Protein AF-0000000087749652 (afdb_homodimer)

Structure (mmCIF, N/CA/C/O backbone):
data_AF-0000000087749652-model_v1
#
loop_
_entity.id
_entity.type
_entity.pdbx_description
1 polymer 'chitin synthase'
#
loop_
_atom_site.group_PDB
_atom_site.id
_atom_site.type_symbol
_atom_site.label_atom_id
_atom_site.label_alt_id
_atom_site.label_comp_id
_atom_site.label_asym_id
_atom_site.label_entity_id
_atom_site.label_seq_id
_atom_site.pdbx_PDB_ins_code
_atom_site.Cartn_x
_atom_site.Cartn_y
_atom_site.Cartn_z
_atom_site.occupancy
_atom_site.B_iso_or_equiv
_atom_site.auth_seq_id
_atom_site.auth_comp_id
_atom_site.auth_asym_id
_atom_site.auth_atom_id
_atom_site.pdbx_PDB_model_num
ATOM 1 N N . VAL A 1 1 ? -11.711 -36.469 -18.766 1 93.38 1 VAL A N 1
ATOM 2 C CA . VAL A 1 1 ? -10.891 -36.094 -19.906 1 93.38 1 VAL A CA 1
ATOM 3 C C . VAL A 1 1 ? -11.133 -34.594 -20.234 1 93.38 1 VAL A C 1
ATOM 5 O O . VAL A 1 1 ? -12.242 -34.094 -20.062 1 93.38 1 VAL A O 1
ATOM 8 N N . ALA A 1 2 ? -10.055 -33.844 -20.609 1 92.88 2 ALA A N 1
ATOM 9 C CA . ALA A 1 2 ? -10.164 -32.469 -21.047 1 92.88 2 ALA A CA 1
ATOM 10 C C . ALA A 1 2 ? -9.57 -32.281 -22.438 1 92.88 2 ALA A C 1
ATOM 12 O O . ALA A 1 2 ? -8.594 -32.938 -22.797 1 92.88 2 ALA A O 1
ATOM 13 N N . GLY A 1 3 ? -10.203 -31.484 -23.172 1 92.81 3 GLY A N 1
ATOM 14 C CA . GLY A 1 3 ? -9.672 -31.125 -24.484 1 92.81 3 GLY A CA 1
ATOM 15 C C . GLY A 1 3 ? -8.836 -29.859 -24.469 1 92.81 3 GLY A C 1
ATOM 16 O O . GLY A 1 3 ? -8.586 -29.297 -23.406 1 92.81 3 GLY A O 1
ATOM 17 N N . GLU A 1 4 ? -8.414 -29.484 -25.672 1 91.25 4 GLU A N 1
ATOM 18 C CA . GLU A 1 4 ? -7.605 -28.281 -25.797 1 91.25 4 GLU A CA 1
ATOM 19 C C . GLU A 1 4 ? -8.484 -27.047 -25.922 1 91.25 4 GLU A C 1
ATOM 21 O O . GLU A 1 4 ? -9.422 -27.016 -26.719 1 91.25 4 GLU A O 1
ATOM 26 N N . ILE A 1 5 ? -8.188 -26.062 -25.109 1 90.56 5 ILE A N 1
ATOM 27 C CA . ILE A 1 5 ? -8.844 -24.766 -25.219 1 90.56 5 ILE A CA 1
ATOM 28 C C . ILE A 1 5 ? -7.934 -23.797 -25.984 1 90.56 5 ILE A C 1
ATOM 30 O O . ILE A 1 5 ? -6.801 -23.547 -25.562 1 90.56 5 ILE A O 1
ATOM 34 N N . ALA A 1 6 ? -8.406 -23.359 -27.109 1 91.5 6 ALA A N 1
ATOM 35 C CA . ALA A 1 6 ? -7.633 -22.438 -27.938 1 91.5 6 ALA A CA 1
ATOM 36 C C . ALA A 1 6 ? -8.336 -21.094 -28.062 1 91.5 6 ALA A C 1
ATOM 38 O O . ALA A 1 6 ? -9.562 -21.016 -28 1 91.5 6 ALA A O 1
ATOM 39 N N . VAL A 1 7 ? -7.523 -20.031 -28.234 1 92.94 7 VAL A N 1
ATOM 40 C CA . VAL A 1 7 ? -8.07 -18.688 -28.422 1 92.94 7 VAL A CA 1
ATOM 41 C C . VAL A 1 7 ? -8.695 -18.578 -29.812 1 92.94 7 VAL A C 1
ATOM 43 O O . VAL A 1 7 ? -8.078 -18.953 -30.812 1 92.94 7 VAL A O 1
ATOM 46 N N . ASP A 1 8 ? -9.898 -18.047 -29.828 1 89.75 8 ASP A N 1
ATOM 47 C CA . ASP A 1 8 ? -10.609 -17.906 -31.094 1 89.75 8 ASP A CA 1
ATOM 48 C C . ASP A 1 8 ? -10.039 -16.734 -31.906 1 89.75 8 ASP A C 1
ATOM 50 O O . ASP A 1 8 ? -10.031 -15.602 -31.453 1 89.75 8 ASP A O 1
ATOM 54 N N . GLU A 1 9 ? -9.578 -16.953 -33.062 1 86.19 9 GLU A N 1
ATOM 55 C CA . GLU A 1 9 ? -9.039 -15.969 -34 1 86.19 9 GLU A CA 1
ATOM 56 C C . GLU A 1 9 ? -8.227 -14.898 -33.281 1 86.19 9 GLU A C 1
ATOM 58 O O . GLU A 1 9 ? -8.617 -13.734 -33.25 1 86.19 9 GLU A O 1
ATOM 63 N N . PRO A 1 10 ? -7.129 -15.289 -32.875 1 89.31 10 PRO A N 1
ATOM 64 C CA . PRO A 1 10 ? -6.324 -14.367 -32.062 1 89.31 10 PRO A CA 1
ATOM 65 C C . PRO A 1 10 ? -5.801 -13.18 -32.875 1 89.31 10 PRO A C 1
ATOM 67 O O . PRO A 1 10 ? -5.23 -13.367 -33.938 1 89.31 10 PRO A O 1
ATOM 70 N N . ASN A 1 11 ? -6.164 -11.961 -32.406 1 92.25 11 ASN A N 1
ATOM 71 C CA . ASN A 1 11 ? -5.539 -10.75 -32.938 1 92.25 11 ASN A CA 1
ATOM 72 C C . ASN A 1 11 ? -4.125 -10.57 -32.406 1 92.25 11 ASN A C 1
ATOM 74 O O . ASN A 1 11 ? -3.941 -10.125 -31.266 1 92.25 11 ASN A O 1
ATOM 78 N N . PHE A 1 12 ? -3.117 -10.828 -33.219 1 93.44 12 PHE A N 1
ATOM 79 C CA . PHE A 1 12 ? -1.729 -10.859 -32.75 1 93.44 12 PHE A CA 1
ATOM 80 C C . PHE A 1 12 ? -1.176 -9.453 -32.625 1 93.44 12 PHE A C 1
ATOM 82 O O . PHE A 1 12 ? -0.081 -9.266 -32.062 1 93.44 12 PHE A O 1
ATOM 89 N N . LEU A 1 13 ? -1.964 -8.43 -32.969 1 92.88 13 LEU A N 1
ATOM 90 C CA . LEU A 1 13 ? -1.528 -7.043 -32.812 1 92.88 13 LEU A CA 1
ATOM 91 C C . LEU A 1 13 ? -1.852 -6.52 -31.406 1 92.88 13 LEU A C 1
ATOM 93 O O . LEU A 1 13 ? -1.277 -5.52 -30.969 1 92.88 13 LEU A O 1
ATOM 97 N N . ASN A 1 14 ? -2.805 -7.156 -30.828 1 95.06 14 ASN A N 1
ATOM 98 C CA . ASN A 1 14 ? -3.111 -6.855 -29.438 1 95.06 14 ASN A CA 1
ATOM 99 C C . ASN A 1 14 ? -2.301 -7.727 -28.484 1 95.06 14 ASN A C 1
ATOM 101 O O . ASN A 1 14 ? -2.555 -8.93 -28.359 1 95.06 14 ASN A O 1
ATOM 105 N N . PRO A 1 15 ? -1.444 -7.129 -27.781 1 95.94 15 PRO A N 1
ATOM 106 C CA . PRO A 1 15 ? -0.553 -7.926 -26.938 1 95.94 15 PRO A CA 1
ATOM 107 C C . PRO A 1 15 ? -1.303 -8.711 -25.875 1 95.94 15 PRO A C 1
ATOM 109 O O . PRO A 1 15 ? -0.868 -9.797 -25.469 1 95.94 15 PRO A O 1
ATOM 112 N N . VAL A 1 16 ? -2.424 -8.234 -25.438 1 96.75 16 VAL A N 1
ATOM 113 C CA . VAL A 1 16 ? -3.199 -8.914 -24.391 1 96.75 16 VAL A CA 1
ATOM 114 C C . VAL A 1 16 ? -3.754 -10.227 -24.938 1 96.75 16 VAL A C 1
ATOM 116 O O . VAL A 1 16 ? -3.639 -11.273 -24.297 1 96.75 16 VAL A O 1
ATOM 119 N N . ILE A 1 17 ? -4.238 -10.211 -26.141 1 96.81 17 ILE A N 1
ATOM 120 C CA . ILE A 1 17 ? -4.82 -11.391 -26.766 1 96.81 17 ILE A CA 1
ATOM 121 C C . ILE A 1 17 ? -3.709 -12.352 -27.188 1 96.81 17 ILE A C 1
ATOM 123 O O . ILE A 1 17 ? -3.793 -13.555 -26.938 1 96.81 17 ILE A O 1
ATOM 127 N N . ALA A 1 18 ? -2.693 -11.781 -27.766 1 97.06 18 ALA A N 1
ATOM 128 C CA . ALA A 1 18 ? -1.591 -12.594 -28.266 1 97.06 18 ALA A CA 1
ATOM 129 C C . ALA A 1 18 ? -0.895 -13.336 -27.125 1 97.06 18 ALA A C 1
ATOM 131 O O . ALA A 1 18 ? -0.553 -14.516 -27.266 1 97.06 18 ALA A O 1
ATOM 132 N N . ALA A 1 19 ? -0.703 -12.664 -26.062 1 96.75 19 ALA A N 1
ATOM 133 C CA . ALA A 1 19 ? -0.031 -13.273 -24.922 1 96.75 19 ALA A CA 1
ATOM 134 C C . ALA A 1 19 ? -0.863 -14.422 -24.344 1 96.75 19 ALA A C 1
ATOM 136 O O . ALA A 1 19 ? -0.315 -15.438 -23.922 1 96.75 19 ALA A O 1
ATOM 137 N N . GLN A 1 20 ? -2.113 -14.266 -24.344 1 96.56 20 GLN A N 1
ATOM 138 C CA . GLN A 1 20 ? -2.984 -15.328 -23.859 1 96.56 20 GLN A CA 1
ATOM 139 C C . GLN A 1 20 ? -2.945 -16.547 -24.781 1 96.56 20 GLN A C 1
ATOM 141 O O . GLN A 1 20 ? -3 -17.688 -24.312 1 96.56 20 GLN A O 1
ATOM 146 N N . HIS A 1 21 ? -2.898 -16.219 -26.078 1 96.5 21 HIS A N 1
ATOM 147 C CA . HIS A 1 21 ? -2.76 -17.312 -27.047 1 96.5 21 HIS A CA 1
ATOM 148 C C . HIS A 1 21 ? -1.525 -18.156 -26.734 1 96.5 21 HIS A C 1
ATOM 150 O O . HIS A 1 21 ? -1.603 -19.375 -26.703 1 96.5 21 HIS A O 1
ATOM 156 N N . PHE A 1 22 ? -0.434 -17.516 -26.516 1 96.06 22 PHE A N 1
ATOM 157 C CA . PHE A 1 22 ? 0.815 -18.188 -26.203 1 96.06 22 PHE A CA 1
ATOM 158 C C . PHE A 1 22 ? 0.683 -18.984 -24.906 1 96.06 22 PHE A C 1
ATOM 160 O O . PHE A 1 22 ? 1.088 -20.156 -24.844 1 96.06 22 PHE A O 1
ATOM 167 N N . GLU A 1 23 ? 0.133 -18.422 -23.953 1 94.12 23 GLU A N 1
ATOM 168 C CA . GLU A 1 23 ? -0.03 -19.047 -22.641 1 94.12 23 GLU A CA 1
ATOM 169 C C . GLU A 1 23 ? -0.896 -20.297 -22.734 1 94.12 23 GLU A C 1
ATOM 171 O O . GLU A 1 23 ? -0.554 -21.344 -22.172 1 94.12 23 GLU A O 1
ATOM 176 N N . TYR A 1 24 ? -1.996 -20.219 -23.406 1 94 24 TYR A N 1
ATOM 177 C CA . TYR A 1 24 ? -2.902 -21.344 -23.547 1 94 24 TYR A CA 1
ATOM 178 C C . TYR A 1 24 ? -2.225 -22.5 -24.297 1 94 24 TYR A C 1
ATOM 180 O O . TYR A 1 24 ? -2.363 -23.656 -23.906 1 94 24 TYR A O 1
ATOM 188 N N . LYS A 1 25 ? -1.509 -22.141 -25.234 1 93.94 25 LYS A N 1
ATOM 189 C CA . LYS A 1 25 ? -0.857 -23.172 -26.031 1 93.94 25 LYS A CA 1
ATOM 190 C C . LYS A 1 25 ? 0.207 -23.906 -25.219 1 93.94 25 LYS A C 1
ATOM 192 O O . LYS A 1 25 ? 0.256 -25.141 -25.219 1 93.94 25 LYS A O 1
ATOM 197 N N . ILE A 1 26 ? 0.98 -23.156 -24.516 1 93.56 26 ILE A N 1
ATOM 198 C CA . ILE A 1 26 ? 2.041 -23.75 -23.719 1 93.56 26 ILE A CA 1
ATOM 199 C C . ILE A 1 26 ? 1.429 -24.578 -22.594 1 93.56 26 ILE A C 1
ATOM 201 O O . ILE A 1 26 ? 1.929 -25.656 -22.25 1 93.56 26 ILE A O 1
ATOM 205 N N . ALA A 1 27 ? 0.376 -24.125 -22.031 1 92.69 27 ALA A N 1
ATOM 206 C CA . ALA A 1 27 ? -0.299 -24.844 -20.953 1 92.69 27 ALA A CA 1
ATOM 207 C C . ALA A 1 27 ? -0.828 -26.188 -21.438 1 92.69 27 ALA A C 1
ATOM 209 O O . ALA A 1 27 ? -0.776 -27.188 -20.719 1 92.69 27 ALA A O 1
ATOM 210 N N . ASN A 1 28 ? -1.2 -26.266 -22.625 1 92.06 28 ASN A N 1
ATOM 211 C CA . ASN A 1 28 ? -1.747 -27.5 -23.188 1 92.06 28 ASN A CA 1
ATOM 212 C C . ASN A 1 28 ? -0.641 -28.453 -23.625 1 92.06 28 ASN A C 1
ATOM 214 O O . ASN A 1 28 ? -0.648 -29.625 -23.25 1 92.06 28 ASN A O 1
ATOM 218 N N . ILE A 1 29 ? 0.341 -27.906 -24.297 1 92.19 29 ILE A N 1
ATOM 219 C CA . ILE A 1 29 ? 1.344 -28.75 -24.953 1 92.19 29 ILE A CA 1
ATOM 220 C C . ILE A 1 29 ? 2.348 -29.25 -23.922 1 92.19 29 ILE A C 1
ATOM 222 O O . ILE A 1 29 ? 2.84 -30.375 -24.031 1 92.19 29 ILE A O 1
ATOM 226 N N . MET A 1 30 ? 2.57 -28.422 -22.922 1 94.19 30 MET A N 1
ATOM 227 C CA . MET A 1 30 ? 3.631 -28.812 -22 1 94.19 30 MET A CA 1
ATOM 228 C C . MET A 1 30 ? 3.055 -29.203 -20.641 1 94.19 30 MET A C 1
ATOM 230 O O . MET A 1 30 ? 3.342 -30.281 -20.125 1 94.19 30 MET A O 1
ATOM 234 N N . ASP A 1 31 ? 2.16 -28.453 -20.094 1 94.25 31 ASP A N 1
ATOM 235 C CA . ASP A 1 31 ? 1.682 -28.703 -18.75 1 94.25 31 ASP A CA 1
ATOM 236 C C . ASP A 1 31 ? 0.623 -29.797 -18.719 1 94.25 31 ASP A C 1
ATOM 238 O O . ASP A 1 31 ? 0.759 -30.797 -18 1 94.25 31 ASP A O 1
ATOM 242 N N . ALA A 1 32 ? -0.416 -29.641 -19.531 1 94.19 32 ALA A N 1
ATOM 243 C CA . ALA A 1 32 ? -1.498 -30.625 -19.562 1 94.19 32 ALA A CA 1
ATOM 244 C C . ALA A 1 32 ? -0.992 -31.984 -20.016 1 94.19 32 ALA A C 1
ATOM 246 O O . ALA A 1 32 ? -1.423 -33.031 -19.5 1 94.19 32 ALA A O 1
ATOM 247 N N . SER A 1 33 ? -0.089 -31.953 -20.953 1 94.88 33 SER A N 1
ATOM 248 C CA . SER A 1 33 ? 0.471 -33.219 -21.453 1 94.88 33 SER A CA 1
ATOM 249 C C . SER A 1 33 ? 1.276 -33.938 -20.375 1 94.88 33 SER A C 1
ATOM 251 O O . SER A 1 33 ? 1.154 -35.156 -20.219 1 94.88 33 SER A O 1
ATOM 253 N N . LEU A 1 34 ? 2.084 -33.156 -19.656 1 95.69 34 LEU A N 1
ATOM 254 C CA . LEU A 1 34 ? 2.867 -33.75 -18.578 1 95.69 34 LEU A CA 1
ATOM 255 C C . LEU A 1 34 ? 1.955 -34.344 -17.5 1 95.69 34 LEU A C 1
ATOM 257 O O . LEU A 1 34 ? 2.156 -35.469 -17.078 1 95.69 34 LEU A O 1
ATOM 261 N N . GLN A 1 35 ? 0.968 -33.625 -17.156 1 96 35 GLN A N 1
ATOM 262 C CA . GLN A 1 35 ? 0.062 -34.062 -16.094 1 96 35 GLN A CA 1
ATOM 263 C C . GLN A 1 35 ? -0.776 -35.25 -16.547 1 96 35 GLN A C 1
ATOM 265 O O . GLN A 1 35 ? -1.087 -36.125 -15.75 1 96 35 GLN A O 1
ATOM 270 N N . SER A 1 36 ? -1.084 -35.25 -17.781 1 95.06 36 SER A N 1
ATOM 271 C CA . SER A 1 36 ? -1.853 -36.344 -18.344 1 95.06 36 SER A CA 1
ATOM 272 C C . SER A 1 36 ? -1.079 -37.656 -18.266 1 95.06 36 SER A C 1
ATOM 274 O O . SER A 1 36 ? -1.662 -38.719 -18 1 95.06 36 SER A O 1
ATOM 276 N N . VAL A 1 37 ? 0.186 -37.562 -18.484 1 94.88 37 VAL A N 1
ATOM 277 C CA . VAL A 1 37 ? 1.04 -38.75 -18.453 1 94.88 37 VAL A CA 1
ATOM 278 C C . VAL A 1 37 ? 1.059 -39.344 -17.047 1 94.88 37 VAL A C 1
ATOM 280 O O . VAL A 1 37 ? 1.043 -40.562 -16.875 1 94.88 37 VAL A O 1
ATOM 283 N N . PHE A 1 38 ? 1.052 -38.531 -16.047 1 95.31 38 PHE A N 1
ATOM 284 C CA . PHE A 1 38 ? 1.039 -39 -14.672 1 95.31 38 PHE A CA 1
ATOM 285 C C . PHE A 1 38 ? -0.344 -39.5 -14.289 1 95.31 38 PHE A C 1
ATOM 287 O O . PHE A 1 38 ? -0.469 -40.406 -13.461 1 95.31 38 PHE A O 1
ATOM 294 N N . GLY A 1 39 ? -1.371 -38.844 -14.844 1 94.56 39 GLY A N 1
ATOM 295 C CA . GLY A 1 39 ? -2.734 -39.25 -14.57 1 94.56 39 GLY A CA 1
ATOM 296 C C . GLY A 1 39 ? -3.492 -38.312 -13.68 1 94.56 39 GLY A C 1
ATOM 297 O O . GLY A 1 39 ? -4.609 -38.594 -13.25 1 94.56 39 GLY A O 1
ATOM 298 N N . PHE A 1 40 ? -2.873 -37.25 -13.273 1 95.56 40 PHE A N 1
ATOM 299 C CA . PHE A 1 40 ? -3.531 -36.219 -12.492 1 95.56 40 PHE A CA 1
ATOM 300 C C . PHE A 1 40 ? -3.373 -34.844 -13.156 1 95.56 40 PHE A C 1
ATOM 302 O O . PHE A 1 40 ? -2.26 -34.344 -13.266 1 95.56 40 PHE A O 1
ATOM 309 N N . ILE A 1 41 ? -4.457 -34.312 -13.547 1 94.06 41 ILE A N 1
ATOM 310 C CA . ILE A 1 41 ? -4.488 -32.969 -14.094 1 94.06 41 ILE A CA 1
ATOM 311 C C . ILE A 1 41 ? -5.031 -32 -13.039 1 94.06 41 ILE A C 1
ATOM 313 O O . ILE A 1 41 ? -6.156 -32.156 -12.562 1 94.06 41 ILE A O 1
ATOM 317 N N . GLY A 1 42 ? -4.281 -31.031 -12.742 1 90.88 42 GLY A N 1
ATOM 318 C CA . GLY A 1 42 ? -4.586 -30.109 -11.656 1 90.88 42 GLY A CA 1
ATOM 319 C C . GLY A 1 42 ? -5.898 -29.375 -11.852 1 90.88 42 GLY A C 1
ATOM 320 O O . GLY A 1 42 ? -6.551 -28.984 -10.875 1 90.88 42 GLY A O 1
ATOM 321 N N . VAL A 1 43 ? -6.176 -29.109 -13.125 1 90.75 43 VAL A N 1
ATOM 322 C CA . VAL A 1 43 ? -7.43 -28.406 -13.391 1 90.75 43 VAL A CA 1
ATOM 323 C C . VAL A 1 43 ? -8.016 -28.875 -14.719 1 90.75 43 VAL A C 1
ATOM 325 O O . VAL A 1 43 ? -7.375 -28.75 -15.766 1 90.75 43 VAL A O 1
ATOM 328 N N . LEU A 1 44 ? -9.164 -29.469 -14.617 1 91.56 44 LEU A N 1
ATOM 329 C CA . LEU A 1 44 ? -9.977 -29.703 -15.805 1 91.56 44 LEU A CA 1
ATOM 330 C C . LEU A 1 44 ? -10.938 -28.547 -16.047 1 91.56 44 LEU A C 1
ATOM 332 O O . LEU A 1 44 ? -11.875 -28.328 -15.273 1 91.56 44 LEU A O 1
ATOM 336 N N . PRO A 1 45 ? -10.625 -27.828 -17.094 1 87.38 45 PRO A N 1
ATOM 337 C CA . PRO A 1 45 ? -11.438 -26.625 -17.312 1 87.38 45 PRO A CA 1
ATOM 338 C C . PRO A 1 45 ? -12.93 -26.938 -17.422 1 87.38 45 PRO A C 1
ATOM 340 O O . PRO A 1 45 ? -13.312 -27.906 -18.078 1 87.38 45 PRO A O 1
ATOM 343 N N . GLY A 1 46 ? -13.727 -26.125 -16.812 1 82.81 46 GLY A N 1
ATOM 344 C CA . GLY A 1 46 ? -15.164 -26.281 -16.875 1 82.81 46 GLY A CA 1
ATOM 345 C C . GLY A 1 46 ? -15.742 -26.047 -18.25 1 82.81 46 GLY A C 1
ATOM 346 O O . GLY A 1 46 ? -16.828 -26.547 -18.562 1 82.81 46 GLY A O 1
ATOM 347 N N . ALA A 1 47 ? -14.961 -25.359 -19.031 1 82.94 47 ALA A N 1
ATOM 348 C CA . ALA A 1 47 ? -15.453 -25 -20.359 1 82.94 47 ALA A CA 1
ATOM 349 C C . ALA A 1 47 ? -15.438 -26.188 -21.297 1 82.94 47 ALA A C 1
ATOM 351 O O . ALA A 1 47 ? -16.281 -26.297 -22.188 1 82.94 47 ALA A O 1
ATOM 352 N N . PHE A 1 48 ? -14.414 -27.062 -21.141 1 91.88 48 PHE A N 1
ATOM 353 C CA . PHE A 1 48 ? -14.312 -28.172 -22.094 1 91.88 48 PHE A CA 1
ATOM 354 C C . PHE A 1 48 ? -13.734 -29.406 -21.406 1 91.88 48 PHE A C 1
ATOM 356 O O . PHE A 1 48 ? -12.555 -29.734 -21.594 1 91.88 48 PHE A O 1
ATOM 363 N N . SER A 1 49 ? -14.539 -30.094 -20.641 1 93.06 49 SER A N 1
ATOM 364 C CA . SER A 1 49 ? -14.156 -31.328 -19.953 1 93.06 49 SER A CA 1
ATOM 365 C C . SER A 1 49 ? -15.32 -32.312 -19.891 1 93.06 49 SER A C 1
ATOM 367 O O . SER A 1 49 ? -16.484 -31.906 -20.031 1 93.06 49 SER A O 1
ATOM 369 N N . ALA A 1 50 ? -14.984 -33.531 -19.875 1 93.31 50 ALA A N 1
ATOM 370 C CA . ALA A 1 50 ? -15.977 -34.594 -19.734 1 93.31 50 ALA A CA 1
ATOM 371 C C . ALA A 1 50 ? -15.617 -35.531 -18.594 1 93.31 50 ALA A C 1
ATOM 373 O O . ALA A 1 50 ? -14.445 -35.875 -18.406 1 93.31 50 ALA A O 1
ATOM 374 N N . TYR A 1 51 ? -16.641 -35.906 -17.781 1 93.5 51 TYR A N 1
ATOM 375 C CA . TYR A 1 51 ? -16.438 -36.781 -16.625 1 93.5 51 TYR A CA 1
ATOM 376 C C . TYR A 1 51 ? -17.328 -38 -16.719 1 93.5 51 TYR A C 1
ATOM 378 O O . TYR A 1 51 ? -18.469 -37.906 -17.156 1 93.5 51 TYR A O 1
ATOM 386 N N . ARG A 1 52 ? -16.703 -39.125 -16.391 1 93.81 52 ARG A N 1
ATOM 387 C CA . ARG A 1 52 ? -17.562 -40.25 -16.125 1 93.81 52 ARG A CA 1
ATOM 388 C C . ARG A 1 52 ? -18.391 -40.031 -14.859 1 93.81 52 ARG A C 1
ATOM 390 O O . ARG A 1 52 ? -17.844 -39.688 -13.812 1 93.81 52 ARG A O 1
ATOM 397 N N . TYR A 1 53 ? -19.609 -40.312 -14.984 1 92.94 53 TYR A N 1
ATOM 398 C CA . TYR A 1 53 ? -20.5 -40.031 -13.867 1 92.94 53 TYR A CA 1
ATOM 399 C C . TYR A 1 53 ? -20.109 -40.812 -12.625 1 92.94 53 TYR A C 1
ATOM 401 O O . TYR A 1 53 ? -20.219 -40.312 -11.508 1 92.94 53 TYR A O 1
ATOM 409 N N . GLU A 1 54 ? -19.672 -42 -12.773 1 91.69 54 GLU A N 1
ATOM 410 C CA . GLU A 1 54 ? -19.266 -42.844 -11.656 1 91.69 54 GLU A CA 1
ATOM 411 C C . GLU A 1 54 ? -18.094 -42.25 -10.898 1 91.69 54 GLU A C 1
ATOM 413 O O . GLU A 1 54 ? -17.953 -42.469 -9.688 1 91.69 54 GLU A O 1
ATOM 418 N N . ALA A 1 55 ? -17.375 -41.5 -11.555 1 92.06 55 ALA A N 1
ATOM 419 C CA . ALA A 1 55 ? -16.188 -40.906 -10.938 1 92.06 55 ALA A CA 1
ATOM 420 C C . ALA A 1 55 ? -16.547 -39.719 -10.062 1 92.06 55 ALA A C 1
ATOM 422 O O . ALA A 1 55 ? -15.883 -39.469 -9.055 1 92.06 55 ALA A O 1
ATOM 423 N N . ILE A 1 56 ? -17.625 -39 -10.391 1 92.56 56 ILE A N 1
ATOM 424 C CA . ILE A 1 56 ? -17.891 -37.719 -9.711 1 92.56 56 ILE A CA 1
ATOM 425 C C . ILE A 1 56 ? -19.094 -37.875 -8.773 1 92.56 56 ILE A C 1
ATOM 427 O O . ILE A 1 56 ? -19.312 -37.031 -7.902 1 92.56 56 ILE A O 1
ATOM 431 N N . ARG A 1 57 ? -19.781 -38.906 -8.898 1 90.38 57 ARG A N 1
ATOM 432 C CA . ARG A 1 57 ? -21.031 -39.062 -8.148 1 90.38 57 ARG A CA 1
ATOM 433 C C . ARG A 1 57 ? -20.75 -39.156 -6.648 1 90.38 57 ARG A C 1
ATOM 435 O O . ARG A 1 57 ? -19.703 -39.656 -6.23 1 90.38 57 ARG A O 1
ATOM 442 N N . SER A 1 58 ? -21.719 -38.656 -5.922 1 88 58 SER A N 1
ATOM 443 C CA . SER A 1 58 ? -21.641 -38.719 -4.469 1 88 58 SER A CA 1
ATOM 444 C C . SER A 1 58 ? -22.375 -39.938 -3.939 1 88 58 SER A C 1
ATOM 446 O O . SER A 1 58 ? -23.406 -40.344 -4.477 1 88 58 SER A O 1
ATOM 448 N N . VAL A 1 59 ? -21.734 -40.625 -3.023 1 82.56 59 VAL A N 1
ATOM 449 C CA . VAL A 1 59 ? -22.375 -41.719 -2.328 1 82.56 59 VAL A CA 1
ATOM 450 C C . VAL A 1 59 ? -22.656 -41.344 -0.879 1 82.56 59 VAL A C 1
ATOM 452 O O . VAL A 1 59 ? -21.734 -41.062 -0.109 1 82.56 59 VAL A O 1
ATOM 455 N N . ASN A 1 60 ? -23.859 -41.25 -0.457 1 82.06 60 ASN A N 1
ATOM 456 C CA . ASN A 1 60 ? -24.297 -40.875 0.885 1 82.06 60 ASN A CA 1
ATOM 457 C C . ASN A 1 60 ? -23.766 -39.5 1.276 1 82.06 60 ASN A C 1
ATOM 459 O O . ASN A 1 60 ? -23.266 -39.312 2.383 1 82.06 60 ASN A O 1
ATOM 463 N N . GLY A 1 61 ? -23.641 -38.656 0.336 1 78.12 61 GLY A N 1
ATOM 464 C CA . GLY A 1 61 ? -23.297 -37.281 0.621 1 78.12 61 GLY A CA 1
ATOM 465 C C . GLY A 1 61 ? -21.797 -37.031 0.623 1 78.12 61 GLY A C 1
ATOM 466 O O . GLY A 1 61 ? -21.359 -35.906 0.843 1 78.12 61 GLY A O 1
ATOM 467 N N . VAL A 1 62 ? -21.156 -38.062 0.43 1 81.5 62 VAL A N 1
ATOM 468 C CA . VAL A 1 62 ? -19.703 -37.938 0.441 1 81.5 62 VAL A CA 1
ATOM 469 C C . VAL A 1 62 ? -19.156 -38.219 -0.951 1 81.5 62 VAL A C 1
ATOM 471 O O . VAL A 1 62 ? -19.609 -39.156 -1.628 1 81.5 62 VAL A O 1
ATOM 474 N N . GLY A 1 63 ? -18.438 -37.281 -1.484 1 86.38 63 GLY A N 1
ATOM 475 C CA . GLY A 1 63 ? -17.859 -37.5 -2.801 1 86.38 63 GLY A CA 1
ATOM 476 C C . GLY A 1 63 ? -17.391 -36.219 -3.453 1 86.38 63 GLY A C 1
ATOM 477 O O . GLY A 1 63 ? -17.516 -35.125 -2.867 1 86.38 63 GLY A O 1
ATOM 478 N N . PRO A 1 64 ? -16.844 -36.375 -4.641 1 89.44 64 PRO A N 1
ATOM 479 C CA . PRO A 1 64 ? -16.266 -35.219 -5.32 1 89.44 64 PRO A CA 1
ATOM 480 C C . PRO A 1 64 ? -17.312 -34.156 -5.664 1 89.44 64 PRO A C 1
ATOM 482 O O . PRO A 1 64 ? -17.047 -32.969 -5.523 1 89.44 64 PRO A O 1
ATOM 485 N N . LEU A 1 65 ? -18.484 -34.531 -5.988 1 87.94 65 LEU A N 1
ATOM 486 C CA . LEU A 1 65 ? -19.516 -33.562 -6.371 1 87.94 65 LEU A CA 1
ATOM 487 C C . LEU A 1 65 ? -20.016 -32.812 -5.156 1 87.94 65 LEU A C 1
ATOM 489 O O . LEU A 1 65 ? -20.359 -31.625 -5.258 1 87.94 65 LEU A O 1
ATOM 493 N N . ALA A 1 66 ? -20.125 -33.5 -4.055 1 83.94 66 ALA A N 1
ATOM 494 C CA . ALA A 1 66 ? -20.547 -32.844 -2.82 1 83.94 66 ALA A CA 1
ATOM 495 C C . ALA A 1 66 ? -19.547 -31.734 -2.438 1 83.94 66 ALA A C 1
ATOM 497 O O . ALA A 1 66 ? -19.953 -30.656 -1.994 1 83.94 66 ALA A O 1
ATOM 498 N N . GLU A 1 67 ? -18.328 -32.062 -2.609 1 83.88 67 GLU A N 1
ATOM 499 C CA . GLU A 1 67 ? -17.297 -31.078 -2.311 1 83.88 67 GLU A CA 1
ATOM 500 C C . GLU A 1 67 ? -17.328 -29.922 -3.318 1 83.88 67 GLU A C 1
ATOM 502 O O . GLU A 1 67 ? -17.094 -28.766 -2.961 1 83.88 67 GLU A O 1
ATOM 507 N N . TYR A 1 68 ? -17.625 -30.234 -4.52 1 83.75 68 TYR A N 1
ATOM 508 C CA . TYR A 1 68 ? -17.719 -29.266 -5.598 1 83.75 68 TYR A CA 1
ATOM 509 C C . TYR A 1 68 ? -18.781 -28.219 -5.309 1 83.75 68 TYR A C 1
ATOM 511 O O . TYR A 1 68 ? -18.609 -27.031 -5.594 1 83.75 68 TYR A O 1
ATOM 519 N N . PHE A 1 69 ? -19.844 -28.594 -4.598 1 79.81 69 PHE A N 1
ATOM 520 C CA . PHE A 1 69 ? -20.984 -27.719 -4.398 1 79.81 69 PHE A CA 1
ATOM 521 C C . PHE A 1 69 ? -20.953 -27.094 -3.008 1 79.81 69 PHE A C 1
ATOM 523 O O . PHE A 1 69 ? -21.875 -26.375 -2.623 1 79.81 69 PHE A O 1
ATOM 530 N N . LYS A 1 70 ? -20 -27.359 -2.293 1 78.56 70 LYS A N 1
ATOM 531 C CA . LYS A 1 70 ? -19.922 -26.859 -0.919 1 78.56 70 LYS A CA 1
ATOM 532 C C . LYS A 1 70 ? -19.922 -25.344 -0.881 1 78.56 70 LYS A C 1
ATOM 534 O O . LYS A 1 70 ? -20.469 -24.734 0.043 1 78.56 70 LYS A O 1
ATOM 539 N N . SER A 1 71 ? -19.328 -24.656 -1.842 1 74.5 71 SER A N 1
ATOM 540 C CA . SER A 1 71 ? -19.281 -23.203 -1.865 1 74.5 71 SER A CA 1
ATOM 541 C C . SER A 1 71 ? -20.672 -22.594 -2.053 1 74.5 71 SER A C 1
ATOM 543 O O . SER A 1 71 ? -20.906 -21.453 -1.659 1 74.5 71 SER A O 1
ATOM 545 N N . LEU A 1 72 ? -21.5 -23.344 -2.66 1 72 72 LEU A N 1
ATOM 546 C CA . LEU A 1 72 ? -22.844 -22.844 -2.922 1 72 72 LEU A CA 1
ATOM 547 C C . LEU A 1 72 ? -23.734 -23.016 -1.693 1 72 72 LEU A C 1
ATOM 549 O O . LEU A 1 72 ? -24.719 -22.281 -1.523 1 72 72 LEU A O 1
ATOM 553 N N . THR A 1 73 ? -23.359 -23.891 -0.829 1 69.5 73 THR A N 1
ATOM 554 C CA . THR A 1 73 ? -24.234 -24.234 0.281 1 69.5 73 THR A CA 1
ATOM 555 C C . THR A 1 73 ? -23.734 -23.609 1.582 1 69.5 73 THR A C 1
ATOM 557 O O . THR A 1 73 ? -24.516 -23.406 2.521 1 69.5 73 THR A O 1
ATOM 560 N N . ALA A 1 74 ? -22.516 -23.297 1.637 1 71.19 74 ALA A N 1
ATOM 561 C CA . ALA A 1 74 ? -21.953 -22.828 2.896 1 71.19 74 ALA A CA 1
ATOM 562 C C . ALA A 1 74 ? -21.766 -21.312 2.883 1 71.19 74 ALA A C 1
ATOM 564 O O . ALA A 1 74 ? -21.484 -20.734 1.837 1 71.19 74 ALA A O 1
ATOM 565 N N . SER A 1 75 ? -22.047 -20.688 4.008 1 73.12 75 SER A N 1
ATOM 566 C CA . SER A 1 75 ? -21.891 -19.25 4.156 1 73.12 75 SER A CA 1
ATOM 567 C C . SER A 1 75 ? -20.422 -18.859 4.242 1 73.12 75 SER A C 1
ATOM 569 O O . SER A 1 75 ? -19.578 -19.688 4.574 1 73.12 75 SER A O 1
ATOM 571 N N . LYS A 1 76 ? -20.172 -17.609 3.898 1 72.44 76 LYS A N 1
ATOM 572 C CA . LYS A 1 76 ? -18.812 -17.062 3.977 1 72.44 76 LYS A CA 1
ATOM 573 C C . LYS A 1 76 ? -18.219 -17.281 5.355 1 72.44 76 LYS A C 1
ATOM 575 O O . LYS A 1 76 ? -17.016 -17.562 5.477 1 72.44 76 LYS A O 1
ATOM 580 N N . LYS A 1 77 ? -19.094 -17.188 6.305 1 73.56 77 LYS A N 1
ATOM 581 C CA . LYS A 1 77 ? -18.641 -17.328 7.688 1 73.56 77 LYS A CA 1
ATOM 582 C C . LYS A 1 77 ? -18.172 -18.75 7.969 1 73.56 77 LYS A C 1
ATOM 584 O O . LYS A 1 77 ? -17.156 -18.953 8.648 1 73.56 77 LYS A O 1
ATOM 589 N N . GLU A 1 78 ? -18.781 -19.672 7.332 1 70.31 78 GLU A N 1
ATOM 590 C CA . GLU A 1 78 ? -18.484 -21.078 7.582 1 70.31 78 GLU A CA 1
ATOM 591 C C . GLU A 1 78 ? -17.266 -21.531 6.781 1 70.31 78 GLU A C 1
ATOM 593 O O . GLU A 1 78 ? -16.453 -22.312 7.27 1 70.31 78 GLU A O 1
ATOM 598 N N . LEU A 1 79 ? -17.156 -21.047 5.594 1 74.19 79 LEU A N 1
ATOM 599 C CA . LEU A 1 79 ? -16.094 -21.484 4.703 1 74.19 79 LEU A CA 1
ATOM 600 C C . LEU A 1 79 ? -14.758 -20.875 5.109 1 74.19 79 LEU A C 1
ATOM 602 O O . LEU A 1 79 ? -13.727 -21.562 5.07 1 74.19 79 LEU A O 1
ATOM 606 N N . GLY A 1 80 ? -14.797 -19.703 5.676 1 77.12 80 GLY A N 1
ATOM 607 C CA . GLY A 1 80 ? -13.555 -19 5.91 1 77.12 80 GLY A CA 1
ATOM 608 C C . GLY A 1 80 ? -12.922 -18.453 4.637 1 77.12 80 GLY A C 1
ATOM 609 O O . GLY A 1 80 ? -13.359 -18.781 3.535 1 77.12 80 GLY A O 1
ATOM 610 N N . LEU A 1 81 ? -11.922 -17.797 4.777 1 78.56 81 LEU A N 1
ATOM 611 C CA . LEU A 1 81 ? -11.328 -17.109 3.641 1 78.56 81 LEU A CA 1
ATOM 612 C C . LEU A 1 81 ? -10.492 -18.062 2.795 1 78.56 81 LEU A C 1
ATOM 614 O O . LEU A 1 81 ? -10.539 -18 1.563 1 78.56 81 LEU A O 1
ATOM 618 N N . CYS A 1 82 ? -9.82 -18.953 3.422 1 81.88 82 CYS A N 1
ATOM 619 C CA . CYS A 1 82 ? -8.977 -19.891 2.686 1 81.88 82 CYS A CA 1
ATOM 620 C C . CYS A 1 82 ? -9.812 -20.812 1.823 1 81.88 82 CYS A C 1
ATOM 622 O O . CYS A 1 82 ? -9.555 -20.969 0.63 1 81.88 82 CYS A O 1
ATOM 624 N N . VAL A 1 83 ? -10.812 -21.328 2.424 1 81.31 83 VAL A N 1
ATOM 625 C CA . VAL A 1 83 ? -11.695 -22.25 1.707 1 81.31 83 VAL A CA 1
ATOM 626 C C . VAL A 1 83 ? -12.508 -21.469 0.668 1 81.31 83 VAL A C 1
ATOM 628 O O . VAL A 1 83 ? -12.773 -21.984 -0.423 1 81.31 83 VAL A O 1
ATOM 631 N N . GLY A 1 84 ? -12.82 -20.25 1.046 1 80.62 84 GLY A N 1
ATOM 632 C CA . GLY A 1 84 ? -13.531 -19.406 0.095 1 80.62 84 GLY A CA 1
ATOM 633 C C . GLY A 1 84 ? -12.75 -19.156 -1.178 1 80.62 84 GLY A C 1
ATOM 634 O O . GLY A 1 84 ? -13.305 -19.203 -2.277 1 80.62 84 GLY A O 1
ATOM 635 N N . ASN A 1 85 ? -11.547 -18.922 -1.009 1 85.19 85 ASN A N 1
ATOM 636 C CA . ASN A 1 85 ? -10.703 -18.672 -2.174 1 85.19 85 ASN A CA 1
ATOM 637 C C . ASN A 1 85 ? -10.438 -19.969 -2.947 1 85.19 85 ASN A C 1
ATOM 639 O O . ASN A 1 85 ? -10.32 -19.938 -4.176 1 85.19 85 ASN A O 1
ATOM 643 N N . MET A 1 86 ? -10.367 -20.984 -2.18 1 84.56 86 MET A N 1
ATOM 644 C CA . MET A 1 86 ? -10.195 -22.297 -2.807 1 84.56 86 MET A CA 1
ATOM 645 C C . MET A 1 86 ? -11.32 -22.578 -3.789 1 84.56 86 MET A C 1
ATOM 647 O O . MET A 1 86 ? -11.086 -23.094 -4.883 1 84.56 86 MET A O 1
ATOM 651 N N . TYR A 1 87 ? -12.445 -22.172 -3.436 1 81.62 87 TYR A N 1
ATOM 652 C CA . TYR A 1 87 ? -13.633 -22.516 -4.219 1 81.62 87 TYR A CA 1
ATOM 653 C C . TYR A 1 87 ? -13.828 -21.531 -5.367 1 81.62 87 TYR A C 1
ATOM 655 O O . TYR A 1 87 ? -14.742 -21.703 -6.176 1 81.62 87 TYR A O 1
ATOM 663 N N . LEU A 1 88 ? -12.953 -20.547 -5.387 1 81.38 88 LEU A N 1
ATOM 664 C CA . LEU A 1 88 ? -12.898 -19.75 -6.602 1 81.38 88 LEU A CA 1
ATOM 665 C C . LEU A 1 88 ? -12.398 -20.578 -7.781 1 81.38 88 LEU A C 1
ATOM 667 O O . LEU A 1 88 ? -12.57 -20.188 -8.938 1 81.38 88 LEU A O 1
ATOM 671 N N . ALA A 1 89 ? -11.742 -21.641 -7.457 1 84.31 89 ALA A N 1
ATOM 672 C CA . ALA A 1 89 ? -11.336 -22.656 -8.438 1 84.31 89 ALA A CA 1
ATOM 673 C C . ALA A 1 89 ? -11.93 -24.016 -8.102 1 84.31 89 ALA A C 1
ATOM 675 O O . ALA A 1 89 ? -11.203 -24.969 -7.82 1 84.31 89 ALA A O 1
ATOM 676 N N . GLU A 1 90 ? -13.18 -24.109 -8.273 1 84.12 90 GLU A N 1
ATOM 677 C CA . GLU A 1 90 ? -13.938 -25.297 -7.883 1 84.12 90 GLU A CA 1
ATOM 678 C C . GLU A 1 90 ? -13.516 -26.516 -8.703 1 84.12 90 GLU A C 1
ATOM 680 O O . GLU A 1 90 ? -13.562 -27.641 -8.219 1 84.12 90 GLU A O 1
ATOM 685 N N . ASP A 1 91 ? -13.078 -26.219 -9.875 1 89.12 91 ASP A N 1
ATOM 686 C CA . ASP A 1 91 ? -12.656 -27.297 -10.773 1 89.12 91 ASP A CA 1
ATOM 687 C C . ASP A 1 91 ? -11.414 -28 -10.25 1 89.12 91 ASP A C 1
ATOM 689 O O . ASP A 1 91 ? -11.266 -29.219 -10.406 1 89.12 91 ASP A O 1
ATOM 693 N N . ARG A 1 92 ? -10.594 -27.234 -9.609 1 90.94 92 ARG A N 1
ATOM 694 C CA . ARG A 1 92 ? -9.359 -27.812 -9.086 1 90.94 92 ARG A CA 1
ATOM 695 C C . ARG A 1 92 ? -9.641 -28.719 -7.898 1 90.94 92 ARG A C 1
ATOM 697 O O . ARG A 1 92 ? -8.984 -29.75 -7.73 1 90.94 92 ARG A O 1
ATOM 704 N N . ILE A 1 93 ? -10.578 -28.406 -7.145 1 89.38 93 ILE A N 1
ATOM 705 C CA . ILE A 1 93 ? -10.945 -29.203 -5.984 1 89.38 93 ILE A CA 1
ATOM 706 C C . ILE A 1 93 ? -11.586 -30.516 -6.445 1 89.38 93 ILE A C 1
ATOM 708 O O . ILE A 1 93 ? -11.32 -31.578 -5.887 1 89.38 93 ILE A O 1
ATOM 712 N N . LEU A 1 94 ? -12.391 -30.312 -7.418 1 91.5 94 LEU A N 1
ATOM 713 C CA . LEU A 1 94 ? -13.039 -31.5 -7.969 1 91.5 94 LEU A CA 1
ATOM 714 C C . LEU A 1 94 ? -12.008 -32.5 -8.461 1 91.5 94 LEU A C 1
ATOM 716 O O . LEU A 1 94 ? -12.148 -33.719 -8.227 1 91.5 94 LEU A O 1
ATOM 720 N N . CYS A 1 95 ? -11.023 -32.031 -9.125 1 93.81 95 CYS A N 1
ATOM 721 C CA . CYS A 1 95 ? -10 -32.906 -9.68 1 93.81 95 CYS A CA 1
ATOM 722 C C . CYS A 1 95 ? -9.25 -33.625 -8.57 1 93.81 95 CYS A C 1
ATOM 724 O O . CYS A 1 95 ? -9.008 -34.844 -8.664 1 93.81 95 CYS A O 1
ATOM 726 N N . PHE A 1 96 ? -8.914 -32.938 -7.508 1 94.19 96 PHE A N 1
ATOM 727 C CA . PHE A 1 96 ? -8.203 -33.594 -6.41 1 94.19 96 PHE A CA 1
ATOM 728 C C . PHE A 1 96 ? -9.086 -34.625 -5.715 1 94.19 96 PHE A C 1
ATOM 730 O O . PHE A 1 96 ? -8.617 -35.688 -5.344 1 94.19 96 PHE A O 1
ATOM 737 N N . GLU A 1 97 ? -10.328 -34.312 -5.574 1 92.69 97 GLU A N 1
ATOM 738 C CA . GLU A 1 97 ? -11.258 -35.219 -4.898 1 92.69 97 GLU A CA 1
ATOM 739 C C . GLU A 1 97 ? -11.484 -36.5 -5.711 1 92.69 97 GLU A C 1
ATOM 741 O O . GLU A 1 97 ? -11.688 -37.562 -5.145 1 92.69 97 GLU A O 1
ATOM 746 N N . ILE A 1 98 ? -11.453 -36.344 -7 1 94.25 98 ILE A N 1
ATOM 747 C CA . ILE A 1 98 ? -11.586 -37.5 -7.863 1 94.25 98 ILE A CA 1
ATOM 748 C C . ILE A 1 98 ? -10.352 -38.406 -7.707 1 94.25 98 ILE A C 1
ATOM 750 O O . ILE A 1 98 ? -10.484 -39.625 -7.586 1 94.25 98 ILE A O 1
ATOM 754 N N . LEU A 1 99 ? -9.211 -37.75 -7.664 1 94.88 99 LEU A N 1
ATOM 755 C CA . LEU A 1 99 ? -7.961 -38.5 -7.543 1 94.88 99 LEU A CA 1
ATOM 756 C C . LEU A 1 99 ? -7.891 -39.25 -6.207 1 94.88 99 LEU A C 1
ATOM 758 O O . LEU A 1 99 ? -7.441 -40.375 -6.148 1 94.88 99 LEU A O 1
ATOM 762 N N . ALA A 1 100 ? -8.375 -38.625 -5.172 1 94.5 100 ALA A N 1
ATOM 763 C CA . ALA A 1 100 ? -8.242 -39.125 -3.818 1 94.5 100 ALA A CA 1
ATOM 764 C C . ALA A 1 100 ? -9.492 -39.906 -3.395 1 94.5 100 ALA A C 1
ATOM 766 O O . ALA A 1 100 ? -9.664 -40.219 -2.213 1 94.5 100 ALA A O 1
ATOM 767 N N . ARG A 1 101 ? -10.312 -40.094 -4.32 1 93.5 101 ARG A N 1
ATOM 768 C CA . ARG A 1 101 ? -11.562 -40.781 -3.984 1 93.5 101 ARG A CA 1
ATOM 769 C C . ARG A 1 101 ? -11.305 -42.125 -3.336 1 93.5 101 ARG A C 1
ATOM 771 O O . ARG A 1 101 ? -10.461 -42.906 -3.807 1 93.5 101 ARG A O 1
ATOM 778 N N . LYS A 1 102 ? -12.086 -42.438 -2.309 1 91.75 102 LYS A N 1
ATOM 779 C CA . LYS A 1 102 ? -11.875 -43.656 -1.509 1 91.75 102 LYS A CA 1
ATOM 780 C C . LYS A 1 102 ? -12.141 -44.906 -2.332 1 91.75 102 LYS A C 1
ATOM 782 O O . LYS A 1 102 ? -13.156 -45 -3.016 1 91.75 102 LYS A O 1
ATOM 787 N N . ASP A 1 103 ? -11.203 -45.781 -2.354 1 92.5 103 ASP A N 1
ATOM 788 C CA . ASP A 1 103 ? -11.281 -47.125 -2.908 1 92.5 103 ASP A CA 1
ATOM 789 C C . ASP A 1 103 ? -11.5 -47.094 -4.418 1 92.5 103 ASP A C 1
ATOM 791 O O . ASP A 1 103 ? -12.211 -47.906 -4.969 1 92.5 103 ASP A O 1
ATOM 795 N N . CYS A 1 104 ? -11.094 -46.031 -5.023 1 93.75 104 CYS A N 1
ATOM 796 C CA . CYS A 1 104 ? -11.164 -45.906 -6.473 1 93.75 104 CYS A CA 1
ATOM 797 C C . CYS A 1 104 ? -9.805 -45.562 -7.059 1 93.75 104 CYS A C 1
ATOM 799 O O . CYS A 1 104 ? -8.898 -45.156 -6.324 1 93.75 104 CYS A O 1
ATOM 801 N N . ASP A 1 105 ? -9.625 -45.75 -8.344 1 95.31 105 ASP A N 1
ATOM 802 C CA . ASP A 1 105 ? -8.359 -45.438 -9.008 1 95.31 105 ASP A CA 1
ATOM 803 C C . ASP A 1 105 ? -8.594 -44.656 -10.297 1 95.31 105 ASP A C 1
ATOM 805 O O . ASP A 1 105 ? -8.055 -45 -11.344 1 95.31 105 ASP A O 1
ATOM 809 N N . TRP A 1 106 ? -9.383 -43.625 -10.148 1 94.88 106 TRP A N 1
ATOM 810 C CA . TRP A 1 106 ? -9.688 -42.781 -11.312 1 94.88 106 TRP A CA 1
ATOM 811 C C . TRP A 1 106 ? -8.484 -41.938 -11.703 1 94.88 106 TRP A C 1
ATOM 813 O O . TRP A 1 106 ? -7.738 -41.469 -10.836 1 94.88 106 TRP A O 1
ATOM 823 N N . THR A 1 107 ? -8.258 -41.844 -12.969 1 95.25 107 THR A N 1
ATOM 824 C CA . THR A 1 107 ? -7.215 -40.969 -13.508 1 95.25 107 THR A CA 1
ATOM 825 C C . THR A 1 107 ? -7.797 -39.938 -14.477 1 95.25 107 THR A C 1
ATOM 827 O O . THR A 1 107 ? -8.945 -40.062 -14.898 1 95.25 107 THR A O 1
ATOM 830 N N . MET A 1 108 ? -7.082 -38.906 -14.734 1 95.31 108 MET A N 1
ATOM 831 C CA . MET A 1 108 ? -7.48 -37.812 -15.633 1 95.31 108 MET A CA 1
ATOM 832 C C . MET A 1 108 ? -6.512 -37.688 -16.812 1 95.31 108 MET A C 1
ATOM 834 O O . MET A 1 108 ? -5.305 -37.875 -16.641 1 95.31 108 MET A O 1
ATOM 838 N N . HIS A 1 109 ? -7.082 -37.375 -17.969 1 94.75 109 HIS A N 1
ATOM 839 C CA . HIS A 1 109 ? -6.234 -37.375 -19.156 1 94.75 109 HIS A CA 1
ATOM 840 C C . HIS A 1 109 ? -6.602 -36.219 -20.094 1 94.75 109 HIS A C 1
ATOM 842 O O . HIS A 1 109 ? -7.742 -35.75 -20.078 1 94.75 109 HIS A O 1
ATOM 848 N N . TYR A 1 110 ? -5.621 -35.75 -20.828 1 94.75 110 TYR A N 1
ATOM 849 C CA . TYR A 1 110 ? -5.734 -34.688 -21.828 1 94.75 110 TYR A CA 1
ATOM 850 C C . TYR A 1 110 ? -5.863 -35.281 -23.234 1 94.75 110 TYR A C 1
ATOM 852 O O . TYR A 1 110 ? -5.133 -36.219 -23.594 1 94.75 110 TYR A O 1
ATOM 860 N N . VAL A 1 111 ? -6.902 -34.812 -23.984 1 92.56 111 VAL A N 1
ATOM 861 C CA . VAL A 1 111 ? -7.113 -35.25 -25.359 1 92.56 111 VAL A CA 1
ATOM 862 C C . VAL A 1 111 ? -6.789 -34.125 -26.312 1 92.56 111 VAL A C 1
ATOM 864 O O . VAL A 1 111 ? -7.621 -33.219 -26.547 1 92.56 111 VAL A O 1
ATOM 867 N N . LYS A 1 112 ? -5.73 -34.125 -27.031 1 91.12 112 LYS A N 1
ATOM 868 C CA . LYS A 1 112 ? -5.215 -33.062 -27.875 1 91.12 112 LYS A CA 1
ATOM 869 C C . LYS A 1 112 ? -6.094 -32.844 -29.094 1 91.12 112 LYS A C 1
ATOM 871 O O . LYS A 1 112 ? -6.23 -31.719 -29.578 1 91.12 112 LYS A O 1
ATOM 876 N N . ASP A 1 113 ? -6.719 -33.875 -29.594 1 89.44 113 ASP A N 1
ATOM 877 C CA . ASP A 1 113 ? -7.469 -33.781 -30.844 1 89.44 113 ASP A CA 1
ATOM 878 C C . ASP A 1 113 ? -8.812 -33.094 -30.641 1 89.44 113 ASP A C 1
ATOM 880 O O . ASP A 1 113 ? -9.461 -32.688 -31.609 1 89.44 113 ASP A O 1
ATOM 884 N N . ALA A 1 114 ? -9.273 -33.062 -29.469 1 92.81 114 ALA A N 1
ATOM 885 C CA . ALA A 1 114 ? -10.5 -32.312 -29.141 1 92.81 114 ALA A CA 1
ATOM 886 C C . ALA A 1 114 ? -10.211 -30.859 -28.859 1 92.81 114 ALA A C 1
ATOM 888 O O . ALA A 1 114 ? -9.555 -30.531 -27.859 1 92.81 114 ALA A O 1
ATOM 889 N N . ILE A 1 115 ? -10.711 -29.969 -29.781 1 93 115 ILE A N 1
ATOM 890 C CA . ILE A 1 115 ? -10.352 -28.562 -29.656 1 93 115 ILE A CA 1
ATOM 891 C C . ILE A 1 115 ? -11.617 -27.719 -29.5 1 93 115 ILE A C 1
ATOM 893 O O . ILE A 1 115 ? -12.586 -27.891 -30.25 1 93 115 ILE A O 1
ATOM 897 N N . ALA A 1 116 ? -11.633 -26.906 -28.453 1 93.38 116 ALA A N 1
ATOM 898 C CA . ALA A 1 116 ? -12.68 -25.906 -28.266 1 93.38 116 ALA A CA 1
ATOM 899 C C . ALA A 1 116 ? -12.109 -24.5 -28.344 1 93.38 116 ALA A C 1
ATOM 901 O O . ALA A 1 116 ? -11.016 -24.234 -27.844 1 93.38 116 ALA A O 1
ATOM 902 N N . HIS A 1 117 ? -12.789 -23.594 -29.047 1 93.38 117 HIS A N 1
ATOM 903 C CA . HIS A 1 117 ? -12.367 -22.203 -29.172 1 93.38 117 HIS A CA 1
ATOM 904 C C . HIS A 1 117 ? -13.109 -21.312 -28.188 1 93.38 117 HIS A C 1
ATOM 906 O O . HIS A 1 117 ? -14.312 -21.484 -27.969 1 93.38 117 HIS A O 1
ATOM 912 N N . THR A 1 118 ? -12.352 -20.438 -27.5 1 91.12 118 THR A N 1
ATOM 913 C CA . THR A 1 118 ? -12.953 -19.578 -26.5 1 91.12 118 THR A CA 1
ATOM 914 C C . THR A 1 118 ? -12.586 -18.109 -26.75 1 91.12 118 THR A C 1
ATOM 916 O O . THR A 1 118 ? -11.594 -17.828 -27.422 1 91.12 118 THR A O 1
ATOM 919 N N . ASP A 1 119 ? -13.461 -17.203 -26.266 1 91.25 119 ASP A N 1
ATOM 920 C CA . ASP A 1 119 ? -13.156 -15.781 -26.234 1 91.25 119 ASP A CA 1
ATOM 921 C C . ASP A 1 119 ? -12.312 -15.422 -25.016 1 91.25 119 ASP A C 1
ATOM 923 O O . ASP A 1 119 ? -12.516 -15.969 -23.922 1 91.25 119 ASP A O 1
ATOM 927 N N . VAL A 1 120 ? -11.344 -14.648 -25.281 1 93.12 120 VAL A N 1
ATOM 928 C CA . VAL A 1 120 ? -10.484 -14.234 -24.188 1 93.12 120 VAL A CA 1
ATOM 929 C C . VAL A 1 120 ? -10.633 -12.727 -23.953 1 93.12 120 VAL A C 1
ATOM 931 O O . VAL A 1 120 ? -11.078 -12 -24.844 1 93.12 120 VAL A O 1
ATOM 934 N N . PRO A 1 121 ? -10.305 -12.273 -22.703 1 94.19 121 PRO A N 1
ATOM 935 C CA . PRO A 1 121 ? -10.344 -10.836 -22.453 1 94.19 121 PRO A CA 1
ATOM 936 C C . PRO A 1 121 ? -9.492 -10.031 -23.422 1 94.19 121 PRO A C 1
ATOM 938 O O . PRO A 1 121 ? -8.359 -10.43 -23.734 1 94.19 121 PRO A O 1
ATOM 941 N N . GLU A 1 122 ? -10.016 -8.945 -23.891 1 94.06 122 GLU A N 1
ATOM 942 C CA . GLU A 1 122 ? -9.32 -8.125 -24.875 1 94.06 122 GLU A CA 1
ATOM 943 C C . GLU A 1 122 ? -8.625 -6.938 -24.219 1 94.06 122 GLU A C 1
ATOM 945 O O . GLU A 1 122 ? -7.691 -6.363 -24.797 1 94.06 122 GLU A O 1
ATOM 950 N N . THR A 1 123 ? -9.164 -6.594 -23.047 1 94.75 123 THR A N 1
ATOM 951 C CA . THR A 1 123 ? -8.586 -5.449 -22.344 1 94.75 123 THR A CA 1
ATOM 952 C C . THR A 1 123 ? -7.82 -5.906 -21.109 1 94.75 123 THR A C 1
ATOM 954 O O . THR A 1 123 ? -8.109 -6.965 -20.547 1 94.75 123 THR A O 1
ATOM 957 N N . LEU A 1 124 ? -6.93 -5.109 -20.781 1 96 124 LEU A N 1
ATOM 958 C CA . LEU A 1 124 ? -6.113 -5.426 -19.609 1 96 124 LEU A CA 1
ATOM 959 C C . LEU A 1 124 ? -6.965 -5.461 -18.344 1 96 124 LEU A C 1
ATOM 961 O O . LEU A 1 124 ? -6.75 -6.301 -17.469 1 96 124 LEU A O 1
ATOM 965 N N . VAL A 1 125 ? -7.934 -4.613 -18.234 1 95.25 125 VAL A N 1
ATOM 966 C CA . VAL A 1 125 ? -8.797 -4.527 -17.062 1 95.25 125 VAL A CA 1
ATOM 967 C C . VAL A 1 125 ? -9.578 -5.828 -16.906 1 95.25 125 VAL A C 1
ATOM 969 O O . VAL A 1 125 ? -9.648 -6.383 -15.805 1 95.25 125 VAL A O 1
ATOM 972 N N . ASP A 1 126 ? -10.055 -6.316 -17.984 1 94.69 126 ASP A N 1
ATOM 973 C CA . ASP A 1 126 ? -10.805 -7.566 -17.953 1 94.69 126 ASP A CA 1
ATOM 974 C C . ASP A 1 126 ? -9.898 -8.75 -17.625 1 94.69 126 ASP A C 1
ATOM 976 O O . ASP A 1 126 ? -10.305 -9.68 -16.922 1 94.69 126 ASP A O 1
ATOM 980 N N . LEU A 1 127 ? -8.766 -8.648 -18.109 1 96.25 127 LEU A N 1
ATOM 981 C CA . LEU A 1 127 ? -7.801 -9.703 -17.828 1 96.25 127 LEU A CA 1
ATOM 982 C C . LEU A 1 127 ? -7.434 -9.727 -16.359 1 96.25 127 LEU A C 1
ATOM 984 O O . LEU A 1 127 ? -7.328 -10.797 -15.758 1 96.25 127 LEU A O 1
ATOM 988 N N . ILE A 1 128 ? -7.293 -8.586 -15.766 1 96.62 128 ILE A N 1
ATOM 989 C CA . ILE A 1 128 ? -6.941 -8.484 -14.359 1 96.62 128 ILE A CA 1
ATOM 990 C C . ILE A 1 128 ? -8.039 -9.109 -13.5 1 96.62 128 ILE A C 1
ATOM 992 O O . ILE A 1 128 ? -7.75 -9.875 -12.578 1 96.62 128 ILE A O 1
ATOM 996 N N . LYS A 1 129 ? -9.234 -8.867 -13.836 1 93.31 129 LYS A N 1
ATOM 997 C CA . LYS A 1 129 ? -10.367 -9.383 -13.07 1 93.31 129 LYS A CA 1
ATOM 998 C C . LYS A 1 129 ? -10.453 -10.898 -13.164 1 93.31 129 LYS A C 1
ATOM 1000 O O . LYS A 1 129 ? -10.641 -11.586 -12.156 1 93.31 129 LYS A O 1
ATOM 1005 N N . GLN A 1 130 ? -10.242 -11.359 -14.305 1 92.5 130 GLN A N 1
ATOM 1006 C CA . GLN A 1 130 ? -10.32 -12.797 -14.531 1 92.5 130 GLN A CA 1
ATOM 1007 C C . GLN A 1 130 ? -9.18 -13.531 -13.828 1 92.5 130 GLN A C 1
ATOM 1009 O O . GLN A 1 130 ? -9.406 -14.531 -13.148 1 92.5 130 GLN A O 1
ATOM 1014 N N . ARG A 1 131 ? -8.047 -13 -14 1 94.81 131 ARG A N 1
ATOM 1015 C CA . ARG A 1 131 ? -6.875 -13.711 -13.5 1 94.81 131 ARG A CA 1
ATOM 1016 C C . ARG A 1 131 ? -6.789 -13.633 -11.984 1 94.81 131 ARG A C 1
ATOM 1018 O O . ARG A 1 131 ? -6.145 -14.477 -11.352 1 94.81 131 ARG A O 1
ATOM 1025 N N . ARG A 1 132 ? -7.352 -12.586 -11.406 1 93.62 132 ARG A N 1
ATOM 1026 C CA . ARG A 1 132 ? -7.414 -12.539 -9.945 1 93.62 132 ARG A CA 1
ATOM 1027 C C . ARG A 1 132 ? -8.086 -13.789 -9.383 1 93.62 132 ARG A C 1
ATOM 1029 O O . ARG A 1 132 ? -7.562 -14.414 -8.461 1 93.62 132 ARG A O 1
ATOM 1036 N N . ARG A 1 133 ? -9.18 -14.18 -10 1 90.69 133 ARG A N 1
ATOM 1037 C CA . ARG A 1 133 ? -9.906 -15.367 -9.57 1 90.69 133 ARG A CA 1
ATOM 1038 C C . ARG A 1 133 ? -9.062 -16.625 -9.75 1 90.69 133 ARG A C 1
ATOM 1040 O O . ARG A 1 133 ? -9 -17.469 -8.859 1 90.69 133 ARG A O 1
ATOM 1047 N N . TRP A 1 134 ? -8.414 -16.688 -10.875 1 91.56 134 TRP A N 1
ATOM 1048 C CA . TRP A 1 134 ? -7.629 -17.859 -11.211 1 91.56 134 TRP A CA 1
ATOM 1049 C C . TRP A 1 134 ? -6.422 -18 -10.289 1 91.56 134 TRP A C 1
ATOM 1051 O O . TRP A 1 134 ? -6.129 -19.094 -9.805 1 91.56 134 TRP A O 1
ATOM 1061 N N . LEU A 1 135 ? -5.797 -16.922 -10.086 1 93.81 135 LEU A N 1
ATOM 1062 C CA . LEU A 1 135 ? -4.566 -16.953 -9.312 1 93.81 135 LEU A CA 1
ATOM 1063 C C . LEU A 1 135 ? -4.855 -17.25 -7.844 1 93.81 135 LEU A C 1
ATOM 1065 O O . LEU A 1 135 ? -4.195 -18.094 -7.234 1 93.81 135 LEU A O 1
ATOM 1069 N N . ASN A 1 136 ? -5.828 -16.594 -7.27 1 92.81 136 ASN A N 1
ATOM 1070 C CA . ASN A 1 136 ? -6.191 -16.828 -5.875 1 92.81 136 ASN A CA 1
ATOM 1071 C C . ASN A 1 136 ? -6.738 -18.25 -5.668 1 92.81 136 ASN A C 1
ATOM 1073 O O . ASN A 1 136 ? -6.367 -18.922 -4.707 1 92.81 136 ASN A O 1
ATOM 1077 N N . GLY A 1 137 ? -7.531 -18.688 -6.566 1 91.81 137 GLY A N 1
ATOM 1078 C CA . GLY A 1 137 ? -8.062 -20.031 -6.484 1 91.81 137 GLY A CA 1
ATOM 1079 C C . GLY A 1 137 ? -7 -21.109 -6.621 1 91.81 137 GLY A C 1
ATOM 1080 O O . GLY A 1 137 ? -6.988 -22.078 -5.859 1 91.81 137 GLY A O 1
ATOM 1081 N N . ALA A 1 138 ? -6.184 -20.859 -7.555 1 92.38 138 ALA A N 1
ATOM 1082 C CA . ALA A 1 138 ? -5.125 -21.844 -7.805 1 92.38 138 ALA A CA 1
ATOM 1083 C C . ALA A 1 138 ? -4.176 -21.938 -6.617 1 92.38 138 ALA A C 1
ATOM 1085 O O . ALA A 1 138 ? -3.707 -23.031 -6.27 1 92.38 138 ALA A O 1
ATOM 1086 N N . PHE A 1 139 ? -3.9 -20.859 -6.016 1 92.5 139 PHE A N 1
ATOM 1087 C CA . PHE A 1 139 ? -2.977 -20.828 -4.887 1 92.5 139 PHE A CA 1
ATOM 1088 C C . PHE A 1 139 ? -3.529 -21.641 -3.717 1 92.5 139 PHE A C 1
ATOM 1090 O O . PHE A 1 139 ? -2.852 -22.531 -3.193 1 92.5 139 PHE A O 1
ATOM 1097 N N . PHE A 1 140 ? -4.711 -21.406 -3.334 1 91.44 140 PHE A N 1
ATOM 1098 C CA . PHE A 1 140 ? -5.285 -22.062 -2.166 1 91.44 140 PHE A CA 1
ATOM 1099 C C . PHE A 1 140 ? -5.668 -23.5 -2.488 1 91.44 140 PHE A C 1
ATOM 1101 O O . PHE A 1 140 ? -5.559 -24.391 -1.634 1 91.44 140 PHE A O 1
ATOM 1108 N N . ALA A 1 141 ? -6.141 -23.719 -3.732 1 91.12 141 ALA A N 1
ATOM 1109 C CA . ALA A 1 141 ? -6.414 -25.094 -4.145 1 91.12 141 ALA A CA 1
ATOM 1110 C C . ALA A 1 141 ? -5.133 -25.922 -4.18 1 91.12 141 ALA A C 1
ATOM 1112 O O . ALA A 1 141 ? -5.137 -27.094 -3.824 1 91.12 141 ALA A O 1
ATOM 1113 N N . GLY A 1 142 ? -4.102 -25.266 -4.633 1 91.06 142 GLY A N 1
ATOM 1114 C CA . GLY A 1 142 ? -2.811 -25.938 -4.637 1 91.06 142 GLY A CA 1
ATOM 1115 C C . GLY A 1 142 ? -2.326 -26.297 -3.246 1 91.06 142 GLY A C 1
ATOM 1116 O O . GLY A 1 142 ? -1.858 -27.422 -3.021 1 91.06 142 GLY A O 1
ATOM 1117 N N . LEU A 1 143 ? -2.453 -25.438 -2.348 1 90.88 143 LEU A N 1
ATOM 1118 C CA . LEU A 1 143 ? -2.068 -25.703 -0.966 1 90.88 143 LEU A CA 1
ATOM 1119 C C . LEU A 1 143 ? -2.928 -26.812 -0.369 1 90.88 143 LEU A C 1
ATOM 1121 O O . LEU A 1 143 ? -2.426 -27.672 0.369 1 90.88 143 LEU A O 1
ATOM 1125 N N . PHE A 1 144 ? -4.141 -26.812 -0.725 1 90.75 144 PHE A N 1
ATOM 1126 C CA . PHE A 1 144 ? -5.059 -27.844 -0.26 1 90.75 144 PHE A CA 1
ATOM 1127 C C . PHE A 1 144 ? -4.641 -29.219 -0.772 1 90.75 144 PHE A C 1
ATOM 1129 O O . PHE A 1 144 ? -4.598 -30.188 -0.008 1 90.75 144 PHE A O 1
ATOM 1136 N N . ALA A 1 145 ? -4.383 -29.234 -1.997 1 91.81 145 ALA A N 1
ATOM 1137 C CA . ALA A 1 145 ? -3.988 -30.5 -2.611 1 91.81 145 ALA A CA 1
ATOM 1138 C C . ALA A 1 145 ? -2.695 -31.031 -1.999 1 91.81 145 ALA A C 1
ATOM 1140 O O . ALA A 1 145 ? -2.586 -32.219 -1.694 1 91.81 145 ALA A O 1
ATOM 1141 N N . ILE A 1 146 ? -1.804 -30.156 -1.771 1 92.44 146 ILE A N 1
ATOM 1142 C CA . ILE A 1 146 ? -0.512 -30.547 -1.218 1 92.44 146 ILE A CA 1
ATOM 1143 C C . ILE A 1 146 ? -0.686 -31 0.23 1 92.44 146 ILE A C 1
ATOM 1145 O O . ILE A 1 146 ? -0.116 -32 0.644 1 92.44 146 ILE A O 1
ATOM 1149 N N . TRP A 1 147 ? -1.451 -30.328 0.926 1 91.19 147 TRP A N 1
ATOM 1150 C CA . TRP A 1 147 ? -1.657 -30.625 2.338 1 91.19 147 TRP A CA 1
ATOM 1151 C C . TRP A 1 147 ? -2.414 -31.938 2.508 1 91.19 147 TRP A C 1
ATOM 1153 O O . TRP A 1 147 ? -2.242 -32.625 3.51 1 91.19 147 TRP A O 1
ATOM 1163 N N . ASN A 1 148 ? -3.234 -32.312 1.574 1 92.12 148 ASN A N 1
ATOM 1164 C CA . ASN A 1 148 ? -4.059 -33.531 1.679 1 92.12 148 ASN A CA 1
ATOM 1165 C C . ASN A 1 148 ? -3.521 -34.656 0.799 1 92.12 148 ASN A C 1
ATOM 1167 O O . ASN A 1 148 ? -4.227 -35.625 0.531 1 92.12 148 ASN A O 1
ATOM 1171 N N . PHE A 1 149 ? -2.375 -34.469 0.3 1 94.38 149 PHE A N 1
ATOM 1172 C CA . PHE A 1 149 ? -1.808 -35.469 -0.59 1 94.38 149 PHE A CA 1
ATOM 1173 C C . PHE A 1 149 ? -1.759 -36.844 0.093 1 94.38 149 PHE A C 1
ATOM 1175 O O . PHE A 1 149 ? -1.863 -37.875 -0.567 1 94.38 149 PHE A O 1
ATOM 1182 N N . GLY A 1 150 ? -1.68 -36.938 1.41 1 94.5 150 GLY A N 1
ATOM 1183 C CA . GLY A 1 150 ? -1.679 -38.188 2.15 1 94.5 150 GLY A CA 1
ATOM 1184 C C . GLY A 1 150 ? -2.912 -39.031 1.898 1 94.5 150 GLY A C 1
ATOM 1185 O O . GLY A 1 150 ? -2.857 -40.281 1.979 1 94.5 150 GLY A O 1
ATOM 1186 N N . ARG A 1 151 ? -3.979 -38.438 1.505 1 94.25 151 ARG A N 1
ATOM 1187 C CA . ARG A 1 151 ? -5.227 -39.156 1.238 1 94.25 151 ARG A CA 1
ATOM 1188 C C . ARG A 1 151 ? -5.102 -40.031 0.003 1 94.25 151 ARG A C 1
ATOM 1190 O O . ARG A 1 151 ? -5.785 -41.062 -0.108 1 94.25 151 ARG A O 1
ATOM 1197 N N . VAL A 1 152 ? -4.281 -39.656 -0.942 1 94.94 152 VAL A N 1
ATOM 1198 C CA . VAL A 1 152 ? -4.078 -40.438 -2.15 1 94.94 152 VAL A CA 1
ATOM 1199 C C . VAL A 1 152 ? -3.408 -41.781 -1.792 1 94.94 152 VAL A C 1
ATOM 1201 O O . VAL A 1 152 ? -3.742 -42.812 -2.357 1 94.94 152 VAL A O 1
ATOM 1204 N N . TRP A 1 153 ? -2.527 -41.719 -0.792 1 95.25 153 TRP A N 1
ATOM 1205 C CA . TRP A 1 153 ? -1.82 -42.906 -0.365 1 95.25 153 TRP A CA 1
ATOM 1206 C C . TRP A 1 153 ? -2.699 -43.781 0.541 1 95.25 153 TRP A C 1
ATOM 1208 O O . TRP A 1 153 ? -2.691 -45 0.444 1 95.25 153 TRP A O 1
ATOM 1218 N N . SER A 1 154 ? -3.535 -43.188 1.376 1 94.31 154 SER A N 1
ATOM 1219 C CA . SER A 1 154 ? -4.25 -43.906 2.422 1 94.31 154 SER A CA 1
ATOM 1220 C C . SER A 1 154 ? -5.629 -44.344 1.944 1 94.31 154 SER A C 1
ATOM 1222 O O . SER A 1 154 ? -6.117 -45.406 2.338 1 94.31 154 SER A O 1
ATOM 1224 N N . GLN A 1 155 ? -6.207 -43.562 1.108 1 92.81 155 GLN A N 1
ATOM 1225 C CA . GLN A 1 155 ? -7.617 -43.812 0.827 1 92.81 155 GLN A CA 1
ATOM 1226 C C . GLN A 1 155 ? -7.812 -44.344 -0.587 1 92.81 155 GLN A C 1
ATOM 1228 O O . GLN A 1 155 ? -8.672 -45.219 -0.821 1 92.81 155 GLN A O 1
ATOM 1233 N N . SER A 1 156 ? -7.062 -43.938 -1.517 1 92.88 156 SER A N 1
ATOM 1234 C CA . SER A 1 156 ? -7.285 -44.344 -2.904 1 92.88 156 SER A CA 1
ATOM 1235 C C . SER A 1 156 ? -6.801 -45.75 -3.16 1 92.88 156 SER A C 1
ATOM 1237 O O . SER A 1 156 ? -6.055 -46.312 -2.355 1 92.88 156 SER A O 1
ATOM 1239 N N . ALA A 1 157 ? -7.336 -46.344 -4.27 1 95.5 157 ALA A N 1
ATOM 1240 C CA . ALA A 1 157 ? -6.977 -47.719 -4.625 1 95.5 157 ALA A CA 1
ATOM 1241 C C . ALA A 1 157 ? -6.031 -47.75 -5.824 1 95.5 157 ALA A C 1
ATOM 1243 O O . ALA A 1 157 ? -6.039 -48.688 -6.609 1 95.5 157 ALA A O 1
ATOM 1244 N N . HIS A 1 158 ? -5.273 -46.719 -5.953 1 95.44 158 HIS A N 1
ATOM 1245 C CA . HIS A 1 158 ? -4.297 -46.688 -7.035 1 95.44 158 HIS A CA 1
ATOM 1246 C C . HIS A 1 158 ? -3.188 -47.719 -6.805 1 95.44 158 HIS A C 1
ATOM 1248 O O . HIS A 1 158 ? -2.91 -48.094 -5.66 1 95.44 158 HIS A O 1
ATOM 1254 N N . SER A 1 159 ? -2.566 -48.219 -7.855 1 95.81 159 SER A N 1
ATOM 1255 C CA . SER A 1 159 ? -1.453 -49.156 -7.75 1 95.81 159 SER A CA 1
ATOM 1256 C C . SER A 1 159 ? -0.225 -48.469 -7.141 1 95.81 159 SER A C 1
ATOM 1258 O O . SER A 1 159 ? -0.124 -47.25 -7.121 1 95.81 159 SER A O 1
ATOM 1260 N N . PHE A 1 160 ? 0.666 -49.219 -6.602 1 95.69 160 PHE A N 1
ATOM 1261 C CA . PHE A 1 160 ? 1.846 -48.719 -5.914 1 95.69 160 PHE A CA 1
ATOM 1262 C C . PHE A 1 160 ? 2.711 -47.906 -6.863 1 95.69 160 PHE A C 1
ATOM 1264 O O . PHE A 1 160 ? 3.115 -46.781 -6.539 1 95.69 160 PHE A O 1
ATOM 1271 N N . PRO A 1 161 ? 2.994 -48.375 -8.086 1 94.88 161 PRO A N 1
ATOM 1272 C CA . PRO A 1 161 ? 3.805 -47.562 -8.992 1 94.88 161 PRO A CA 1
ATOM 1273 C C . PRO A 1 161 ? 3.139 -46.25 -9.352 1 94.88 161 PRO A C 1
ATOM 1275 O O . PRO A 1 161 ? 3.824 -45.219 -9.516 1 94.88 161 PRO A O 1
ATOM 1278 N N . ARG A 1 162 ? 1.88 -46.219 -9.438 1 95.31 162 ARG A N 1
ATOM 1279 C CA . ARG A 1 162 ? 1.154 -45 -9.75 1 95.31 162 ARG A CA 1
ATOM 1280 C C . ARG A 1 162 ? 1.215 -44.031 -8.578 1 95.31 162 ARG A C 1
ATOM 1282 O O . ARG A 1 162 ? 1.354 -42.812 -8.789 1 95.31 162 ARG A O 1
ATOM 1289 N N . LYS A 1 163 ? 1.137 -44.562 -7.387 1 96.5 163 LYS A N 1
ATOM 1290 C CA . LYS A 1 163 ? 1.237 -43.719 -6.207 1 96.5 163 LYS A CA 1
ATOM 1291 C C . LYS A 1 163 ? 2.619 -43.062 -6.109 1 96.5 163 LYS A C 1
ATOM 1293 O O . LYS A 1 163 ? 2.746 -41.938 -5.676 1 96.5 163 LYS A O 1
ATOM 1298 N N . CYS A 1 164 ? 3.57 -43.781 -6.539 1 96.31 164 CYS A N 1
ATOM 1299 C CA . CYS A 1 164 ? 4.918 -43.25 -6.57 1 96.31 164 CYS A CA 1
ATOM 1300 C C . CYS A 1 164 ? 5.035 -42.125 -7.613 1 96.31 164 CYS A C 1
ATOM 1302 O O . CYS A 1 164 ? 5.684 -41.125 -7.379 1 96.31 164 CYS A O 1
ATOM 1304 N N . ALA A 1 165 ? 4.414 -42.375 -8.742 1 95.5 165 ALA A N 1
ATOM 1305 C CA . ALA A 1 165 ? 4.406 -41.344 -9.789 1 95.5 165 ALA A CA 1
ATOM 1306 C C . ALA A 1 165 ? 3.693 -40.094 -9.312 1 95.5 165 ALA A C 1
ATOM 1308 O O . ALA A 1 165 ? 4.145 -38.969 -9.586 1 95.5 165 ALA A O 1
ATOM 1309 N N . PHE A 1 166 ? 2.619 -40.312 -8.586 1 96.75 166 PHE A N 1
ATOM 1310 C CA . PHE A 1 166 ? 1.89 -39.156 -8.047 1 96.75 166 PHE A CA 1
ATOM 1311 C C . PHE A 1 166 ? 2.736 -38.406 -7.031 1 96.75 166 PHE A C 1
ATOM 1313 O O . PHE A 1 166 ? 2.672 -37.188 -6.949 1 96.75 166 PHE A O 1
ATOM 1320 N N . THR A 1 167 ? 3.484 -39.094 -6.25 1 97.25 167 THR A N 1
ATOM 1321 C CA . THR A 1 167 ? 4.348 -38.469 -5.266 1 97.25 167 THR A CA 1
ATOM 1322 C C . THR A 1 167 ? 5.363 -37.562 -5.949 1 97.25 167 THR A C 1
ATOM 1324 O O . THR A 1 167 ? 5.621 -36.438 -5.48 1 97.25 167 THR A O 1
ATOM 1327 N N . LEU A 1 168 ? 5.883 -38.031 -7.07 1 96 168 LEU A N 1
ATOM 1328 C CA . LEU A 1 168 ? 6.812 -37.219 -7.84 1 96 168 LEU A CA 1
ATOM 1329 C C . LEU A 1 168 ? 6.109 -36 -8.422 1 96 168 LEU A C 1
ATOM 1331 O O . LEU A 1 168 ? 6.672 -34.875 -8.422 1 96 168 LEU A O 1
ATOM 1335 N N . GLN A 1 169 ? 4.992 -36.188 -8.898 1 95.62 169 GLN A N 1
ATOM 1336 C CA . GLN A 1 169 ? 4.227 -35.094 -9.453 1 95.62 169 GLN A CA 1
ATOM 1337 C C . GLN A 1 169 ? 3.9 -34.031 -8.391 1 95.62 169 GLN A C 1
ATOM 1339 O O . GLN A 1 169 ? 4.008 -32.844 -8.633 1 95.62 169 GLN A O 1
ATOM 1344 N N . PHE A 1 170 ? 3.508 -34.469 -7.238 1 96.25 170 PHE A N 1
ATOM 1345 C CA . PHE A 1 170 ? 3.139 -33.531 -6.168 1 96.25 170 PHE A CA 1
ATOM 1346 C C . PHE A 1 170 ? 4.367 -32.844 -5.625 1 96.25 170 PHE A C 1
ATOM 1348 O O . PHE A 1 170 ? 4.285 -31.672 -5.199 1 96.25 170 PHE A O 1
ATOM 1355 N N . ALA A 1 171 ? 5.457 -33.5 -5.625 1 96.06 171 ALA A N 1
ATOM 1356 C CA . ALA A 1 171 ? 6.699 -32.844 -5.273 1 96.06 171 ALA A CA 1
ATOM 1357 C C . ALA A 1 171 ? 7.016 -31.719 -6.273 1 96.06 171 ALA A C 1
ATOM 1359 O O . ALA A 1 171 ? 7.418 -30.625 -5.883 1 96.06 171 ALA A O 1
ATOM 1360 N N . TYR A 1 172 ? 6.836 -32.031 -7.539 1 94.62 172 TYR A N 1
ATOM 1361 C CA . TYR A 1 172 ? 7.012 -31.047 -8.594 1 94.62 172 TYR A CA 1
ATOM 1362 C C . TYR A 1 172 ? 6.07 -29.875 -8.398 1 94.62 172 TYR A C 1
ATOM 1364 O O . TYR A 1 172 ? 6.484 -28.719 -8.523 1 94.62 172 TYR A O 1
ATOM 1372 N N . LEU A 1 173 ? 4.84 -30.172 -8.086 1 93 173 LEU A N 1
ATOM 1373 C CA . LEU A 1 173 ? 3.84 -29.125 -7.871 1 93 173 LEU A CA 1
ATOM 1374 C C . LEU A 1 173 ? 4.191 -28.281 -6.66 1 93 173 LEU A C 1
ATOM 1376 O O . LEU A 1 173 ? 4 -27.062 -6.68 1 93 173 LEU A O 1
ATOM 1380 N N . ALA A 1 174 ? 4.648 -28.875 -5.617 1 95.25 174 ALA A N 1
ATOM 1381 C CA . ALA A 1 174 ? 5.051 -28.156 -4.414 1 95.25 174 ALA A CA 1
ATOM 1382 C C . ALA A 1 174 ? 6.203 -27.203 -4.711 1 95.25 174 ALA A C 1
ATOM 1384 O O . ALA A 1 174 ? 6.184 -26.047 -4.285 1 95.25 174 ALA A O 1
ATOM 1385 N N . PHE A 1 175 ? 7.152 -27.703 -5.445 1 94.88 175 PHE A N 1
ATOM 1386 C CA . PHE A 1 175 ? 8.289 -26.859 -5.812 1 94.88 175 PHE A CA 1
ATOM 1387 C C . PHE A 1 175 ? 7.848 -25.703 -6.695 1 94.88 175 PHE A C 1
ATOM 1389 O O . PHE A 1 175 ? 8.344 -24.578 -6.555 1 94.88 175 PHE A O 1
ATOM 1396 N N . GLN A 1 176 ? 6.992 -25.984 -7.586 1 92.69 176 GLN A N 1
ATOM 1397 C CA . GLN A 1 176 ? 6.465 -24.953 -8.469 1 92.69 176 GLN A CA 1
ATOM 1398 C C . GLN A 1 176 ? 5.73 -23.875 -7.68 1 92.69 176 GLN A C 1
ATOM 1400 O O . GLN A 1 176 ? 5.82 -22.688 -8.008 1 92.69 176 GLN A O 1
ATOM 1405 N N . ASN A 1 177 ? 5.031 -24.297 -6.684 1 93.88 177 ASN A N 1
ATOM 1406 C CA . ASN A 1 177 ? 4.312 -23.344 -5.848 1 93.88 177 ASN A CA 1
ATOM 1407 C C . ASN A 1 177 ? 5.273 -22.438 -5.086 1 93.88 177 ASN A C 1
ATOM 1409 O O . ASN A 1 177 ? 5.012 -21.234 -4.938 1 93.88 177 ASN A O 1
ATOM 1413 N N . VAL A 1 178 ? 6.332 -22.938 -4.613 1 94.31 178 VAL A N 1
ATOM 1414 C CA . VAL A 1 178 ? 7.332 -22.156 -3.9 1 94.31 178 VAL A CA 1
ATOM 1415 C C . VAL A 1 178 ? 7.973 -21.141 -4.848 1 94.31 178 VAL A C 1
ATOM 1417 O O . VAL A 1 178 ? 8.148 -19.969 -4.496 1 94.31 178 VAL A O 1
ATOM 1420 N N . MET A 1 179 ? 8.266 -21.594 -6.035 1 93.56 179 MET A N 1
ATOM 1421 C CA . MET A 1 179 ? 8.867 -20.688 -7.016 1 93.56 179 MET A CA 1
ATOM 1422 C C . MET A 1 179 ? 7.898 -19.578 -7.41 1 93.56 179 MET A C 1
ATOM 1424 O O . MET A 1 179 ? 8.312 -18.438 -7.633 1 93.56 179 MET A O 1
ATOM 1428 N N . ASN A 1 180 ? 6.684 -19.984 -7.516 1 94 180 ASN A N 1
ATOM 1429 C CA . ASN A 1 180 ? 5.672 -18.984 -7.859 1 94 180 ASN A CA 1
ATOM 1430 C C . ASN A 1 180 ? 5.527 -17.938 -6.762 1 94 180 ASN A C 1
ATOM 1432 O O . ASN A 1 180 ? 5.262 -16.766 -7.047 1 94 180 ASN A O 1
ATOM 1436 N N . TRP A 1 181 ? 5.676 -18.297 -5.504 1 96.19 181 TRP A N 1
ATOM 1437 C CA . TRP A 1 181 ? 5.605 -17.391 -4.359 1 96.19 181 TRP A CA 1
ATOM 1438 C C . TRP A 1 181 ? 6.676 -16.312 -4.457 1 96.19 181 TRP A C 1
ATOM 1440 O O . TRP A 1 181 ? 6.441 -15.164 -4.07 1 96.19 181 TRP A O 1
ATOM 1450 N N . PHE A 1 182 ? 7.809 -16.641 -5.059 1 97.25 182 PHE A N 1
ATOM 1451 C CA . PHE A 1 182 ? 8.93 -15.711 -5.117 1 97.25 182 PHE A CA 1
ATOM 1452 C C . PHE A 1 182 ? 9.109 -15.164 -6.527 1 97.25 182 PHE A C 1
ATOM 1454 O O . PHE A 1 182 ? 10.164 -14.625 -6.863 1 97.25 182 PHE A O 1
ATOM 1461 N N . LEU A 1 183 ? 8.094 -15.383 -7.34 1 96.31 183 LEU A N 1
ATOM 1462 C CA . LEU A 1 183 ? 8.18 -14.953 -8.734 1 96.31 183 LEU A CA 1
ATOM 1463 C C . LEU A 1 183 ? 8.359 -13.445 -8.82 1 96.31 183 LEU A C 1
ATOM 1465 O O . LEU A 1 183 ? 9.062 -12.953 -9.711 1 96.31 183 LEU A O 1
ATOM 1469 N N . LEU A 1 184 ? 7.762 -12.664 -7.906 1 96.81 184 LEU A N 1
ATOM 1470 C CA . LEU A 1 184 ? 7.871 -11.211 -7.887 1 96.81 184 LEU A CA 1
ATOM 1471 C C . LEU A 1 184 ? 9.32 -10.781 -7.715 1 96.81 184 LEU A C 1
ATOM 1473 O O . LEU A 1 184 ? 9.828 -9.969 -8.5 1 96.81 184 LEU A O 1
ATOM 1477 N N . SER A 1 185 ? 9.984 -11.336 -6.75 1 97.38 185 SER A N 1
ATOM 1478 C CA . SER A 1 185 ? 11.367 -10.969 -6.469 1 97.38 185 SER A CA 1
ATOM 1479 C C . SER A 1 185 ? 12.32 -11.523 -7.523 1 97.38 185 SER A C 1
ATOM 1481 O O . SER A 1 185 ? 13.273 -10.859 -7.926 1 97.38 185 SER A O 1
ATOM 1483 N N . ASN A 1 186 ? 12.031 -12.703 -8.016 1 96.5 186 ASN A N 1
ATOM 1484 C CA . ASN A 1 186 ? 12.914 -13.336 -8.992 1 96.5 186 ASN A CA 1
ATOM 1485 C C . ASN A 1 186 ? 12.922 -12.578 -10.32 1 96.5 186 ASN A C 1
ATOM 1487 O O . ASN A 1 186 ? 13.953 -12.508 -10.992 1 96.5 186 ASN A O 1
ATOM 1491 N N . LEU A 1 187 ? 11.781 -12.094 -10.703 1 95.94 187 LEU A N 1
ATOM 1492 C CA . LEU A 1 187 ? 11.75 -11.305 -11.93 1 95.94 187 LEU A CA 1
ATOM 1493 C C . LEU A 1 187 ? 12.555 -10.016 -11.766 1 95.94 187 LEU A C 1
ATOM 1495 O O . LEU A 1 187 ? 13.344 -9.656 -12.648 1 95.94 187 LEU A O 1
ATOM 1499 N N . PHE A 1 188 ? 12.438 -9.312 -10.711 1 96.69 188 PHE A N 1
ATOM 1500 C CA . PHE A 1 188 ? 13.211 -8.102 -10.453 1 96.69 188 PHE A CA 1
ATOM 1501 C C . PHE A 1 188 ? 14.703 -8.414 -10.383 1 96.69 188 PHE A C 1
ATOM 1503 O O . PHE A 1 188 ? 15.523 -7.664 -10.914 1 96.69 188 PHE A O 1
ATOM 1510 N N . LEU A 1 189 ? 15.008 -9.516 -9.695 1 96.12 189 LEU A N 1
ATOM 1511 C CA . LEU A 1 189 ? 16.406 -9.906 -9.562 1 96.12 189 LEU A CA 1
ATOM 1512 C C . LEU A 1 189 ? 17.031 -10.203 -10.922 1 96.12 189 LEU A C 1
ATOM 1514 O O . LEU A 1 189 ? 18.203 -9.906 -11.156 1 96.12 189 LEU A O 1
ATOM 1518 N N . THR A 1 190 ? 16.25 -10.812 -11.75 1 93.44 190 THR A N 1
ATOM 1519 C CA . THR A 1 190 ? 16.734 -11.055 -13.102 1 93.44 190 THR A CA 1
ATOM 1520 C C . THR A 1 190 ? 17.062 -9.742 -13.805 1 93.44 190 THR A C 1
ATOM 1522 O O . THR A 1 190 ? 18.109 -9.602 -14.43 1 93.44 190 THR A O 1
ATOM 1525 N N . PHE A 1 191 ? 16.188 -8.727 -13.656 1 93.75 191 PHE A N 1
ATOM 1526 C CA . PHE A 1 191 ? 16.438 -7.402 -14.211 1 93.75 191 PHE A CA 1
ATOM 1527 C C . PHE A 1 191 ? 17.672 -6.773 -13.57 1 93.75 191 PHE A C 1
ATOM 1529 O O . PHE A 1 191 ? 18.531 -6.219 -14.266 1 93.75 191 PHE A O 1
ATOM 1536 N N . PHE A 1 192 ? 17.766 -6.926 -12.258 1 94.06 192 PHE A N 1
ATOM 1537 C CA . PHE A 1 192 ? 18.859 -6.328 -11.492 1 94.06 192 PHE A CA 1
ATOM 1538 C C . PHE A 1 192 ? 20.203 -6.887 -11.93 1 94.06 192 PHE A C 1
ATOM 1540 O O . PHE A 1 192 ? 21.125 -6.125 -12.211 1 94.06 192 PHE A O 1
ATOM 1547 N N . TYR A 1 193 ? 20.344 -8.164 -12.086 1 91.88 193 TYR A N 1
ATOM 1548 C CA . TYR A 1 193 ? 21.625 -8.797 -12.359 1 91.88 193 TYR A CA 1
ATOM 1549 C C . TYR A 1 193 ? 22.031 -8.602 -13.82 1 91.88 193 TYR A C 1
ATOM 1551 O O . TYR A 1 193 ? 23.188 -8.32 -14.117 1 91.88 193 TYR A O 1
ATOM 1559 N N . ILE A 1 194 ? 21.125 -8.688 -14.75 1 90.5 194 ILE A N 1
ATOM 1560 C CA . ILE A 1 194 ? 21.438 -8.523 -16.156 1 90.5 194 ILE A CA 1
ATOM 1561 C C . ILE A 1 194 ? 21.812 -7.07 -16.438 1 90.5 194 ILE A C 1
ATOM 1563 O O . ILE A 1 194 ? 22.781 -6.793 -17.141 1 90.5 194 ILE A O 1
ATOM 1567 N N . LEU A 1 195 ? 21.031 -6.16 -15.883 1 91.25 195 LEU A N 1
ATOM 1568 C CA . LEU A 1 195 ? 21.297 -4.746 -16.094 1 91.25 195 LEU A CA 1
ATOM 1569 C C . LEU A 1 195 ? 22.594 -4.34 -15.406 1 91.25 195 LEU A C 1
ATOM 1571 O O . LEU A 1 195 ? 23.328 -3.469 -15.891 1 91.25 195 LEU A O 1
ATOM 1575 N N . SER A 1 196 ? 22.859 -4.961 -14.266 1 89.69 196 SER A N 1
ATOM 1576 C CA . SER A 1 196 ? 24.109 -4.676 -13.57 1 89.69 196 SER A CA 1
ATOM 1577 C C . SER A 1 196 ? 25.312 -5.137 -14.391 1 89.69 196 SER A C 1
ATOM 1579 O O . SER A 1 196 ? 26.344 -4.457 -14.438 1 89.69 196 SER A O 1
ATOM 1581 N N . LEU A 1 197 ? 25.234 -6.234 -14.992 1 85.19 197 LEU A N 1
ATOM 1582 C CA . LEU A 1 197 ? 26.312 -6.734 -15.836 1 85.19 197 LEU A CA 1
ATOM 1583 C C . LEU A 1 197 ? 26.547 -5.812 -17.031 1 85.19 197 LEU A C 1
ATOM 1585 O O . LEU A 1 197 ? 27.688 -5.57 -17.422 1 85.19 197 LEU A O 1
ATOM 1589 N N . ALA A 1 198 ? 25.5 -5.246 -17.5 1 83.81 198 ALA A N 1
ATOM 1590 C CA . ALA A 1 198 ? 25.578 -4.449 -18.719 1 83.81 198 ALA A CA 1
ATOM 1591 C C . ALA A 1 198 ? 25.953 -3.002 -18.406 1 83.81 198 ALA A C 1
ATOM 1593 O O . ALA A 1 198 ? 26.703 -2.369 -19.156 1 83.81 198 ALA A O 1
ATOM 1594 N N . LEU A 1 199 ? 25.453 -2.463 -17.281 1 85.12 199 LEU A N 1
ATOM 1595 C CA . LEU A 1 199 ? 25.484 -1.015 -17.109 1 85.12 199 LEU A CA 1
ATOM 1596 C C . LEU A 1 199 ? 26.375 -0.633 -15.922 1 85.12 199 LEU A C 1
ATOM 1598 O O . LEU A 1 199 ? 26.781 0.522 -15.797 1 85.12 199 LEU A O 1
ATOM 1602 N N . TYR A 1 200 ? 26.656 -1.535 -15.047 1 80.62 200 TYR A N 1
ATOM 1603 C CA . TYR A 1 200 ? 27.344 -1.193 -13.805 1 80.62 200 TYR A CA 1
ATOM 1604 C C . TYR A 1 200 ? 28.656 -0.452 -14.086 1 80.62 200 TYR A C 1
ATOM 1606 O O . TYR A 1 200 ? 28.938 0.57 -13.461 1 80.62 200 TYR A O 1
ATOM 1614 N N . ASN A 1 201 ? 29.484 -0.895 -15.047 1 80.69 201 ASN A N 1
ATOM 1615 C CA . ASN A 1 201 ? 30.766 -0.284 -15.344 1 80.69 201 ASN A CA 1
ATOM 1616 C C . ASN A 1 201 ? 30.641 0.862 -16.344 1 80.69 201 ASN A C 1
ATOM 1618 O O . ASN A 1 201 ? 31.5 1.745 -16.406 1 80.69 201 ASN A O 1
ATOM 1622 N N . LYS A 1 202 ? 29.594 0.927 -17.109 1 84.31 202 LYS A N 1
ATOM 1623 C CA . LYS A 1 202 ? 29.422 1.944 -18.141 1 84.31 202 LYS A CA 1
ATOM 1624 C C . LYS A 1 202 ? 28.703 3.168 -17.594 1 84.31 202 LYS A C 1
ATOM 1626 O O . LYS A 1 202 ? 29.156 4.301 -17.766 1 84.31 202 LYS A O 1
ATOM 1631 N N . SER A 1 203 ? 27.578 2.922 -16.953 1 90.38 203 SER A N 1
ATOM 1632 C CA . SER A 1 203 ? 26.781 4.02 -16.406 1 90.38 203 SER A CA 1
ATOM 1633 C C . SER A 1 203 ? 26 3.576 -15.172 1 90.38 203 SER A C 1
ATOM 1635 O O . SER A 1 203 ? 24.844 3.176 -15.273 1 90.38 203 SER A O 1
ATOM 1637 N N . ILE A 1 204 ? 26.547 3.781 -14.062 1 88 204 ILE A N 1
ATOM 1638 C CA . ILE A 1 204 ? 25.953 3.35 -12.805 1 88 204 ILE A CA 1
ATOM 1639 C C . ILE A 1 204 ? 24.703 4.176 -12.508 1 88 204 ILE A C 1
ATOM 1641 O O . ILE A 1 204 ? 23.75 3.68 -11.906 1 88 204 ILE A O 1
ATOM 1645 N N . GLU A 1 205 ? 24.625 5.41 -12.93 1 88.75 205 GLU A N 1
ATOM 1646 C CA . GLU A 1 205 ? 23.484 6.277 -12.68 1 88.75 205 GLU A CA 1
ATOM 1647 C C . GLU A 1 205 ? 22.25 5.812 -13.461 1 88.75 205 GLU A C 1
ATOM 1649 O O . GLU A 1 205 ? 21.141 5.824 -12.938 1 88.75 205 GLU A O 1
ATOM 1654 N N . LEU A 1 206 ? 22.516 5.434 -14.68 1 90.94 206 LEU A N 1
ATOM 1655 C CA . LEU A 1 206 ? 21.406 4.93 -15.484 1 90.94 206 LEU A CA 1
ATOM 1656 C C . LEU A 1 206 ? 20.844 3.65 -14.883 1 90.94 206 LEU A C 1
ATOM 1658 O O . LEU A 1 206 ? 19.625 3.453 -14.875 1 90.94 206 LEU A O 1
ATOM 1662 N N . LEU A 1 207 ? 21.719 2.773 -14.398 1 91.12 207 LEU A N 1
ATOM 1663 C CA . LEU A 1 207 ? 21.297 1.551 -13.727 1 91.12 207 LEU A CA 1
ATOM 1664 C C . LEU A 1 207 ? 20.406 1.871 -12.531 1 91.12 207 LEU A C 1
ATOM 1666 O O . LEU A 1 207 ? 19.328 1.293 -12.375 1 91.12 207 LEU A O 1
ATOM 1670 N N . ARG A 1 208 ? 20.797 2.855 -11.742 1 90.19 208 ARG A N 1
ATOM 1671 C CA . ARG A 1 208 ? 20.062 3.23 -10.547 1 90.19 208 ARG A CA 1
ATOM 1672 C C . ARG A 1 208 ? 18.688 3.814 -10.906 1 90.19 208 ARG A C 1
ATOM 1674 O O . ARG A 1 208 ? 17.703 3.545 -10.227 1 90.19 208 ARG A O 1
ATOM 1681 N N . VAL A 1 209 ? 18.609 4.555 -11.93 1 90.31 209 VAL A N 1
ATOM 1682 C CA . VAL A 1 209 ? 17.359 5.195 -12.344 1 90.31 209 VAL A CA 1
ATOM 1683 C C . VAL A 1 209 ? 16.375 4.141 -12.828 1 90.31 209 VAL A C 1
ATOM 1685 O O . VAL A 1 209 ? 15.188 4.184 -12.477 1 90.31 209 VAL A O 1
ATOM 1688 N N . ILE A 1 210 ? 16.875 3.174 -13.617 1 92.5 210 ILE A N 1
ATOM 1689 C CA . ILE A 1 210 ? 16 2.148 -14.164 1 92.5 210 ILE A CA 1
ATOM 1690 C C . ILE A 1 210 ? 15.453 1.278 -13.039 1 92.5 210 ILE A C 1
ATOM 1692 O O . ILE A 1 210 ? 14.258 1 -12.984 1 92.5 210 ILE A O 1
ATOM 1696 N N . LEU A 1 211 ? 16.344 0.922 -12.133 1 92.88 211 LEU A N 1
ATOM 1697 C CA . LEU A 1 211 ? 15.93 0.07 -11.023 1 92.88 211 LEU A CA 1
ATOM 1698 C C . LEU A 1 211 ? 15 0.822 -10.078 1 92.88 211 LEU A C 1
ATOM 1700 O O . LEU A 1 211 ? 14.031 0.25 -9.57 1 92.88 211 LEU A O 1
ATOM 1704 N N . ALA A 1 212 ? 15.242 2.105 -9.859 1 91.75 212 ALA A N 1
ATOM 1705 C CA . ALA A 1 212 ? 14.383 2.924 -9.008 1 91.75 212 ALA A CA 1
ATOM 1706 C C . ALA A 1 212 ? 13 3.088 -9.633 1 91.75 212 ALA A C 1
ATOM 1708 O O . ALA A 1 212 ? 11.984 3.033 -8.93 1 91.75 212 ALA A O 1
ATOM 1709 N N . THR A 1 213 ? 13.016 3.27 -10.906 1 92.38 213 THR A N 1
ATOM 1710 C CA . THR A 1 213 ? 11.742 3.41 -11.609 1 92.38 213 THR A CA 1
ATOM 1711 C C . THR A 1 213 ? 10.914 2.133 -11.492 1 92.38 213 THR A C 1
ATOM 1713 O O . THR A 1 213 ? 9.703 2.189 -11.273 1 92.38 213 THR A O 1
ATOM 1716 N N . TYR A 1 214 ? 11.547 0.995 -11.641 1 95.12 214 TYR A N 1
ATOM 1717 C CA . TYR A 1 214 ? 10.844 -0.277 -11.516 1 95.12 214 TYR A CA 1
ATOM 1718 C C . TYR A 1 214 ? 10.289 -0.458 -10.109 1 95.12 214 TYR A C 1
ATOM 1720 O O . TYR A 1 214 ? 9.148 -0.899 -9.938 1 95.12 214 TYR A O 1
ATOM 1728 N N . PHE A 1 215 ? 11.047 -0.047 -9.133 1 92.75 215 PHE A N 1
ATOM 1729 C CA . PHE A 1 215 ? 10.633 -0.177 -7.742 1 92.75 215 PHE A CA 1
ATOM 1730 C C . PHE A 1 215 ? 9.445 0.737 -7.441 1 92.75 215 PHE A C 1
ATOM 1732 O O . PHE A 1 215 ? 8.523 0.348 -6.727 1 92.75 215 PHE A O 1
ATOM 1739 N N . VAL A 1 216 ? 9.484 1.909 -7.961 1 93.81 216 VAL A N 1
ATOM 1740 C CA . VAL A 1 216 ? 8.398 2.863 -7.773 1 93.81 216 VAL A CA 1
ATOM 1741 C C . VAL A 1 216 ? 7.133 2.348 -8.453 1 93.81 216 VAL A C 1
ATOM 1743 O O . VAL A 1 216 ? 6.027 2.488 -7.922 1 93.81 216 VAL A O 1
ATOM 1746 N N . LEU A 1 217 ? 7.34 1.728 -9.594 1 96 217 LEU A N 1
ATOM 1747 C CA . LEU A 1 217 ? 6.191 1.188 -10.312 1 96 217 LEU A CA 1
ATOM 1748 C C . LEU A 1 217 ? 5.543 0.049 -9.531 1 96 217 LEU A C 1
ATOM 1750 O O . LEU A 1 217 ? 4.316 -0.032 -9.445 1 96 217 LEU A O 1
ATOM 1754 N N . VAL A 1 218 ? 6.348 -0.825 -8.945 1 96.38 218 VAL A N 1
ATOM 1755 C CA . VAL A 1 218 ? 5.824 -1.931 -8.148 1 96.38 218 VAL A CA 1
ATOM 1756 C C . VAL A 1 218 ? 5.086 -1.385 -6.93 1 96.38 218 VAL A C 1
ATOM 1758 O O . VAL A 1 218 ? 3.996 -1.852 -6.594 1 96.38 218 VAL A O 1
ATOM 1761 N N . GLY A 1 219 ? 5.672 -0.396 -6.289 1 95 219 GLY A N 1
ATOM 1762 C CA . GLY A 1 219 ? 5 0.238 -5.164 1 95 219 GLY A CA 1
ATOM 1763 C C . GLY A 1 219 ? 3.68 0.883 -5.543 1 95 219 GLY A C 1
ATOM 1764 O O . GLY A 1 219 ? 2.699 0.78 -4.805 1 95 219 GLY A O 1
ATOM 1765 N N . SER A 1 220 ? 3.678 1.533 -6.676 1 96.81 220 SER A N 1
ATOM 1766 C CA . SER A 1 220 ? 2.455 2.178 -7.148 1 96.81 220 SER A CA 1
ATOM 1767 C C . SER A 1 220 ? 1.375 1.15 -7.465 1 96.81 220 SER A C 1
ATOM 1769 O O . SER A 1 220 ? 0.188 1.403 -7.254 1 96.81 220 SER A O 1
ATOM 1771 N N . LEU A 1 221 ? 1.792 0.007 -7.977 1 97.56 221 LEU A N 1
ATOM 1772 C CA . LEU A 1 221 ? 0.837 -1.052 -8.281 1 97.56 221 LEU A CA 1
ATOM 1773 C C . LEU A 1 221 ? 0.181 -1.578 -7.012 1 97.56 221 LEU A C 1
ATOM 1775 O O . LEU A 1 221 ? -1.012 -1.891 -7.008 1 97.56 221 LEU A O 1
ATOM 1779 N N . ILE A 1 222 ? 0.921 -1.673 -5.961 1 96.62 222 ILE A N 1
ATOM 1780 C CA . ILE A 1 222 ? 0.38 -2.15 -4.691 1 96.62 222 ILE A CA 1
ATOM 1781 C C . ILE A 1 222 ? -0.682 -1.178 -4.188 1 96.62 222 ILE A C 1
ATOM 1783 O O . ILE A 1 222 ? -1.761 -1.594 -3.758 1 96.62 222 ILE A O 1
ATOM 1787 N N . ILE A 1 223 ? -0.421 0.081 -4.312 1 96.06 223 ILE A N 1
ATOM 1788 C CA . ILE A 1 223 ? -1.339 1.104 -3.826 1 96.06 223 ILE A CA 1
ATOM 1789 C C . ILE A 1 223 ? -2.613 1.096 -4.664 1 96.06 223 ILE A C 1
ATOM 1791 O O . ILE A 1 223 ? -3.723 1.131 -4.125 1 96.06 223 ILE A O 1
ATOM 1795 N N . PHE A 1 224 ? -2.447 1 -5.938 1 95.75 224 PHE A N 1
ATOM 1796 C CA . PHE A 1 224 ? -3.607 1.012 -6.82 1 95.75 224 PHE A CA 1
ATOM 1797 C C . PHE A 1 224 ? -4.41 -0.276 -6.676 1 95.75 224 PHE A C 1
ATOM 1799 O O . PHE A 1 224 ? -5.641 -0.262 -6.777 1 95.75 224 PHE A O 1
ATOM 1806 N N . ALA A 1 225 ? -3.707 -1.35 -6.473 1 95.88 225 ALA A N 1
ATOM 1807 C CA . ALA A 1 225 ? -4.391 -2.635 -6.34 1 95.88 225 ALA A CA 1
ATOM 1808 C C . ALA A 1 225 ? -5.199 -2.699 -5.047 1 95.88 225 ALA A C 1
ATOM 1810 O O . ALA A 1 225 ? -6.305 -3.238 -5.027 1 95.88 225 ALA A O 1
ATOM 1811 N N . LEU A 1 226 ? -4.699 -2.121 -3.986 1 93.88 226 LEU A N 1
ATOM 1812 C CA . LEU A 1 226 ? -5.367 -2.15 -2.691 1 93.88 226 LEU A CA 1
ATOM 1813 C C . LEU A 1 226 ? -6.5 -1.129 -2.641 1 93.88 226 LEU A C 1
ATOM 1815 O O . LEU A 1 226 ? -7.527 -1.366 -2.004 1 93.88 226 LEU A O 1
ATOM 1819 N N . GLY A 1 227 ? -6.332 -0.085 -3.369 1 88.88 227 GLY A N 1
ATOM 1820 C CA . GLY A 1 227 ? -7.238 1.035 -3.172 1 88.88 227 GLY A CA 1
ATOM 1821 C C . GLY A 1 227 ? -8.336 1.104 -4.215 1 88.88 227 GLY A C 1
ATOM 1822 O O . GLY A 1 227 ? -9.344 1.797 -4.02 1 88.88 227 GLY A O 1
ATOM 1823 N N . ASN A 1 228 ? -8.148 0.377 -5.359 1 91.94 228 ASN A N 1
ATOM 1824 C CA . ASN A 1 228 ? -9.094 0.58 -6.457 1 91.94 228 ASN A CA 1
ATOM 1825 C C . ASN A 1 228 ? -9.508 -0.744 -7.09 1 91.94 228 ASN A C 1
ATOM 1827 O O . ASN A 1 228 ? -8.742 -1.711 -7.074 1 91.94 228 ASN A O 1
ATOM 1831 N N . LYS A 1 229 ? -10.68 -0.722 -7.609 1 89.88 229 LYS A N 1
ATOM 1832 C CA . LYS A 1 229 ? -11.133 -1.8 -8.484 1 89.88 229 LYS A CA 1
ATOM 1833 C C . LYS A 1 229 ? -10.82 -1.49 -9.945 1 89.88 229 LYS A C 1
ATOM 1835 O O . LYS A 1 229 ? -10.945 -0.345 -10.383 1 89.88 229 LYS A O 1
ATOM 1840 N N . PRO A 1 230 ? -10.375 -2.498 -10.562 1 91.94 230 PRO A N 1
ATOM 1841 C CA . PRO A 1 230 ? -10.062 -2.24 -11.969 1 91.94 230 PRO A CA 1
ATOM 1842 C C . PRO A 1 230 ? -11.297 -1.828 -12.773 1 91.94 230 PRO A C 1
ATOM 1844 O O . PRO A 1 230 ? -12.352 -2.461 -12.664 1 91.94 230 PRO A O 1
ATOM 1847 N N . GLY A 1 231 ? -11.203 -0.754 -13.414 1 90.88 231 GLY A N 1
ATOM 1848 C CA . GLY A 1 231 ? -12.273 -0.213 -14.227 1 90.88 231 GLY A CA 1
ATOM 1849 C C . GLY A 1 231 ? -11.789 0.739 -15.305 1 90.88 231 GLY A C 1
ATOM 1850 O O . GLY A 1 231 ? -10.617 0.699 -15.695 1 90.88 231 GLY A O 1
ATOM 1851 N N . HIS A 1 232 ? -12.719 1.484 -15.828 1 89.81 232 HIS A N 1
ATOM 1852 C CA . HIS A 1 232 ? -12.391 2.398 -16.922 1 89.81 232 HIS A CA 1
ATOM 1853 C C . HIS A 1 232 ? -11.461 3.512 -16.438 1 89.81 232 HIS A C 1
ATOM 1855 O O . HIS A 1 232 ? -10.57 3.938 -17.172 1 89.81 232 HIS A O 1
ATOM 1861 N N . ARG A 1 233 ? -11.578 3.885 -15.219 1 89.56 233 ARG A N 1
ATOM 1862 C CA . ARG A 1 233 ? -10.797 5.004 -14.703 1 89.56 233 ARG A CA 1
ATOM 1863 C C . ARG A 1 233 ? -9.375 4.566 -14.359 1 89.56 233 ARG A C 1
ATOM 1865 O O . ARG A 1 233 ? -8.453 5.383 -14.359 1 89.56 233 ARG A O 1
ATOM 1872 N N . THR A 1 234 ? -9.227 3.336 -14.047 1 94.31 234 THR A N 1
ATOM 1873 C CA . THR A 1 234 ? -7.902 2.832 -13.688 1 94.31 234 THR A CA 1
ATOM 1874 C C . THR A 1 234 ? -7.234 2.172 -14.891 1 94.31 234 THR A C 1
ATOM 1876 O O . THR A 1 234 ? -6.074 1.761 -14.812 1 94.31 234 THR A O 1
ATOM 1879 N N . ALA A 1 235 ? -7.895 2.111 -16.047 1 94.94 235 ALA A N 1
ATOM 1880 C CA . ALA A 1 235 ? -7.406 1.409 -17.234 1 94.94 235 ALA A CA 1
ATOM 1881 C C . ALA A 1 235 ? -6.129 2.049 -17.766 1 94.94 235 ALA A C 1
ATOM 1883 O O . ALA A 1 235 ? -5.188 1.348 -18.141 1 94.94 235 ALA A O 1
ATOM 1884 N N . VAL A 1 236 ? -6.082 3.34 -17.766 1 94 236 VAL A N 1
ATOM 1885 C CA . VAL A 1 236 ? -4.934 4.055 -18.312 1 94 236 VAL A CA 1
ATOM 1886 C C . VAL A 1 236 ? -3.703 3.789 -17.438 1 94 236 VAL A C 1
ATOM 1888 O O . VAL A 1 236 ? -2.607 3.564 -17.969 1 94 236 VAL A O 1
ATOM 1891 N N . TYR A 1 237 ? -3.895 3.797 -16.172 1 95.31 237 TYR A N 1
ATOM 1892 C CA . TYR A 1 237 ? -2.775 3.547 -15.273 1 95.31 237 TYR A CA 1
ATOM 1893 C C . TYR A 1 237 ? -2.188 2.16 -15.508 1 95.31 237 TYR A C 1
ATOM 1895 O O . TYR A 1 237 ? -0.969 2.01 -15.633 1 95.31 237 TYR A O 1
ATOM 1903 N N . TYR A 1 238 ? -3.033 1.099 -15.547 1 96.5 238 TYR A N 1
ATOM 1904 C CA . TYR A 1 238 ? -2.551 -0.266 -15.719 1 96.5 238 TYR A CA 1
ATOM 1905 C C . TYR A 1 238 ? -1.903 -0.444 -17.094 1 96.5 238 TYR A C 1
ATOM 1907 O O . TYR A 1 238 ? -0.922 -1.178 -17.234 1 96.5 238 TYR A O 1
ATOM 1915 N N . SER A 1 239 ? -2.408 0.247 -18.094 1 96.44 239 SER A N 1
ATOM 1916 C CA . SER A 1 239 ? -1.817 0.155 -19.422 1 96.44 239 SER A CA 1
ATOM 1917 C C . SER A 1 239 ? -0.426 0.779 -19.453 1 96.44 239 SER A C 1
ATOM 1919 O O . SER A 1 239 ? 0.509 0.196 -20.016 1 96.44 239 SER A O 1
ATOM 1921 N N . VAL A 1 240 ? -0.287 1.917 -18.828 1 96.25 240 VAL A N 1
ATOM 1922 C CA . VAL A 1 240 ? 1.007 2.59 -18.797 1 96.25 240 VAL A CA 1
ATOM 1923 C C . VAL A 1 240 ? 2.014 1.751 -18.016 1 96.25 240 VAL A C 1
ATOM 1925 O O . VAL A 1 240 ? 3.152 1.569 -18.453 1 96.25 240 VAL A O 1
ATOM 1928 N N . ALA A 1 241 ? 1.567 1.247 -16.875 1 96.75 241 ALA A N 1
ATOM 1929 C CA . ALA A 1 241 ? 2.449 0.4 -16.078 1 96.75 241 ALA A CA 1
ATOM 1930 C C . ALA A 1 241 ? 2.887 -0.833 -16.859 1 96.75 241 ALA A C 1
ATOM 1932 O O . ALA A 1 241 ? 4.062 -1.205 -16.844 1 96.75 241 ALA A O 1
ATOM 1933 N N . SER A 1 242 ? 1.969 -1.433 -17.594 1 97.06 242 SER A N 1
ATOM 1934 C CA . SER A 1 242 ? 2.264 -2.617 -18.406 1 97.06 242 SER A CA 1
ATOM 1935 C C . SER A 1 242 ? 3.252 -2.297 -19.516 1 97.06 242 SER A C 1
ATOM 1937 O O . SER A 1 242 ? 4.195 -3.055 -19.75 1 97.06 242 SER A O 1
ATOM 1939 N N . TYR A 1 243 ? 3.105 -1.165 -20.125 1 96.94 243 TYR A N 1
ATOM 1940 C CA . TYR A 1 243 ? 3.963 -0.803 -21.25 1 96.94 243 TYR A CA 1
ATOM 1941 C C . TYR A 1 243 ? 5.371 -0.465 -20.781 1 96.94 243 TYR A C 1
ATOM 1943 O O . TYR A 1 243 ? 6.355 -0.836 -21.422 1 96.94 243 TYR A O 1
ATOM 1951 N N . VAL A 1 244 ? 5.488 0.172 -19.688 1 96.56 244 VAL A N 1
ATOM 1952 C CA . VAL A 1 244 ? 6.805 0.518 -19.172 1 96.56 244 VAL A CA 1
ATOM 1953 C C . VAL A 1 244 ? 7.539 -0.75 -18.734 1 96.56 244 VAL A C 1
ATOM 1955 O O . VAL A 1 244 ? 8.703 -0.955 -19.094 1 96.56 244 VAL A O 1
ATOM 1958 N N . MET A 1 245 ? 6.898 -1.625 -18.078 1 96.62 245 MET A N 1
ATOM 1959 C CA . MET A 1 245 ? 7.523 -2.859 -17.625 1 96.62 245 MET A CA 1
ATOM 1960 C C . MET A 1 245 ? 7.844 -3.777 -18.797 1 96.62 245 MET A C 1
ATOM 1962 O O . MET A 1 245 ? 8.867 -4.461 -18.797 1 96.62 245 MET A O 1
ATOM 1966 N N . GLY A 1 246 ? 6.949 -3.732 -19.766 1 96.94 246 GLY A N 1
ATOM 1967 C CA . GLY A 1 246 ? 7.203 -4.516 -20.953 1 96.94 246 GLY A CA 1
ATOM 1968 C C . GLY A 1 246 ? 8.414 -4.035 -21.734 1 96.94 246 GLY A C 1
ATOM 1969 O O . GLY A 1 246 ? 9.188 -4.848 -22.25 1 96.94 246 GLY A O 1
ATOM 1970 N N . THR A 1 247 ? 8.57 -2.709 -21.781 1 96.44 247 THR A N 1
ATOM 1971 C CA . THR A 1 247 ? 9.711 -2.145 -22.484 1 96.44 247 THR A CA 1
ATOM 1972 C C . THR A 1 247 ? 11.016 -2.494 -21.766 1 96.44 247 THR A C 1
ATOM 1974 O O . THR A 1 247 ? 12.023 -2.807 -22.406 1 96.44 247 THR A O 1
ATOM 1977 N N . ILE A 1 248 ? 10.961 -2.529 -20.484 1 94.75 248 ILE A N 1
ATOM 1978 C CA . ILE A 1 248 ? 12.133 -2.914 -19.719 1 94.75 248 ILE A CA 1
ATOM 1979 C C . ILE A 1 248 ? 12.469 -4.383 -19.969 1 94.75 248 ILE A C 1
ATOM 1981 O O . ILE A 1 248 ? 13.633 -4.738 -20.156 1 94.75 248 ILE A O 1
ATOM 1985 N N . MET A 1 249 ? 11.469 -5.195 -20.031 1 95.62 249 MET A N 1
ATOM 1986 C CA . MET A 1 249 ? 11.664 -6.621 -20.297 1 95.62 249 MET A CA 1
ATOM 1987 C C . MET A 1 249 ? 12.273 -6.836 -21.672 1 95.62 249 MET A C 1
ATOM 1989 O O . MET A 1 249 ? 13.195 -7.641 -21.828 1 95.62 249 MET A O 1
ATOM 1993 N N . LEU A 1 250 ? 11.805 -6.109 -22.609 1 94.62 250 LEU A N 1
ATOM 1994 C CA . LEU A 1 250 ? 12.328 -6.246 -23.969 1 94.62 250 LEU A CA 1
ATOM 1995 C C . LEU A 1 250 ? 13.781 -5.785 -24.031 1 94.62 250 LEU A C 1
ATOM 1997 O O . LEU A 1 250 ? 14.602 -6.406 -24.703 1 94.62 250 LEU A O 1
ATOM 2001 N N . CYS A 1 251 ? 14.086 -4.691 -23.344 1 93.06 251 CYS A N 1
ATOM 2002 C CA . CYS A 1 251 ? 15.461 -4.191 -23.297 1 93.06 251 CYS A CA 1
ATOM 2003 C C . CYS A 1 251 ? 16.391 -5.211 -22.656 1 93.06 251 CYS A C 1
ATOM 2005 O O . CYS A 1 251 ? 17.469 -5.484 -23.188 1 93.06 251 CYS A O 1
ATOM 2007 N N . VAL A 1 252 ? 15.977 -5.781 -21.641 1 92.06 252 VAL A N 1
ATOM 2008 C CA . VAL A 1 252 ? 16.797 -6.766 -20.922 1 92.06 252 VAL A CA 1
ATOM 2009 C C . VAL A 1 252 ? 16.969 -8.008 -21.797 1 92.06 252 VAL A C 1
ATOM 2011 O O . VAL A 1 252 ? 18.062 -8.602 -21.812 1 92.06 252 VAL A O 1
ATOM 2014 N N . THR A 1 253 ? 15.938 -8.398 -22.5 1 90.25 253 THR A N 1
ATOM 2015 C CA . THR A 1 253 ? 16.031 -9.555 -23.391 1 90.25 253 THR A CA 1
ATOM 2016 C C . THR A 1 253 ? 17 -9.281 -24.531 1 90.25 253 THR A C 1
ATOM 2018 O O . THR A 1 253 ? 17.797 -10.148 -24.891 1 90.25 253 THR A O 1
ATOM 2021 N N . CYS A 1 254 ? 17 -8.055 -25.016 1 89.31 254 CYS A N 1
ATOM 2022 C CA . CYS A 1 254 ? 17.922 -7.688 -26.078 1 89.31 254 CYS A CA 1
ATOM 2023 C C . CYS A 1 254 ? 19.359 -7.676 -25.578 1 89.31 254 CYS A C 1
ATOM 2025 O O . CYS A 1 254 ? 20.266 -8.141 -26.281 1 89.31 254 CYS A O 1
ATOM 2027 N N . ILE A 1 255 ? 19.516 -7.23 -24.438 1 86.75 255 ILE A N 1
ATOM 2028 C CA . ILE A 1 255 ? 20.844 -7.191 -23.844 1 86.75 255 ILE A CA 1
ATOM 2029 C C . ILE A 1 255 ? 21.344 -8.617 -23.609 1 86.75 255 ILE A C 1
ATOM 2031 O O . ILE A 1 255 ? 22.516 -8.922 -23.875 1 86.75 255 ILE A O 1
ATOM 2035 N N . SER A 1 256 ? 20.484 -9.438 -23.156 1 84.69 256 SER A N 1
ATOM 2036 C CA . SER A 1 256 ? 20.859 -10.828 -22.891 1 84.69 256 SER A CA 1
ATOM 2037 C C . SER A 1 256 ? 21.219 -11.555 -24.188 1 84.69 256 SER A C 1
ATOM 2039 O O . SER A 1 256 ? 22.172 -12.328 -24.219 1 84.69 256 SER A O 1
ATOM 2041 N N . LEU A 1 257 ? 20.516 -11.25 -25.219 1 83.12 257 LEU A N 1
ATOM 2042 C CA . LEU A 1 257 ? 20.812 -11.867 -26.5 1 83.12 257 LEU A CA 1
ATOM 2043 C C . LEU A 1 257 ? 22.125 -11.352 -27.078 1 83.12 257 LEU A C 1
ATOM 2045 O O . LEU A 1 257 ? 22.891 -12.117 -27.656 1 83.12 257 LEU A O 1
ATOM 2049 N N . TYR A 1 258 ? 22.328 -10.102 -26.875 1 83.19 258 TYR A N 1
ATOM 2050 C CA . TYR A 1 258 ? 23.578 -9.508 -27.344 1 83.19 258 TYR A CA 1
ATOM 2051 C C . TYR A 1 258 ? 24.766 -10.094 -26.594 1 83.19 258 TYR A C 1
ATOM 2053 O O . TYR A 1 258 ? 25.812 -10.352 -27.188 1 83.19 258 TYR A O 1
ATOM 2061 N N . ALA A 1 259 ? 24.578 -10.32 -25.359 1 77.38 259 ALA A N 1
ATOM 2062 C CA . ALA A 1 259 ? 25.641 -10.898 -24.547 1 77.38 259 ALA A CA 1
ATOM 2063 C C . ALA A 1 259 ? 25.922 -12.344 -24.953 1 77.38 259 ALA A C 1
ATOM 2065 O O . ALA A 1 259 ? 27.078 -12.781 -24.938 1 77.38 259 ALA A O 1
ATOM 2066 N N . LEU A 1 260 ? 24.969 -13.008 -25.328 1 78.5 260 LEU A N 1
ATOM 2067 C CA . LEU A 1 260 ? 25.109 -14.398 -25.719 1 78.5 260 LEU A CA 1
ATOM 2068 C C . LEU A 1 260 ? 25.797 -14.516 -27.062 1 78.5 260 LEU A C 1
ATOM 2070 O O . LEU A 1 260 ? 26.688 -15.367 -27.25 1 78.5 260 LEU A O 1
ATOM 2074 N N . LEU A 1 261 ? 25.5 -13.578 -27.938 1 77.62 261 LEU A N 1
ATOM 2075 C CA . LEU A 1 261 ? 26.031 -13.672 -29.297 1 77.62 261 LEU A CA 1
ATOM 2076 C C . LEU A 1 261 ? 27.406 -13.031 -29.391 1 77.62 261 LEU A C 1
ATOM 2078 O O . LEU A 1 261 ? 28.234 -13.453 -30.203 1 77.62 261 LEU A O 1
ATOM 2082 N N . GLY A 1 262 ? 27.562 -11.945 -28.672 1 69 262 GLY A N 1
ATOM 2083 C CA . GLY A 1 262 ? 28.797 -11.18 -28.828 1 69 262 GLY A CA 1
ATOM 2084 C C . GLY A 1 262 ? 29.938 -11.719 -28 1 69 262 GLY A C 1
ATOM 2085 O O . GLY A 1 262 ? 31.094 -11.312 -28.188 1 69 262 GLY A O 1
ATOM 2086 N N . GLY A 1 263 ? 29.766 -12.789 -27.219 1 63.56 263 GLY A N 1
ATOM 2087 C CA . GLY A 1 263 ? 30.859 -13.297 -26.406 1 63.56 263 GLY A CA 1
ATOM 2088 C C . GLY A 1 263 ? 31.422 -12.266 -25.453 1 63.56 263 GLY A C 1
ATOM 2089 O O . GLY A 1 263 ? 32.625 -12.219 -25.234 1 63.56 263 GLY A O 1
ATOM 2090 N N . VAL A 1 264 ? 30.625 -11.266 -25.047 1 61.84 264 VAL A N 1
ATOM 2091 C CA . VAL A 1 264 ? 31.125 -10.172 -24.219 1 61.84 264 VAL A CA 1
ATOM 2092 C C . VAL A 1 264 ? 31.312 -10.648 -22.781 1 61.84 264 VAL A C 1
ATOM 2094 O O . VAL A 1 264 ? 30.438 -11.32 -22.234 1 61.84 264 VAL A O 1
ATOM 2097 N N . GLN A 1 265 ? 32.5 -10.57 -22.359 1 62.06 265 GLN A N 1
ATOM 2098 C CA . GLN A 1 265 ? 32.844 -10.906 -20.969 1 62.06 265 GLN A CA 1
ATOM 2099 C C . GLN A 1 265 ? 32.5 -9.75 -20.031 1 62.06 265 GLN A C 1
ATOM 2101 O O . GLN A 1 265 ? 33.031 -8.648 -20.172 1 62.06 265 GLN A O 1
ATOM 2106 N N . PHE A 1 266 ? 31.344 -9.938 -19.406 1 64.31 266 PHE A N 1
ATOM 2107 C CA . PHE A 1 266 ? 30.984 -8.906 -18.438 1 64.31 266 PHE A CA 1
ATOM 2108 C C . PHE A 1 266 ? 31.719 -9.133 -17.109 1 64.31 266 PHE A C 1
ATOM 2110 O O . PHE A 1 266 ? 31.922 -10.273 -16.703 1 64.31 266 PHE A O 1
ATOM 2117 N N . ALA A 1 267 ? 32.375 -8.086 -16.641 1 68.81 267 ALA A N 1
ATOM 2118 C CA . ALA A 1 267 ? 32.938 -8.148 -15.281 1 68.81 267 ALA A CA 1
ATOM 2119 C C . ALA A 1 267 ? 31.828 -8.297 -14.242 1 68.81 267 ALA A C 1
ATOM 2121 O O . ALA A 1 267 ? 30.75 -7.715 -14.391 1 68.81 267 ALA A O 1
ATOM 2122 N N . ASP A 1 268 ? 32.031 -9.242 -13.352 1 77.56 268 ASP A N 1
ATOM 2123 C CA . ASP A 1 268 ? 31.031 -9.547 -12.32 1 77.56 268 ASP A CA 1
ATOM 2124 C C . ASP A 1 268 ? 31.078 -8.523 -11.195 1 77.56 268 ASP A C 1
ATOM 2126 O O . ASP A 1 268 ? 31.969 -8.547 -10.352 1 77.56 268 ASP A O 1
ATOM 2130 N N . PRO A 1 269 ? 30.188 -7.559 -11.219 1 73.75 269 PRO A N 1
ATOM 2131 C CA . PRO A 1 269 ? 30.156 -6.633 -10.086 1 73.75 269 PRO A CA 1
ATOM 2132 C C . PRO A 1 269 ? 29.391 -7.191 -8.883 1 73.75 269 PRO A C 1
ATOM 2134 O O . PRO A 1 269 ? 28.422 -7.934 -9.055 1 73.75 269 PRO A O 1
ATOM 2137 N N . PRO A 1 270 ? 29.672 -6.891 -7.617 1 68.19 270 PRO A N 1
ATOM 2138 C CA . PRO A 1 270 ? 30.812 -6.242 -6.965 1 68.19 270 PRO A CA 1
ATOM 2139 C C . PRO A 1 270 ? 31.984 -7.195 -6.754 1 68.19 270 PRO A C 1
ATOM 2141 O O . PRO A 1 270 ? 31.797 -8.406 -6.637 1 68.19 270 PRO A O 1
ATOM 2144 N N . SER A 1 271 ? 33.188 -6.789 -6.723 1 71.81 271 SER A 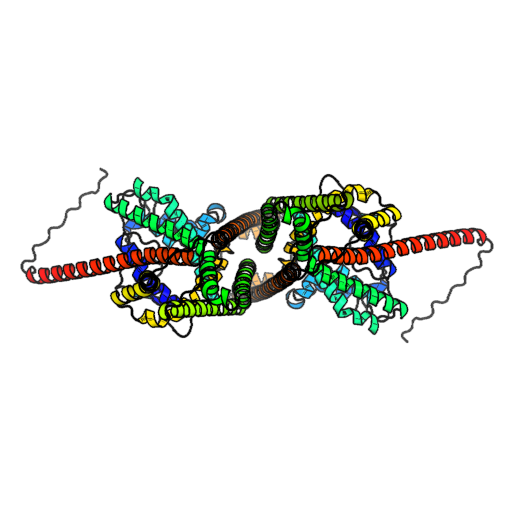N 1
ATOM 2145 C CA . SER A 1 271 ? 34.406 -7.562 -6.672 1 71.81 271 SER A CA 1
ATOM 2146 C C . SER A 1 271 ? 34.562 -8.297 -5.344 1 71.81 271 SER A C 1
ATOM 2148 O O . SER A 1 271 ? 35.312 -9.273 -5.242 1 71.81 271 SER A O 1
ATOM 2150 N N . ASP A 1 272 ? 33.625 -8.047 -4.41 1 79.38 272 ASP A N 1
ATOM 2151 C CA . ASP A 1 272 ? 33.812 -8.617 -3.08 1 79.38 272 ASP A CA 1
ATOM 2152 C C . ASP A 1 272 ? 33.094 -9.961 -2.953 1 79.38 272 ASP A C 1
ATOM 2154 O O . ASP A 1 272 ? 33.312 -10.688 -1.978 1 79.38 272 ASP A O 1
ATOM 2158 N N . LEU A 1 273 ? 32.406 -10.414 -4.031 1 83 273 LEU A N 1
ATOM 2159 C CA . LEU A 1 273 ? 31.656 -11.656 -3.941 1 83 273 LEU A CA 1
ATOM 2160 C C . LEU A 1 273 ? 32.25 -12.727 -4.84 1 83 273 LEU A C 1
ATOM 2162 O O . LEU A 1 273 ? 32.844 -12.406 -5.871 1 83 273 LEU A O 1
ATOM 2166 N N . PRO A 1 274 ? 32.156 -13.992 -4.355 1 84.31 274 PRO A N 1
ATOM 2167 C CA . PRO A 1 274 ? 32.656 -15.07 -5.199 1 84.31 274 PRO A CA 1
ATOM 2168 C C . PRO A 1 274 ? 31.938 -15.164 -6.547 1 84.31 274 PRO A C 1
ATOM 2170 O O . PRO A 1 274 ? 30.719 -15.023 -6.609 1 84.31 274 PRO A O 1
ATOM 2173 N N . SER A 1 275 ? 32.75 -15.266 -7.566 1 84.44 275 SER A N 1
ATOM 2174 C CA . SER A 1 275 ? 32.188 -15.352 -8.914 1 84.44 275 SER A CA 1
ATOM 2175 C C . SER A 1 275 ? 32.125 -16.797 -9.398 1 84.44 275 SER A C 1
ATOM 2177 O O . SER A 1 275 ? 32.906 -17.641 -8.953 1 84.44 275 SER A O 1
ATOM 2179 N N . CYS A 1 276 ? 31.078 -17.031 -10.172 1 85.56 276 CYS A N 1
ATOM 2180 C CA . CYS A 1 276 ? 30.922 -18.344 -10.789 1 85.56 276 CYS A CA 1
ATOM 2181 C C . CYS A 1 276 ? 31.344 -18.328 -12.25 1 85.56 276 CYS A C 1
ATOM 2183 O O . CYS A 1 276 ? 31.109 -17.328 -12.953 1 85.56 276 CYS A O 1
ATOM 2185 N N . SER A 1 277 ? 32.125 -19.328 -12.625 1 83 277 SER A N 1
ATOM 2186 C CA . SER A 1 277 ? 32.531 -19.422 -14.016 1 83 277 SER A CA 1
ATOM 2187 C C . SER A 1 277 ? 31.422 -19.969 -14.906 1 83 277 SER A C 1
ATOM 2189 O O . SER A 1 277 ? 30.781 -20.969 -14.562 1 83 277 SER A O 1
ATOM 2191 N N . VAL A 1 278 ? 31.078 -19.219 -15.914 1 82.31 278 VAL A N 1
ATOM 2192 C CA . VAL A 1 278 ? 30.062 -19.656 -16.859 1 82.31 278 VAL A CA 1
ATOM 2193 C C . VAL A 1 278 ? 30.719 -19.969 -18.203 1 82.31 278 VAL A C 1
ATOM 2195 O O . VAL A 1 278 ? 31.266 -19.094 -18.859 1 82.31 278 VAL A O 1
ATOM 2198 N N . GLY A 1 279 ? 30.688 -21.266 -18.531 1 77.62 279 GLY A N 1
ATOM 2199 C CA . GLY A 1 279 ? 31.266 -21.672 -19.812 1 77.62 279 GLY A CA 1
ATOM 2200 C C . GLY A 1 279 ? 30.406 -21.297 -21 1 77.62 279 GLY A C 1
ATOM 2201 O O . GLY A 1 279 ? 29.203 -21.031 -20.844 1 77.62 279 GLY A O 1
ATOM 2202 N N . GLN A 1 280 ? 31 -21.219 -22.125 1 79.56 280 GLN A N 1
ATOM 2203 C CA . GLN A 1 280 ? 30.281 -20.891 -23.344 1 79.56 280 GLN A CA 1
ATOM 2204 C C . GLN A 1 280 ? 29.188 -21.922 -23.656 1 79.56 280 GLN A C 1
ATOM 2206 O O . GLN A 1 280 ? 28.094 -21.562 -24.078 1 79.56 280 GLN A O 1
ATOM 2211 N N . TYR A 1 281 ? 29.531 -23.094 -23.359 1 83 281 TYR A N 1
ATOM 2212 C CA . TYR A 1 281 ? 28.562 -24.141 -23.609 1 83 281 TYR A CA 1
ATOM 2213 C C . TYR A 1 281 ? 27.375 -24.031 -22.656 1 83 281 TYR A C 1
ATOM 2215 O O . TYR A 1 281 ? 26.234 -24.328 -23.031 1 83 281 TYR A O 1
ATOM 2223 N N . GLU A 1 282 ? 27.672 -23.547 -21.562 1 84.62 282 GLU A N 1
ATOM 2224 C CA . GLU A 1 282 ? 26.609 -23.406 -20.562 1 84.62 282 GLU A CA 1
ATOM 2225 C C . GLU A 1 282 ? 25.656 -22.266 -20.938 1 84.62 282 GLU A C 1
ATOM 2227 O O . GLU A 1 282 ? 24.453 -22.344 -20.688 1 84.62 282 GLU A O 1
ATOM 2232 N N . LEU A 1 283 ? 26.219 -21.312 -21.531 1 82.69 283 LEU A N 1
ATOM 2233 C CA . LEU A 1 283 ? 25.391 -20.188 -21.969 1 82.69 283 LEU A CA 1
ATOM 2234 C C . LEU A 1 283 ? 24.438 -20.609 -23.078 1 82.69 283 LEU A C 1
ATOM 2236 O O . LEU A 1 283 ? 23.25 -20.281 -23.062 1 82.69 283 LEU A O 1
ATOM 2240 N N . LEU A 1 284 ? 24.984 -21.359 -23.969 1 85.06 284 LEU A N 1
ATOM 2241 C CA . LEU A 1 284 ? 24.172 -21.828 -25.094 1 85.06 284 LEU A CA 1
ATOM 2242 C C . LEU A 1 284 ? 23.109 -22.812 -24.625 1 85.06 284 LEU A C 1
ATOM 2244 O O . LEU A 1 284 ? 21.969 -22.766 -25.094 1 85.06 284 LEU A O 1
ATOM 2248 N N . ALA A 1 285 ? 23.531 -23.625 -23.766 1 88.31 285 ALA A N 1
ATOM 2249 C CA . ALA A 1 285 ? 22.578 -24.578 -23.219 1 88.31 285 ALA A CA 1
ATOM 2250 C C . ALA A 1 285 ? 21.484 -23.875 -22.422 1 88.31 285 ALA A C 1
ATOM 2252 O O . ALA A 1 285 ? 20.328 -24.281 -22.469 1 88.31 285 ALA A O 1
ATOM 2253 N N . GLY A 1 286 ? 21.922 -22.875 -21.766 1 86.75 286 GLY A N 1
ATOM 2254 C CA . GLY A 1 286 ? 20.938 -22.109 -21.016 1 86.75 286 GLY A CA 1
ATOM 2255 C C . GLY A 1 286 ? 19.891 -21.453 -21.906 1 86.75 286 GLY A C 1
ATOM 2256 O O . GLY A 1 286 ? 18.703 -21.484 -21.594 1 86.75 286 GLY A O 1
ATOM 2257 N N . ALA A 1 287 ? 20.328 -20.938 -22.938 1 86.31 287 ALA A N 1
ATOM 2258 C CA . ALA A 1 287 ? 19.406 -20.312 -23.875 1 86.31 287 ALA A CA 1
ATOM 2259 C C . ALA A 1 287 ? 18.484 -21.344 -24.516 1 86.31 287 ALA A C 1
ATOM 2261 O O . ALA A 1 287 ? 17.281 -21.094 -24.688 1 86.31 287 ALA A O 1
ATOM 2262 N N . PHE A 1 288 ? 19.016 -22.438 -24.828 1 90.75 288 PHE A N 1
ATOM 2263 C CA . PHE A 1 288 ? 18.234 -23.484 -25.469 1 90.75 288 PHE A CA 1
ATOM 2264 C C . PHE A 1 288 ? 17.188 -24.031 -24.516 1 90.75 288 PHE A C 1
ATOM 2266 O O . PHE A 1 288 ? 16.016 -24.172 -24.875 1 90.75 288 PHE A O 1
ATOM 2273 N N . PHE A 1 289 ? 17.562 -24.234 -23.297 1 91.94 289 PHE A N 1
ATOM 2274 C CA . PHE A 1 289 ? 16.641 -24.875 -22.359 1 91.94 289 PHE A CA 1
ATOM 2275 C C . PHE A 1 289 ? 15.672 -23.844 -21.781 1 91.94 289 PHE A C 1
ATOM 2277 O O . PHE A 1 289 ? 14.648 -24.219 -21.203 1 91.94 289 PHE A O 1
ATOM 2284 N N . SER A 1 290 ? 16 -22.609 -21.969 1 87.5 290 SER A N 1
ATOM 2285 C CA . SER A 1 290 ? 15.078 -21.578 -21.484 1 87.5 290 SER A CA 1
ATOM 2286 C C . SER A 1 290 ? 14.016 -21.25 -22.531 1 87.5 290 SER A C 1
ATOM 2288 O O . SER A 1 290 ? 12.844 -21.062 -22.188 1 87.5 290 SER A O 1
ATOM 2290 N N . LEU A 1 291 ? 14.391 -21.219 -23.766 1 87.81 291 LEU A N 1
ATOM 2291 C CA . LEU A 1 291 ? 13.453 -20.781 -24.797 1 87.81 291 LEU A CA 1
ATOM 2292 C C . LEU A 1 291 ? 13.375 -21.812 -25.922 1 87.81 291 LEU A C 1
ATOM 2294 O O . LEU A 1 291 ? 12.281 -22.156 -26.375 1 87.81 291 LEU A O 1
ATOM 2298 N N . GLY A 1 292 ? 14.43 -22.359 -26.344 1 91.31 292 GLY A N 1
ATOM 2299 C CA . GLY A 1 292 ? 14.477 -23.266 -27.484 1 91.31 292 GLY A CA 1
ATOM 2300 C C . GLY A 1 292 ? 13.641 -24.516 -27.281 1 91.31 292 GLY A C 1
ATOM 2301 O O . GLY A 1 292 ? 12.914 -24.922 -28.203 1 91.31 292 GLY A O 1
ATOM 2302 N N . ILE A 1 293 ? 13.75 -25.016 -26.125 1 94.25 293 ILE A N 1
ATOM 2303 C CA . ILE A 1 293 ? 13.094 -26.281 -25.844 1 94.25 293 ILE A CA 1
ATOM 2304 C C . ILE A 1 293 ? 11.578 -26.109 -25.938 1 94.25 293 ILE A C 1
ATOM 2306 O O . ILE A 1 293 ? 10.859 -27.047 -26.281 1 94.25 293 ILE A O 1
ATOM 2310 N N . ILE A 1 294 ? 11.094 -24.969 -25.672 1 93.62 294 ILE A N 1
ATOM 2311 C CA . ILE A 1 294 ? 9.664 -24.672 -25.734 1 93.62 294 ILE A CA 1
ATOM 2312 C C . ILE A 1 294 ? 9.203 -24.703 -27.188 1 93.62 294 ILE A C 1
ATOM 2314 O O . ILE A 1 294 ? 8.156 -25.266 -27.5 1 93.62 294 ILE A O 1
ATOM 2318 N N . PHE A 1 295 ? 9.977 -24.219 -28.062 1 95 295 PHE A N 1
ATOM 2319 C CA . PHE A 1 295 ? 9.625 -24.203 -29.484 1 95 295 PHE A CA 1
ATOM 2320 C C . PHE A 1 295 ? 9.719 -25.594 -30.078 1 95 295 PHE A C 1
ATOM 2322 O O . PHE A 1 295 ? 8.883 -25.984 -30.906 1 95 295 PHE A O 1
ATOM 2329 N N . VAL A 1 296 ? 10.711 -26.328 -29.594 1 95.81 296 VAL A N 1
ATOM 2330 C CA . VAL A 1 296 ? 10.844 -27.703 -30.094 1 95.81 296 VAL A CA 1
ATOM 2331 C C . VAL A 1 296 ? 9.609 -28.516 -29.688 1 95.81 296 VAL A C 1
ATOM 2333 O O . VAL A 1 296 ? 9.047 -29.25 -30.516 1 95.81 296 VAL A O 1
ATOM 2336 N N . CYS A 1 297 ? 9.219 -28.328 -28.469 1 95.5 297 CYS A N 1
ATOM 2337 C CA . CYS A 1 297 ? 8.039 -29.031 -28 1 95.5 297 CYS A CA 1
ATOM 2338 C C . CYS A 1 297 ? 6.801 -28.594 -28.781 1 95.5 297 CYS A C 1
ATOM 2340 O O . CYS A 1 297 ? 6 -29.438 -29.203 1 95.5 297 CYS A O 1
ATOM 2342 N N . ALA A 1 298 ? 6.672 -27.359 -29.047 1 94.88 298 ALA A N 1
ATOM 2343 C CA . ALA A 1 298 ? 5.52 -26.812 -29.766 1 94.88 298 ALA A CA 1
ATOM 2344 C C . ALA A 1 298 ? 5.477 -27.344 -31.203 1 94.88 298 ALA A C 1
ATOM 2346 O O . ALA A 1 298 ? 4.414 -27.734 -31.688 1 94.88 298 ALA A O 1
ATOM 2347 N N . PHE A 1 299 ? 6.598 -27.453 -31.828 1 95.56 299 PHE A N 1
ATOM 2348 C CA . PHE A 1 299 ? 6.664 -27.906 -33.219 1 95.56 299 PHE A CA 1
ATOM 2349 C C . PHE A 1 299 ? 6.375 -29.406 -33.312 1 95.56 299 PHE A C 1
ATOM 2351 O O . PHE A 1 299 ? 5.75 -29.859 -34.25 1 95.56 299 PHE A O 1
ATOM 2358 N N . MET A 1 300 ? 6.84 -30.094 -32.312 1 94.5 300 MET A N 1
ATOM 2359 C CA . MET A 1 300 ? 6.555 -31.531 -32.281 1 94.5 300 MET A CA 1
ATOM 2360 C C . MET A 1 300 ? 5.059 -31.781 -32.125 1 94.5 300 MET A C 1
ATOM 2362 O O . MET A 1 300 ? 4.543 -32.781 -32.625 1 94.5 300 MET A O 1
ATOM 2366 N N . HIS A 1 301 ? 4.379 -30.922 -31.453 1 93.12 301 HIS A N 1
ATOM 2367 C CA . HIS A 1 301 ? 2.939 -31.047 -31.266 1 93.12 301 HIS A CA 1
ATOM 2368 C C . HIS A 1 301 ? 2.18 -30.438 -32.438 1 93.12 301 HIS A C 1
ATOM 2370 O O . HIS A 1 301 ? 0.946 -30.422 -32.438 1 93.12 301 HIS A O 1
ATOM 2376 N N . GLY A 1 302 ? 2.869 -29.844 -33.375 1 91.44 302 GLY A N 1
ATOM 2377 C CA . GLY A 1 302 ? 2.266 -29.297 -34.594 1 91.44 302 GLY A CA 1
ATOM 2378 C C . GLY A 1 302 ? 1.745 -27.891 -34.406 1 91.44 302 GLY A C 1
ATOM 2379 O O . GLY A 1 302 ? 0.87 -27.438 -35.156 1 91.44 302 GLY A O 1
ATOM 2380 N N . GLU A 1 303 ? 2.174 -27.25 -33.375 1 92.81 303 GLU A N 1
ATOM 2381 C CA . GLU A 1 303 ? 1.705 -25.891 -33.094 1 92.81 303 GLU A CA 1
ATOM 2382 C C . GLU A 1 303 ? 2.732 -24.844 -33.531 1 92.81 303 GLU A C 1
ATOM 2384 O O . GLU A 1 303 ? 3.518 -24.359 -32.719 1 92.81 303 GLU A O 1
ATOM 2389 N N . PHE A 1 304 ? 2.594 -24.281 -34.688 1 92.75 304 PHE A N 1
ATOM 2390 C CA . PHE A 1 304 ? 3.566 -23.359 -35.25 1 92.75 304 PHE A CA 1
ATOM 2391 C C . PHE A 1 304 ? 3.141 -21.922 -35 1 92.75 304 PHE A C 1
ATOM 2393 O O . PHE A 1 304 ? 3.965 -21 -35.062 1 92.75 304 PHE A O 1
ATOM 2400 N N . ALA A 1 305 ? 1.907 -21.703 -34.719 1 90.94 305 ALA A N 1
ATOM 2401 C CA . ALA A 1 305 ? 1.363 -20.359 -34.562 1 90.94 305 ALA A CA 1
ATOM 2402 C C . ALA A 1 305 ? 1.917 -19.688 -33.312 1 90.94 305 ALA A C 1
ATOM 2404 O O . ALA A 1 305 ? 1.784 -18.469 -33.125 1 90.94 305 ALA A O 1
ATOM 2405 N N . ILE A 1 306 ? 2.582 -20.469 -32.469 1 93.12 306 ILE A N 1
ATOM 2406 C CA . ILE A 1 306 ? 3.117 -19.953 -31.219 1 93.12 306 ILE A CA 1
ATOM 2407 C C . ILE A 1 306 ? 4.207 -18.922 -31.5 1 93.12 306 ILE A C 1
ATOM 2409 O O . ILE A 1 306 ? 4.426 -18 -30.703 1 93.12 306 ILE A O 1
ATOM 2413 N N . VAL A 1 307 ? 4.848 -19 -32.656 1 93.81 307 VAL A N 1
ATOM 2414 C CA . VAL A 1 307 ? 5.941 -18.109 -33.031 1 93.81 307 VAL A CA 1
ATOM 2415 C C . VAL A 1 307 ? 5.418 -16.688 -33.188 1 93.81 307 VAL A C 1
ATOM 2417 O O . VAL A 1 307 ? 6.105 -15.719 -32.844 1 93.81 307 VAL A O 1
ATOM 2420 N N . ARG A 1 308 ? 4.188 -16.531 -33.594 1 94.19 308 ARG A N 1
ATOM 2421 C CA . ARG A 1 308 ? 3.607 -15.219 -33.875 1 94.19 308 ARG A CA 1
ATOM 2422 C C . ARG A 1 308 ? 3.279 -14.484 -32.562 1 94.19 308 ARG A C 1
ATOM 2424 O O . ARG A 1 308 ? 3.141 -13.266 -32.562 1 94.19 308 ARG A O 1
ATOM 2431 N N . SER A 1 309 ? 3.156 -15.211 -31.516 1 95.56 309 SER A N 1
ATOM 2432 C CA . SER A 1 309 ? 2.73 -14.594 -30.266 1 95.56 309 SER A CA 1
ATOM 2433 C C . SER A 1 309 ? 3.861 -14.57 -29.25 1 95.56 309 SER A C 1
ATOM 2435 O O . SER A 1 309 ? 3.66 -14.18 -28.094 1 95.56 309 SER A O 1
ATOM 2437 N N . THR A 1 310 ? 5.051 -14.961 -29.641 1 94.06 310 THR A N 1
ATOM 2438 C CA . THR A 1 310 ? 6.16 -15.109 -28.703 1 94.06 310 THR A CA 1
ATOM 2439 C C . THR A 1 310 ? 6.633 -13.742 -28.203 1 94.06 310 THR A C 1
ATOM 2441 O O . THR A 1 310 ? 6.793 -13.539 -27 1 94.06 310 THR A O 1
ATOM 2444 N N . LEU A 1 311 ? 6.82 -12.789 -29.094 1 94.31 311 LEU A N 1
ATOM 2445 C CA . LEU A 1 311 ? 7.309 -11.469 -28.719 1 94.31 311 LEU A CA 1
ATOM 2446 C C . LEU A 1 311 ? 6.324 -10.766 -27.781 1 94.31 311 LEU A C 1
ATOM 2448 O O . LEU A 1 311 ? 6.73 -10.133 -26.812 1 94.31 311 LEU A O 1
ATOM 2452 N N . GLN A 1 312 ? 5.082 -10.938 -28.078 1 95.88 312 GLN A N 1
ATOM 2453 C CA . GLN A 1 312 ? 4.047 -10.305 -27.266 1 95.88 312 GLN A CA 1
ATOM 2454 C C . GLN A 1 312 ? 3.979 -10.93 -25.875 1 95.88 312 GLN A C 1
ATOM 2456 O O . GLN A 1 312 ? 3.73 -10.242 -24.891 1 95.88 312 GLN A O 1
ATOM 2461 N N . TYR A 1 313 ? 4.207 -12.164 -25.859 1 95.56 313 TYR A N 1
ATOM 2462 C CA . TYR A 1 313 ? 4.176 -12.844 -24.578 1 95.56 313 TYR A CA 1
ATOM 2463 C C . TYR A 1 313 ? 5.312 -12.367 -23.672 1 95.56 313 TYR A C 1
ATOM 2465 O O . TYR A 1 313 ? 5.109 -12.102 -22.484 1 95.56 313 TYR A O 1
ATOM 2473 N N . PHE A 1 314 ? 6.457 -12.281 -24.25 1 94 314 PHE A N 1
ATOM 2474 C CA . PHE A 1 314 ? 7.598 -11.836 -23.453 1 94 314 PHE A CA 1
ATOM 2475 C C . PHE A 1 314 ? 7.422 -10.383 -23.031 1 94 314 PHE A C 1
ATOM 2477 O O . PHE A 1 314 ? 7.824 -10 -21.922 1 94 314 PHE A O 1
ATOM 2484 N N . PHE A 1 315 ? 6.863 -9.609 -23.891 1 96.5 315 PHE A N 1
ATOM 2485 C CA . PHE A 1 315 ? 6.566 -8.227 -23.562 1 96.5 315 PHE A CA 1
ATOM 2486 C C . PHE A 1 315 ? 5.598 -8.141 -22.391 1 96.5 315 PHE A C 1
ATOM 2488 O O . PHE A 1 315 ? 5.738 -7.273 -21.531 1 96.5 315 PHE A O 1
ATOM 2495 N N . MET A 1 316 ? 4.684 -9.117 -22.312 1 97.19 316 MET A N 1
ATOM 2496 C CA . MET A 1 316 ? 3.621 -9.062 -21.312 1 97.19 316 MET A CA 1
ATOM 2497 C C . MET A 1 316 ? 4.012 -9.852 -20.062 1 97.19 316 MET A C 1
ATOM 2499 O O . MET A 1 316 ? 3.289 -9.844 -19.062 1 97.19 316 MET A O 1
ATOM 2503 N N . LEU A 1 317 ? 5.098 -10.461 -20.094 1 96.44 317 LEU A N 1
ATOM 2504 C CA . LEU A 1 317 ? 5.5 -11.328 -19 1 96.44 317 LEU A CA 1
ATOM 2505 C C . LEU A 1 317 ? 5.531 -10.57 -17.672 1 96.44 317 LEU A C 1
ATOM 2507 O O . LEU A 1 317 ? 4.977 -11.031 -16.672 1 96.44 317 LEU A O 1
ATOM 2511 N N . PRO A 1 318 ? 6.09 -9.328 -17.641 1 97.19 318 PRO A N 1
ATOM 2512 C CA . PRO A 1 318 ? 6.059 -8.586 -16.375 1 97.19 318 PRO A CA 1
ATOM 2513 C C . PRO A 1 318 ? 4.637 -8.227 -15.938 1 97.19 318 PRO A C 1
ATOM 2515 O O . PRO A 1 318 ? 4.367 -8.109 -14.742 1 97.19 318 PRO A O 1
ATOM 2518 N N . THR A 1 319 ? 3.791 -8.055 -16.875 1 97.69 319 THR A N 1
ATOM 2519 C CA . THR A 1 319 ? 2.395 -7.781 -16.562 1 97.69 319 THR A CA 1
ATOM 2520 C C . THR A 1 319 ? 1.756 -8.984 -15.859 1 97.69 319 THR A C 1
ATOM 2522 O O . THR A 1 319 ? 1.047 -8.82 -14.867 1 97.69 319 THR A O 1
ATOM 2525 N N . PHE A 1 320 ? 2.059 -10.148 -16.312 1 96.88 320 PHE A N 1
ATOM 2526 C CA . PHE A 1 320 ? 1.506 -11.367 -15.734 1 96.88 320 PHE A CA 1
ATOM 2527 C C . PHE A 1 320 ? 2.027 -11.578 -14.32 1 96.88 320 PHE A C 1
ATOM 2529 O O . PHE A 1 320 ? 1.304 -12.078 -13.453 1 96.88 320 PHE A O 1
ATOM 2536 N N . VAL A 1 321 ? 3.23 -11.125 -14.109 1 96.12 321 VAL A N 1
ATOM 2537 C CA . VAL A 1 321 ? 3.855 -11.391 -12.82 1 96.12 321 VAL A CA 1
ATOM 2538 C C . VAL A 1 321 ? 3.518 -10.273 -11.844 1 96.12 321 VAL A C 1
ATOM 2540 O O . VAL A 1 321 ? 2.996 -10.523 -10.75 1 96.12 321 VAL A O 1
ATOM 2543 N N . ASN A 1 322 ? 3.709 -9.047 -12.25 1 97.38 322 ASN A N 1
ATOM 2544 C CA . ASN A 1 322 ? 3.58 -7.922 -11.336 1 97.38 322 ASN A CA 1
ATOM 2545 C C . ASN A 1 322 ? 2.141 -7.422 -11.258 1 97.38 322 ASN A C 1
ATOM 2547 O O . ASN A 1 322 ? 1.532 -7.434 -10.18 1 97.38 322 ASN A O 1
ATOM 2551 N N . VAL A 1 323 ? 1.573 -7.078 -12.383 1 97.5 323 VAL A N 1
ATOM 2552 C CA . VAL A 1 323 ? 0.253 -6.457 -12.359 1 97.5 323 VAL A CA 1
ATOM 2553 C C . VAL A 1 323 ? -0.786 -7.469 -11.875 1 97.5 323 VAL A C 1
ATOM 2555 O O . VAL A 1 323 ? -1.508 -7.215 -10.914 1 97.5 323 VAL A O 1
ATOM 2558 N N . LEU A 1 324 ? -0.802 -8.641 -12.508 1 97.5 324 LEU A N 1
ATOM 2559 C CA . LEU A 1 324 ? -1.809 -9.633 -12.156 1 97.5 324 LEU A CA 1
ATOM 2560 C C . LEU A 1 324 ? -1.522 -10.234 -10.781 1 97.5 324 LEU A C 1
ATOM 2562 O O . LEU A 1 324 ? -2.438 -10.414 -9.977 1 97.5 324 LEU A O 1
ATOM 2566 N N . GLY A 1 325 ? -0.281 -10.508 -10.508 1 97.31 325 GLY A N 1
ATOM 2567 C CA . GLY A 1 325 ? 0.087 -11.086 -9.227 1 97.31 325 GLY A CA 1
ATOM 2568 C C . GLY A 1 325 ? -0.196 -10.164 -8.055 1 97.31 325 GLY A C 1
ATOM 2569 O O . GLY A 1 325 ? -0.802 -10.578 -7.062 1 97.31 325 GLY A O 1
ATOM 2570 N N . ILE A 1 326 ? 0.207 -8.945 -8.164 1 97.62 326 ILE A N 1
ATOM 2571 C CA . ILE A 1 326 ? 0.034 -7.988 -7.078 1 97.62 326 ILE A CA 1
ATOM 2572 C C . ILE A 1 326 ? -1.454 -7.734 -6.844 1 97.62 326 ILE A C 1
ATOM 2574 O O . ILE A 1 326 ? -1.905 -7.668 -5.699 1 97.62 326 ILE A O 1
ATOM 2578 N N . TYR A 1 327 ? -2.191 -7.617 -7.895 1 97.5 327 TYR A N 1
ATOM 2579 C CA . TYR A 1 327 ? -3.623 -7.391 -7.723 1 97.5 327 TYR A CA 1
ATOM 2580 C C . TYR A 1 327 ? -4.289 -8.602 -7.074 1 97.5 327 TYR A C 1
ATOM 2582 O O . TYR A 1 327 ? -5.168 -8.445 -6.223 1 97.5 327 TYR A O 1
ATOM 2590 N N . ALA A 1 328 ? -3.912 -9.742 -7.457 1 96.31 328 ALA A N 1
ATOM 2591 C CA . ALA A 1 328 ? -4.516 -10.953 -6.91 1 96.31 328 ALA A CA 1
ATOM 2592 C C . ALA A 1 328 ? -4.258 -11.07 -5.41 1 96.31 328 ALA A C 1
ATOM 2594 O O . ALA A 1 328 ? -5.191 -11.273 -4.629 1 96.31 328 ALA A O 1
ATOM 2595 N N . TYR A 1 329 ? -3.033 -10.844 -4.988 1 95.81 329 TYR A N 1
ATOM 2596 C CA . TYR A 1 329 ? -2.691 -10.984 -3.574 1 95.81 329 TYR A CA 1
ATOM 2597 C C . TYR A 1 329 ? -3.264 -9.828 -2.762 1 95.81 329 TYR A C 1
ATOM 2599 O O . TYR A 1 329 ? -3.523 -9.969 -1.565 1 95.81 329 TYR A O 1
ATOM 2607 N N . SER A 1 330 ? -3.49 -8.688 -3.406 1 96 330 SER A N 1
ATOM 2608 C CA . SER A 1 330 ? -4.031 -7.523 -2.711 1 96 330 SER A CA 1
ATOM 2609 C C . SER A 1 330 ? -5.543 -7.637 -2.537 1 96 330 SER A C 1
ATOM 2611 O O . SER A 1 330 ? -6.141 -6.898 -1.752 1 96 330 SER A O 1
ATOM 2613 N N . ASN A 1 331 ? -6.203 -8.562 -3.258 1 94.19 331 ASN A N 1
ATOM 2614 C CA . ASN A 1 331 ? -7.656 -8.672 -3.195 1 94.19 331 ASN A CA 1
ATOM 2615 C C . ASN A 1 331 ? -8.102 -10.102 -2.906 1 94.19 331 ASN A C 1
ATOM 2617 O O . ASN A 1 331 ? -9.039 -10.602 -3.521 1 94.19 331 ASN A O 1
ATOM 2621 N N . LEU A 1 332 ? -7.504 -10.641 -1.959 1 91.19 332 LEU A N 1
ATOM 2622 C CA . LEU A 1 332 ? -7.828 -12 -1.546 1 91.19 332 LEU A CA 1
ATOM 2623 C C . LEU A 1 332 ? -9.172 -12.039 -0.82 1 91.19 332 LEU A C 1
ATOM 2625 O O . LEU A 1 332 ? -9.805 -13.094 -0.735 1 91.19 332 LEU A O 1
ATOM 2629 N N . HIS A 1 333 ? -9.594 -10.906 -0.244 1 87.94 333 HIS A N 1
ATOM 2630 C CA . HIS A 1 333 ? -10.836 -10.852 0.523 1 87.94 333 HIS A CA 1
ATOM 2631 C C . HIS A 1 333 ? -12.055 -10.883 -0.395 1 87.94 333 HIS A C 1
ATOM 2633 O O . HIS A 1 333 ? -13.172 -11.148 0.054 1 87.94 333 HIS A O 1
ATOM 2639 N N . ASP A 1 334 ? -11.828 -10.578 -1.636 1 83.62 334 ASP A N 1
ATOM 2640 C CA . ASP A 1 334 ? -12.906 -10.539 -2.617 1 83.62 334 ASP A CA 1
ATOM 2641 C C . ASP A 1 334 ? -13.203 -11.93 -3.166 1 83.62 334 ASP A C 1
ATOM 2643 O O . ASP A 1 334 ? -12.414 -12.477 -3.941 1 83.62 334 ASP A O 1
ATOM 2647 N N . LEU A 1 335 ? -14.273 -12.5 -2.844 1 82.25 335 LEU A N 1
ATOM 2648 C CA . LEU A 1 335 ? -14.633 -13.844 -3.277 1 82.25 335 LEU A CA 1
ATOM 2649 C C . LEU A 1 335 ? -15.625 -13.797 -4.438 1 82.25 335 LEU A C 1
ATOM 2651 O O . LEU A 1 335 ? -16.25 -14.805 -4.766 1 82.25 335 LEU A O 1
ATOM 2655 N N . SER A 1 336 ? -15.664 -12.562 -5.051 1 77 336 SER A N 1
ATOM 2656 C CA . SER A 1 336 ? -16.578 -12.422 -6.184 1 77 336 SER A CA 1
ATOM 2657 C C . SER A 1 336 ? -15.984 -13.031 -7.449 1 77 336 SER A C 1
ATOM 2659 O O . SER A 1 336 ? -14.766 -13.219 -7.543 1 77 336 SER A O 1
ATOM 2661 N N . TRP A 1 337 ? -16.766 -13.398 -8.406 1 70 337 TRP A N 1
ATOM 2662 C CA . TRP A 1 337 ? -16.328 -14.062 -9.633 1 70 337 TRP A CA 1
ATOM 2663 C C . TRP A 1 337 ? -15.812 -13.055 -10.648 1 70 337 TRP A C 1
ATOM 2665 O O . TRP A 1 337 ? -15.164 -13.422 -11.625 1 70 337 TRP A O 1
ATOM 2675 N N . GLY A 1 338 ? -15.734 -11.664 -10.438 1 58.5 338 GLY A N 1
ATOM 2676 C CA . GLY A 1 338 ? -15.07 -10.625 -11.211 1 58.5 338 GLY A CA 1
ATOM 2677 C C . GLY A 1 338 ? -15.734 -10.359 -12.547 1 58.5 338 GLY A C 1
ATOM 2678 O O . GLY A 1 338 ? -15.648 -9.242 -13.07 1 58.5 338 GLY A O 1
ATOM 2679 N N . THR A 1 339 ? -15.961 -11.336 -13.562 1 49.47 339 THR A N 1
ATOM 2680 C CA . THR A 1 339 ? -16.453 -11.055 -14.906 1 49.47 339 THR A CA 1
ATOM 2681 C C . THR A 1 339 ? -17.891 -10.555 -14.859 1 49.47 339 THR A C 1
ATOM 2683 O O . THR A 1 339 ? -18.391 -10.18 -13.797 1 49.47 339 THR A O 1
ATOM 2686 N N . LYS A 1 340 ? -18.984 -11.078 -15.961 1 40.03 340 LYS A N 1
ATOM 2687 C CA . LYS A 1 340 ? -20.281 -10.469 -16.188 1 40.03 340 LYS A CA 1
ATOM 2688 C C . LYS A 1 340 ? -21.031 -10.234 -14.875 1 40.03 340 LYS A C 1
ATOM 2690 O O . LYS A 1 340 ? -20.656 -10.797 -13.844 1 40.03 340 LYS A O 1
ATOM 2695 N N . GLY A 1 341 ? -22.344 -9.789 -14.875 1 39.91 341 GLY A N 1
ATOM 2696 C CA . GLY A 1 341 ? -23.609 -9.352 -14.32 1 39.91 341 GLY A CA 1
ATOM 2697 C C . GLY A 1 341 ? -23.906 -9.953 -12.961 1 39.91 341 GLY A C 1
ATOM 2698 O O . GLY A 1 341 ? -24.953 -9.695 -12.375 1 39.91 341 GLY A O 1
ATOM 2699 N N . ILE A 1 342 ? -23.156 -11.055 -12.727 1 38.47 342 ILE A N 1
ATOM 2700 C CA . ILE A 1 342 ? -23.703 -11.672 -11.516 1 38.47 342 ILE A CA 1
ATOM 2701 C C . ILE A 1 342 ? -23.078 -11.023 -10.281 1 38.47 342 ILE A C 1
ATOM 2703 O O . ILE A 1 342 ? -22.094 -11.516 -9.742 1 38.47 342 ILE A O 1
ATOM 2707 N N . GLU A 1 343 ? -22.578 -9.945 -10.398 1 39.16 343 GLU A N 1
ATOM 2708 C CA . GLU A 1 343 ? -22.359 -9.375 -9.07 1 39.16 343 GLU A CA 1
ATOM 2709 C C . GLU A 1 343 ? -23.484 -9.766 -8.109 1 39.16 343 GLU A C 1
ATOM 2711 O O . GLU A 1 343 ? -24.531 -10.25 -8.539 1 39.16 343 GLU A O 1
ATOM 2716 N N . SER A 1 344 ? -23.5 -9.453 -6.871 1 35.59 344 SER A N 1
ATOM 2717 C CA . SER A 1 344 ? -24.641 -9.789 -6.023 1 35.59 344 SER A CA 1
ATOM 2718 C C . SER A 1 344 ? -25.969 -9.539 -6.746 1 35.59 344 SER A C 1
ATOM 2720 O O . SER A 1 344 ? -26.422 -8.398 -6.832 1 35.59 344 SER A O 1
ATOM 2722 N N . SER A 1 345 ? -26.109 -9.898 -7.984 1 31.33 345 SER A N 1
ATOM 2723 C CA . SER A 1 345 ? -27.516 -9.898 -8.367 1 31.33 345 SER A CA 1
ATOM 2724 C C . SER A 1 345 ? -28.391 -10.508 -7.277 1 31.33 345 SER A C 1
ATOM 2726 O O . SER A 1 345 ? -28.047 -11.547 -6.711 1 31.33 345 SER A O 1
ATOM 2728 N N . THR A 1 346 ? -29.078 -9.773 -6.637 1 31.44 346 THR A N 1
ATOM 2729 C CA . THR A 1 346 ? -30.359 -10.328 -6.195 1 31.44 346 THR A CA 1
ATOM 2730 C C . THR A 1 346 ? -30.812 -11.438 -7.129 1 31.44 346 THR A C 1
ATOM 2732 O O . THR A 1 346 ? -30.781 -11.281 -8.352 1 31.44 346 THR A O 1
ATOM 2735 N N . THR A 1 347 ? -30.5 -12.703 -6.832 1 29.39 347 THR A N 1
ATOM 2736 C CA . THR A 1 347 ? -31.281 -13.727 -7.516 1 29.39 347 THR A CA 1
ATOM 2737 C C . THR A 1 347 ? -32.531 -13.117 -8.18 1 29.39 347 THR A C 1
ATOM 2739 O O . THR A 1 347 ? -33.469 -12.711 -7.492 1 29.39 347 THR A O 1
ATOM 2742 N N . HIS A 1 348 ? -32.375 -12.352 -9.18 1 28.27 348 HIS A N 1
ATOM 2743 C CA . HIS A 1 348 ? -33.562 -12.164 -10.023 1 28.27 348 HIS A CA 1
ATOM 2744 C C . HIS A 1 348 ? -34.156 -13.5 -10.469 1 28.27 348 HIS A C 1
ATOM 2746 O O . HIS A 1 348 ? -34.688 -13.602 -11.57 1 28.27 348 HIS A O 1
ATOM 2752 N N . ASN A 1 349 ? -33.844 -14.703 -10.008 1 27.75 349 ASN A N 1
ATOM 2753 C CA . ASN A 1 349 ? -35.031 -15.5 -10.273 1 27.75 349 ASN A CA 1
ATOM 2754 C C . ASN A 1 349 ? -36.312 -14.719 -9.984 1 27.75 349 ASN A C 1
ATOM 2756 O O . ASN A 1 349 ? -36.406 -14.062 -8.945 1 27.75 349 ASN A O 1
ATOM 2760 N N . GLY A 1 350 ? -36.906 -14.062 -10.969 1 28.48 350 GLY A N 1
ATOM 2761 C CA . GLY A 1 350 ? -38.312 -13.617 -10.945 1 28.48 350 GLY A CA 1
ATOM 2762 C C . GLY A 1 350 ? -39.125 -14.273 -9.852 1 28.48 350 GLY A C 1
ATOM 2763 O O . GLY A 1 350 ? -40.344 -14.195 -9.859 1 28.48 350 GLY A O 1
ATOM 2764 N N . LEU A 1 351 ? -38.625 -15.461 -9.531 1 27.3 351 LEU A N 1
ATOM 2765 C CA . LEU A 1 351 ? -39.531 -15.773 -8.438 1 27.3 351 LEU A CA 1
ATOM 2766 C C . LEU A 1 351 ? -39.375 -14.781 -7.289 1 27.3 351 LEU A C 1
ATOM 2768 O O . LEU A 1 351 ? -38.25 -14.453 -6.906 1 27.3 351 LEU A O 1
ATOM 2772 N N . PRO A 1 352 ? -40.219 -13.828 -7.195 1 28.08 352 PRO A N 1
ATOM 2773 C CA . PRO A 1 352 ? -40.344 -12.969 -6.016 1 28.08 352 PRO A CA 1
ATOM 2774 C C . PRO A 1 352 ? -39.75 -13.602 -4.754 1 28.08 352 PRO A C 1
ATOM 2776 O O . PRO A 1 352 ? -40.031 -14.773 -4.473 1 28.08 352 PRO A O 1
ATOM 2779 N N . ALA A 1 353 ? -38.531 -13.578 -4.445 1 30.52 353 ALA A N 1
ATOM 2780 C CA . ALA A 1 353 ? -38.438 -13.797 -3.006 1 30.52 353 ALA A CA 1
ATOM 2781 C C . ALA A 1 353 ? -39.656 -13.258 -2.285 1 30.52 353 ALA A C 1
ATOM 2783 O O . ALA A 1 353 ? -39.594 -12.883 -1.112 1 30.52 353 ALA A O 1
ATOM 2784 N N . LYS A 1 354 ? -40.625 -12.828 -3.113 1 31.72 354 LYS A N 1
ATOM 2785 C CA . LYS A 1 354 ? -41.938 -12.656 -2.479 1 31.72 354 LYS A CA 1
ATOM 2786 C C . LYS A 1 354 ? -42.25 -13.836 -1.558 1 31.72 354 LYS A C 1
ATOM 2788 O O . LYS A 1 354 ? -43.312 -13.844 -0.9 1 31.72 354 LYS A O 1
ATOM 2793 N N . TRP A 1 355 ? -41.906 -14.977 -2.021 1 26.69 355 TRP A N 1
ATOM 2794 C CA . TRP A 1 355 ? -42.531 -15.961 -1.155 1 26.69 355 TRP A CA 1
ATOM 2795 C C . TRP A 1 355 ? -41.938 -15.938 0.242 1 26.69 355 TRP A C 1
ATOM 2797 O O . TRP A 1 355 ? -41 -16.688 0.532 1 26.69 355 TRP A O 1
ATOM 2807 N N . GLY A 1 356 ? -41.188 -14.961 0.764 1 29.92 356 GLY A N 1
ATOM 2808 C CA . GLY A 1 356 ? -41.5 -14.945 2.182 1 29.92 356 GLY A CA 1
ATOM 2809 C C . GLY A 1 356 ? -42.969 -15.281 2.461 1 29.92 356 GLY A C 1
ATOM 2810 O O . GLY A 1 356 ? -43.812 -15.195 1.567 1 29.92 356 GLY A O 1
ATOM 2811 N N . SER A 1 357 ? -43.25 -16.297 3.268 1 30.41 357 SER A N 1
ATOM 2812 C CA . SER A 1 357 ? -44.656 -16.641 3.479 1 30.41 357 SER A CA 1
ATOM 2813 C C . SER A 1 357 ? -45.562 -15.422 3.375 1 30.41 357 SER A C 1
ATOM 2815 O O . SER A 1 357 ? -45.094 -14.297 3.609 1 30.41 357 SER A O 1
ATOM 2817 N N . VAL A 1 358 ? -46.688 -15.406 2.586 1 31.41 358 VAL A N 1
ATOM 2818 C CA . VAL A 1 358 ? -47.844 -14.555 2.795 1 31.41 358 VAL A CA 1
ATOM 2819 C C . VAL A 1 358 ? -47.906 -14.078 4.246 1 31.41 358 VAL A C 1
ATOM 2821 O O . VAL A 1 358 ? -48.438 -13 4.535 1 31.41 358 VAL A O 1
ATOM 2824 N N . LYS A 1 359 ? -47.25 -14.992 5.02 1 32.25 359 LYS A N 1
ATOM 2825 C CA . LYS A 1 359 ? -47.281 -14.727 6.453 1 32.25 359 LYS A CA 1
ATOM 2826 C C . LYS A 1 359 ? -46.375 -13.539 6.809 1 32.25 359 LYS A C 1
ATOM 2828 O O . LYS A 1 359 ? -46.75 -12.688 7.617 1 32.25 359 LYS A O 1
ATOM 2833 N N . ASP A 1 360 ? -45.25 -13.539 6.227 1 35.06 360 ASP A N 1
ATOM 2834 C CA . ASP A 1 360 ? -44.344 -12.492 6.695 1 35.06 360 ASP A CA 1
ATOM 2835 C C . ASP A 1 360 ? -44.688 -11.148 6.039 1 35.06 360 ASP A C 1
ATOM 2837 O O . ASP A 1 360 ? -44.562 -10.094 6.668 1 35.06 360 ASP A O 1
ATOM 2841 N N . MET A 1 361 ? -44.969 -11.156 4.723 1 35.94 361 MET A N 1
ATOM 2842 C CA . MET A 1 361 ? -45.562 -9.953 4.129 1 35.94 361 MET A CA 1
ATOM 2843 C C . MET A 1 361 ? -46.844 -9.57 4.828 1 35.94 361 MET A C 1
ATOM 2845 O O . MET A 1 361 ? -47.125 -8.391 5.062 1 35.94 361 MET A O 1
ATOM 2849 N N . VAL A 1 362 ? -47.719 -10.633 5.004 1 37.34 362 VAL A N 1
ATOM 2850 C CA . VAL A 1 362 ? -48.938 -10.461 5.793 1 37.34 362 VAL A CA 1
ATOM 2851 C C . VAL A 1 362 ? -48.562 -10.086 7.227 1 37.34 362 VAL A C 1
ATOM 2853 O O . VAL A 1 362 ? -49.25 -9.258 7.848 1 37.34 362 VAL A O 1
ATOM 2856 N N . ALA A 1 363 ? -47.5 -10.695 7.664 1 36.88 363 ALA A N 1
ATOM 2857 C CA . ALA A 1 363 ? -47.094 -10.344 9.023 1 36.88 363 ALA A CA 1
ATOM 2858 C C . ALA A 1 363 ? -46.5 -8.938 9.078 1 36.88 363 ALA A C 1
ATOM 2860 O O . ALA A 1 363 ? -46.719 -8.203 10.047 1 36.88 363 ALA A O 1
ATOM 2861 N N . LEU A 1 364 ? -45.75 -8.523 8.094 1 38.16 364 LEU A N 1
ATOM 2862 C CA . LEU A 1 364 ? -45.281 -7.145 8.078 1 38.16 364 LEU A CA 1
ATOM 2863 C C . LEU A 1 364 ? -46.438 -6.176 7.895 1 38.16 364 LEU A C 1
ATOM 2865 O O . LEU A 1 364 ? -46.469 -5.109 8.516 1 38.16 364 LEU A O 1
ATOM 2869 N N . HIS A 1 365 ? -47.25 -6.535 6.91 1 36.19 365 HIS A N 1
ATOM 2870 C CA . HIS A 1 365 ? -48.438 -5.703 6.824 1 36.19 365 HIS A CA 1
ATOM 2871 C C . HIS A 1 365 ? -49.25 -5.766 8.117 1 36.19 365 HIS A C 1
ATOM 2873 O O . HIS A 1 365 ? -49.844 -4.762 8.539 1 36.19 365 HIS A O 1
ATOM 2879 N N . LEU A 1 366 ? -49.562 -7.047 8.445 1 33.97 366 LEU A N 1
ATOM 2880 C CA . LEU A 1 366 ? -50.375 -7.156 9.656 1 33.97 366 LEU A CA 1
ATOM 2881 C C . LEU A 1 366 ? -49.625 -6.59 10.859 1 33.97 366 LEU A C 1
ATOM 2883 O O . LEU A 1 366 ? -50.219 -6.016 11.766 1 33.97 366 LEU A O 1
ATOM 2887 N N . ASN A 1 367 ? -48.344 -6.934 11.031 1 35.56 367 ASN A N 1
ATOM 2888 C CA . ASN A 1 367 ? -47.75 -6.445 12.266 1 35.56 367 ASN A CA 1
ATOM 2889 C C . ASN A 1 367 ? -47.25 -5.012 12.109 1 35.56 367 ASN A C 1
ATOM 2891 O O . ASN A 1 367 ? -46.406 -4.547 12.898 1 35.56 367 ASN A O 1
ATOM 2895 N N . ALA A 1 368 ? -47.344 -4.258 11.125 1 38.41 368 ALA A N 1
ATOM 2896 C CA . ALA A 1 368 ? -47.219 -2.801 11.117 1 38.41 368 ALA A CA 1
ATOM 2897 C C . ALA A 1 368 ? -47.781 -2.197 12.398 1 38.41 368 ALA A C 1
ATOM 2899 O O . ALA A 1 368 ? -47.438 -1.074 12.773 1 38.41 368 ALA A O 1
ATOM 2900 N N . THR A 1 369 ? -48.812 -2.766 12.844 1 38.34 369 THR A N 1
ATOM 2901 C CA . THR A 1 369 ? -49.344 -2.223 14.094 1 38.34 369 THR A CA 1
ATOM 2902 C C . THR A 1 369 ? -48.344 -2.453 15.234 1 38.34 369 THR A C 1
ATOM 2904 O O . THR A 1 369 ? -48.438 -1.807 16.281 1 38.34 369 THR A O 1
ATOM 2907 N N . HIS A 1 370 ? -47.625 -3.668 15.344 1 42.34 370 HIS A N 1
ATOM 2908 C CA . HIS A 1 370 ? -46.844 -3.818 16.562 1 42.34 370 HIS A CA 1
ATOM 2909 C C . HIS A 1 370 ? -45.406 -3.35 16.344 1 42.34 370 HIS A C 1
ATOM 2911 O O . HIS A 1 370 ? -44.594 -4.051 15.719 1 42.34 370 HIS A O 1
ATOM 2917 N N . THR A 1 371 ? -45.031 -2.059 16.5 1 47.75 371 THR A N 1
ATOM 2918 C CA . THR A 1 371 ? -43.781 -1.28 16.562 1 47.75 371 THR A CA 1
ATOM 2919 C C . THR A 1 371 ? -42.656 -2.125 17.125 1 47.75 371 THR A C 1
ATOM 2921 O O . THR A 1 371 ? -41.5 -1.972 16.719 1 47.75 371 THR A O 1
ATOM 2924 N N . ASP A 1 372 ? -43.031 -3.105 17.906 1 52.62 372 ASP A N 1
ATOM 2925 C CA . ASP A 1 372 ? -42.031 -3.898 18.562 1 52.62 372 ASP A CA 1
ATOM 2926 C C . ASP A 1 372 ? -41.406 -4.918 17.609 1 52.62 372 ASP A C 1
ATOM 2928 O O . ASP A 1 372 ? -40.188 -5.172 17.656 1 52.62 372 ASP A O 1
ATOM 2932 N N . VAL A 1 373 ? -42.25 -5.469 16.797 1 55.75 373 VAL A N 1
ATOM 2933 C CA . VAL A 1 373 ? -41.75 -6.488 15.883 1 55.75 373 VAL A CA 1
ATOM 2934 C C . VAL A 1 373 ? -40.844 -5.84 14.82 1 55.75 373 VAL A C 1
ATOM 2936 O O . VAL A 1 373 ? -39.844 -6.414 14.422 1 55.75 373 VAL A O 1
ATOM 2939 N N . VAL A 1 374 ? -41.25 -4.641 14.492 1 57.41 374 VAL A N 1
ATOM 2940 C CA . VAL A 1 374 ? -40.438 -3.924 13.516 1 57.41 374 VAL A CA 1
ATOM 2941 C C . VAL A 1 374 ? -39.094 -3.559 14.141 1 57.41 374 VAL A C 1
ATOM 2943 O O . VAL A 1 374 ? -38.031 -3.67 13.492 1 57.41 374 VAL A O 1
ATOM 2946 N N . SER A 1 375 ? -39.25 -3.15 15.406 1 62.88 375 SER A N 1
ATOM 2947 C CA . SER A 1 375 ? -38 -2.807 16.109 1 62.88 375 SER A CA 1
ATOM 2948 C C . SER A 1 375 ? -37.125 -4.031 16.297 1 62.88 375 SER A C 1
ATOM 2950 O O . SER A 1 375 ? -35.906 -3.941 16.172 1 62.88 375 SER A O 1
ATOM 2952 N N . GLU A 1 376 ? -37.812 -5.188 16.5 1 64.81 376 GLU A N 1
ATOM 2953 C CA . GLU A 1 376 ? -37.031 -6.406 16.672 1 64.81 376 GLU A CA 1
ATOM 2954 C C . GLU A 1 376 ? -36.438 -6.879 15.352 1 64.81 376 GLU A C 1
ATOM 2956 O O . GLU A 1 376 ? -35.281 -7.367 15.312 1 64.81 376 GLU A O 1
ATOM 2961 N N . ALA A 1 377 ? -37.219 -6.789 14.312 1 65.62 377 ALA A N 1
ATOM 2962 C CA . ALA A 1 377 ? -36.719 -7.168 12.992 1 65.62 377 ALA A CA 1
ATOM 2963 C C . ALA A 1 377 ? -35.562 -6.266 12.547 1 65.62 377 ALA A C 1
ATOM 2965 O O . ALA A 1 377 ? -34.625 -6.73 11.938 1 65.62 377 ALA A O 1
ATOM 2966 N N . GLU A 1 378 ? -35.75 -4.996 12.836 1 66 378 GLU A N 1
ATOM 2967 C CA . GLU A 1 378 ? -34.688 -4.066 12.516 1 66 378 GLU A CA 1
ATOM 2968 C C . GLU A 1 378 ? -33.438 -4.363 13.344 1 66 378 GLU A C 1
ATOM 2970 O O . GLU A 1 378 ? -32.312 -4.254 12.844 1 66 378 GLU A O 1
ATOM 2975 N N . LYS A 1 379 ? -33.688 -4.762 14.516 1 68 379 LYS A N 1
ATOM 2976 C CA . LYS A 1 379 ? -32.562 -5.141 15.375 1 68 379 LYS A CA 1
ATOM 2977 C C . LYS A 1 379 ? -31.875 -6.406 14.859 1 68 379 LYS A C 1
ATOM 2979 O O . LYS A 1 379 ? -30.656 -6.512 14.898 1 68 379 LYS A O 1
ATOM 2984 N N . GLN A 1 380 ? -32.719 -7.348 14.469 1 68.81 380 GLN A N 1
ATOM 2985 C CA . GLN A 1 380 ? -32.125 -8.578 13.938 1 68.81 380 GLN A CA 1
ATOM 2986 C C . GLN A 1 380 ? -31.375 -8.32 12.633 1 68.81 380 GLN A C 1
ATOM 2988 O O . GLN A 1 380 ? -30.312 -8.898 12.398 1 68.81 380 GLN A O 1
ATOM 2993 N N . LYS A 1 381 ? -31.922 -7.508 11.789 1 69.12 381 LYS A N 1
ATOM 2994 C CA . LYS A 1 381 ? -31.25 -7.117 10.555 1 69.12 381 LYS A CA 1
ATOM 2995 C C . LYS A 1 381 ? -29.938 -6.395 10.852 1 69.12 381 LYS A C 1
ATOM 2997 O O . LYS A 1 381 ? -28.938 -6.602 10.156 1 69.12 381 LYS A O 1
ATOM 3002 N N . GLY A 1 382 ? -30.016 -5.582 11.828 1 69.38 382 GLY A N 1
ATOM 3003 C CA . GLY A 1 382 ? -28.812 -4.895 12.242 1 69.38 382 GLY A CA 1
ATOM 3004 C C . GLY A 1 382 ? -27.75 -5.828 12.789 1 69.38 382 GLY A C 1
ATOM 3005 O O . GLY A 1 382 ? -26.562 -5.664 12.5 1 69.38 382 GLY A O 1
ATOM 3006 N N . ALA A 1 383 ? -28.203 -6.828 13.492 1 74.25 383 ALA A N 1
ATOM 3007 C CA . ALA A 1 383 ? -27.281 -7.801 14.055 1 74.25 383 ALA A CA 1
ATOM 3008 C C . ALA A 1 383 ? -26.641 -8.648 12.953 1 74.25 383 ALA A C 1
ATOM 3010 O O . ALA A 1 383 ? -25.438 -8.938 13.008 1 74.25 383 ALA A O 1
ATOM 3011 N N . VAL A 1 384 ? -27.438 -9.078 11.992 1 73.19 384 VAL A N 1
ATOM 3012 C CA . VAL A 1 384 ? -26.938 -9.875 10.875 1 73.19 384 VAL A CA 1
ATOM 3013 C C . VAL A 1 384 ? -25.969 -9.031 10.039 1 73.19 384 VAL A C 1
ATOM 3015 O O . VAL A 1 384 ? -24.922 -9.523 9.602 1 73.19 384 VAL A O 1
ATOM 3018 N N . ALA A 1 385 ? -26.328 -7.797 9.891 1 74.12 385 ALA A N 1
ATOM 3019 C CA . ALA A 1 385 ? -25.453 -6.895 9.156 1 74.12 385 ALA A CA 1
ATOM 3020 C C . ALA A 1 385 ? -24.141 -6.688 9.891 1 74.12 385 ALA A C 1
ATOM 3022 O O . ALA A 1 385 ? -23.078 -6.629 9.266 1 74.12 385 ALA A O 1
ATOM 3023 N N . ALA A 1 386 ? -24.312 -6.602 11.148 1 75.69 386 ALA A N 1
ATOM 3024 C CA . ALA A 1 386 ? -23.109 -6.438 11.961 1 75.69 386 ALA A CA 1
ATOM 3025 C C . ALA A 1 386 ? -22.234 -7.68 11.891 1 75.69 386 ALA A C 1
ATOM 3027 O O . ALA A 1 386 ? -21 -7.578 11.867 1 75.69 386 ALA A O 1
ATOM 3028 N N . GLU A 1 387 ? -22.812 -8.789 11.875 1 76.62 387 GLU A N 1
ATOM 3029 C CA . GLU A 1 387 ? -22.047 -10.031 11.766 1 76.62 387 GLU A CA 1
ATOM 3030 C C . GLU A 1 387 ? -21.359 -10.141 10.406 1 76.62 387 GLU A C 1
ATOM 3032 O O . GLU A 1 387 ? -20.219 -10.562 10.32 1 76.62 387 GLU A O 1
ATOM 3037 N N . HIS A 1 388 ? -22.078 -9.773 9.383 1 78.25 388 HIS A N 1
ATOM 3038 C CA . HIS A 1 388 ? -21.5 -9.797 8.047 1 78.25 388 HIS A CA 1
ATOM 3039 C C . HIS A 1 388 ? -20.328 -8.828 7.934 1 78.25 388 HIS A C 1
ATOM 3041 O O . HIS A 1 388 ? -19.312 -9.141 7.289 1 78.25 388 HIS A O 1
ATOM 3047 N N . GLU A 1 389 ? -20.5 -7.77 8.641 1 81 389 GLU A N 1
ATOM 3048 C CA . GLU A 1 389 ? -19.422 -6.785 8.609 1 81 389 GLU A CA 1
ATOM 3049 C C . GLU A 1 389 ? -18.203 -7.285 9.359 1 81 389 GLU A C 1
ATOM 3051 O O . GLU A 1 389 ? -17.062 -7.031 8.953 1 81 389 GLU A O 1
ATOM 3056 N N . ASP A 1 390 ? -18.422 -7.984 10.344 1 83.19 390 ASP A N 1
ATOM 3057 C CA . ASP A 1 390 ? -17.312 -8.523 11.125 1 83.19 390 ASP A CA 1
ATOM 3058 C C . ASP A 1 390 ? -16.547 -9.586 10.328 1 83.19 390 ASP A C 1
ATOM 3060 O O . ASP A 1 390 ? -15.312 -9.641 10.383 1 83.19 390 ASP A O 1
ATOM 3064 N N . VAL A 1 391 ? -17.281 -10.414 9.672 1 82.12 391 VAL A N 1
ATOM 3065 C CA . VAL A 1 391 ? -16.641 -11.43 8.852 1 82.12 391 VAL A CA 1
ATOM 3066 C C . VAL A 1 391 ? -15.836 -10.766 7.734 1 82.12 391 VAL A C 1
ATOM 3068 O O . VAL A 1 391 ? -14.711 -11.172 7.438 1 82.12 391 VAL A O 1
ATOM 3071 N N . ASP A 1 392 ? -16.391 -9.734 7.18 1 84.88 392 ASP A N 1
ATOM 3072 C CA . ASP A 1 392 ? -15.703 -9.008 6.121 1 84.88 392 ASP A CA 1
ATOM 3073 C C . ASP A 1 392 ? -14.422 -8.367 6.648 1 84.88 392 ASP A C 1
ATOM 3075 O O . ASP A 1 392 ? -13.398 -8.359 5.961 1 84.88 392 ASP A O 1
ATOM 3079 N N . ASN A 1 393 ? -14.523 -7.883 7.836 1 87.12 393 ASN A N 1
ATOM 3080 C CA . ASN A 1 393 ? -13.344 -7.273 8.438 1 87.12 393 ASN A CA 1
ATOM 3081 C C . ASN A 1 393 ? -12.273 -8.312 8.742 1 87.12 393 ASN A C 1
ATOM 3083 O O . ASN A 1 393 ? -11.078 -8.047 8.586 1 87.12 393 ASN A O 1
ATOM 3087 N N . ARG A 1 394 ? -12.68 -9.422 9.148 1 86.5 394 ARG A N 1
ATOM 3088 C CA . ARG A 1 394 ? -11.734 -10.5 9.406 1 86.5 394 ARG A CA 1
ATOM 3089 C C . ARG A 1 394 ? -11.023 -10.922 8.117 1 86.5 394 ARG A C 1
ATOM 3091 O O . ARG A 1 394 ? -9.812 -11.172 8.133 1 86.5 394 ARG A O 1
ATOM 3098 N N . PHE A 1 395 ? -11.758 -10.961 7.062 1 88.38 395 PHE A N 1
ATOM 3099 C CA . PHE A 1 395 ? -11.18 -11.328 5.777 1 88.38 395 PHE A CA 1
ATOM 3100 C C . PHE A 1 395 ? -10.203 -10.258 5.293 1 88.38 395 PHE A C 1
ATOM 3102 O O . PHE A 1 395 ? -9.148 -10.578 4.738 1 88.38 395 PHE A O 1
ATOM 3109 N N . ARG A 1 396 ? -10.523 -9.023 5.562 1 91.62 396 ARG A N 1
ATOM 3110 C CA . ARG A 1 396 ? -9.648 -7.93 5.137 1 91.62 396 ARG A CA 1
ATOM 3111 C C . ARG A 1 396 ? -8.344 -7.934 5.922 1 91.62 396 ARG A C 1
ATOM 3113 O O . ARG A 1 396 ? -7.277 -7.668 5.367 1 91.62 396 ARG A O 1
ATOM 3120 N N . VAL A 1 397 ? -8.469 -8.25 7.168 1 92 397 VAL A N 1
ATOM 3121 C CA . VAL A 1 397 ? -7.27 -8.297 7.992 1 92 397 VAL A CA 1
ATOM 3122 C C . VAL A 1 397 ? -6.391 -9.469 7.562 1 92 397 VAL A C 1
ATOM 3124 O O . VAL A 1 397 ? -5.168 -9.336 7.469 1 92 397 VAL A O 1
ATOM 3127 N N . PHE A 1 398 ? -6.98 -10.586 7.262 1 91.12 398 PHE A N 1
ATOM 3128 C CA . PHE A 1 398 ? -6.23 -11.742 6.789 1 91.12 398 PHE A CA 1
ATOM 3129 C C . PHE A 1 398 ? -5.527 -11.43 5.473 1 91.12 398 PHE A C 1
ATOM 3131 O O . PHE A 1 398 ? -4.359 -11.781 5.289 1 91.12 398 PHE A O 1
ATOM 3138 N N . ARG A 1 399 ? -6.285 -10.82 4.59 1 93.44 399 ARG A N 1
ATOM 3139 C CA . ARG A 1 399 ? -5.695 -10.422 3.314 1 93.44 399 ARG A CA 1
ATOM 3140 C C . ARG A 1 399 ? -4.484 -9.523 3.527 1 93.44 399 ARG A C 1
ATOM 3142 O O . ARG A 1 399 ? -3.447 -9.703 2.885 1 93.44 399 ARG A O 1
ATOM 3149 N N . SER A 1 400 ? -4.566 -8.539 4.414 1 94.75 400 SER A N 1
ATOM 3150 C CA . SER A 1 400 ? -3.469 -7.609 4.668 1 94.75 400 SER A CA 1
ATOM 3151 C C . SER A 1 400 ? -2.27 -8.328 5.277 1 94.75 400 SER A C 1
ATOM 3153 O O . SER A 1 400 ? -1.122 -8.031 4.934 1 94.75 400 SER A O 1
ATOM 3155 N N . LEU A 1 401 ? -2.531 -9.273 6.129 1 94.19 401 LEU A N 1
ATOM 3156 C CA . LEU A 1 401 ? -1.447 -10.031 6.754 1 94.19 401 LEU A CA 1
ATOM 3157 C C . LEU A 1 401 ? -0.748 -10.922 5.734 1 94.19 401 LEU A C 1
ATOM 3159 O O . LEU A 1 401 ? 0.482 -11 5.715 1 94.19 401 LEU A O 1
ATOM 3163 N N . LEU A 1 402 ? -1.505 -11.57 4.898 1 94.56 402 LEU A N 1
ATOM 3164 C CA . LEU A 1 402 ? -0.912 -12.438 3.891 1 94.56 402 LEU A CA 1
ATOM 3165 C C . LEU A 1 402 ? -0.134 -11.625 2.861 1 94.56 402 LEU A C 1
ATOM 3167 O O . LEU A 1 402 ? 0.937 -12.039 2.414 1 94.56 402 LEU A O 1
ATOM 3171 N N . LEU A 1 403 ? -0.735 -10.5 2.477 1 96.19 403 LEU A N 1
ATOM 3172 C CA . LEU A 1 403 ? -0.037 -9.625 1.545 1 96.19 403 LEU A CA 1
ATOM 3173 C C . LEU A 1 403 ? 1.285 -9.141 2.135 1 96.19 403 LEU A C 1
ATOM 3175 O O . LEU A 1 403 ? 2.307 -9.125 1.443 1 96.19 403 LEU A O 1
ATOM 3179 N N . LEU A 1 404 ? 1.287 -8.82 3.396 1 95.81 404 LEU A N 1
ATOM 3180 C CA . LEU A 1 404 ? 2.508 -8.383 4.062 1 95.81 404 LEU A CA 1
ATOM 3181 C C . LEU A 1 404 ? 3.529 -9.508 4.133 1 95.81 404 LEU A C 1
ATOM 3183 O O . LEU A 1 404 ? 4.723 -9.289 3.906 1 95.81 404 LEU A O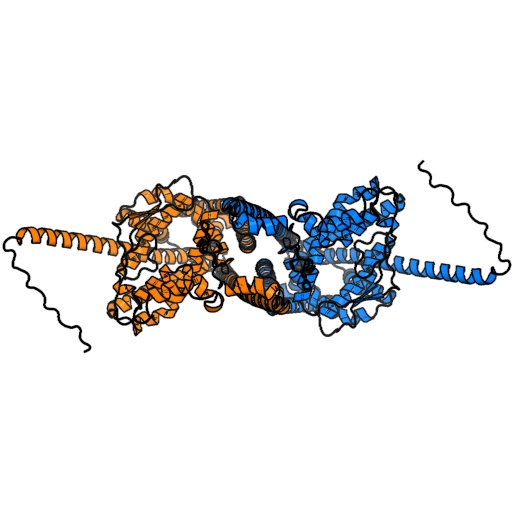 1
ATOM 3187 N N . MET A 1 405 ? 3.053 -10.656 4.418 1 96.25 405 MET A N 1
ATOM 3188 C CA . MET A 1 405 ? 3.953 -11.805 4.461 1 96.25 405 MET A CA 1
ATOM 3189 C C . MET A 1 405 ? 4.566 -12.062 3.09 1 96.25 405 MET A C 1
ATOM 3191 O O . MET A 1 405 ? 5.754 -12.383 2.984 1 96.25 405 MET A O 1
ATOM 3195 N N . TRP A 1 406 ? 3.748 -11.969 2.076 1 97.44 406 TRP A N 1
ATOM 3196 C CA . TRP A 1 406 ? 4.219 -12.18 0.71 1 97.44 406 TRP A CA 1
ATOM 3197 C C . TRP A 1 406 ? 5.246 -11.117 0.32 1 97.44 406 TRP A C 1
ATOM 3199 O O . TRP A 1 406 ? 6.316 -11.453 -0.2 1 97.44 406 TRP A O 1
ATOM 3209 N N . LEU A 1 407 ? 5.039 -9.852 0.652 1 96.94 407 LEU A N 1
ATOM 3210 C CA . LEU A 1 407 ? 5.941 -8.758 0.293 1 96.94 407 LEU A CA 1
ATOM 3211 C C . LEU A 1 407 ? 7.219 -8.82 1.121 1 96.94 407 LEU A C 1
ATOM 3213 O O . LEU A 1 407 ? 8.312 -8.617 0.595 1 96.94 407 LEU A O 1
ATOM 3217 N N . LEU A 1 408 ? 7.113 -9.164 2.402 1 96.25 408 LEU A N 1
ATOM 3218 C CA . LEU A 1 408 ? 8.281 -9.203 3.281 1 96.25 408 LEU A CA 1
ATOM 3219 C C . LEU A 1 408 ? 9.18 -10.383 2.932 1 96.25 408 LEU A C 1
ATOM 3221 O O . LEU A 1 408 ? 10.406 -10.25 2.934 1 96.25 408 LEU A O 1
ATOM 3225 N N . SER A 1 409 ? 8.57 -11.508 2.666 1 97.56 409 SER A N 1
ATOM 3226 C CA . SER A 1 409 ? 9.391 -12.656 2.279 1 97.56 409 SER A CA 1
ATOM 3227 C C . SER A 1 409 ? 10.117 -12.398 0.963 1 97.56 409 SER A C 1
ATOM 3229 O O . SER A 1 409 ? 11.289 -12.734 0.819 1 97.56 409 SER A O 1
ATOM 3231 N N . ASN A 1 410 ? 9.422 -11.828 -0.005 1 97.75 410 ASN A N 1
ATOM 3232 C CA . ASN A 1 410 ? 10.078 -11.469 -1.261 1 97.75 410 ASN A CA 1
ATOM 3233 C C . ASN A 1 410 ? 11.148 -10.398 -1.056 1 97.75 410 ASN A C 1
ATOM 3235 O O . ASN A 1 410 ? 12.195 -10.438 -1.698 1 97.75 410 ASN A O 1
ATOM 3239 N N . GLY A 1 411 ? 10.875 -9.422 -0.118 1 95.06 411 GLY A N 1
ATOM 3240 C CA . GLY A 1 411 ? 11.875 -8.422 0.21 1 95.06 411 GLY A CA 1
ATOM 3241 C C . GLY A 1 411 ? 13.109 -9 0.866 1 95.06 411 GLY A C 1
ATOM 3242 O O . GLY A 1 411 ? 14.234 -8.602 0.556 1 95.06 411 GLY A O 1
ATOM 3243 N N . CYS A 1 412 ? 12.883 -9.922 1.719 1 95.19 412 CYS A N 1
ATOM 3244 C CA . CYS A 1 412 ? 14 -10.594 2.379 1 95.19 412 CYS A CA 1
ATOM 3245 C C . CYS A 1 412 ? 14.844 -11.375 1.374 1 95.19 412 CYS A C 1
ATOM 3247 O O . CYS A 1 412 ? 16.078 -11.344 1.433 1 95.19 412 CYS A O 1
ATOM 3249 N N . TRP A 1 413 ? 14.188 -12.055 0.474 1 96.75 413 TRP A N 1
ATOM 3250 C CA . TRP A 1 413 ? 14.906 -12.789 -0.56 1 96.75 413 TRP A CA 1
ATOM 3251 C C . TRP A 1 413 ? 15.688 -11.836 -1.462 1 96.75 413 TRP A C 1
ATOM 3253 O O . TRP A 1 413 ? 16.828 -12.117 -1.833 1 96.75 413 TRP A O 1
ATOM 3263 N N . LEU A 1 414 ? 15.117 -10.703 -1.772 1 95.12 414 LEU A N 1
ATOM 3264 C CA . LEU A 1 414 ? 15.789 -9.703 -2.588 1 95.12 414 LEU A CA 1
ATOM 3265 C C . LEU A 1 414 ? 17.047 -9.188 -1.894 1 95.12 414 LEU A C 1
ATOM 3267 O O . LEU A 1 414 ? 18.109 -9.094 -2.514 1 95.12 414 LEU A O 1
ATOM 3271 N N . TYR A 1 415 ? 16.922 -8.945 -0.621 1 91.62 415 TYR A N 1
ATOM 3272 C CA . TYR A 1 415 ? 18.062 -8.438 0.147 1 91.62 415 TYR A CA 1
ATOM 3273 C C . TYR A 1 415 ? 19.156 -9.492 0.249 1 91.62 415 TYR A C 1
ATOM 3275 O O . TYR A 1 415 ? 20.328 -9.195 0.055 1 91.62 415 TYR A O 1
ATOM 3283 N N . TYR A 1 416 ? 18.75 -10.695 0.49 1 93.44 416 TYR A N 1
ATOM 3284 C CA . TYR A 1 416 ? 19.719 -11.781 0.612 1 93.44 416 TYR A CA 1
ATOM 3285 C C . TYR A 1 416 ? 20.453 -12.016 -0.705 1 93.44 416 TYR A C 1
ATOM 3287 O O . TYR A 1 416 ? 21.688 -12.109 -0.733 1 93.44 416 TYR A O 1
ATOM 3295 N N . ALA A 1 417 ? 19.766 -12.07 -1.799 1 94.56 417 ALA A N 1
ATOM 3296 C CA . ALA A 1 417 ? 20.344 -12.359 -3.105 1 94.56 417 ALA A CA 1
ATOM 3297 C C . ALA A 1 417 ? 21.281 -11.234 -3.549 1 94.56 417 ALA A C 1
ATOM 3299 O O . ALA A 1 417 ? 22.375 -11.5 -4.082 1 94.56 417 ALA A O 1
ATOM 3300 N N . THR A 1 418 ? 20.922 -9.961 -3.287 1 90.56 418 THR A N 1
ATOM 3301 C CA . THR A 1 418 ? 21.734 -8.844 -3.76 1 90.56 418 THR A CA 1
ATOM 3302 C C . THR A 1 418 ? 22.953 -8.641 -2.867 1 90.56 418 THR A C 1
ATOM 3304 O O . THR A 1 418 ? 23.969 -8.086 -3.303 1 90.56 418 THR A O 1
ATOM 3307 N N . SER A 1 419 ? 22.938 -9.148 -1.602 1 88.25 419 SER A N 1
ATOM 3308 C CA . SER A 1 419 ? 24.047 -8.922 -0.666 1 88.25 419 SER A CA 1
ATOM 3309 C C . SER A 1 419 ? 25.031 -10.078 -0.682 1 88.25 419 SER A C 1
ATOM 3311 O O . SER A 1 419 ? 26.219 -9.891 -0.442 1 88.25 419 SER A O 1
ATOM 3313 N N . PHE A 1 420 ? 24.562 -11.312 -1.039 1 91.19 420 PHE A N 1
ATOM 3314 C CA . PHE A 1 420 ? 25.422 -12.461 -0.792 1 91.19 420 PHE A CA 1
ATOM 3315 C C . PHE A 1 420 ? 25.672 -13.242 -2.078 1 91.19 420 PHE A C 1
ATOM 3317 O O . PHE A 1 420 ? 26.531 -14.125 -2.119 1 91.19 420 PHE A O 1
ATOM 3324 N N . ILE A 1 421 ? 24.938 -12.969 -3.164 1 92.25 421 ILE A N 1
ATOM 3325 C CA . ILE A 1 421 ? 25.094 -13.75 -4.387 1 92.25 421 ILE A CA 1
ATOM 3326 C C . ILE A 1 421 ? 25.578 -12.844 -5.52 1 92.25 421 ILE A C 1
ATOM 3328 O O . ILE A 1 421 ? 25.016 -11.766 -5.742 1 92.25 421 ILE A O 1
ATOM 3332 N N . SER A 1 422 ? 26.562 -13.258 -6.184 1 90.75 422 SER A N 1
ATOM 3333 C CA . SER A 1 422 ? 27.109 -12.484 -7.301 1 90.75 422 SER A CA 1
ATOM 3334 C C . SER A 1 422 ? 26.25 -12.617 -8.539 1 90.75 422 SER A C 1
ATOM 3336 O O . SER A 1 422 ? 25.359 -13.484 -8.602 1 90.75 422 SER A O 1
ATOM 3338 N N . CYS A 1 423 ? 26.484 -11.781 -9.516 1 87.88 423 CYS A N 1
ATOM 3339 C CA . CYS A 1 423 ? 25.688 -11.75 -10.734 1 87.88 423 CYS A CA 1
ATOM 3340 C C . CYS A 1 423 ? 25.828 -13.062 -11.516 1 87.88 423 CYS A C 1
ATOM 3342 O O . CYS A 1 423 ? 24.828 -13.648 -11.93 1 87.88 423 CYS A O 1
ATOM 3344 N N . SER A 1 424 ? 27.062 -13.539 -11.664 1 87.5 424 SER A N 1
ATOM 3345 C CA . SER A 1 424 ? 27.312 -14.75 -12.438 1 87.5 424 SER A CA 1
ATOM 3346 C C . SER A 1 424 ? 26.703 -15.969 -11.758 1 87.5 424 SER A C 1
ATOM 3348 O O . SER A 1 424 ? 26.109 -16.828 -12.422 1 87.5 424 SER A O 1
ATOM 3350 N N . CYS A 1 425 ? 26.766 -15.969 -10.477 1 90.69 425 CYS A N 1
ATOM 3351 C CA . CYS A 1 425 ? 26.25 -17.125 -9.75 1 90.69 425 CYS A CA 1
ATOM 3352 C C . CYS A 1 425 ? 24.719 -17.141 -9.797 1 90.69 425 CYS A C 1
ATOM 3354 O O . CYS A 1 425 ? 24.125 -18.203 -10 1 90.69 425 CYS A O 1
ATOM 3356 N N . TYR A 1 426 ? 24.094 -16.016 -9.641 1 93.19 426 TYR A N 1
ATOM 3357 C CA . TYR A 1 426 ? 22.641 -15.969 -9.656 1 93.19 426 TYR A CA 1
ATOM 3358 C C . TYR A 1 426 ? 22.094 -16.375 -11.016 1 93.19 426 TYR A C 1
ATOM 3360 O O . TYR A 1 426 ? 21.172 -17.188 -11.109 1 93.19 426 TYR A O 1
ATOM 3368 N N . LEU A 1 427 ? 22.672 -15.867 -12.047 1 89.19 427 LEU A N 1
ATOM 3369 C CA . LEU A 1 427 ? 22.172 -16.156 -13.391 1 89.19 427 LEU A CA 1
ATOM 3370 C C . LEU A 1 427 ? 22.438 -17.609 -13.773 1 89.19 427 LEU A C 1
ATOM 3372 O O . LEU A 1 427 ? 21.625 -18.234 -14.469 1 89.19 427 LEU A O 1
ATOM 3376 N N . LYS A 1 428 ? 23.562 -18.141 -13.289 1 90.06 428 LYS A N 1
ATOM 3377 C CA . LYS A 1 428 ? 23.859 -19.547 -13.539 1 90.06 428 LYS A CA 1
ATOM 3378 C C . LYS A 1 428 ? 22.828 -20.438 -12.844 1 90.06 428 LYS A C 1
ATOM 3380 O O . LYS A 1 428 ? 22.266 -21.344 -13.469 1 90.06 428 LYS A O 1
ATOM 3385 N N . TYR A 1 429 ? 22.562 -20.156 -11.617 1 92 429 TYR A N 1
ATOM 3386 C CA . TYR A 1 429 ? 21.625 -20.984 -10.867 1 92 429 TYR A CA 1
ATOM 3387 C C . TYR A 1 429 ? 20.203 -20.828 -11.391 1 92 429 TYR A C 1
ATOM 3389 O O . TYR A 1 429 ? 19.438 -21.781 -11.445 1 92 429 TYR A O 1
ATOM 3397 N N . LEU A 1 430 ? 19.859 -19.641 -11.742 1 91.62 430 LEU A N 1
ATOM 3398 C CA . LEU A 1 430 ? 18.531 -19.406 -12.312 1 91.62 430 LEU A CA 1
ATOM 3399 C C . LEU A 1 430 ? 18.359 -20.172 -13.617 1 91.62 430 LEU A C 1
ATOM 3401 O O . LEU A 1 430 ? 17.312 -20.766 -13.859 1 91.62 430 LEU A O 1
ATOM 3405 N N . SER A 1 431 ? 19.391 -20.172 -14.406 1 90.62 431 SER A N 1
ATOM 3406 C CA . SER A 1 431 ? 19.344 -20.891 -15.672 1 90.62 431 SER A CA 1
ATOM 3407 C C . SER A 1 431 ? 19.188 -22.391 -15.453 1 90.62 431 SER A C 1
ATOM 3409 O O . SER A 1 431 ? 18.453 -23.062 -16.188 1 90.62 431 SER A O 1
ATOM 3411 N N . TYR A 1 432 ? 19.812 -22.891 -14.43 1 93.25 432 TYR A N 1
ATOM 3412 C CA . TYR A 1 432 ? 19.688 -24.312 -14.125 1 93.25 432 TYR A CA 1
ATOM 3413 C C . TYR A 1 432 ? 18.281 -24.656 -13.656 1 93.25 432 TYR A C 1
ATOM 3415 O O . TYR A 1 432 ? 17.734 -25.688 -14.055 1 93.25 432 TYR A O 1
ATOM 3423 N N . VAL A 1 433 ? 17.719 -23.781 -12.875 1 93.94 433 VAL A N 1
ATOM 3424 C CA . VAL A 1 433 ? 16.375 -24.047 -12.359 1 93.94 433 VAL A CA 1
ATOM 3425 C C . VAL A 1 433 ? 15.367 -24.031 -13.516 1 93.94 433 VAL A C 1
ATOM 3427 O O . VAL A 1 433 ? 14.523 -24.922 -13.625 1 93.94 433 VAL A O 1
ATOM 3430 N N . VAL A 1 434 ? 15.484 -23.094 -14.352 1 92.81 434 VAL A N 1
ATOM 3431 C CA . VAL A 1 434 ? 14.578 -22.969 -15.484 1 92.81 434 VAL A CA 1
ATOM 3432 C C . VAL A 1 434 ? 14.758 -24.156 -16.422 1 92.81 434 VAL A C 1
ATOM 3434 O O . VAL A 1 434 ? 13.781 -24.688 -16.953 1 92.81 434 VAL A O 1
ATOM 3437 N N . ALA A 1 435 ? 16.016 -24.562 -16.594 1 93.81 435 ALA A N 1
ATOM 3438 C CA . ALA A 1 435 ? 16.312 -25.703 -17.469 1 93.81 435 ALA A CA 1
ATOM 3439 C C . ALA A 1 435 ? 15.68 -26.984 -16.938 1 93.81 435 ALA A C 1
ATOM 3441 O O . ALA A 1 435 ? 15.102 -27.766 -17.688 1 93.81 435 ALA A O 1
ATOM 3442 N N . VAL A 1 436 ? 15.766 -27.125 -15.68 1 94.06 436 VAL A N 1
ATOM 3443 C CA . VAL A 1 436 ? 15.219 -28.328 -15.078 1 94.06 436 VAL A CA 1
ATOM 3444 C C . VAL A 1 436 ? 13.703 -28.344 -15.242 1 94.06 436 VAL A C 1
ATOM 3446 O O . VAL A 1 436 ? 13.125 -29.359 -15.641 1 94.06 436 VAL A O 1
ATOM 3449 N N . PHE A 1 437 ? 13.023 -27.266 -15.023 1 94.62 437 PHE A N 1
ATOM 3450 C CA . PHE A 1 437 ? 11.57 -27.203 -15.141 1 94.62 437 PHE A CA 1
ATOM 3451 C C . PHE A 1 437 ? 11.133 -27.422 -16.578 1 94.62 437 PHE A C 1
ATOM 3453 O O . PHE A 1 437 ? 10.203 -28.188 -16.844 1 94.62 437 PHE A O 1
ATOM 3460 N N . ASN A 1 438 ? 11.797 -26.812 -17.484 1 95.06 438 ASN A N 1
ATOM 3461 C CA . ASN A 1 438 ? 11.414 -26.922 -18.891 1 95.06 438 ASN A CA 1
ATOM 3462 C C . ASN A 1 438 ? 11.711 -28.312 -19.438 1 95.06 438 ASN A C 1
ATOM 3464 O O . ASN A 1 438 ? 10.977 -28.828 -20.297 1 95.06 438 ASN A O 1
ATOM 3468 N N . THR A 1 439 ? 12.781 -28.906 -18.922 1 95.69 439 THR A N 1
ATOM 3469 C CA . THR A 1 439 ? 13.109 -30.25 -19.375 1 95.69 439 THR A CA 1
ATOM 3470 C C . THR A 1 439 ? 12.07 -31.25 -18.891 1 95.69 439 THR A C 1
ATOM 3472 O O . THR A 1 439 ? 11.664 -32.156 -19.641 1 95.69 439 THR A O 1
ATOM 3475 N N . ILE A 1 440 ? 11.648 -31.094 -17.703 1 95.75 440 ILE A N 1
ATOM 3476 C CA . ILE A 1 440 ? 10.617 -31.969 -17.156 1 95.75 440 ILE A CA 1
ATOM 3477 C C . ILE A 1 440 ? 9.336 -31.828 -17.984 1 95.75 440 ILE A C 1
ATOM 3479 O O . ILE A 1 440 ? 8.719 -32.844 -18.359 1 95.75 440 ILE A O 1
ATOM 3483 N N . ARG A 1 441 ? 8.992 -30.672 -18.297 1 96.06 441 ARG A N 1
ATOM 3484 C CA . ARG A 1 441 ? 7.789 -30.406 -19.078 1 96.06 441 ARG A CA 1
ATOM 3485 C C . ARG A 1 441 ? 7.934 -30.938 -20.5 1 96.06 441 ARG A C 1
ATOM 3487 O O . ARG A 1 441 ? 6.98 -31.484 -21.062 1 96.06 441 ARG A O 1
ATOM 3494 N N . PHE A 1 442 ? 9.109 -30.766 -21 1 96.56 442 PHE A N 1
ATOM 3495 C CA . PHE A 1 442 ? 9.383 -31.25 -22.359 1 96.56 442 PHE A CA 1
ATOM 3496 C C . PHE A 1 442 ? 9.305 -32.75 -22.406 1 96.56 442 PHE A C 1
ATOM 3498 O O . PHE A 1 442 ? 8.695 -33.312 -23.312 1 96.56 442 PHE A O 1
ATOM 3505 N N . LEU A 1 443 ? 9.938 -33.406 -21.453 1 95.94 443 LEU A N 1
ATOM 3506 C CA . LEU A 1 443 ? 9.898 -34.875 -21.406 1 95.94 443 LEU A CA 1
ATOM 3507 C C . LEU A 1 443 ? 8.469 -35.375 -21.25 1 95.94 443 LEU A C 1
ATOM 3509 O O . LEU A 1 443 ? 8.102 -36.406 -21.828 1 95.94 443 LEU A O 1
ATOM 3513 N N . GLY A 1 444 ? 7.727 -34.688 -20.453 1 95.44 444 GLY A N 1
ATOM 3514 C CA . GLY A 1 444 ? 6.316 -35.031 -20.344 1 95.44 444 GLY A CA 1
ATOM 3515 C C . GLY A 1 444 ? 5.566 -34.906 -21.656 1 95.44 444 GLY A C 1
ATOM 3516 O O . GLY A 1 444 ? 4.758 -35.781 -22 1 95.44 444 GLY A O 1
ATOM 3517 N N . GLY A 1 445 ? 5.848 -33.844 -22.375 1 94.88 445 GLY A N 1
ATOM 3518 C CA . GLY A 1 445 ? 5.234 -33.688 -23.688 1 94.88 445 GLY A CA 1
ATOM 3519 C C . GLY A 1 445 ? 5.633 -34.75 -24.688 1 94.88 445 GLY A C 1
ATOM 3520 O O . GLY A 1 445 ? 4.809 -35.188 -25.484 1 94.88 445 GLY A O 1
ATOM 3521 N N . LEU A 1 446 ? 6.844 -35.156 -24.578 1 95.06 446 LEU A N 1
ATOM 3522 C CA . LEU A 1 446 ? 7.352 -36.188 -25.484 1 95.06 446 LEU A CA 1
ATOM 3523 C C . LEU A 1 446 ? 6.707 -37.531 -25.188 1 95.06 446 LEU A C 1
ATOM 3525 O O . LEU A 1 446 ? 6.32 -38.25 -26.109 1 95.06 446 LEU A O 1
ATOM 3529 N N . VAL A 1 447 ? 6.672 -37.875 -23.953 1 95.88 447 VAL A N 1
ATOM 3530 C CA . VAL A 1 447 ? 6.055 -39.125 -23.578 1 95.88 447 VAL A CA 1
ATOM 3531 C C . VAL A 1 447 ? 4.582 -39.125 -23.984 1 95.88 447 VAL A C 1
ATOM 3533 O O . VAL A 1 447 ? 4.07 -40.156 -24.469 1 95.88 447 VAL A O 1
ATOM 3536 N N . PHE A 1 448 ? 3.982 -38.062 -23.781 1 95.81 448 PHE A N 1
ATOM 3537 C CA . PHE A 1 448 ? 2.582 -37.906 -24.156 1 95.81 448 PHE A CA 1
ATOM 3538 C C . PHE A 1 448 ? 2.396 -38.188 -25.656 1 95.81 448 PHE A C 1
ATOM 3540 O O . PHE A 1 448 ? 1.507 -38.938 -26.047 1 95.81 448 PHE A O 1
ATOM 3547 N N . LEU A 1 449 ? 3.189 -37.625 -26.484 1 94.19 449 LEU A N 1
ATOM 3548 C CA . LEU A 1 449 ? 3.1 -37.812 -27.938 1 94.19 449 LEU A CA 1
ATOM 3549 C C . LEU A 1 449 ? 3.396 -39.25 -28.344 1 94.19 449 LEU A C 1
ATOM 3551 O O . LEU A 1 449 ? 2.754 -39.781 -29.25 1 94.19 449 LEU A O 1
ATOM 3555 N N . THR A 1 450 ? 4.344 -39.812 -27.672 1 93.69 450 THR A N 1
ATOM 3556 C CA . THR A 1 450 ? 4.691 -41.219 -27.969 1 93.69 450 THR A CA 1
ATOM 3557 C C . THR A 1 450 ? 3.533 -42.156 -27.625 1 93.69 450 THR A C 1
ATOM 3559 O O . THR A 1 450 ? 3.217 -43.062 -28.391 1 93.69 450 THR A O 1
ATOM 3562 N N . LEU A 1 451 ? 2.955 -41.906 -26.5 1 91.69 451 LEU A N 1
ATOM 3563 C CA . LEU A 1 451 ? 1.814 -42.719 -26.109 1 91.69 451 LEU A CA 1
ATOM 3564 C C . LEU A 1 451 ? 0.643 -42.5 -27.062 1 91.69 451 LEU A C 1
ATOM 3566 O O . LEU A 1 451 ? -0.09 -43.469 -27.359 1 91.69 451 LEU A O 1
ATOM 3570 N N . ARG A 1 452 ? 0.494 -41.344 -27.5 1 89.31 452 ARG A N 1
ATOM 3571 C CA . ARG A 1 452 ? -0.565 -41.062 -28.453 1 89.31 452 ARG A CA 1
ATOM 3572 C C . ARG A 1 452 ? -0.335 -41.781 -29.781 1 89.31 452 ARG A C 1
ATOM 3574 O O . ARG A 1 452 ? -1.272 -42.344 -30.359 1 89.31 452 ARG A O 1
ATOM 3581 N N . LEU A 1 453 ? 0.853 -41.844 -30.219 1 87.31 453 LEU A N 1
ATOM 3582 C CA . LEU A 1 453 ? 1.201 -42.531 -31.469 1 87.31 453 LEU A CA 1
ATOM 3583 C C . LEU A 1 453 ? 1.029 -44.062 -31.328 1 87.31 453 LEU A C 1
ATOM 3585 O O . LEU A 1 453 ? 0.536 -44.719 -32.25 1 87.31 453 LEU A O 1
ATOM 3589 N N . LEU A 1 454 ? 1.395 -44.5 -30.172 1 87.5 454 LEU A N 1
ATOM 3590 C CA . LEU A 1 454 ? 1.27 -45.938 -29.938 1 87.5 454 LEU A CA 1
ATOM 3591 C C . LEU A 1 454 ? -0.197 -46.375 -29.875 1 87.5 454 LEU A C 1
ATOM 3593 O O . LEU A 1 454 ? -0.567 -47.438 -30.391 1 87.5 454 LEU A O 1
ATOM 3597 N N . ARG A 1 455 ? -0.98 -45.594 -29.297 1 83.19 455 ARG A N 1
ATOM 3598 C CA . ARG A 1 455 ? -2.408 -45.875 -29.234 1 83.19 455 ARG A CA 1
ATOM 3599 C C . ARG A 1 455 ? -3.043 -45.812 -30.609 1 83.19 455 ARG A C 1
ATOM 3601 O O . ARG A 1 455 ? -3.949 -46.562 -30.938 1 83.19 455 ARG A O 1
ATOM 3608 N N . GLY A 1 456 ? -2.6 -44.906 -31.406 1 77.06 456 GLY A N 1
ATOM 3609 C CA . GLY A 1 456 ? -3.074 -44.812 -32.781 1 77.06 456 GLY A CA 1
ATOM 3610 C C . GLY A 1 456 ? -2.707 -46 -33.625 1 77.06 456 GLY A C 1
ATOM 3611 O O . GLY A 1 456 ? -3.535 -46.5 -34.406 1 77.06 456 GLY A O 1
ATOM 3612 N N . ILE A 1 457 ? -1.563 -46.5 -33.375 1 74.94 457 ILE A N 1
ATOM 3613 C CA . ILE A 1 457 ? -1.085 -47.656 -34.156 1 74.94 457 ILE A CA 1
ATOM 3614 C C . ILE A 1 457 ? -1.848 -48.906 -33.719 1 74.94 457 ILE A C 1
ATOM 3616 O O . ILE A 1 457 ? -2.248 -49.719 -34.562 1 74.94 457 ILE A O 1
ATOM 3620 N N . LEU A 1 458 ? -2.061 -48.938 -32.469 1 71.19 458 LEU A N 1
ATOM 3621 C CA . LEU A 1 458 ? -2.758 -50.094 -31.953 1 71.19 458 LEU A CA 1
ATOM 3622 C C . LEU A 1 458 ? -4.211 -50.125 -32.406 1 71.19 458 LEU A C 1
ATOM 3624 O O . LEU A 1 458 ? -4.758 -51.188 -32.719 1 71.19 458 LEU A O 1
ATOM 3628 N N . HIS A 1 459 ? -4.797 -48.969 -32.438 1 71 459 HIS A N 1
ATOM 3629 C CA . HIS A 1 459 ? -6.172 -48.875 -32.906 1 71 459 HIS A CA 1
ATOM 3630 C C . HIS A 1 459 ? -6.25 -49.219 -34.406 1 71 459 HIS A C 1
ATOM 3632 O O . HIS A 1 459 ? -7.184 -49.906 -34.844 1 71 459 HIS A O 1
ATOM 3638 N N . CYS A 1 460 ? -5.305 -48.688 -35.156 1 63.19 460 CYS A N 1
ATOM 3639 C CA . CYS A 1 460 ? -5.25 -49 -36.594 1 63.19 460 CYS A CA 1
ATOM 3640 C C . CYS A 1 460 ? -5.031 -50.5 -36.812 1 63.19 460 CYS A C 1
ATOM 3642 O O . CYS A 1 460 ? -5.633 -51.094 -37.688 1 63.19 460 CYS A O 1
ATOM 3644 N N . CYS A 1 461 ? -4.238 -51.094 -35.938 1 59.38 461 CYS A N 1
ATOM 3645 C CA . CYS A 1 461 ? -3.971 -52.531 -36.062 1 59.38 461 CYS A CA 1
ATOM 3646 C C . CYS A 1 461 ? -5.203 -53.344 -35.688 1 59.38 461 CYS A C 1
ATOM 3648 O O . CYS A 1 461 ? -5.496 -54.344 -36.312 1 59.38 461 CYS A O 1
ATOM 3650 N N . ARG A 1 462 ? -5.949 -52.812 -34.719 1 58.56 462 ARG A N 1
ATOM 3651 C CA . ARG A 1 462 ? -7.152 -53.531 -34.281 1 58.56 462 ARG A CA 1
ATOM 3652 C C . ARG A 1 462 ? -8.258 -53.375 -35.344 1 58.56 462 ARG A C 1
ATOM 3654 O O . ARG A 1 462 ? -8.992 -54.344 -35.594 1 58.56 462 ARG A O 1
ATOM 3661 N N . GLN A 1 463 ? -8.367 -52.219 -35.875 1 57.94 463 GLN A N 1
ATOM 3662 C CA . GLN A 1 463 ? -9.359 -52.031 -36.938 1 57.94 463 GLN A CA 1
ATOM 3663 C C . GLN A 1 463 ? -8.961 -52.781 -38.188 1 57.94 463 GLN A C 1
ATOM 3665 O O . GLN A 1 463 ? -9.82 -53.281 -38.906 1 57.94 463 GLN A O 1
ATOM 3670 N N . GLY A 1 464 ? -7.738 -52.906 -38.469 1 50.34 464 GLY A N 1
ATOM 3671 C CA . GLY A 1 464 ? -7.27 -53.688 -39.594 1 50.34 464 GLY A CA 1
ATOM 3672 C C . GLY A 1 464 ? -7.465 -55.188 -39.375 1 50.34 464 GLY A C 1
ATOM 3673 O O . GLY A 1 464 ? -7.832 -55.906 -40.312 1 50.34 464 GLY A O 1
ATOM 3674 N N . VAL A 1 465 ? -7.312 -55.625 -38.188 1 51.06 465 VAL A N 1
ATOM 3675 C CA . VAL A 1 465 ? -7.516 -57.031 -37.906 1 51.06 465 VAL A CA 1
ATOM 3676 C C . VAL A 1 465 ? -9.008 -57.375 -37.938 1 51.06 465 VAL A C 1
ATOM 3678 O O . VAL A 1 465 ? -9.406 -58.469 -38.344 1 51.06 465 VAL A O 1
ATOM 3681 N N . LYS A 1 466 ? -9.883 -56.531 -37.406 1 52 466 LYS A N 1
ATOM 3682 C CA . LYS A 1 466 ? -11.32 -56.781 -37.469 1 52 466 LYS A CA 1
ATOM 3683 C C . LYS A 1 466 ? -11.82 -56.906 -38.906 1 52 466 LYS A C 1
ATOM 3685 O O . LYS A 1 466 ? -12.828 -57.562 -39.156 1 52 466 LYS A O 1
ATOM 3690 N N . LYS A 1 467 ? -11.211 -56.281 -39.812 1 48 467 LYS A N 1
ATOM 3691 C CA . LYS A 1 467 ? -11.688 -56.469 -41.156 1 48 467 LYS A CA 1
ATOM 3692 C C . LYS A 1 467 ? -11.406 -57.906 -41.656 1 48 467 LYS A C 1
ATOM 3694 O O . LYS A 1 467 ? -12.188 -58.469 -42.406 1 48 467 LYS A O 1
ATOM 3699 N N . THR A 1 468 ? -10.391 -58.531 -41.188 1 42.66 468 THR A N 1
ATOM 3700 C CA . THR A 1 468 ? -10.164 -59.875 -41.688 1 42.66 468 THR A CA 1
ATOM 3701 C C . THR A 1 468 ? -11.031 -60.906 -40.969 1 42.66 468 THR A C 1
ATOM 3703 O O . THR A 1 468 ? -11.43 -61.906 -41.531 1 42.66 468 THR A O 1
ATOM 3706 N N . SER A 1 469 ? -11.242 -60.75 -39.625 1 37.53 469 SER A N 1
ATOM 3707 C CA . SER A 1 469 ? -11.938 -61.781 -38.875 1 37.53 469 SER A CA 1
ATOM 3708 C C . SER A 1 469 ? -13.453 -61.656 -39.031 1 37.53 469 SER A C 1
ATOM 3710 O O . SER A 1 469 ? -14.211 -62.438 -38.469 1 37.53 469 SER A O 1
ATOM 3712 N N . GLU A 1 470 ? -14.102 -60.656 -39.594 1 35.94 470 GLU A N 1
ATOM 3713 C CA . GLU A 1 470 ? -15.555 -60.625 -39.688 1 35.94 470 GLU A CA 1
ATOM 3714 C C . GLU A 1 470 ? -16.078 -61.75 -40.594 1 35.94 470 GLU A C 1
ATOM 3716 O O . GLU A 1 470 ? -17.25 -61.781 -40.938 1 35.94 470 GLU A O 1
ATOM 3721 N N . LEU A 1 471 ? -15.32 -62.844 -40.969 1 33.19 471 LEU A N 1
ATOM 3722 C CA . LEU A 1 471 ? -16.156 -63.906 -41.5 1 33.19 471 LEU A CA 1
ATOM 3723 C C . LEU A 1 471 ? -17.125 -64.438 -40.469 1 33.19 471 LEU A C 1
ATOM 3725 O O . LEU A 1 471 ? -18.328 -64.562 -40.75 1 33.19 471 LEU A O 1
ATOM 3729 N N . HIS A 1 472 ? -16.922 -65.625 -39.625 1 31.19 472 HIS A N 1
ATOM 3730 C CA . HIS A 1 472 ? -18 -66.375 -38.969 1 31.19 472 HIS A CA 1
ATOM 3731 C C . HIS A 1 472 ? -18.5 -65.625 -37.75 1 31.19 472 HIS A C 1
ATOM 3733 O O . HIS A 1 472 ? -17.703 -65.25 -36.875 1 31.19 472 HIS A O 1
ATOM 3739 N N . PRO A 1 473 ? -19.672 -64.938 -37.719 1 30.2 473 PRO A N 1
ATOM 3740 C CA . PRO A 1 473 ? -20.328 -64.125 -36.688 1 30.2 473 PRO A CA 1
ATOM 3741 C C . PRO A 1 473 ? -20.516 -64.938 -35.375 1 30.2 473 PRO A C 1
ATOM 3743 O O . PRO A 1 473 ? -21.297 -65.875 -35.312 1 30.2 473 PRO A O 1
ATOM 3746 N N . LEU A 1 474 ? -19.469 -65.688 -34.781 1 26.34 474 LEU A N 1
ATOM 3747 C CA . LEU A 1 474 ? -19.812 -66.438 -33.594 1 26.34 474 LEU A CA 1
ATOM 3748 C C . LEU A 1 474 ? -20.578 -65.562 -32.594 1 26.34 474 LEU A C 1
ATOM 3750 O O . LEU A 1 474 ? -20.219 -64.375 -32.375 1 26.34 474 LEU A O 1
ATOM 3754 N N . MET A 1 475 ? -21.922 -65.875 -32.344 1 26.78 475 MET A N 1
ATOM 3755 C CA . MET A 1 475 ? -22.953 -65.375 -31.453 1 26.78 475 MET A CA 1
ATOM 3756 C C . MET A 1 475 ? -22.406 -65.25 -30.031 1 26.78 475 MET A C 1
ATOM 3758 O O . MET A 1 475 ? -21.953 -66.188 -29.422 1 26.78 475 MET A O 1
ATOM 3762 N N . CYS A 1 476 ? -21.609 -64.188 -29.781 1 23.58 476 CYS A N 1
ATOM 3763 C CA . CYS A 1 476 ? -21.109 -63.875 -28.453 1 23.58 476 CYS A CA 1
ATOM 3764 C C . CYS A 1 476 ? -22.234 -63.969 -27.422 1 23.58 476 CYS A C 1
ATOM 3766 O O . CYS A 1 476 ? -23.281 -63.344 -27.594 1 23.58 476 CYS A O 1
ATOM 3768 N N . GLY A 1 477 ? -22.469 -65.188 -26.781 1 22.98 477 GLY A N 1
ATOM 3769 C CA . GLY A 1 477 ? -23.406 -65.5 -25.734 1 22.98 477 GLY A CA 1
ATOM 3770 C C . GLY A 1 477 ? -23.578 -64.438 -24.688 1 22.98 477 GLY A C 1
ATOM 3771 O O . GLY A 1 477 ? -22.719 -63.562 -24.562 1 22.98 477 GLY A O 1
ATOM 3772 N N . ASN A 1 478 ? -24.828 -64.25 -24.141 1 23.66 478 ASN A N 1
ATOM 3773 C CA . ASN A 1 478 ? -25.531 -63.406 -23.203 1 23.66 478 ASN A CA 1
ATOM 3774 C C . ASN A 1 478 ? -24.828 -63.344 -21.844 1 23.66 478 ASN A C 1
ATOM 3776 O O . ASN A 1 478 ? -24.734 -64.375 -21.156 1 23.66 478 ASN A O 1
ATOM 3780 N N . PRO A 1 479 ? -23.688 -62.719 -21.625 1 23.25 479 PRO A N 1
ATOM 3781 C CA . PRO A 1 479 ? -23.125 -62.844 -20.266 1 23.25 479 PRO A CA 1
ATOM 3782 C C . PRO A 1 479 ? -24.125 -62.438 -19.188 1 23.25 479 PRO A C 1
ATOM 3784 O O . PRO A 1 479 ? -24.875 -61.469 -19.359 1 23.25 479 PRO A O 1
ATOM 3787 N N . GLN A 1 480 ? -24.766 -63.438 -18.5 1 21.38 480 GLN A N 1
ATOM 3788 C CA . GLN A 1 480 ? -25.594 -63.344 -17.297 1 21.38 480 GLN A CA 1
ATOM 3789 C C . GLN A 1 480 ? -24.984 -62.344 -16.297 1 21.38 480 GLN A C 1
ATOM 3791 O O . GLN A 1 480 ? -23.812 -62.469 -15.953 1 21.38 480 GLN A O 1
ATOM 3796 N N . ALA A 1 481 ? -25.562 -61.125 -16.234 1 22.03 481 ALA A N 1
ATOM 3797 C CA . ALA A 1 481 ? -25.531 -60.062 -15.234 1 22.03 481 ALA A CA 1
ATOM 3798 C C . ALA A 1 481 ? -25.625 -60.625 -13.82 1 22.03 481 ALA A C 1
ATOM 3800 O O . ALA A 1 481 ? -26.656 -61.219 -13.453 1 22.03 481 ALA A O 1
ATOM 3801 N N . GLY A 1 482 ? -24.578 -61.25 -13.281 1 21.66 482 GLY A N 1
ATOM 3802 C CA . GLY A 1 482 ? -24.438 -61.531 -11.859 1 21.66 482 GLY A CA 1
ATOM 3803 C C . GLY A 1 482 ? -24.797 -60.375 -10.977 1 21.66 482 GLY A C 1
ATOM 3804 O O . GLY A 1 482 ? -24.703 -59.219 -11.391 1 21.66 482 GLY A O 1
ATOM 3805 N N . ASP A 1 483 ? -25.688 -60.562 -9.969 1 22.41 483 ASP A N 1
ATOM 3806 C CA . ASP A 1 483 ? -26.344 -59.812 -8.891 1 22.41 483 ASP A CA 1
ATOM 3807 C C . ASP A 1 483 ? -25.328 -59.094 -8.008 1 22.41 483 ASP A C 1
ATOM 3809 O O . ASP A 1 483 ? -24.391 -59.719 -7.504 1 22.41 483 ASP A O 1
ATOM 3813 N N . CYS A 1 484 ? -24.812 -57.969 -8.312 1 22.36 484 CYS A N 1
ATOM 3814 C CA . CYS A 1 484 ? -24.141 -57.125 -7.332 1 22.36 484 CYS A CA 1
ATOM 3815 C C . CYS A 1 484 ? -24.953 -57.031 -6.043 1 22.36 484 CYS A C 1
ATOM 3817 O O . CYS A 1 484 ? -25.859 -56.219 -5.93 1 22.36 484 CYS A O 1
ATOM 3819 N N . SER A 1 485 ? -25.5 -58.25 -5.559 1 20.69 485 SER A N 1
ATOM 3820 C CA . SER A 1 485 ? -26.016 -58.219 -4.191 1 20.69 485 SER A CA 1
ATOM 3821 C C . SER A 1 485 ? -24.984 -57.625 -3.227 1 20.69 485 SER A C 1
ATOM 3823 O O . SER A 1 485 ? -23.781 -57.656 -3.484 1 20.69 485 SER A O 1
ATOM 3825 N N . PRO A 1 486 ? -25.625 -57 -2.156 1 24.09 486 PRO A N 1
ATOM 3826 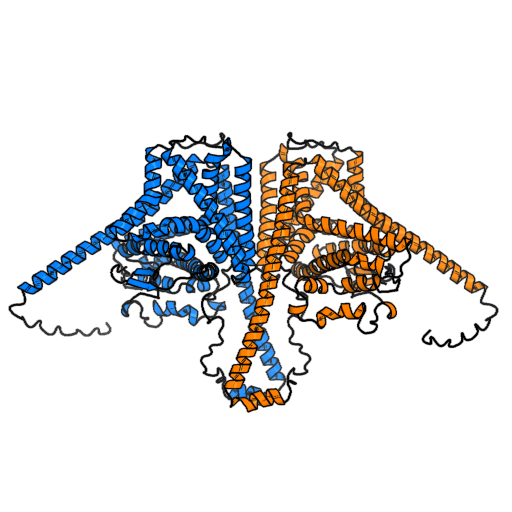C CA . PRO A 1 486 ? -25.016 -56.406 -0.961 1 24.09 486 PRO A CA 1
ATOM 3827 C C . PRO A 1 486 ? -24.078 -57.375 -0.239 1 24.09 486 PRO A C 1
ATOM 3829 O O . PRO A 1 486 ? -24.547 -58.406 0.293 1 24.09 486 PRO A O 1
ATOM 3832 N N . VAL A 1 487 ? -23.219 -58.125 -0.993 1 21.33 487 VAL A N 1
ATOM 3833 C CA . VAL A 1 487 ? -22.469 -58.656 0.137 1 21.33 487 VAL A CA 1
ATOM 3834 C C . VAL A 1 487 ? -21.688 -57.562 0.833 1 21.33 487 VAL A C 1
ATOM 3836 O O . VAL A 1 487 ? -21.109 -56.688 0.173 1 21.33 487 VAL A O 1
ATOM 3839 N N . VAL B 1 1 ? -15.148 34.469 19.062 1 93.38 1 VAL B N 1
ATOM 3840 C CA . VAL B 1 1 ? -14.234 34.188 20.156 1 93.38 1 VAL B CA 1
ATOM 3841 C C . VAL B 1 1 ? -14.273 32.719 20.5 1 93.38 1 VAL B C 1
ATOM 3843 O O . VAL B 1 1 ? -15.32 32.062 20.375 1 93.38 1 VAL B O 1
ATOM 3846 N N . ALA B 1 2 ? -13.094 32.094 20.828 1 92.88 2 ALA B N 1
ATOM 3847 C CA . ALA B 1 2 ? -13.008 30.703 21.266 1 92.88 2 ALA B CA 1
ATOM 3848 C C . ALA B 1 2 ? -12.328 30.609 22.641 1 92.88 2 ALA B C 1
ATOM 3850 O O . ALA B 1 2 ? -11.43 31.375 22.953 1 92.88 2 ALA B O 1
ATOM 3851 N N . GLY B 1 3 ? -12.82 29.719 23.406 1 92.81 3 GLY B N 1
ATOM 3852 C CA . GLY B 1 3 ? -12.195 29.453 24.688 1 92.81 3 GLY B CA 1
ATOM 3853 C C . GLY B 1 3 ? -11.211 28.297 24.625 1 92.81 3 GLY B C 1
ATOM 3854 O O . GLY B 1 3 ? -10.938 27.766 23.547 1 92.81 3 GLY B O 1
ATOM 3855 N N . GLU B 1 4 ? -10.695 27.984 25.812 1 91.25 4 GLU B N 1
ATOM 3856 C CA . GLU B 1 4 ? -9.742 26.891 25.891 1 91.25 4 GLU B CA 1
ATOM 3857 C C . GLU B 1 4 ? -10.445 25.547 26.062 1 91.25 4 GLU B C 1
ATOM 3859 O O . GLU B 1 4 ? -11.336 25.406 26.906 1 91.25 4 GLU B O 1
ATOM 3864 N N . ILE B 1 5 ? -10.078 24.609 25.219 1 90.5 5 ILE B N 1
ATOM 3865 C CA . ILE B 1 5 ? -10.555 23.234 25.375 1 90.5 5 ILE B CA 1
ATOM 3866 C C . ILE B 1 5 ? -9.5 22.391 26.078 1 90.5 5 ILE B C 1
ATOM 3868 O O . ILE B 1 5 ? -8.367 22.281 25.609 1 90.5 5 ILE B O 1
ATOM 3872 N N . ALA B 1 6 ? -9.859 21.906 27.234 1 91.44 6 ALA B N 1
ATOM 3873 C CA . ALA B 1 6 ? -8.938 21.094 28.016 1 91.44 6 ALA B CA 1
ATOM 3874 C C . ALA B 1 6 ? -9.469 19.672 28.188 1 91.44 6 ALA B C 1
ATOM 3876 O O . ALA B 1 6 ? -10.68 19.438 28.172 1 91.44 6 ALA B O 1
ATOM 3877 N N . VAL B 1 7 ? -8.523 18.719 28.312 1 92.94 7 VAL B N 1
ATOM 3878 C CA . VAL B 1 7 ? -8.883 17.312 28.531 1 92.94 7 VAL B CA 1
ATOM 3879 C C . VAL B 1 7 ? -9.422 17.141 29.953 1 92.94 7 VAL B C 1
ATOM 3881 O O . VAL B 1 7 ? -8.805 17.594 30.906 1 92.94 7 VAL B O 1
ATOM 3884 N N . ASP B 1 8 ? -10.547 16.469 30.016 1 89.81 8 ASP B N 1
ATOM 3885 C CA . ASP B 1 8 ? -11.172 16.234 31.312 1 89.81 8 ASP B CA 1
ATOM 3886 C C . ASP B 1 8 ? -10.43 15.156 32.094 1 89.81 8 ASP B C 1
ATOM 3888 O O . ASP B 1 8 ? -10.312 14.016 31.625 1 89.81 8 ASP B O 1
ATOM 3892 N N . GLU B 1 9 ? -9.938 15.422 33.25 1 86.12 9 GLU B N 1
ATOM 3893 C CA . GLU B 1 9 ? -9.234 14.516 34.125 1 86.12 9 GLU B CA 1
ATOM 3894 C C . GLU B 1 9 ? -8.336 13.555 33.375 1 86.12 9 GLU B C 1
ATOM 3896 O O . GLU B 1 9 ? -8.586 12.352 33.344 1 86.12 9 GLU B O 1
ATOM 3901 N N . PRO B 1 10 ? -7.316 14.078 32.906 1 89.25 10 PRO B N 1
ATOM 3902 C CA . PRO B 1 10 ? -6.445 13.258 32.062 1 89.25 10 PRO B CA 1
ATOM 3903 C C . PRO B 1 10 ? -5.742 12.148 32.844 1 89.25 10 PRO B C 1
ATOM 3905 O O . PRO B 1 10 ? -5.148 12.398 33.875 1 89.25 10 PRO B O 1
ATOM 3908 N N . ASN B 1 11 ? -5.973 10.891 32.375 1 92.25 11 ASN B N 1
ATOM 3909 C CA . ASN B 1 11 ? -5.18 9.766 32.875 1 92.25 11 ASN B CA 1
ATOM 3910 C C . ASN B 1 11 ? -3.781 9.758 32.25 1 92.25 11 ASN B C 1
ATOM 3912 O O . ASN B 1 11 ? -3.602 9.336 31.109 1 92.25 11 ASN B O 1
ATOM 3916 N N . PHE B 1 12 ? -2.781 10.133 33.031 1 93.44 12 PHE B N 1
ATOM 3917 C CA . PHE B 1 12 ? -1.432 10.336 32.5 1 93.44 12 PHE B CA 1
ATOM 3918 C C . PHE B 1 12 ? -0.719 9 32.312 1 93.44 12 PHE B C 1
ATOM 3920 O O . PHE B 1 12 ? 0.363 8.945 31.734 1 93.44 12 PHE B O 1
ATOM 3927 N N . LEU B 1 13 ? -1.343 7.887 32.719 1 92.88 13 LEU B N 1
ATOM 3928 C CA . LEU B 1 13 ? -0.751 6.566 32.531 1 92.88 13 LEU B CA 1
ATOM 3929 C C . LEU B 1 13 ? -1.081 6 31.156 1 92.88 13 LEU B C 1
ATOM 3931 O O . LEU B 1 13 ? -0.417 5.074 30.688 1 92.88 13 LEU B O 1
ATOM 3935 N N . ASN B 1 14 ? -2.131 6.516 30.609 1 95.06 14 ASN B N 1
ATOM 3936 C CA . ASN B 1 14 ? -2.473 6.172 29.234 1 95.06 14 ASN B CA 1
ATOM 3937 C C . ASN B 1 14 ? -1.821 7.133 28.25 1 95.06 14 ASN B C 1
ATOM 3939 O O . ASN B 1 14 ? -2.223 8.289 28.141 1 95.06 14 ASN B O 1
ATOM 3943 N N . PRO B 1 15 ? -0.934 6.641 27.516 1 96 15 PRO B N 1
ATOM 3944 C CA . PRO B 1 15 ? -0.189 7.535 26.625 1 96 15 PRO B CA 1
ATOM 3945 C C . PRO B 1 15 ? -1.084 8.219 25.594 1 96 15 PRO B C 1
ATOM 3947 O O . PRO B 1 15 ? -0.806 9.352 25.172 1 96 15 PRO B O 1
ATOM 3950 N N . VAL B 1 16 ? -2.166 7.609 25.203 1 96.81 16 VAL B N 1
ATOM 3951 C CA . VAL B 1 16 ? -3.068 8.18 24.219 1 96.81 16 VAL B CA 1
ATOM 3952 C C . VAL B 1 16 ? -3.752 9.422 24.797 1 96.81 16 VAL B C 1
ATOM 3954 O O . VAL B 1 16 ? -3.795 10.469 24.141 1 96.81 16 VAL B O 1
ATOM 3957 N N . ILE B 1 17 ? -4.164 9.352 26.016 1 96.81 17 ILE B N 1
ATOM 3958 C CA . ILE B 1 17 ? -4.852 10.453 26.688 1 96.81 17 ILE B CA 1
ATOM 3959 C C . ILE B 1 17 ? -3.848 11.547 27.047 1 96.81 17 ILE B C 1
ATOM 3961 O O . ILE B 1 17 ? -4.09 1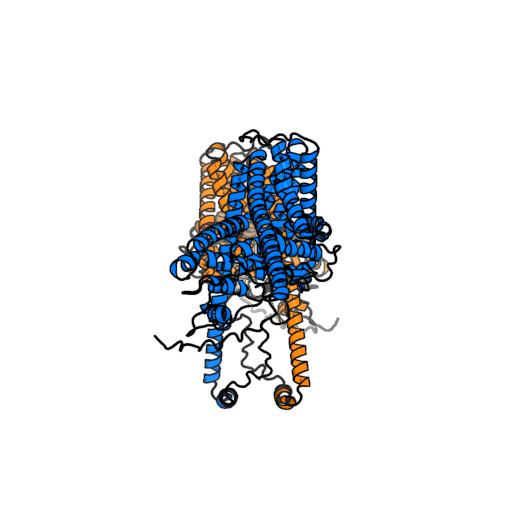2.727 26.797 1 96.81 17 ILE B O 1
ATOM 3965 N N . ALA B 1 18 ? -2.736 11.109 27.562 1 97.06 18 ALA B N 1
ATOM 3966 C CA . ALA B 1 18 ? -1.717 12.055 28.016 1 97.06 18 ALA B CA 1
ATOM 3967 C C . ALA B 1 18 ? -1.173 12.867 26.844 1 97.06 18 ALA B C 1
ATOM 3969 O O . ALA B 1 18 ? -0.972 14.078 26.969 1 97.06 18 ALA B O 1
ATOM 3970 N N . ALA B 1 19 ? -0.961 12.227 25.766 1 96.75 19 ALA B N 1
ATOM 3971 C CA . ALA B 1 19 ? -0.427 12.914 24.609 1 96.75 19 ALA B CA 1
ATOM 3972 C C . ALA B 1 19 ? -1.42 13.945 24.078 1 96.75 19 ALA B C 1
ATOM 3974 O O . ALA B 1 19 ? -1.023 15.016 23.609 1 96.75 19 ALA B O 1
ATOM 3975 N N . GLN B 1 20 ? -2.646 13.641 24.125 1 96.5 20 GLN B N 1
ATOM 3976 C CA . GLN B 1 20 ? -3.668 14.586 23.688 1 96.5 20 GLN B CA 1
ATOM 3977 C C . GLN B 1 20 ? -3.73 15.797 24.609 1 96.5 20 GLN B C 1
ATOM 3979 O O . GLN B 1 20 ? -3.947 16.922 24.156 1 96.5 20 GLN B O 1
ATOM 3984 N N . HIS B 1 21 ? -3.574 15.492 25.906 1 96.5 21 HIS B N 1
ATOM 3985 C CA . HIS B 1 21 ? -3.521 16.594 26.859 1 96.5 21 HIS B CA 1
ATOM 3986 C C . HIS B 1 21 ? -2.416 17.578 26.5 1 96.5 21 HIS B C 1
ATOM 3988 O O . HIS B 1 21 ? -2.646 18.797 26.469 1 96.5 21 HIS B O 1
ATOM 3994 N N . PHE B 1 22 ? -1.267 17.078 26.234 1 96 22 PHE B N 1
ATOM 3995 C CA . PHE B 1 22 ? -0.127 17.906 25.844 1 96 22 PHE B CA 1
ATOM 3996 C C . PHE B 1 22 ? -0.421 18.672 24.562 1 96 22 PHE B C 1
ATOM 3998 O O . PHE B 1 22 ? -0.163 19.875 24.484 1 96 22 PHE B O 1
ATOM 4005 N N . GLU B 1 23 ? -0.947 18.047 23.641 1 94.12 23 GLU B N 1
ATOM 4006 C CA . GLU B 1 23 ? -1.25 18.641 22.344 1 94.12 23 GLU B CA 1
ATOM 4007 C C . GLU B 1 23 ? -2.258 19.781 22.484 1 94.12 23 GLU B C 1
ATOM 4009 O O . GLU B 1 23 ? -2.076 20.859 21.906 1 94.12 23 GLU B O 1
ATOM 4014 N N . TYR B 1 24 ? -3.301 19.562 23.219 1 93.94 24 TYR B N 1
ATOM 4015 C CA . TYR B 1 24 ? -4.332 20.578 23.422 1 93.94 24 TYR B CA 1
ATOM 4016 C C . TYR B 1 24 ? -3.762 21.797 24.125 1 93.94 24 TYR B C 1
ATOM 4018 O O . TYR B 1 24 ? -4.062 22.938 23.75 1 93.94 24 TYR B O 1
ATOM 4026 N N . LYS B 1 25 ? -2.961 21.531 25.016 1 93.88 25 LYS B N 1
ATOM 4027 C CA . LYS B 1 25 ? -2.4 22.656 25.781 1 93.88 25 LYS B CA 1
ATOM 4028 C C . LYS B 1 25 ? -1.477 23.5 24.922 1 93.88 25 LYS B C 1
ATOM 4030 O O . LYS B 1 25 ? -1.578 24.734 24.922 1 93.88 25 LYS B O 1
ATOM 4035 N N . ILE B 1 26 ? -0.652 22.844 24.188 1 93.44 26 ILE B N 1
ATOM 4036 C CA . ILE B 1 26 ? 0.284 23.562 23.328 1 93.44 26 ILE B CA 1
ATOM 4037 C C . ILE B 1 26 ? -0.482 24.297 22.234 1 93.44 26 ILE B C 1
ATOM 4039 O O . ILE B 1 26 ? -0.134 25.438 21.875 1 93.44 26 ILE B O 1
ATOM 4043 N N . ALA B 1 27 ? -1.502 23.719 21.734 1 92.62 27 ALA B N 1
ATOM 4044 C CA . ALA B 1 27 ? -2.314 24.344 20.703 1 92.62 27 ALA B CA 1
ATOM 4045 C C . ALA B 1 27 ? -2.98 25.625 21.219 1 92.62 27 ALA B C 1
ATOM 4047 O O . ALA B 1 27 ? -3.088 26.609 20.484 1 92.62 27 ALA B O 1
ATOM 4048 N N . ASN B 1 28 ? -3.299 25.656 22.406 1 92 28 ASN B N 1
ATOM 4049 C CA . ASN B 1 28 ? -3.967 26.812 23 1 92 28 ASN B CA 1
ATOM 4050 C C . ASN B 1 28 ? -2.967 27.906 23.391 1 92 28 ASN B C 1
ATOM 4052 O O . ASN B 1 28 ? -3.143 29.078 23.031 1 92 28 ASN B O 1
ATOM 4056 N N . ILE B 1 29 ? -1.892 27.484 24.016 1 92.19 29 ILE B N 1
ATOM 4057 C CA . ILE B 1 29 ? -0.969 28.438 24.625 1 92.19 29 ILE B CA 1
ATOM 4058 C C . ILE B 1 29 ? -0.089 29.062 23.547 1 92.19 29 ILE B C 1
ATOM 4060 O O . ILE B 1 29 ? 0.265 30.25 23.625 1 92.19 29 ILE B O 1
ATOM 4064 N N . MET B 1 30 ? 0.187 28.266 22.516 1 94.12 30 MET B N 1
ATOM 4065 C CA . MET B 1 30 ? 1.146 28.766 21.531 1 94.12 30 MET B CA 1
ATOM 4066 C C . MET B 1 30 ? 0.46 29.078 20.203 1 94.12 30 MET B C 1
ATOM 4068 O O . MET B 1 30 ? 0.586 30.188 19.688 1 94.12 30 MET B O 1
ATOM 4072 N N . ASP B 1 31 ? -0.357 28.234 19.719 1 94.19 31 ASP B N 1
ATOM 4073 C CA . ASP B 1 31 ? -0.927 28.422 18.391 1 94.19 31 ASP B CA 1
ATOM 4074 C C . ASP B 1 31 ? -2.113 29.375 18.422 1 94.19 31 ASP B C 1
ATOM 4076 O O . ASP B 1 31 ? -2.135 30.375 17.688 1 94.19 31 ASP B O 1
ATOM 4080 N N . ALA B 1 32 ? -3.078 29.094 19.281 1 94.12 32 ALA B N 1
ATOM 4081 C CA . ALA B 1 32 ? -4.27 29.938 19.359 1 94.12 32 ALA B CA 1
ATOM 4082 C C . ALA B 1 32 ? -3.912 31.359 19.797 1 94.12 32 ALA B C 1
ATOM 4084 O O . ALA B 1 32 ? -4.488 32.312 19.312 1 94.12 32 ALA B O 1
ATOM 4085 N N . SER B 1 33 ? -2.975 31.438 20.688 1 94.81 33 SER B N 1
ATOM 4086 C CA . SER B 1 33 ? -2.545 32.75 21.156 1 94.81 33 SER B CA 1
ATOM 4087 C C . SER B 1 33 ? -1.89 33.562 20.047 1 94.81 33 SER B C 1
ATOM 4089 O O . SER B 1 33 ? -2.164 34.75 19.891 1 94.81 33 SER B O 1
ATOM 4091 N N . LEU B 1 34 ? -1.034 32.875 19.281 1 95.69 34 LEU B N 1
ATOM 4092 C CA . LEU B 1 34 ? -0.383 33.562 18.156 1 95.69 34 LEU B CA 1
ATOM 4093 C C . LEU B 1 34 ? -1.412 34.031 17.141 1 95.69 34 LEU B C 1
ATOM 4095 O O . LEU B 1 34 ? -1.373 35.188 16.703 1 95.69 34 LEU B O 1
ATOM 4099 N N . GLN B 1 35 ? -2.314 33.219 16.844 1 95.94 35 GLN B N 1
ATOM 4100 C CA . GLN B 1 35 ? -3.32 33.531 15.836 1 95.94 35 GLN B CA 1
ATOM 4101 C C . GLN B 1 35 ? -4.273 34.594 16.328 1 95.94 35 GLN B C 1
ATOM 4103 O O . GLN B 1 35 ? -4.73 35.438 15.547 1 95.94 35 GLN B O 1
ATOM 4108 N N . SER B 1 36 ? -4.523 34.562 17.578 1 94.88 36 SER B N 1
ATOM 4109 C CA . SER B 1 36 ? -5.395 35.562 18.172 1 94.88 36 SER B CA 1
ATOM 4110 C C . SER B 1 36 ? -4.793 36.969 18.062 1 94.88 36 SER B C 1
ATOM 4112 O O . SER B 1 36 ? -5.516 37.938 17.828 1 94.88 36 SER B O 1
ATOM 4114 N N . VAL B 1 37 ? -3.52 37.031 18.219 1 94.81 37 VAL B N 1
ATOM 4115 C CA . VAL B 1 37 ? -2.822 38.312 18.156 1 94.81 37 VAL B CA 1
ATOM 4116 C C . VAL B 1 37 ? -2.941 38.906 16.75 1 94.81 37 VAL B C 1
ATOM 4118 O O . VAL B 1 37 ? -3.111 40.125 16.578 1 94.81 37 VAL B O 1
ATOM 4121 N N . PHE B 1 38 ? -2.893 38.062 15.75 1 95.25 38 PHE B N 1
ATOM 4122 C CA . PHE B 1 38 ? -3.031 38.531 14.375 1 95.25 38 PHE B CA 1
ATOM 4123 C C . PHE B 1 38 ? -4.484 38.875 14.055 1 95.25 38 PHE B C 1
ATOM 4125 O O . PHE B 1 38 ? -4.762 39.75 13.242 1 95.25 38 PHE B O 1
ATOM 4132 N N . GLY B 1 39 ? -5.387 38.094 14.672 1 94.38 39 GLY B N 1
ATOM 4133 C CA . GLY B 1 39 ? -6.805 38.344 14.461 1 94.38 39 GLY B CA 1
ATOM 4134 C C . GLY B 1 39 ? -7.48 37.281 13.602 1 94.38 39 GLY B C 1
ATOM 4135 O O . GLY B 1 39 ? -8.648 37.438 13.227 1 94.38 39 GLY B O 1
ATOM 4136 N N . PHE B 1 40 ? -6.758 36.344 13.172 1 95.44 40 PHE B N 1
ATOM 4137 C CA . PHE B 1 40 ? -7.32 35.219 12.414 1 95.44 40 PHE B CA 1
ATOM 4138 C C . PHE B 1 40 ? -6.965 33.875 13.07 1 95.44 40 PHE B C 1
ATOM 4140 O O . PHE B 1 40 ? -5.793 33.5 13.133 1 95.44 40 PHE B O 1
ATOM 4147 N N . ILE B 1 41 ? -7.957 33.219 13.516 1 93.88 41 ILE B N 1
ATOM 4148 C CA . ILE B 1 41 ? -7.797 31.875 14.055 1 93.88 41 ILE B CA 1
ATOM 4149 C C . ILE B 1 41 ? -8.266 30.844 13.031 1 93.88 41 ILE B C 1
ATOM 4151 O O . ILE B 1 41 ? -9.422 30.859 12.609 1 93.88 41 ILE B O 1
ATOM 4155 N N . GLY B 1 42 ? -7.41 29.969 12.688 1 90.88 42 GLY B N 1
ATOM 4156 C CA . GLY B 1 42 ? -7.656 29.016 11.617 1 90.88 42 GLY B CA 1
ATOM 4157 C C . GLY B 1 42 ? -8.852 28.109 11.875 1 90.88 42 GLY B C 1
ATOM 4158 O O . GLY B 1 42 ? -9.5 27.641 10.938 1 90.88 42 GLY B O 1
ATOM 4159 N N . VAL B 1 43 ? -9.039 27.828 13.172 1 90.62 43 VAL B N 1
ATOM 4160 C CA . VAL B 1 43 ? -10.18 26.969 13.492 1 90.62 43 VAL B CA 1
ATOM 4161 C C . VAL B 1 43 ? -10.758 27.375 14.852 1 90.62 43 VAL B C 1
ATOM 4163 O O . VAL B 1 43 ? -10.055 27.328 15.867 1 90.62 43 VAL B O 1
ATOM 4166 N N . LEU B 1 44 ? -11.977 27.828 14.797 1 91.44 44 LEU B N 1
ATOM 4167 C CA . LEU B 1 44 ? -12.75 27.969 16.031 1 91.44 44 LEU B CA 1
ATOM 4168 C C . LEU B 1 44 ? -13.547 26.703 16.312 1 91.44 44 LEU B C 1
ATOM 4170 O O . LEU B 1 44 ? -14.484 26.375 15.586 1 91.44 44 LEU B O 1
ATOM 4174 N N . PRO B 1 45 ? -13.102 26.031 17.344 1 87.25 45 PRO B N 1
ATOM 4175 C CA . PRO B 1 45 ? -13.742 24.734 17.594 1 87.25 45 PRO B CA 1
ATOM 4176 C C . PRO B 1 45 ? -15.258 24.859 17.781 1 87.25 45 PRO B C 1
ATOM 4178 O O . PRO B 1 45 ? -15.727 25.781 18.469 1 87.25 45 PRO B O 1
ATOM 4181 N N . GLY B 1 46 ? -15.977 23.953 17.203 1 82.69 46 GLY B N 1
ATOM 4182 C CA . GLY B 1 46 ? -17.422 23.938 17.328 1 82.69 46 GLY B CA 1
ATOM 4183 C C . GLY B 1 46 ? -17.906 23.656 18.734 1 82.69 46 GLY B C 1
ATOM 4184 O O . GLY B 1 46 ? -19.016 24.016 19.109 1 82.69 46 GLY B O 1
ATOM 4185 N N . ALA B 1 47 ? -17 23.062 19.484 1 82.94 47 ALA B N 1
ATOM 4186 C CA . ALA B 1 47 ? -17.375 22.641 20.828 1 82.94 47 ALA B CA 1
ATOM 4187 C C . ALA B 1 47 ? -17.453 23.844 21.766 1 82.94 47 ALA B C 1
ATOM 4189 O O . ALA B 1 47 ? -18.266 23.844 22.703 1 82.94 47 ALA B O 1
ATOM 4190 N N . PHE B 1 48 ? -16.562 24.828 21.562 1 91.88 48 PHE B N 1
ATOM 4191 C CA . PHE B 1 48 ? -16.547 25.938 22.5 1 91.88 48 PHE B CA 1
ATOM 4192 C C . PHE B 1 48 ? -16.156 27.234 21.797 1 91.88 48 PHE B C 1
ATOM 4194 O O . PHE B 1 48 ? -15.023 27.703 21.938 1 91.88 48 PHE B O 1
ATOM 4201 N N . SER B 1 49 ? -17.078 27.828 21.078 1 93.06 49 SER B N 1
ATOM 4202 C CA . SER B 1 49 ? -16.875 29.094 20.375 1 93.06 49 SER B CA 1
ATOM 4203 C C . SER B 1 49 ? -18.156 29.906 20.375 1 93.06 49 SER B C 1
ATOM 4205 O O . SER B 1 49 ? -19.25 29.375 20.578 1 93.06 49 SER B O 1
ATOM 4207 N N . ALA B 1 50 ? -17.984 31.172 20.344 1 93.12 50 ALA B N 1
ATOM 4208 C CA . ALA B 1 50 ? -19.094 32.094 20.25 1 93.12 50 ALA B CA 1
ATOM 4209 C C . ALA B 1 50 ? -18.906 33.062 19.094 1 93.12 50 ALA B C 1
ATOM 4211 O O . ALA B 1 50 ? -17.797 33.562 18.844 1 93.12 50 ALA B O 1
ATOM 4212 N N . TYR B 1 51 ? -20.016 33.281 18.328 1 93.38 51 TYR B N 1
ATOM 4213 C CA . TYR B 1 51 ? -19.969 34.188 17.172 1 93.38 51 TYR B CA 1
ATOM 4214 C C . TYR B 1 51 ? -21 35.312 17.312 1 93.38 51 TYR B C 1
ATOM 4216 O O . TYR B 1 51 ? -22.109 35.062 17.812 1 93.38 51 TYR B O 1
ATOM 4224 N N . ARG B 1 52 ? -20.516 36.469 16.969 1 93.75 52 ARG B N 1
ATOM 4225 C CA . ARG B 1 52 ? -21.531 37.5 16.75 1 93.75 52 ARG B CA 1
ATOM 4226 C C . ARG B 1 52 ? -22.375 37.188 15.523 1 93.75 52 ARG B C 1
ATOM 4228 O O . ARG B 1 52 ? -21.844 36.906 14.445 1 93.75 52 ARG B O 1
ATOM 4235 N N . TYR B 1 53 ? -23.625 37.312 15.703 1 92.81 53 TYR B N 1
ATOM 4236 C CA . TYR B 1 53 ? -24.531 36.938 14.633 1 92.81 53 TYR B CA 1
ATOM 4237 C C . TYR B 1 53 ? -24.297 37.75 13.375 1 92.81 53 TYR B C 1
ATOM 4239 O O . TYR B 1 53 ? -24.391 37.25 12.258 1 92.81 53 TYR B O 1
ATOM 4247 N N . GLU B 1 54 ? -23.984 38.969 13.508 1 91.62 54 GLU B N 1
ATOM 4248 C CA . GLU B 1 54 ? -23.75 39.875 12.367 1 91.62 54 GLU B CA 1
ATOM 4249 C C . GLU B 1 54 ? -22.547 39.406 11.555 1 91.62 54 GLU B C 1
ATOM 4251 O O . GLU B 1 54 ? -22.5 39.625 10.336 1 91.62 54 GLU B O 1
ATOM 4256 N N . ALA B 1 55 ? -21.719 38.719 12.172 1 91.94 55 ALA B N 1
ATOM 4257 C CA . ALA B 1 55 ? -20.5 38.312 11.5 1 91.94 55 ALA B CA 1
ATOM 4258 C C . ALA B 1 55 ? -20.75 37.062 10.633 1 91.94 55 ALA B C 1
ATOM 4260 O O . ALA B 1 55 ? -20.109 36.875 9.594 1 91.94 55 ALA B O 1
ATOM 4261 N N . ILE B 1 56 ? -21.719 36.219 11.008 1 92.38 56 ILE B N 1
ATOM 4262 C CA . ILE B 1 56 ? -21.859 34.938 10.344 1 92.38 56 ILE B CA 1
ATOM 4263 C C . ILE B 1 56 ? -23.109 34.938 9.461 1 92.38 56 ILE B C 1
ATOM 4265 O O . ILE B 1 56 ? -23.281 34.062 8.602 1 92.38 56 ILE B O 1
ATOM 4269 N N . ARG B 1 57 ? -23.922 35.875 9.633 1 90.25 57 ARG B N 1
ATOM 4270 C CA . ARG B 1 57 ? -25.219 35.875 8.945 1 90.25 57 ARG B CA 1
ATOM 4271 C C . ARG B 1 57 ? -25.031 36 7.438 1 90.25 57 ARG B C 1
ATOM 4273 O O . ARG B 1 57 ? -24.078 36.625 6.965 1 90.25 57 ARG B O 1
ATOM 4280 N N . SER B 1 58 ? -25.953 35.375 6.738 1 87.94 58 SER B N 1
ATOM 4281 C CA . SER B 1 58 ? -25.953 35.438 5.281 1 87.94 58 SER B CA 1
ATOM 4282 C C . SER B 1 58 ? -26.859 36.594 4.797 1 87.94 58 SER B C 1
ATOM 4284 O O . SER B 1 58 ? -27.906 36.844 5.387 1 87.94 58 SER B O 1
ATOM 4286 N N . VAL B 1 59 ? -26.359 37.312 3.85 1 82.19 59 VAL B N 1
ATOM 4287 C CA . VAL B 1 59 ? -27.156 38.344 3.189 1 82.19 59 VAL B CA 1
ATOM 4288 C C . VAL B 1 59 ? -27.453 37.938 1.755 1 82.19 59 VAL B C 1
ATOM 4290 O O . VAL B 1 59 ? -26.547 37.75 0.941 1 82.19 59 VAL B O 1
ATOM 4293 N N . ASN B 1 60 ? -28.672 37.688 1.396 1 81.75 60 ASN B N 1
ATOM 4294 C CA . ASN B 1 60 ? -29.109 37.25 0.075 1 81.75 60 ASN B CA 1
ATOM 4295 C C . ASN B 1 60 ? -28.438 35.969 -0.345 1 81.75 60 ASN B C 1
ATOM 4297 O O . ASN B 1 60 ? -27.969 35.844 -1.477 1 81.75 60 ASN B O 1
ATOM 4301 N N . GLY B 1 61 ? -28.156 35.156 0.589 1 77.94 61 GLY B N 1
ATOM 4302 C CA . GLY B 1 61 ? -27.672 33.812 0.282 1 77.94 61 GLY B CA 1
ATOM 4303 C C . GLY B 1 61 ? -26.156 33.75 0.208 1 77.94 61 GLY B C 1
ATOM 4304 O O . GLY B 1 61 ? -25.578 32.688 -0.026 1 77.94 61 GLY B O 1
ATOM 4305 N N . VAL B 1 62 ? -25.625 34.844 0.366 1 81.31 62 VAL B N 1
ATOM 4306 C CA . VAL B 1 62 ? -24.172 34.875 0.283 1 81.31 62 VAL B CA 1
ATOM 4307 C C . VAL B 1 62 ? -23.578 35.219 1.646 1 81.31 62 VAL B C 1
ATOM 4309 O O . VAL B 1 62 ? -24.109 36.094 2.346 1 81.31 62 VAL B O 1
ATOM 4312 N N . GLY B 1 63 ? -22.766 34.406 2.15 1 86.19 63 GLY B N 1
ATOM 4313 C CA . GLY B 1 63 ? -22.141 34.688 3.436 1 86.19 63 GLY B CA 1
ATOM 4314 C C . GLY B 1 63 ? -21.5 33.469 4.062 1 86.19 63 GLY B C 1
ATOM 4315 O O . GLY B 1 63 ? -21.516 32.375 3.48 1 86.19 63 GLY B O 1
ATOM 4316 N N . PRO B 1 64 ? -20.906 33.719 5.219 1 89.31 64 PRO B N 1
ATOM 4317 C CA . PRO B 1 64 ? -20.172 32.625 5.867 1 89.31 64 PRO B CA 1
ATOM 4318 C C . PRO B 1 64 ? -21.062 31.469 6.262 1 89.31 64 PRO B C 1
ATOM 4320 O O . PRO B 1 64 ? -20.656 30.312 6.109 1 89.31 64 PRO B O 1
ATOM 4323 N N . LEU B 1 65 ? -22.25 31.688 6.645 1 87.75 65 LEU B N 1
ATOM 4324 C CA . LEU B 1 65 ? -23.125 30.609 7.074 1 87.75 65 LEU B CA 1
ATOM 4325 C C . LEU B 1 65 ? -23.609 29.781 5.887 1 87.75 65 LEU B C 1
ATOM 4327 O O . LEU B 1 65 ? -23.797 28.562 6.004 1 87.75 65 LEU B O 1
ATOM 4331 N N . ALA B 1 66 ? -23.844 30.453 4.789 1 83.56 66 ALA B N 1
ATOM 4332 C CA . ALA B 1 66 ? -24.234 29.734 3.574 1 83.56 66 ALA B CA 1
ATOM 4333 C C . ALA B 1 66 ? -23.141 28.766 3.141 1 83.56 66 ALA B C 1
ATOM 4335 O O . ALA B 1 66 ? -23.438 27.641 2.719 1 83.56 66 ALA B O 1
ATOM 4336 N N . GLU B 1 67 ? -21.969 29.234 3.246 1 83.5 67 GLU B N 1
ATOM 4337 C CA . GLU B 1 67 ? -20.844 28.375 2.895 1 83.5 67 GLU B CA 1
ATOM 4338 C C . GLU B 1 67 ? -20.672 27.234 3.9 1 83.5 67 GLU B C 1
ATOM 4340 O O . GLU B 1 67 ? -20.328 26.125 3.527 1 83.5 67 GLU B O 1
ATOM 4345 N N . TYR B 1 68 ? -20.953 27.531 5.133 1 83.31 68 TYR B N 1
ATOM 4346 C CA . TYR B 1 68 ? -20.859 26.547 6.211 1 83.31 68 TYR B CA 1
ATOM 4347 C C . TYR B 1 68 ? -21.812 25.391 5.969 1 83.31 68 TYR B C 1
ATOM 4349 O O . TYR B 1 68 ? -21.484 24.234 6.238 1 83.31 68 TYR B O 1
ATOM 4357 N N . PHE B 1 69 ? -22.938 25.641 5.309 1 79.56 69 PHE B N 1
ATOM 4358 C CA . PHE B 1 69 ? -23.984 24.625 5.156 1 79.56 69 PHE B CA 1
ATOM 4359 C C . PHE B 1 69 ? -23.938 24 3.768 1 79.56 69 PHE B C 1
ATOM 4361 O O . PHE B 1 69 ? -24.781 23.172 3.424 1 79.56 69 PHE B O 1
ATOM 4368 N N . LYS B 1 70 ? -23.062 24.375 3.014 1 78.31 70 LYS B N 1
ATOM 4369 C CA . LYS B 1 70 ? -22.984 23.891 1.639 1 78.31 70 LYS B CA 1
ATOM 4370 C C . LYS B 1 70 ? -22.797 22.375 1.598 1 78.31 70 LYS B C 1
ATOM 4372 O O . LYS B 1 70 ? -23.312 21.703 0.697 1 78.31 70 LYS B O 1
ATOM 4377 N N . SER B 1 71 ? -22.078 21.766 2.521 1 74.31 71 SER B N 1
ATOM 4378 C CA . SER B 1 71 ? -21.859 20.328 2.543 1 74.31 71 SER B CA 1
ATOM 4379 C C . SER B 1 71 ? -23.156 19.562 2.795 1 74.31 71 SER B C 1
ATOM 4381 O O . SER B 1 71 ? -23.281 18.406 2.414 1 74.31 71 SER B O 1
ATOM 4383 N N . LEU B 1 72 ? -24.031 20.203 3.453 1 71.38 72 LEU B N 1
ATOM 4384 C CA . LEU B 1 72 ? -25.297 19.562 3.777 1 71.38 72 LEU B CA 1
ATOM 4385 C C . LEU B 1 72 ? -26.25 19.609 2.594 1 71.38 72 LEU B C 1
ATOM 4387 O O . LEU B 1 72 ? -27.141 18.766 2.471 1 71.38 72 LEU B O 1
ATOM 4391 N N . THR B 1 73 ? -26.016 20.516 1.71 1 69.12 73 THR B N 1
ATOM 4392 C CA . THR B 1 73 ? -26.984 20.734 0.643 1 69.12 73 THR B CA 1
ATOM 4393 C C . THR B 1 73 ? -26.484 20.172 -0.681 1 69.12 73 THR B C 1
ATOM 4395 O O . THR B 1 73 ? -27.266 19.891 -1.581 1 69.12 73 THR B O 1
ATOM 4398 N N . ALA B 1 74 ? -25.234 20.031 -0.793 1 70.44 74 ALA B N 1
ATOM 4399 C CA . ALA B 1 74 ? -24.688 19.625 -2.08 1 70.44 74 ALA B CA 1
ATOM 4400 C C . ALA B 1 74 ? -24.312 18.141 -2.078 1 70.44 74 ALA B C 1
ATOM 4402 O O . ALA B 1 74 ? -23.922 17.594 -1.047 1 70.44 74 ALA B O 1
ATOM 4403 N N . SER B 1 75 ? -24.594 17.469 -3.193 1 72.44 75 SER B N 1
ATOM 4404 C CA . SER B 1 75 ? -24.266 16.062 -3.357 1 72.44 75 SER B CA 1
ATOM 4405 C C . SER B 1 75 ? -22.766 15.852 -3.516 1 72.44 75 SER B C 1
ATOM 4407 O O . SER B 1 75 ? -22.047 16.781 -3.887 1 72.44 75 SER B O 1
ATOM 4409 N N . LYS B 1 76 ? -22.328 14.648 -3.174 1 71.81 76 LYS B N 1
ATOM 4410 C CA . LYS B 1 76 ? -20.922 14.266 -3.32 1 71.81 76 LYS B CA 1
ATOM 4411 C C . LYS B 1 76 ? -20.422 14.57 -4.727 1 71.81 76 LYS B C 1
ATOM 4413 O O . LYS B 1 76 ? -19.281 14.992 -4.902 1 71.81 76 LYS B O 1
ATOM 4418 N N . LYS B 1 77 ? -21.328 14.344 -5.637 1 72.94 77 LYS B N 1
ATOM 4419 C CA . LYS B 1 77 ? -20.969 14.539 -7.035 1 72.94 77 LYS B CA 1
ATOM 4420 C C . LYS B 1 77 ? -20.688 16.016 -7.336 1 72.94 77 LYS B C 1
ATOM 4422 O O . LYS B 1 77 ? -19.75 16.328 -8.07 1 72.94 77 LYS B O 1
ATOM 4427 N N . GLU B 1 78 ? -21.375 16.844 -6.664 1 70 78 GLU B N 1
ATOM 4428 C CA . GLU B 1 78 ? -21.266 18.281 -6.922 1 70 78 GLU B CA 1
ATOM 4429 C C . GLU B 1 78 ? -20.078 18.891 -6.18 1 70 78 GLU B C 1
ATOM 4431 O O . GLU B 1 78 ? -19.406 19.766 -6.707 1 70 78 GLU B O 1
ATOM 4436 N N . LEU B 1 79 ? -19.859 18.406 -5 1 73.56 79 LEU B N 1
ATOM 4437 C CA . LEU B 1 79 ? -18.812 18.984 -4.16 1 73.56 79 LEU B CA 1
ATOM 4438 C C . LEU B 1 79 ? -17.438 18.547 -4.633 1 73.56 79 LEU B C 1
ATOM 4440 O O . LEU B 1 79 ? -16.5 19.359 -4.645 1 73.56 79 LEU B O 1
ATOM 4444 N N . GLY B 1 80 ? -17.359 17.375 -5.203 1 76.94 80 GLY B N 1
ATOM 4445 C CA . GLY B 1 80 ? -16.047 16.828 -5.504 1 76.94 80 GLY B CA 1
ATOM 4446 C C . GLY B 1 80 ? -15.297 16.375 -4.266 1 76.94 80 GLY B C 1
ATOM 4447 O O . GLY B 1 80 ? -15.719 16.656 -3.141 1 76.94 80 GLY B O 1
ATOM 4448 N N . LEU B 1 81 ? -14.242 15.844 -4.465 1 78.12 81 LEU B N 1
ATOM 4449 C CA . LEU B 1 81 ? -13.508 15.227 -3.361 1 78.12 81 LEU B CA 1
ATOM 4450 C C . LEU B 1 81 ? -12.758 16.281 -2.555 1 78.12 81 LEU B C 1
ATOM 4452 O O . LEU B 1 81 ? -12.727 16.219 -1.323 1 78.12 81 LEU B O 1
ATOM 4456 N N . CYS B 1 82 ? -12.234 17.25 -3.213 1 81.38 82 CYS B N 1
ATOM 4457 C CA . CYS B 1 82 ? -11.477 18.281 -2.518 1 81.38 82 CYS B CA 1
ATOM 4458 C C . CYS B 1 82 ? -12.375 19.109 -1.612 1 81.38 82 CYS B C 1
ATOM 4460 O O . CYS B 1 82 ? -12.07 19.312 -0.435 1 81.38 82 CYS B O 1
ATOM 4462 N N . VAL B 1 83 ? -13.461 19.484 -2.164 1 80.94 83 VAL B N 1
ATOM 4463 C CA . VAL B 1 83 ? -14.414 20.281 -1.399 1 80.94 83 VAL B CA 1
ATOM 4464 C C . VAL B 1 83 ? -15.062 19.422 -0.322 1 80.94 83 VAL B C 1
ATOM 4466 O O . VAL B 1 83 ? -15.336 19.906 0.782 1 80.94 83 VAL B O 1
ATOM 4469 N N . GLY B 1 84 ? -15.242 18.172 -0.682 1 80.38 84 GLY B N 1
ATOM 4470 C CA . GLY B 1 84 ? -15.797 17.266 0.303 1 80.38 84 GLY B CA 1
ATOM 4471 C C . GLY B 1 84 ? -14.922 17.109 1.533 1 80.38 84 GLY B C 1
ATOM 4472 O O . GLY B 1 84 ? -15.422 17.094 2.66 1 80.38 84 GLY B O 1
ATOM 4473 N N . ASN B 1 85 ? -13.703 17.016 1.303 1 84.94 85 ASN B N 1
ATOM 4474 C CA . ASN B 1 85 ? -12.773 16.891 2.42 1 84.94 85 ASN B CA 1
ATOM 4475 C C . ASN B 1 85 ? -12.633 18.203 3.184 1 84.94 85 ASN B C 1
ATOM 4477 O O . ASN B 1 85 ? -12.453 18.203 4.402 1 84.94 85 ASN B O 1
ATOM 4481 N N . MET B 1 86 ? -12.734 19.219 2.414 1 84.44 86 MET B N 1
ATOM 4482 C CA . MET B 1 86 ? -12.695 20.547 3.033 1 84.44 86 MET B CA 1
ATOM 4483 C C . MET B 1 86 ? -13.805 20.688 4.07 1 84.44 86 MET B C 1
ATOM 4485 O O . MET B 1 86 ? -13.578 21.234 5.152 1 84.44 86 MET B O 1
ATOM 4489 N N . TYR B 1 87 ? -14.875 20.141 3.773 1 81.44 87 TYR B N 1
ATOM 4490 C CA . TYR B 1 87 ? -16.047 20.344 4.613 1 81.44 87 TYR B CA 1
ATOM 4491 C C . TYR B 1 87 ? -16.078 19.344 5.77 1 81.44 87 TYR B C 1
ATOM 4493 O O . TYR B 1 87 ? -16.969 19.391 6.625 1 81.44 87 TYR B O 1
ATOM 4501 N N . LEU B 1 88 ? -15.086 18.469 5.742 1 80.94 88 LEU B N 1
ATOM 4502 C CA . LEU B 1 88 ? -14.867 17.688 6.953 1 80.94 88 LEU B CA 1
ATOM 4503 C C . LEU B 1 88 ? -14.422 18.578 8.109 1 80.94 88 LEU B C 1
ATOM 4505 O O . LEU B 1 88 ? -14.484 18.172 9.266 1 80.94 88 LEU B O 1
ATOM 4509 N N . ALA B 1 89 ? -13.922 19.734 7.754 1 83.88 89 ALA B N 1
ATOM 4510 C CA . ALA B 1 89 ? -13.594 20.781 8.711 1 83.88 89 ALA B CA 1
ATOM 4511 C C . ALA B 1 89 ? -14.367 22.062 8.414 1 83.88 89 ALA B C 1
ATOM 4513 O O . ALA B 1 89 ? -13.773 23.094 8.109 1 83.88 89 ALA B O 1
ATOM 4514 N N . GLU B 1 90 ? -15.617 22 8.648 1 84.12 90 GLU B N 1
ATOM 4515 C CA . GLU B 1 90 ? -16.531 23.078 8.297 1 84.12 90 GLU B CA 1
ATOM 4516 C C . GLU B 1 90 ? -16.219 24.344 9.094 1 84.12 90 GLU B C 1
ATOM 4518 O O . GLU B 1 90 ? -16.422 25.469 8.609 1 84.12 90 GLU B O 1
ATOM 4523 N N . ASP B 1 91 ? -15.68 24.109 10.242 1 89 91 ASP B N 1
ATOM 4524 C CA . ASP B 1 91 ? -15.352 25.234 11.125 1 89 91 ASP B CA 1
ATOM 4525 C C . ASP B 1 91 ? -14.234 26.078 10.539 1 89 91 ASP B C 1
ATOM 4527 O O . ASP B 1 91 ? -14.227 27.312 10.695 1 89 91 ASP B O 1
ATOM 4531 N N . ARG B 1 92 ? -13.359 25.422 9.859 1 90.81 92 ARG B N 1
ATOM 4532 C CA . ARG B 1 92 ? -12.227 26.141 9.281 1 90.81 92 ARG B CA 1
ATOM 4533 C C . ARG B 1 92 ? -12.68 27.016 8.102 1 90.81 92 ARG B C 1
ATOM 4535 O O . ARG B 1 92 ? -12.164 28.109 7.906 1 90.81 92 ARG B O 1
ATOM 4542 N N . ILE B 1 93 ? -13.609 26.578 7.398 1 89.19 93 ILE B N 1
ATOM 4543 C CA . ILE B 1 93 ? -14.125 27.328 6.258 1 89.19 93 ILE B CA 1
ATOM 4544 C C . ILE B 1 93 ? -14.898 28.547 6.754 1 89.19 93 ILE B C 1
ATOM 4546 O O . ILE B 1 93 ? -14.789 29.625 6.18 1 89.19 93 ILE B O 1
ATOM 4550 N N . LEU B 1 94 ? -15.617 28.25 7.766 1 91.38 94 LEU B N 1
ATOM 4551 C CA . LEU B 1 94 ? -16.375 29.359 8.352 1 91.38 94 LEU B CA 1
ATOM 4552 C C . LEU B 1 94 ? -15.453 30.484 8.789 1 91.38 94 LEU B C 1
ATOM 4554 O O . LEU B 1 94 ? -15.75 31.656 8.562 1 91.38 94 LEU B O 1
ATOM 4558 N N . CYS B 1 95 ? -14.398 30.125 9.414 1 93.75 95 CYS B N 1
ATOM 4559 C CA . CYS B 1 95 ? -13.461 31.109 9.914 1 93.75 95 CYS B CA 1
ATOM 4560 C C . CYS B 1 95 ? -12.867 31.922 8.766 1 93.75 95 CYS B C 1
ATOM 4562 O O . CYS B 1 95 ? -12.758 33.156 8.859 1 93.75 95 CYS B O 1
ATOM 4564 N N . PHE B 1 96 ? -12.5 31.297 7.688 1 94.06 96 PHE B N 1
ATOM 4565 C CA . PHE B 1 96 ? -11.93 32.031 6.559 1 94.06 96 PHE B CA 1
ATOM 4566 C C . PHE B 1 96 ? -12.969 32.938 5.91 1 94.06 96 PHE B C 1
ATOM 4568 O O . PHE B 1 96 ? -12.656 34.062 5.52 1 94.06 96 PHE B O 1
ATOM 4575 N N . GLU B 1 97 ? -14.164 32.469 5.828 1 92.5 97 GLU B N 1
ATOM 4576 C CA . GLU B 1 97 ? -15.227 33.25 5.203 1 92.5 97 GLU B CA 1
ATOM 4577 C C . GLU B 1 97 ? -15.57 34.469 6.023 1 92.5 97 GLU B C 1
ATOM 4579 O O . GLU B 1 97 ? -15.93 35.531 5.473 1 92.5 97 GLU B O 1
ATOM 4584 N N . ILE B 1 98 ? -15.453 34.344 7.309 1 94.12 98 ILE B N 1
ATOM 4585 C CA . ILE B 1 98 ? -15.68 35.469 8.18 1 94.12 98 ILE B CA 1
ATOM 4586 C C . ILE B 1 98 ? -14.578 36.531 7.973 1 94.12 98 ILE B C 1
ATOM 4588 O O . ILE B 1 98 ? -14.859 37.719 7.859 1 94.12 98 ILE B O 1
ATOM 4592 N N . LEU B 1 99 ? -13.375 36.031 7.867 1 94.81 99 LEU B N 1
ATOM 4593 C CA . LEU B 1 99 ? -12.227 36.906 7.684 1 94.81 99 LEU B CA 1
ATOM 4594 C C . LEU B 1 99 ? -12.32 37.656 6.352 1 94.81 99 LEU B C 1
ATOM 4596 O O . LEU B 1 99 ? -12.016 38.844 6.273 1 94.81 99 LEU B O 1
ATOM 4600 N N . ALA B 1 100 ? -12.773 36.969 5.344 1 94.44 100 ALA B N 1
ATOM 4601 C CA . ALA B 1 100 ? -12.766 37.5 3.986 1 94.44 100 ALA B CA 1
ATOM 4602 C C . ALA B 1 100 ? -14.125 38.094 3.629 1 94.44 100 ALA B C 1
ATOM 4604 O O . ALA B 1 100 ? -14.391 38.406 2.461 1 94.44 100 ALA B O 1
ATOM 4605 N N . ARG B 1 101 ? -14.922 38.219 4.59 1 93.38 101 ARG B N 1
ATOM 4606 C CA . ARG B 1 101 ? -16.266 38.719 4.32 1 93.38 101 ARG B CA 1
ATOM 4607 C C . ARG B 1 101 ? -16.203 40.094 3.664 1 93.38 101 ARG B C 1
ATOM 4609 O O . ARG B 1 101 ? -15.445 40.969 4.098 1 93.38 101 ARG B O 1
ATOM 4616 N N . LYS B 1 102 ? -17.062 40.312 2.672 1 91.69 102 LYS B N 1
ATOM 4617 C CA . LYS B 1 102 ? -17.031 41.531 1.866 1 91.69 102 LYS B CA 1
ATOM 4618 C C . LYS B 1 102 ? -17.406 42.75 2.703 1 91.69 102 LYS B C 1
ATOM 4620 O O . LYS B 1 102 ? -18.406 42.719 3.438 1 91.69 102 LYS B O 1
ATOM 4625 N N . ASP B 1 103 ? -16.578 43.719 2.68 1 92.44 103 ASP B N 1
ATOM 4626 C CA . ASP B 1 103 ? -16.797 45.031 3.24 1 92.44 103 ASP B CA 1
ATOM 4627 C C . ASP B 1 103 ? -16.938 44.969 4.762 1 92.44 103 ASP B C 1
ATOM 4629 O O . ASP B 1 103 ? -17.719 45.719 5.352 1 92.44 103 ASP B O 1
ATOM 4633 N N . CYS B 1 104 ? -16.375 44 5.34 1 93.69 104 CYS B N 1
ATOM 4634 C CA . CYS B 1 104 ? -16.359 43.875 6.793 1 93.69 104 CYS B CA 1
ATOM 4635 C C . CYS B 1 104 ? -14.938 43.688 7.305 1 93.69 104 CYS B C 1
ATOM 4637 O O . CYS B 1 104 ? -14.023 43.406 6.527 1 93.69 104 CYS B O 1
ATOM 4639 N N . ASP B 1 105 ? -14.727 43.906 8.578 1 95.19 105 ASP B N 1
ATOM 4640 C CA . ASP B 1 105 ? -13.406 43.75 9.188 1 95.19 105 ASP B CA 1
ATOM 4641 C C . ASP B 1 105 ? -13.477 42.938 10.477 1 95.19 105 ASP B C 1
ATOM 4643 O O . ASP B 1 105 ? -12.93 43.344 11.5 1 95.19 105 ASP B O 1
ATOM 4647 N N . TRP B 1 106 ? -14.141 41.844 10.367 1 9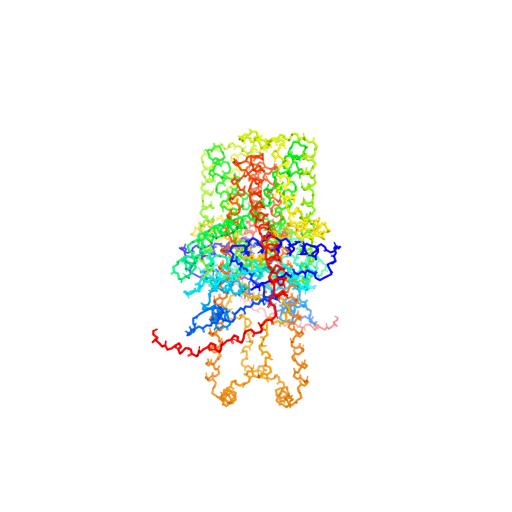4.81 106 TRP B N 1
ATOM 4648 C CA . TRP B 1 106 ? -14.281 40.969 11.547 1 94.81 106 TRP B CA 1
ATOM 4649 C C . TRP B 1 106 ? -12.961 40.281 11.875 1 94.81 106 TRP B C 1
ATOM 4651 O O . TRP B 1 106 ? -12.211 39.906 10.977 1 94.81 106 TRP B O 1
ATOM 4661 N N . THR B 1 107 ? -12.68 40.188 13.133 1 95.25 107 THR B N 1
ATOM 4662 C CA . THR B 1 107 ? -11.508 39.469 13.617 1 95.25 107 THR B CA 1
ATOM 4663 C C . THR B 1 107 ? -11.914 38.406 14.609 1 95.25 107 THR B C 1
ATOM 4665 O O . THR B 1 107 ? -13.047 38.375 15.086 1 95.25 107 THR B O 1
ATOM 4668 N N . MET B 1 108 ? -11.055 37.438 14.836 1 95.25 108 MET B N 1
ATOM 4669 C CA . MET B 1 108 ? -11.273 36.312 15.75 1 95.25 108 MET B CA 1
ATOM 4670 C C . MET B 1 108 ? -10.242 36.312 16.875 1 95.25 108 MET B C 1
ATOM 4672 O O . MET B 1 108 ? -9.07 36.656 16.656 1 95.25 108 MET B O 1
ATOM 4676 N N . HIS B 1 109 ? -10.719 35.938 18.078 1 94.62 109 HIS B N 1
ATOM 4677 C CA . HIS B 1 109 ? -9.82 36.062 19.219 1 94.62 109 HIS B CA 1
ATOM 4678 C C . HIS B 1 109 ? -9.992 34.875 20.156 1 94.62 109 HIS B C 1
ATOM 4680 O O . HIS B 1 109 ? -11.07 34.25 20.203 1 94.62 109 HIS B O 1
ATOM 4686 N N . TYR B 1 110 ? -8.922 34.531 20.859 1 94.62 110 TYR B N 1
ATOM 4687 C CA . TYR B 1 110 ? -8.859 33.469 21.859 1 94.62 110 TYR B CA 1
ATOM 4688 C C . TYR B 1 110 ? -8.984 34.031 23.266 1 94.62 110 TYR B C 1
ATOM 4690 O O . TYR B 1 110 ? -8.352 35.031 23.594 1 94.62 110 TYR B O 1
ATOM 4698 N N . VAL B 1 111 ? -9.93 33.438 24.062 1 92.44 111 VAL B N 1
ATOM 4699 C CA . VAL B 1 111 ? -10.125 33.875 25.438 1 92.44 111 VAL B CA 1
ATOM 4700 C C . VAL B 1 111 ? -9.617 32.781 26.391 1 92.44 111 VAL B C 1
ATOM 4702 O O . VAL B 1 111 ? -10.32 31.797 26.641 1 92.44 111 VAL B O 1
ATOM 4705 N N . LYS B 1 112 ? -8.531 32.938 27.031 1 91.12 112 LYS B N 1
ATOM 4706 C CA . LYS B 1 112 ? -7.844 31.922 27.844 1 91.12 112 LYS B CA 1
ATOM 4707 C C . LYS B 1 112 ? -8.633 31.609 29.109 1 91.12 112 LYS B C 1
ATOM 4709 O O . LYS B 1 112 ? -8.609 30.484 29.609 1 91.12 112 LYS B O 1
ATOM 4714 N N . ASP B 1 113 ? -9.359 32.531 29.641 1 89.31 113 ASP B N 1
ATOM 4715 C CA . ASP B 1 113 ? -10.039 32.406 30.922 1 89.31 113 ASP B CA 1
ATOM 4716 C C . ASP B 1 113 ? -11.297 31.547 30.781 1 89.31 113 ASP B C 1
ATOM 4718 O O . ASP B 1 113 ? -11.836 31.062 31.781 1 89.31 113 ASP B O 1
ATOM 4722 N N . ALA B 1 114 ? -11.805 31.422 29.641 1 92.81 114 ALA B N 1
ATOM 4723 C CA . ALA B 1 114 ? -12.953 30.562 29.375 1 92.81 114 ALA B CA 1
ATOM 4724 C C . ALA B 1 114 ? -12.492 29.141 29.062 1 92.81 114 ALA B C 1
ATOM 4726 O O . ALA B 1 114 ? -11.859 28.891 28.047 1 92.81 114 ALA B O 1
ATOM 4727 N N . ILE B 1 115 ? -12.836 28.188 30.016 1 93 115 ILE B N 1
ATOM 4728 C CA . ILE B 1 115 ? -12.32 26.844 29.875 1 93 115 ILE B CA 1
ATOM 4729 C C . ILE B 1 115 ? -13.477 25.844 29.766 1 93 115 ILE B C 1
ATOM 4731 O O . ILE B 1 115 ? -14.422 25.906 30.562 1 93 115 ILE B O 1
ATOM 4735 N N . ALA B 1 116 ? -13.438 25.031 28.734 1 93.38 116 ALA B N 1
ATOM 4736 C CA . ALA B 1 116 ? -14.359 23.906 28.594 1 93.38 116 ALA B CA 1
ATOM 4737 C C . ALA B 1 116 ? -13.617 22.578 28.641 1 93.38 116 ALA B C 1
ATOM 4739 O O . ALA B 1 116 ? -12.523 22.453 28.094 1 93.38 116 ALA B O 1
ATOM 4740 N N . HIS B 1 117 ? -14.148 21.609 29.391 1 93.38 117 HIS B N 1
ATOM 4741 C CA . HIS B 1 117 ? -13.547 20.281 29.484 1 93.38 117 HIS B CA 1
ATOM 4742 C C . HIS B 1 117 ? -14.227 19.297 28.547 1 93.38 117 HIS B C 1
ATOM 4744 O O . HIS B 1 117 ? -15.445 19.312 28.375 1 93.38 117 HIS B O 1
ATOM 4750 N N . THR B 1 118 ? -13.398 18.516 27.828 1 91.12 118 THR B N 1
ATOM 4751 C CA . THR B 1 118 ? -13.93 17.578 26.844 1 91.12 118 THR B CA 1
ATOM 4752 C C . THR B 1 118 ? -13.375 16.172 27.078 1 91.12 118 THR B C 1
ATOM 4754 O O . THR B 1 118 ? -12.32 16.016 27.703 1 91.12 118 THR B O 1
ATOM 4757 N N . ASP B 1 119 ? -14.148 15.172 26.625 1 91.25 119 ASP B N 1
ATOM 4758 C CA . ASP B 1 119 ? -13.68 13.797 26.578 1 91.25 119 ASP B CA 1
ATOM 4759 C C . ASP B 1 119 ? -12.859 13.539 25.312 1 91.25 119 ASP B C 1
ATOM 4761 O O . ASP B 1 119 ? -13.188 14.055 24.25 1 91.25 119 ASP B O 1
ATOM 4765 N N . VAL B 1 120 ? -11.781 12.891 25.531 1 93.19 120 VAL B N 1
ATOM 4766 C CA . VAL B 1 120 ? -10.938 12.57 24.391 1 93.19 120 VAL B CA 1
ATOM 4767 C C . VAL B 1 120 ? -10.914 11.062 24.156 1 93.19 120 VAL B C 1
ATOM 4769 O O . VAL B 1 120 ? -11.219 10.289 25.062 1 93.19 120 VAL B O 1
ATOM 4772 N N . PRO B 1 121 ? -10.594 10.656 22.891 1 94.19 121 PRO B N 1
ATOM 4773 C CA . PRO B 1 121 ? -10.469 9.219 22.641 1 94.19 121 PRO B CA 1
ATOM 4774 C C . PRO B 1 121 ? -9.477 8.531 23.562 1 94.19 121 PRO B C 1
ATOM 4776 O O . PRO B 1 121 ? -8.391 9.062 23.812 1 94.19 121 PRO B O 1
ATOM 4779 N N . GLU B 1 122 ? -9.828 7.391 24.047 1 94.12 122 GLU B N 1
ATOM 4780 C CA . GLU B 1 122 ? -9 6.664 25 1 94.12 122 GLU B CA 1
ATOM 4781 C C . GLU B 1 122 ? -8.195 5.57 24.297 1 94.12 122 GLU B C 1
ATOM 4783 O O . GLU B 1 122 ? -7.176 5.113 24.828 1 94.12 122 GLU B O 1
ATOM 4788 N N . THR B 1 123 ? -8.75 5.156 23.156 1 94.75 123 THR B N 1
ATOM 4789 C CA . THR B 1 123 ? -8.07 4.09 22.422 1 94.75 123 THR B CA 1
ATOM 4790 C C . THR B 1 123 ? -7.426 4.633 21.156 1 94.75 123 THR B C 1
ATOM 4792 O O . THR B 1 123 ? -7.871 5.648 20.609 1 94.75 123 THR B O 1
ATOM 4795 N N . LEU B 1 124 ? -6.465 3.945 20.781 1 96 124 LEU B N 1
ATOM 4796 C CA . LEU B 1 124 ? -5.75 4.352 19.578 1 96 124 LEU B CA 1
ATOM 4797 C C . LEU B 1 124 ? -6.66 4.277 18.359 1 96 124 LEU B C 1
ATOM 4799 O O . LEU B 1 124 ? -6.59 5.133 17.469 1 96 124 LEU B O 1
ATOM 4803 N N . VAL B 1 125 ? -7.523 3.32 18.297 1 95.31 125 VAL B N 1
ATOM 4804 C CA . VAL B 1 125 ? -8.43 3.129 17.172 1 95.31 125 VAL B CA 1
ATOM 4805 C C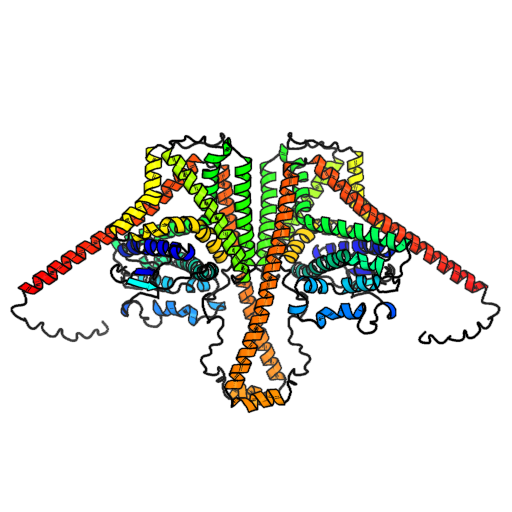 . VAL B 1 125 ? -9.367 4.324 17.047 1 95.31 125 VAL B C 1
ATOM 4807 O O . VAL B 1 125 ? -9.562 4.863 15.953 1 95.31 125 VAL B O 1
ATOM 4810 N N . ASP B 1 126 ? -9.844 4.762 18.156 1 94.69 126 ASP B N 1
ATOM 4811 C CA . ASP B 1 126 ? -10.742 5.91 18.156 1 94.69 126 ASP B CA 1
ATOM 4812 C C . ASP B 1 126 ? -10 7.191 17.781 1 94.69 126 ASP B C 1
ATOM 4814 O O . ASP B 1 126 ? -10.555 8.062 17.109 1 94.69 126 ASP B O 1
ATOM 4818 N N . LEU B 1 127 ? -8.852 7.234 18.219 1 96.25 127 LEU B N 1
ATOM 4819 C CA . LEU B 1 127 ? -8.039 8.398 17.891 1 96.25 127 LEU B CA 1
ATOM 4820 C C . LEU B 1 127 ? -7.75 8.461 16.406 1 96.25 127 LEU B C 1
ATOM 4822 O O . LEU B 1 127 ? -7.801 9.539 15.797 1 96.25 127 LEU B O 1
ATOM 4826 N N . ILE B 1 128 ? -7.5 7.34 15.797 1 96.56 128 ILE B N 1
ATOM 4827 C CA . ILE B 1 128 ? -7.203 7.273 14.375 1 96.56 128 ILE B CA 1
ATOM 4828 C C . ILE B 1 128 ? -8.406 7.766 13.57 1 96.56 128 ILE B C 1
ATOM 4830 O O . ILE B 1 128 ? -8.258 8.555 12.641 1 96.56 128 ILE B O 1
ATOM 4834 N N . LYS B 1 129 ? -9.547 7.375 13.969 1 93.31 129 LYS B N 1
ATOM 4835 C CA . LYS B 1 129 ? -10.773 7.746 13.258 1 93.31 129 LYS B CA 1
ATOM 4836 C C . LYS B 1 129 ? -11.031 9.242 13.359 1 93.31 129 LYS B C 1
ATOM 4838 O O . LYS B 1 129 ? -11.352 9.898 12.367 1 93.31 129 LYS B O 1
ATOM 4843 N N . GLN B 1 130 ? -10.828 9.727 14.5 1 92.5 130 GLN B N 1
ATOM 4844 C CA . GLN B 1 130 ? -11.07 11.148 14.734 1 92.5 130 GLN B CA 1
ATOM 4845 C C . GLN B 1 130 ? -10.07 12.008 13.977 1 92.5 130 GLN B C 1
ATOM 4847 O O . GLN B 1 130 ? -10.445 12.977 13.312 1 92.5 130 GLN B O 1
ATOM 4852 N N . ARG B 1 131 ? -8.875 11.625 14.078 1 94.81 131 ARG B N 1
ATOM 4853 C CA . ARG B 1 131 ? -7.816 12.469 13.531 1 94.81 131 ARG B CA 1
ATOM 4854 C C . ARG B 1 131 ? -7.801 12.406 12.008 1 94.81 131 ARG B C 1
ATOM 4856 O O . ARG B 1 131 ? -7.289 13.312 11.352 1 94.81 131 ARG B O 1
ATOM 4863 N N . ARG B 1 132 ? -8.266 11.289 11.453 1 93.56 132 ARG B N 1
ATOM 4864 C CA . ARG B 1 132 ? -8.391 11.234 10 1 93.56 132 ARG B CA 1
ATOM 4865 C C . ARG B 1 132 ? -9.234 12.391 9.477 1 93.56 132 ARG B C 1
ATOM 4867 O O . ARG B 1 132 ? -8.844 13.07 8.531 1 93.56 132 ARG B O 1
ATOM 4874 N N . ARG B 1 133 ? -10.336 12.648 10.141 1 90.62 133 ARG B N 1
ATOM 4875 C CA . ARG B 1 133 ? -11.227 13.734 9.75 1 90.62 133 ARG B CA 1
ATOM 4876 C C . ARG B 1 133 ? -10.539 15.086 9.898 1 90.62 133 ARG B C 1
ATOM 4878 O O . ARG B 1 133 ? -10.625 15.938 9.008 1 90.62 133 ARG B O 1
ATOM 4885 N N . TRP B 1 134 ? -9.828 15.219 10.984 1 91.44 134 TRP B N 1
ATOM 4886 C CA . TRP B 1 134 ? -9.18 16.484 11.297 1 91.44 134 TRP B CA 1
ATOM 4887 C C . TRP B 1 134 ? -8.047 16.766 10.312 1 91.44 134 TRP B C 1
ATOM 4889 O O . TRP B 1 134 ? -7.914 17.891 9.82 1 91.44 134 TRP B O 1
ATOM 4899 N N . LEU B 1 135 ? -7.312 15.773 10.078 1 93.81 135 LEU B N 1
ATOM 4900 C CA . LEU B 1 135 ? -6.129 15.953 9.234 1 93.81 135 LEU B CA 1
ATOM 4901 C C . LEU B 1 135 ? -6.527 16.219 7.789 1 93.81 135 LEU B C 1
ATOM 4903 O O . LEU B 1 135 ? -6 17.125 7.148 1 93.81 135 LEU B O 1
ATOM 4907 N N . ASN B 1 136 ? -7.441 15.445 7.262 1 92.81 136 ASN B N 1
ATOM 4908 C CA . ASN B 1 136 ? -7.898 15.633 5.891 1 92.81 136 ASN B CA 1
ATOM 4909 C C . ASN B 1 136 ? -8.625 16.969 5.711 1 92.81 136 ASN B C 1
ATOM 4911 O O . ASN B 1 136 ? -8.391 17.672 4.734 1 92.81 136 ASN B O 1
ATOM 4915 N N . GLY B 1 137 ? -9.414 17.312 6.652 1 91.69 137 GLY B N 1
ATOM 4916 C CA . GLY B 1 137 ? -10.117 18.578 6.602 1 91.69 137 GLY B CA 1
ATOM 4917 C C . GLY B 1 137 ? -9.188 19.781 6.684 1 91.69 137 GLY B C 1
ATOM 4918 O O . GLY B 1 137 ? -9.328 20.734 5.922 1 91.69 137 GLY B O 1
ATOM 4919 N N . ALA B 1 138 ? -8.297 19.641 7.578 1 92.25 138 ALA B N 1
ATOM 4920 C CA . ALA B 1 138 ? -7.359 20.734 7.777 1 92.25 138 ALA B CA 1
ATOM 4921 C C . ALA B 1 138 ? -6.484 20.953 6.543 1 92.25 138 ALA B C 1
ATOM 4923 O O . ALA B 1 138 ? -6.172 22.078 6.18 1 92.25 138 ALA B O 1
ATOM 4924 N N . PHE B 1 139 ? -6.113 19.906 5.93 1 92.44 139 PHE B N 1
ATOM 4925 C CA . PHE B 1 139 ? -5.25 19.984 4.758 1 92.44 139 PHE B CA 1
ATOM 4926 C C . PHE B 1 139 ? -5.957 20.719 3.617 1 92.44 139 PHE B C 1
ATOM 4928 O O . PHE B 1 139 ? -5.422 21.672 3.062 1 92.44 139 PHE B O 1
ATOM 4935 N N . PHE B 1 140 ? -7.121 20.344 3.289 1 91.44 140 PHE B N 1
ATOM 4936 C CA . PHE B 1 140 ? -7.828 20.922 2.152 1 91.44 140 PHE B CA 1
ATOM 4937 C C . PHE B 1 140 ? -8.367 22.297 2.496 1 91.44 140 PHE B C 1
ATOM 4939 O O . PHE B 1 140 ? -8.414 23.188 1.64 1 91.44 140 PHE B O 1
ATOM 4946 N N . ALA B 1 141 ? -8.797 22.453 3.768 1 91.12 141 ALA B N 1
ATOM 4947 C CA . ALA B 1 141 ? -9.219 23.797 4.195 1 91.12 141 ALA B CA 1
ATOM 4948 C C . ALA B 1 141 ? -8.047 24.766 4.172 1 91.12 141 ALA B C 1
ATOM 4950 O O . ALA B 1 141 ? -8.219 25.938 3.82 1 91.12 141 ALA B O 1
ATOM 4951 N N . GLY B 1 142 ? -6.922 24.234 4.566 1 91 142 GLY B N 1
ATOM 4952 C CA . GLY B 1 142 ? -5.727 25.062 4.508 1 91 142 GLY B CA 1
ATOM 4953 C C . GLY B 1 142 ? -5.363 25.484 3.094 1 91 142 GLY B C 1
ATOM 4954 O O . GLY B 1 142 ? -5.047 26.656 2.848 1 91 142 GLY B O 1
ATOM 4955 N N . LEU B 1 143 ? -5.43 24.609 2.199 1 90.88 143 LEU B N 1
ATOM 4956 C CA . LEU B 1 143 ? -5.148 24.922 0.801 1 90.88 143 LEU B CA 1
ATOM 4957 C C . LEU B 1 143 ? -6.164 25.922 0.25 1 90.88 143 LEU B C 1
ATOM 4959 O O . LEU B 1 143 ? -5.809 26.812 -0.511 1 90.88 143 LEU B O 1
ATOM 4963 N N . PHE B 1 144 ? -7.348 25.75 0.67 1 90.69 144 PHE B N 1
ATOM 4964 C CA . PHE B 1 144 ? -8.414 26.672 0.256 1 90.69 144 PHE B CA 1
ATOM 4965 C C . PHE B 1 144 ? -8.141 28.078 0.749 1 90.69 144 PHE B C 1
ATOM 4967 O O . PHE B 1 144 ? -8.25 29.047 -0.014 1 90.69 144 PHE B O 1
ATOM 4974 N N . ALA B 1 145 ? -7.82 28.141 1.957 1 91.56 145 ALA B N 1
ATOM 4975 C CA . ALA B 1 145 ? -7.555 29.453 2.555 1 91.56 145 ALA B CA 1
ATOM 4976 C C . ALA B 1 145 ? -6.367 30.125 1.88 1 91.56 145 ALA B C 1
ATOM 4978 O O . ALA B 1 145 ? -6.422 31.328 1.574 1 91.56 145 ALA B O 1
ATOM 4979 N N . ILE B 1 146 ? -5.391 29.359 1.604 1 92.31 146 ILE B N 1
ATOM 4980 C CA . ILE B 1 146 ? -4.188 29.906 0.988 1 92.31 146 ILE B CA 1
ATOM 4981 C C . ILE B 1 146 ? -4.488 30.328 -0.448 1 92.31 146 ILE B C 1
ATOM 4983 O O . ILE B 1 146 ? -4.07 31.406 -0.886 1 92.31 146 ILE B O 1
ATOM 4987 N N . TRP B 1 147 ? -5.203 29.562 -1.107 1 91.06 147 TRP B N 1
ATOM 4988 C CA . TRP B 1 147 ? -5.516 29.844 -2.506 1 91.06 147 TRP B CA 1
ATOM 4989 C C . TRP B 1 147 ? -6.438 31.047 -2.633 1 91.06 147 TRP B C 1
ATOM 4991 O O . TRP B 1 147 ? -6.41 31.75 -3.646 1 91.06 147 TRP B O 1
ATOM 5001 N N . ASN B 1 148 ? -7.242 31.312 -1.659 1 92 148 ASN B N 1
ATOM 5002 C CA . ASN B 1 148 ? -8.219 32.406 -1.718 1 92 148 ASN B CA 1
ATOM 5003 C C . ASN B 1 148 ? -7.777 33.594 -0.865 1 92 148 ASN B C 1
ATOM 5005 O O . ASN B 1 148 ? -8.586 34.469 -0.565 1 92 148 ASN B O 1
ATOM 5009 N N . PHE B 1 149 ? -6.598 33.562 -0.42 1 94.31 149 PHE B N 1
ATOM 5010 C CA . PHE B 1 149 ? -6.113 34.656 0.443 1 94.31 149 PHE B CA 1
ATOM 5011 C C . PHE B 1 149 ? -6.266 36 -0.24 1 94.31 149 PHE B C 1
ATOM 5013 O O . PHE B 1 149 ? -6.465 37.031 0.426 1 94.31 149 PHE B O 1
ATOM 5020 N N . GLY B 1 150 ? -6.262 36.094 -1.564 1 94.44 150 GLY B N 1
ATOM 5021 C CA . GLY B 1 150 ? -6.449 37.344 -2.303 1 94.44 150 GLY B CA 1
ATOM 5022 C C . GLY B 1 150 ? -7.762 38.031 -1.989 1 94.44 150 GLY B C 1
ATOM 5023 O O . GLY B 1 150 ? -7.859 39.25 -2.07 1 94.44 150 GLY B O 1
ATOM 5024 N N . ARG B 1 151 ? -8.727 37.312 -1.539 1 94.12 151 ARG B N 1
ATOM 5025 C CA . ARG B 1 151 ? -10.031 37.875 -1.213 1 94.12 151 ARG B CA 1
ATOM 5026 C C . ARG B 1 151 ? -9.961 38.781 0.016 1 94.12 151 ARG B C 1
ATOM 5028 O O . ARG B 1 151 ? -10.758 39.688 0.161 1 94.12 151 ARG B O 1
ATOM 5035 N N . VAL B 1 152 ? -9.055 38.5 0.915 1 94.75 152 VAL B N 1
ATOM 5036 C CA . VAL B 1 152 ? -8.891 39.312 2.113 1 94.75 152 VAL B CA 1
ATOM 5037 C C . VAL B 1 152 ? -8.414 40.719 1.727 1 94.75 152 VAL B C 1
ATOM 5039 O O . VAL B 1 152 ? -8.844 41.719 2.312 1 94.75 152 VAL B O 1
ATOM 5042 N N . TRP B 1 153 ? -7.586 40.75 0.683 1 95.25 153 TRP B N 1
ATOM 5043 C CA . TRP B 1 153 ? -7.055 42.031 0.224 1 95.25 153 TRP B CA 1
ATOM 5044 C C . TRP B 1 153 ? -8.078 42.781 -0.639 1 95.25 153 TRP B C 1
ATOM 5046 O O . TRP B 1 153 ? -8.211 44 -0.544 1 95.25 153 TRP B O 1
ATOM 5056 N N . SER B 1 154 ? -8.867 42.094 -1.427 1 94.25 154 SER B N 1
ATOM 5057 C CA . SER B 1 154 ? -9.719 42.719 -2.436 1 94.25 154 SER B CA 1
ATOM 5058 C C . SER B 1 154 ? -11.117 42.969 -1.891 1 94.25 154 SER B C 1
ATOM 5060 O O . SER B 1 154 ? -11.758 43.969 -2.262 1 94.25 154 SER B O 1
ATOM 5062 N N . GLN B 1 155 ? -11.547 42.125 -1.022 1 92.81 155 GLN B N 1
ATOM 5063 C CA . GLN B 1 155 ? -12.961 42.219 -0.671 1 92.81 155 GLN B CA 1
ATOM 5064 C C . GLN B 1 155 ? -13.148 42.719 0.752 1 92.81 155 GLN B C 1
ATOM 5066 O O . GLN B 1 155 ? -14.102 43.469 1.03 1 92.81 155 GLN B O 1
ATOM 5071 N N . SER B 1 156 ? -12.305 42.406 1.636 1 92.75 156 SER B N 1
ATOM 5072 C CA . SER B 1 156 ? -12.508 42.781 3.033 1 92.75 156 SER B CA 1
ATOM 5073 C C . SER B 1 156 ? -12.188 44.25 3.27 1 92.75 156 SER B C 1
ATOM 5075 O O . SER B 1 156 ? -11.562 44.906 2.432 1 92.75 156 SER B O 1
ATOM 5077 N N . ALA B 1 157 ? -12.742 44.781 4.414 1 95.44 157 ALA B N 1
ATOM 5078 C CA . ALA B 1 157 ? -12.531 46.188 4.758 1 95.44 157 ALA B CA 1
ATOM 5079 C C . ALA B 1 157 ? -11.539 46.312 5.906 1 95.44 157 ALA B C 1
ATOM 5081 O O . ALA B 1 157 ? -11.625 47.281 6.695 1 95.44 157 ALA B O 1
ATOM 5082 N N . HIS B 1 158 ? -10.656 45.406 5.988 1 95.25 158 HIS B N 1
ATOM 5083 C CA . HIS B 1 158 ? -9.633 45.5 7.02 1 95.25 158 HIS B CA 1
ATOM 5084 C C . HIS B 1 158 ? -8.672 46.656 6.738 1 95.25 158 HIS B C 1
ATOM 5086 O O . HIS B 1 158 ? -8.492 47.031 5.582 1 95.25 158 HIS B O 1
ATOM 5092 N N . SER B 1 159 ? -8.07 47.219 7.762 1 95.69 159 SER B N 1
ATOM 5093 C CA . SER B 1 159 ? -7.09 48.281 7.602 1 95.69 159 SER B CA 1
ATOM 5094 C C . SER B 1 159 ? -5.824 47.75 6.926 1 95.69 159 SER B C 1
ATOM 5096 O O . SER B 1 159 ? -5.57 46.562 6.898 1 95.69 159 SER B O 1
ATOM 5098 N N . PHE B 1 160 ? -5.059 48.625 6.355 1 95.62 160 PHE B N 1
ATOM 5099 C CA . PHE B 1 160 ? -3.859 48.25 5.609 1 95.62 160 PHE B CA 1
ATOM 5100 C C . PHE B 1 160 ? -2.855 47.562 6.516 1 95.62 160 PHE B C 1
ATOM 5102 O O . PHE B 1 160 ? -2.332 46.5 6.164 1 95.62 160 PHE B O 1
ATOM 5109 N N . PRO B 1 161 ? -2.574 48.062 7.711 1 94.75 161 PRO B N 1
ATOM 5110 C CA . PRO B 1 161 ? -1.625 47.344 8.578 1 94.75 161 PRO B CA 1
ATOM 5111 C C . PRO B 1 161 ? -2.104 45.969 8.961 1 94.75 161 PRO B C 1
ATOM 5113 O O . PRO B 1 161 ? -1.291 45.031 9.094 1 94.75 161 PRO B O 1
ATOM 5116 N N . ARG B 1 162 ? -3.338 45.812 9.117 1 95.19 162 ARG B N 1
ATOM 5117 C CA . ARG B 1 162 ? -3.891 44.5 9.453 1 95.19 162 ARG B CA 1
ATOM 5118 C C . ARG B 1 162 ? -3.766 43.531 8.289 1 95.19 162 ARG B C 1
ATOM 5120 O O . ARG B 1 162 ? -3.469 42.344 8.477 1 95.19 162 ARG B O 1
ATOM 5127 N N . LYS B 1 163 ? -3.982 44.062 7.109 1 96.44 163 LYS B N 1
ATOM 5128 C CA . LYS B 1 163 ? -3.834 43.219 5.922 1 96.44 163 LYS B CA 1
ATOM 5129 C C . LYS B 1 163 ? -2.391 42.75 5.754 1 96.44 163 LYS B C 1
ATOM 5131 O O . LYS B 1 163 ? -2.145 41.625 5.312 1 96.44 163 LYS B O 1
ATOM 5136 N N . CYS B 1 164 ? -1.512 43.562 6.141 1 96.25 164 CYS B N 1
ATOM 5137 C CA . CYS B 1 164 ? -0.105 43.188 6.102 1 96.25 164 CYS B CA 1
ATOM 5138 C C . CYS B 1 164 ? 0.195 42.125 7.137 1 96.25 164 CYS B C 1
ATOM 5140 O O . CYS B 1 164 ? 0.957 41.188 6.867 1 96.25 164 CYS B O 1
ATOM 5142 N N . ALA B 1 165 ? -0.395 42.281 8.297 1 95.38 165 ALA B N 1
ATOM 5143 C CA . ALA B 1 165 ? -0.225 41.25 9.336 1 95.38 165 ALA B CA 1
ATOM 5144 C C . ALA B 1 165 ? -0.798 39.906 8.898 1 95.38 165 ALA B C 1
ATOM 5146 O O . ALA B 1 165 ? -0.199 38.875 9.141 1 95.38 165 ALA B O 1
ATOM 5147 N N . PHE B 1 166 ? -1.916 40 8.211 1 96.69 166 PHE B N 1
ATOM 5148 C CA . PHE B 1 166 ? -2.523 38.781 7.715 1 96.69 166 PHE B CA 1
ATOM 5149 C C . PHE B 1 166 ? -1.642 38.125 6.652 1 96.69 166 PHE B C 1
ATOM 5151 O O . PHE B 1 166 ? -1.56 36.906 6.57 1 96.69 166 PHE B O 1
ATOM 5158 N N . THR B 1 167 ? -1.021 38.906 5.844 1 97.19 167 THR B N 1
ATOM 5159 C CA . THR B 1 167 ? -0.134 38.375 4.816 1 97.19 167 THR B CA 1
ATOM 5160 C C . THR B 1 167 ? 1.018 37.594 5.445 1 97.19 167 THR B C 1
ATOM 5162 O O . THR B 1 167 ? 1.388 36.531 4.961 1 97.19 167 THR B O 1
ATOM 5165 N N . LEU B 1 168 ? 1.523 38.156 6.543 1 95.94 168 LEU B N 1
ATOM 5166 C CA . LEU B 1 168 ? 2.584 37.438 7.262 1 95.94 168 LEU B CA 1
ATOM 5167 C C . LEU B 1 168 ? 2.064 36.156 7.871 1 95.94 168 LEU B C 1
ATOM 5169 O O . LEU B 1 168 ? 2.754 35.125 7.848 1 95.94 168 LEU B O 1
ATOM 5173 N N . GLN B 1 169 ? 0.959 36.219 8.398 1 95.56 169 GLN B N 1
ATOM 5174 C CA . GLN B 1 169 ? 0.362 35.031 8.992 1 95.56 169 GLN B CA 1
ATOM 5175 C C . GLN B 1 169 ? 0.114 33.938 7.941 1 95.56 169 GLN B C 1
ATOM 5177 O O . GLN B 1 169 ? 0.377 32.781 8.18 1 95.56 169 GLN B O 1
ATOM 5182 N N . PHE B 1 170 ? -0.382 34.312 6.812 1 96.19 170 PHE B N 1
ATOM 5183 C CA . PHE B 1 170 ? -0.687 33.344 5.758 1 96.19 170 PHE B CA 1
ATOM 5184 C C . PHE B 1 170 ? 0.594 32.781 5.156 1 96.19 170 PHE B C 1
ATOM 5186 O O . PHE B 1 170 ? 0.631 31.625 4.742 1 96.19 170 PHE B O 1
ATOM 5193 N N . ALA B 1 171 ? 1.587 33.594 5.109 1 96.06 171 ALA B N 1
ATOM 5194 C CA . ALA B 1 171 ? 2.885 33.062 4.695 1 96.06 171 ALA B CA 1
ATOM 5195 C C . ALA B 1 171 ? 3.383 32 5.676 1 96.06 171 ALA B C 1
ATOM 5197 O O . ALA B 1 171 ? 3.896 30.969 5.262 1 96.06 171 ALA B O 1
ATOM 5198 N N . TYR B 1 172 ? 3.219 32.312 6.945 1 94.56 172 TYR B N 1
ATOM 5199 C CA . TYR B 1 172 ? 3.566 31.359 7.992 1 94.56 172 TYR B CA 1
ATOM 5200 C C . TYR B 1 172 ? 2.77 30.062 7.84 1 94.56 172 TYR B C 1
ATOM 5202 O O . TYR B 1 172 ? 3.324 28.969 7.949 1 94.56 172 TYR B O 1
ATOM 5210 N N . LEU B 1 173 ? 1.508 30.219 7.582 1 92.94 173 LEU B N 1
ATOM 5211 C CA . LEU B 1 173 ? 0.63 29.062 7.414 1 92.94 173 LEU B CA 1
ATOM 5212 C C . LEU B 1 173 ? 1.029 28.25 6.188 1 92.94 173 LEU B C 1
ATOM 5214 O O . LEU B 1 173 ? 0.991 27.016 6.215 1 92.94 173 LEU B O 1
ATOM 5218 N N . ALA B 1 174 ? 1.356 28.891 5.129 1 95.19 174 ALA B N 1
ATOM 5219 C CA . ALA B 1 174 ? 1.789 28.219 3.908 1 95.19 174 ALA B CA 1
ATOM 5220 C C . ALA B 1 174 ? 3.062 27.422 4.148 1 95.19 174 ALA B C 1
ATOM 5222 O O . ALA B 1 174 ? 3.164 26.266 3.723 1 95.19 174 ALA B O 1
ATOM 5223 N N . PHE B 1 175 ? 3.973 28.031 4.844 1 94.88 175 PHE B N 1
ATOM 5224 C CA . PHE B 1 175 ? 5.219 27.344 5.156 1 94.88 175 PHE B CA 1
ATOM 5225 C C . PHE B 1 175 ? 4.965 26.141 6.055 1 94.88 175 PHE B C 1
ATOM 5227 O O . PHE B 1 175 ? 5.586 25.094 5.887 1 94.88 175 PHE B O 1
ATOM 5234 N N . GLN B 1 176 ? 4.121 26.312 6.98 1 92.62 176 GLN B N 1
ATOM 5235 C CA . GLN B 1 176 ? 3.768 25.234 7.887 1 92.62 176 GLN B CA 1
ATOM 5236 C C . GLN B 1 176 ? 3.139 24.062 7.129 1 92.62 176 GLN B C 1
ATOM 5238 O O . GLN B 1 176 ? 3.387 22.906 7.453 1 92.62 176 GLN B O 1
ATOM 5243 N N . ASN B 1 177 ? 2.352 24.406 6.164 1 93.88 177 ASN B N 1
ATOM 5244 C CA . ASN B 1 177 ? 1.717 23.359 5.363 1 93.88 177 ASN B CA 1
ATOM 52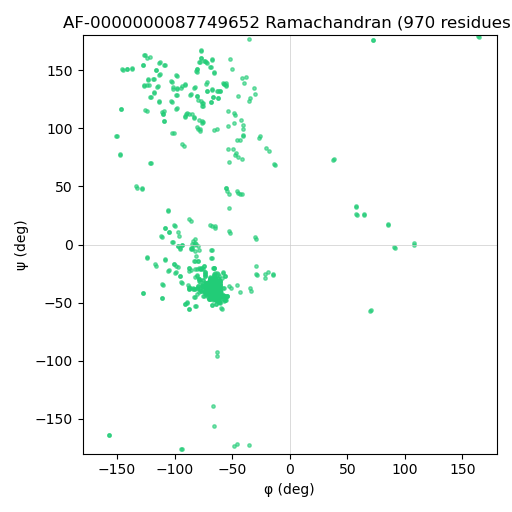45 C C . ASN B 1 177 ? 2.744 22.578 4.555 1 93.88 177 ASN B C 1
ATOM 5247 O O . ASN B 1 177 ? 2.627 21.359 4.418 1 93.88 177 ASN B O 1
ATOM 5251 N N . VAL B 1 178 ? 3.709 23.203 4.039 1 94.31 178 VAL B N 1
ATOM 5252 C CA . VAL B 1 178 ? 4.762 22.547 3.277 1 94.31 178 VAL B CA 1
ATOM 5253 C C . VAL B 1 178 ? 5.562 21.625 4.195 1 94.31 178 VAL B C 1
ATOM 5255 O O . VAL B 1 178 ? 5.863 20.484 3.83 1 94.31 178 VAL B O 1
ATOM 5258 N N . MET B 1 179 ? 5.852 22.125 5.363 1 93.56 179 MET B N 1
ATOM 5259 C CA . MET B 1 179 ? 6.605 21.312 6.312 1 93.56 179 MET B CA 1
ATOM 5260 C C . MET B 1 179 ? 5.797 20.094 6.746 1 93.56 179 MET B C 1
ATOM 5262 O O . MET B 1 179 ? 6.355 19.016 6.949 1 93.56 179 MET B O 1
ATOM 5266 N N . ASN B 1 180 ? 4.551 20.328 6.918 1 94 180 ASN B N 1
ATOM 5267 C CA . ASN B 1 180 ? 3.686 19.219 7.305 1 94 180 ASN B CA 1
ATOM 5268 C C . ASN B 1 180 ? 3.623 18.141 6.211 1 94 180 ASN B C 1
ATOM 5270 O O . ASN B 1 180 ? 3.516 16.953 6.508 1 94 180 ASN B O 1
ATOM 5274 N N . TRP B 1 181 ? 3.668 18.531 4.953 1 96.12 181 TRP B N 1
ATOM 5275 C CA . TRP B 1 181 ? 3.654 17.625 3.812 1 96.12 181 TRP B CA 1
ATOM 5276 C C . TRP B 1 181 ? 4.852 16.688 3.855 1 96.12 181 TRP B C 1
ATOM 5278 O O . TRP B 1 181 ? 4.746 15.516 3.48 1 96.12 181 TRP B O 1
ATOM 5288 N N . PHE B 1 182 ? 5.961 17.141 4.402 1 97.19 182 PHE B N 1
ATOM 5289 C CA . PHE B 1 182 ? 7.191 16.359 4.402 1 97.19 182 PHE B CA 1
ATOM 5290 C C . PHE B 1 182 ? 7.5 15.844 5.805 1 97.19 182 PHE B C 1
ATOM 5292 O O . PHE B 1 182 ? 8.625 15.43 6.086 1 97.19 182 PHE B O 1
ATOM 5299 N N . LEU B 1 183 ? 6.512 15.93 6.656 1 96.25 183 LEU B N 1
ATOM 5300 C CA . LEU B 1 183 ? 6.715 15.516 8.039 1 96.25 183 LEU B CA 1
ATOM 5301 C C . LEU B 1 183 ? 7.086 14.039 8.117 1 96.25 183 LEU B C 1
ATOM 5303 O O . LEU B 1 183 ? 7.887 13.641 8.969 1 96.25 183 LEU B O 1
ATOM 5307 N N . LEU B 1 184 ? 6.543 13.195 7.234 1 96.75 184 LEU B N 1
ATOM 5308 C CA . LEU B 1 184 ? 6.828 11.766 7.207 1 96.75 184 LEU B CA 1
ATOM 5309 C C . LEU B 1 184 ? 8.312 11.516 6.965 1 96.75 184 LEU B C 1
ATOM 5311 O O . LEU B 1 184 ? 8.953 10.781 7.719 1 96.75 184 LEU B O 1
ATOM 5315 N N . SER B 1 185 ? 8.859 12.141 5.953 1 97.31 185 SER B N 1
ATOM 5316 C CA . SER B 1 185 ? 10.258 11.945 5.602 1 97.31 185 SER B CA 1
ATOM 5317 C C . SER B 1 185 ? 11.18 12.617 6.613 1 97.31 185 SER B C 1
ATOM 5319 O O . SER B 1 185 ? 12.234 12.078 6.961 1 97.31 185 SER B O 1
ATOM 5321 N N . ASN B 1 186 ? 10.773 13.758 7.133 1 96.44 186 ASN B N 1
ATOM 5322 C CA . ASN B 1 186 ? 11.617 14.492 8.062 1 96.44 186 ASN B CA 1
ATOM 5323 C C . ASN B 1 186 ? 11.781 13.75 9.383 1 96.44 186 ASN B C 1
ATOM 5325 O O . ASN B 1 186 ? 12.844 13.805 10 1 96.44 186 ASN B O 1
ATOM 5329 N N . LEU B 1 187 ? 10.727 13.133 9.828 1 95.88 187 LEU B N 1
ATOM 5330 C CA . LEU B 1 187 ? 10.859 12.344 11.055 1 95.88 187 LEU B CA 1
ATOM 5331 C C . LEU B 1 187 ? 11.805 11.172 10.844 1 95.88 187 LEU B C 1
ATOM 5333 O O . LEU B 1 187 ? 12.672 10.906 11.688 1 95.88 187 LEU B O 1
ATOM 5337 N N . PHE B 1 188 ? 11.719 10.445 9.797 1 96.56 188 PHE B N 1
ATOM 5338 C CA . PHE B 1 188 ? 12.617 9.344 9.492 1 96.56 188 PHE B CA 1
ATOM 5339 C C . PHE B 1 188 ? 14.055 9.836 9.359 1 96.56 188 PHE B C 1
ATOM 5341 O O . PHE B 1 188 ? 14.984 9.188 9.844 1 96.56 188 PHE B O 1
ATOM 5348 N N . LEU B 1 189 ? 14.203 10.969 8.656 1 96.06 189 LEU B N 1
ATOM 5349 C CA . LEU B 1 189 ? 15.531 11.523 8.453 1 96.06 189 LEU B CA 1
ATOM 5350 C C . LEU B 1 189 ? 16.172 11.898 9.789 1 96.06 189 LEU B C 1
ATOM 5352 O O . LEU B 1 189 ? 17.391 11.742 9.961 1 96.06 189 LEU B O 1
ATOM 5356 N N . THR B 1 190 ? 15.367 12.406 10.656 1 93.25 190 THR B N 1
ATOM 5357 C CA . THR B 1 190 ? 15.883 12.711 11.984 1 93.25 190 THR B CA 1
ATOM 5358 C C . THR B 1 190 ? 16.391 11.445 12.664 1 93.25 190 THR B C 1
ATOM 5360 O O . THR B 1 190 ? 17.484 11.438 13.242 1 93.25 190 THR B O 1
ATOM 5363 N N . PHE B 1 191 ? 15.656 10.328 12.555 1 93.56 191 PHE B N 1
ATOM 5364 C CA . PHE B 1 191 ? 16.094 9.039 13.094 1 93.56 191 PHE B CA 1
ATOM 5365 C C . PHE B 1 191 ? 17.359 8.57 12.391 1 93.56 191 PHE B C 1
ATOM 5367 O O . PHE B 1 191 ? 18.312 8.125 13.047 1 93.56 191 PHE B O 1
ATOM 5374 N N . PHE B 1 192 ? 17.375 8.734 11.07 1 93.81 192 PHE B N 1
ATOM 5375 C CA . PHE B 1 192 ? 18.484 8.273 10.25 1 93.81 192 PHE B CA 1
ATOM 5376 C C . PHE B 1 192 ? 19.766 8.992 10.625 1 93.81 192 PHE B C 1
ATOM 5378 O O . PHE B 1 192 ? 20.797 8.359 10.859 1 93.81 192 PHE B O 1
ATOM 5385 N N . TYR B 1 193 ? 19.75 10.273 10.773 1 91.69 193 TYR B N 1
ATOM 5386 C CA . TYR B 1 193 ? 20.969 11.062 10.992 1 91.69 193 TYR B CA 1
ATOM 5387 C C . TYR B 1 193 ? 21.453 10.922 12.43 1 91.69 193 TYR B C 1
ATOM 5389 O O . TYR B 1 193 ? 22.656 10.789 12.672 1 91.69 193 TYR B O 1
ATOM 5397 N N . ILE B 1 194 ? 20.594 10.898 13.406 1 90.31 194 ILE B N 1
ATOM 5398 C CA . ILE B 1 194 ? 21 10.781 14.805 1 90.31 194 ILE B CA 1
ATOM 5399 C C . ILE B 1 194 ? 21.562 9.383 15.062 1 90.31 194 ILE B C 1
ATOM 5401 O O . ILE B 1 194 ? 22.594 9.234 15.711 1 90.31 194 ILE B O 1
ATOM 5405 N N . LEU B 1 195 ? 20.859 8.383 14.539 1 91 195 LEU B N 1
ATOM 5406 C CA . LEU B 1 195 ? 21.312 7.016 14.734 1 91 195 LEU B CA 1
ATOM 5407 C C . LEU B 1 195 ? 22.625 6.77 13.977 1 91 195 LEU B C 1
ATOM 5409 O O . LEU B 1 195 ? 23.469 5.996 14.43 1 91 195 LEU B O 1
ATOM 5413 N N . SER B 1 196 ? 22.734 7.414 12.836 1 89.38 196 SER B N 1
ATOM 5414 C CA . SER B 1 196 ? 23.984 7.277 12.086 1 89.38 196 SER B CA 1
ATOM 5415 C C . SER B 1 196 ? 25.156 7.887 12.852 1 89.38 196 SER B C 1
ATOM 5417 O O . SER B 1 196 ? 26.266 7.34 12.844 1 89.38 196 SER B O 1
ATOM 5419 N N . LEU B 1 197 ? 24.984 8.977 13.453 1 84.88 197 LEU B N 1
ATOM 5420 C CA . LEU B 1 197 ? 26.031 9.609 14.25 1 84.88 197 LEU B CA 1
ATOM 5421 C C . LEU B 1 197 ? 26.422 8.727 15.43 1 84.88 197 LEU B C 1
ATOM 5423 O O . LEU B 1 197 ? 27.609 8.633 15.766 1 84.88 197 LEU B O 1
ATOM 5427 N N . ALA B 1 198 ? 25.469 8.023 15.945 1 83.56 198 ALA B N 1
ATOM 5428 C CA . ALA B 1 198 ? 25.719 7.246 17.156 1 83.56 198 ALA B CA 1
ATOM 5429 C C . ALA B 1 198 ? 26.234 5.855 16.828 1 83.56 198 ALA B C 1
ATOM 5431 O O . ALA B 1 198 ? 27.094 5.32 17.531 1 83.56 198 ALA B O 1
ATOM 5432 N N . LEU B 1 199 ? 25.75 5.262 15.711 1 84.62 199 LEU B N 1
ATOM 5433 C CA . LEU B 1 199 ? 25.969 3.828 15.531 1 84.62 199 LEU B CA 1
ATOM 5434 C C . LEU B 1 199 ? 26.828 3.555 14.305 1 84.62 199 LEU B C 1
ATOM 5436 O O . LEU B 1 199 ? 27.375 2.457 14.156 1 84.62 199 LEU B O 1
ATOM 5440 N N . TYR B 1 200 ? 26.984 4.473 13.422 1 80.12 200 TYR B N 1
ATOM 5441 C CA . TYR B 1 200 ? 27.641 4.215 12.148 1 80.12 200 TYR B CA 1
ATOM 5442 C C . TYR B 1 200 ? 29.047 3.639 12.367 1 80.12 200 TYR B C 1
ATOM 5444 O O . TYR B 1 200 ? 29.422 2.658 11.727 1 80.12 200 TYR B O 1
ATOM 5452 N N . ASN B 1 201 ? 29.844 4.191 13.297 1 80.12 201 ASN B N 1
ATOM 5453 C CA . ASN B 1 201 ? 31.219 3.746 13.531 1 80.12 201 ASN B CA 1
ATOM 5454 C C . ASN B 1 201 ? 31.266 2.592 14.531 1 80.12 201 ASN B C 1
ATOM 5456 O O . ASN B 1 201 ? 32.219 1.824 14.547 1 80.12 201 ASN B O 1
ATOM 5460 N N . LYS B 1 202 ? 30.281 2.391 15.336 1 83.81 202 LYS B N 1
ATOM 5461 C CA . LYS B 1 202 ? 30.281 1.361 16.375 1 83.81 202 LYS B CA 1
ATOM 5462 C C . LYS B 1 202 ? 29.688 0.056 15.852 1 83.81 202 LYS B C 1
ATOM 5464 O O . LYS B 1 202 ? 30.297 -1.008 15.992 1 83.81 202 LYS B O 1
ATOM 5469 N N . SER B 1 203 ? 28.516 0.162 15.266 1 90.12 203 SER B N 1
ATOM 5470 C CA . SER B 1 203 ? 27.828 -1.022 14.75 1 90.12 203 SER B CA 1
ATOM 5471 C C . SER B 1 203 ? 26.953 -0.679 13.555 1 90.12 203 SER B C 1
ATOM 5473 O O . SER B 1 203 ? 25.766 -0.425 13.711 1 90.12 203 SER B O 1
ATOM 5475 N N . ILE B 1 204 ? 27.469 -0.822 12.422 1 87.69 204 ILE B N 1
ATOM 5476 C CA . ILE B 1 204 ? 26.766 -0.467 11.195 1 87.69 204 ILE B CA 1
ATOM 5477 C C . ILE B 1 204 ? 25.609 -1.441 10.961 1 87.69 204 ILE B C 1
ATOM 5479 O O . ILE B 1 204 ? 24.578 -1.065 10.406 1 87.69 204 ILE B O 1
ATOM 5483 N N . GLU B 1 205 ? 25.703 -2.674 11.383 1 88.44 205 GLU B N 1
ATOM 5484 C CA . GLU B 1 205 ? 24.656 -3.674 11.188 1 88.44 205 GLU B CA 1
ATOM 5485 C C . GLU B 1 205 ? 23.422 -3.355 12.023 1 88.44 205 GLU B C 1
ATOM 5487 O O . GLU B 1 205 ? 22.297 -3.508 11.555 1 88.44 205 GLU B O 1
ATOM 5492 N N . LEU B 1 206 ? 23.703 -2.945 13.227 1 90.62 206 LEU B N 1
ATOM 5493 C CA . LEU B 1 206 ? 22.578 -2.576 14.086 1 90.62 206 LEU B CA 1
ATOM 5494 C C . LEU B 1 206 ? 21.828 -1.378 13.516 1 90.62 206 LEU B C 1
ATOM 5496 O O . LEU B 1 206 ? 20.594 -1.33 13.562 1 90.62 206 LEU B O 1
ATOM 5500 N N . LEU B 1 207 ? 22.578 -0.397 12.992 1 90.69 207 LEU B N 1
ATOM 5501 C CA . LEU B 1 207 ? 21.969 0.761 12.344 1 90.69 207 LEU B CA 1
ATOM 5502 C C . LEU B 1 207 ? 21.078 0.331 11.188 1 90.69 207 LEU B C 1
ATOM 5504 O O . LEU B 1 207 ? 19.938 0.777 11.086 1 90.69 207 LEU B O 1
ATOM 5508 N N . ARG B 1 208 ? 21.547 -0.602 10.391 1 90 208 ARG B N 1
ATOM 5509 C CA . ARG B 1 208 ? 20.797 -1.069 9.227 1 90 208 ARG B CA 1
ATOM 5510 C C . ARG B 1 208 ? 19.547 -1.812 9.648 1 90 208 ARG B C 1
ATOM 5512 O O . ARG B 1 208 ? 18.484 -1.666 9.023 1 90 208 ARG B O 1
ATOM 5519 N N . VAL B 1 209 ? 19.594 -2.551 10.68 1 90.12 209 VAL B N 1
ATOM 5520 C CA . VAL B 1 209 ? 18.453 -3.338 11.148 1 90.12 209 VAL B CA 1
ATOM 5521 C C . VAL B 1 209 ? 17.359 -2.408 11.68 1 90.12 209 VAL B C 1
ATOM 5523 O O . VAL B 1 209 ? 16.188 -2.594 11.391 1 90.12 209 VAL B O 1
ATOM 5526 N N . ILE B 1 210 ? 17.781 -1.388 12.445 1 92.19 210 ILE B N 1
ATOM 5527 C CA . ILE B 1 210 ? 16.812 -0.474 13.031 1 92.19 210 ILE B CA 1
ATOM 5528 C C . ILE B 1 210 ? 16.109 0.317 11.93 1 92.19 210 ILE B C 1
ATOM 5530 O O . ILE B 1 210 ? 14.891 0.448 11.938 1 92.19 210 ILE B O 1
ATOM 5534 N N . LEU B 1 211 ? 16.922 0.775 10.984 1 92.69 211 LEU B N 1
ATOM 5535 C CA . LEU B 1 211 ? 16.344 1.565 9.898 1 92.69 211 LEU B CA 1
ATOM 5536 C C . LEU B 1 211 ? 15.469 0.701 9 1 92.69 211 LEU B C 1
ATOM 5538 O O . LEU B 1 211 ? 14.414 1.149 8.539 1 92.69 211 LEU B O 1
ATOM 5542 N N . ALA B 1 212 ? 15.852 -0.543 8.766 1 91.69 212 ALA B N 1
ATOM 5543 C CA . ALA B 1 212 ? 15.055 -1.464 7.965 1 91.69 212 ALA B CA 1
ATOM 5544 C C . ALA B 1 212 ? 13.734 -1.791 8.648 1 91.69 212 ALA B C 1
ATOM 5546 O O . ALA B 1 212 ? 12.688 -1.863 8 1 91.69 212 ALA B O 1
ATOM 5547 N N . THR B 1 213 ? 13.828 -1.962 9.922 1 92.25 213 THR B N 1
ATOM 5548 C CA . THR B 1 213 ? 12.625 -2.25 10.688 1 92.25 213 THR B CA 1
ATOM 5549 C C . THR B 1 213 ? 11.641 -1.082 10.609 1 92.25 213 THR B C 1
ATOM 5551 O O . THR B 1 213 ? 10.438 -1.285 10.445 1 92.25 213 THR B O 1
ATOM 5554 N N . TYR B 1 214 ? 12.141 0.127 10.727 1 95 214 TYR B N 1
ATOM 5555 C CA . TYR B 1 214 ? 11.289 1.305 10.641 1 95 214 TYR B CA 1
ATOM 5556 C C . TYR B 1 214 ? 10.648 1.409 9.258 1 95 214 TYR B C 1
ATOM 5558 O O . TYR B 1 214 ? 9.453 1.709 9.141 1 95 214 TYR B O 1
ATOM 5566 N N . PHE B 1 215 ? 11.398 1.083 8.25 1 92.62 215 PHE B N 1
ATOM 5567 C CA . PHE B 1 215 ? 10.906 1.156 6.883 1 92.62 215 PHE B CA 1
ATOM 5568 C C . PHE B 1 215 ? 9.828 0.106 6.637 1 92.62 215 PHE B C 1
ATOM 5570 O O . PHE B 1 215 ? 8.828 0.379 5.973 1 92.62 215 PHE B O 1
ATOM 5577 N N . VAL B 1 216 ? 10.039 -1.045 7.156 1 93.69 216 VAL B N 1
ATOM 5578 C CA . VAL B 1 216 ? 9.07 -2.125 7.016 1 93.69 216 VAL B CA 1
ATOM 5579 C C . VAL B 1 216 ? 7.785 -1.766 7.762 1 93.69 216 VAL B C 1
ATOM 5581 O O . VAL B 1 216 ? 6.684 -2.041 7.281 1 93.69 216 VAL B O 1
ATOM 5584 N N . LEU B 1 217 ? 7.957 -1.121 8.883 1 95.94 217 LEU B N 1
ATOM 5585 C CA . LEU B 1 217 ? 6.785 -0.723 9.664 1 95.94 217 LEU B CA 1
ATOM 5586 C C . LEU B 1 217 ? 5.973 0.325 8.914 1 95.94 217 LEU B C 1
ATOM 5588 O O . LEU B 1 217 ? 4.738 0.258 8.883 1 95.94 217 LEU B O 1
ATOM 5592 N N . VAL B 1 218 ? 6.641 1.285 8.289 1 96.31 218 VAL B N 1
ATOM 5593 C CA . VAL B 1 218 ? 5.945 2.314 7.523 1 96.31 218 VAL B CA 1
ATOM 5594 C C . VAL B 1 218 ? 5.223 1.678 6.34 1 96.31 218 VAL B C 1
ATOM 5596 O O . VAL B 1 218 ? 4.066 2.006 6.062 1 96.31 218 VAL B O 1
ATOM 5599 N N . GLY B 1 219 ? 5.887 0.765 5.668 1 94.94 219 GLY B N 1
ATOM 5600 C CA . GLY B 1 219 ? 5.246 0.05 4.578 1 94.94 219 GLY B CA 1
ATOM 5601 C C . GLY B 1 219 ? 4.035 -0.75 5.02 1 94.94 219 GLY B C 1
ATOM 5602 O O . GLY B 1 219 ? 3.012 -0.768 4.328 1 94.94 219 GLY B O 1
ATOM 5603 N N . SER B 1 220 ? 4.164 -1.392 6.148 1 96.81 220 SER B N 1
ATOM 5604 C CA . SER B 1 220 ? 3.055 -2.18 6.68 1 96.81 220 SER B CA 1
ATOM 5605 C C . SER B 1 220 ? 1.875 -1.289 7.055 1 96.81 220 SER B C 1
ATOM 5607 O O . SER B 1 220 ? 0.718 -1.686 6.898 1 96.81 220 SER B O 1
ATOM 5609 N N . LEU B 1 221 ? 2.176 -0.101 7.539 1 97.5 221 LEU B N 1
ATOM 5610 C CA . LEU B 1 221 ? 1.114 0.835 7.898 1 97.5 221 LEU B CA 1
ATOM 5611 C C . LEU B 1 221 ? 0.337 1.273 6.664 1 97.5 221 LEU B C 1
ATOM 5613 O O . LEU B 1 221 ? -0.884 1.437 6.719 1 97.5 221 LEU B O 1
ATOM 5617 N N . ILE B 1 222 ? 1.011 1.45 5.574 1 96.62 222 ILE B N 1
ATOM 5618 C CA . ILE B 1 222 ? 0.352 1.854 4.34 1 96.62 222 ILE B CA 1
ATOM 5619 C C . ILE B 1 222 ? -0.606 0.757 3.881 1 96.62 222 ILE B C 1
ATOM 5621 O O . ILE B 1 222 ? -1.748 1.037 3.506 1 96.62 222 ILE B O 1
ATOM 5625 N N . ILE B 1 223 ? -0.189 -0.458 4 1 96.06 223 ILE B N 1
ATOM 5626 C CA . ILE B 1 223 ? -0.998 -1.589 3.559 1 96.06 223 ILE B CA 1
ATOM 5627 C C . ILE B 1 223 ? -2.221 -1.733 4.461 1 96.06 223 ILE B C 1
ATOM 5629 O O . ILE B 1 223 ? -3.342 -1.906 3.979 1 96.06 223 ILE B O 1
ATOM 5633 N N . PHE B 1 224 ? -2.004 -1.615 5.723 1 95.75 224 PHE B N 1
ATOM 5634 C CA . PHE B 1 224 ? -3.109 -1.767 6.66 1 95.75 224 PHE B CA 1
ATOM 5635 C C . PHE B 1 224 ? -4.07 -0.587 6.559 1 95.75 224 PHE B C 1
ATOM 5637 O O . PHE B 1 224 ? -5.281 -0.751 6.715 1 95.75 224 PHE B O 1
ATOM 5644 N N . ALA B 1 225 ? -3.514 0.569 6.324 1 95.88 225 ALA B N 1
ATOM 5645 C CA . ALA B 1 225 ? -4.355 1.761 6.227 1 95.88 225 ALA B CA 1
ATOM 5646 C C . ALA B 1 225 ? -5.227 1.718 4.977 1 95.88 225 ALA B C 1
ATOM 5648 O O . ALA B 1 225 ? -6.395 2.115 5.012 1 95.88 225 ALA B O 1
ATOM 5649 N N . LEU B 1 226 ? -4.715 1.204 3.887 1 93.88 226 LEU B N 1
ATOM 5650 C CA . LEU B 1 226 ? -5.445 1.146 2.625 1 93.88 226 LEU B CA 1
ATOM 5651 C C . LEU B 1 226 ? -6.441 -0.01 2.627 1 93.88 226 LEU B C 1
ATOM 5653 O O . LEU B 1 226 ? -7.523 0.096 2.045 1 93.88 226 LEU B O 1
ATOM 5657 N N . GLY B 1 227 ? -6.102 -1.019 3.342 1 88.88 227 GLY B N 1
ATOM 5658 C CA . GLY B 1 227 ? -6.871 -2.242 3.186 1 88.88 227 GLY B CA 1
ATOM 5659 C C . GLY B 1 227 ? -7.902 -2.441 4.281 1 88.88 227 GLY B C 1
ATOM 5660 O O . GLY B 1 227 ? -8.82 -3.254 4.137 1 88.88 227 GLY B O 1
ATOM 5661 N N . ASN B 1 228 ? -7.754 -1.703 5.422 1 91.88 228 ASN B N 1
ATOM 5662 C CA . ASN B 1 228 ? -8.609 -2.018 6.562 1 91.88 228 ASN B CA 1
ATOM 5663 C C . ASN B 1 228 ? -9.148 -0.751 7.219 1 91.88 228 ASN B C 1
ATOM 5665 O O . ASN B 1 228 ? -8.508 0.3 7.172 1 91.88 228 ASN B O 1
ATOM 5669 N N . LYS B 1 229 ? -10.281 -0.916 7.785 1 89.94 229 LYS B N 1
ATOM 5670 C CA . LYS B 1 229 ? -10.812 0.102 8.68 1 89.94 229 LYS B CA 1
ATOM 5671 C C . LYS B 1 229 ? -10.398 -0.162 10.125 1 89.94 229 LYS B C 1
ATOM 5673 O O . LYS B 1 229 ? -10.359 -1.312 10.57 1 89.94 229 LYS B O 1
ATOM 5678 N N . PRO B 1 230 ? -10.055 0.889 10.727 1 92.06 230 PRO B N 1
ATOM 5679 C CA . PRO B 1 230 ? -9.656 0.672 12.117 1 92.06 230 PRO B CA 1
ATOM 5680 C C . PRO B 1 230 ? -10.781 0.115 12.977 1 92.06 230 PRO B C 1
ATOM 5682 O O . PRO B 1 230 ? -11.914 0.612 12.922 1 92.06 230 PRO B O 1
ATOM 5685 N N . GLY B 1 231 ? -10.523 -0.934 13.609 1 90.94 231 GLY B N 1
ATOM 5686 C CA . GLY B 1 231 ? -11.484 -1.602 14.477 1 90.94 231 GLY B CA 1
ATOM 5687 C C . GLY B 1 231 ? -10.828 -2.48 15.523 1 90.94 231 GLY B C 1
ATOM 5688 O O . GLY B 1 231 ? -9.656 -2.295 15.852 1 90.94 231 GLY B O 1
ATOM 5689 N N . HIS B 1 232 ? -11.648 -3.33 16.094 1 89.81 232 HIS B N 1
ATOM 5690 C CA . HIS B 1 232 ? -11.164 -4.191 17.156 1 89.81 232 HIS B CA 1
ATOM 5691 C C . HIS B 1 232 ? -10.125 -5.188 16.641 1 89.81 232 HIS B C 1
ATOM 5693 O O . HIS B 1 232 ? -9.156 -5.492 17.344 1 89.81 232 HIS B O 1
ATOM 5699 N N . ARG B 1 233 ? -10.258 -5.574 15.422 1 89.62 233 ARG B N 1
ATOM 5700 C CA . ARG B 1 233 ? -9.367 -6.59 14.875 1 89.62 233 ARG B CA 1
ATOM 5701 C C . ARG B 1 233 ? -8.031 -5.98 14.461 1 89.62 233 ARG B C 1
ATOM 5703 O O . ARG B 1 233 ? -7.012 -6.676 14.414 1 89.62 233 ARG B O 1
ATOM 5710 N N . THR B 1 234 ? -8.047 -4.738 14.141 1 94.31 234 THR B N 1
ATOM 5711 C CA . THR B 1 234 ? -6.812 -4.078 13.727 1 94.31 234 THR B CA 1
ATOM 5712 C C . THR B 1 234 ? -6.172 -3.338 14.898 1 94.31 234 THR B C 1
ATOM 5714 O O . THR B 1 234 ? -5.074 -2.793 14.766 1 94.31 234 THR B O 1
ATOM 5717 N N . ALA B 1 235 ? -6.777 -3.352 16.078 1 94.94 235 ALA B N 1
ATOM 5718 C CA . ALA B 1 235 ? -6.324 -2.59 17.234 1 94.94 235 ALA B CA 1
ATOM 5719 C C . ALA B 1 235 ? -4.953 -3.066 17.703 1 94.94 235 ALA B C 1
ATOM 5721 O O . ALA B 1 235 ? -4.09 -2.256 18.047 1 94.94 235 ALA B O 1
ATOM 5722 N N . VAL B 1 236 ? -4.746 -4.344 17.703 1 94 236 VAL B N 1
ATOM 5723 C CA . VAL B 1 236 ? -3.49 -4.91 18.188 1 94 236 VAL B CA 1
ATOM 5724 C C . VAL B 1 236 ? -2.346 -4.5 17.25 1 94 236 VAL B C 1
ATOM 5726 O O . VAL B 1 236 ? -1.261 -4.141 17.719 1 94 236 VAL B O 1
ATOM 5729 N N . TYR B 1 237 ? -2.598 -4.531 16 1 95.25 237 TYR B N 1
ATOM 5730 C CA . TYR B 1 237 ? -1.565 -4.148 15.047 1 95.25 237 TYR B CA 1
ATOM 5731 C C . TYR B 1 237 ? -1.138 -2.701 15.25 1 95.25 237 TYR B C 1
ATOM 5733 O O . TYR B 1 237 ? 0.057 -2.402 15.32 1 95.25 237 TYR B O 1
ATOM 5741 N N . TYR B 1 238 ? -2.109 -1.754 15.336 1 96.44 238 TYR B N 1
ATOM 5742 C CA . TYR B 1 238 ? -1.79 -0.34 15.492 1 96.44 238 TYR B CA 1
ATOM 5743 C C . TYR B 1 238 ? -1.102 -0.083 16.828 1 96.44 238 TYR B C 1
ATOM 5745 O O . TYR B 1 238 ? -0.208 0.763 16.922 1 96.44 238 TYR B O 1
ATOM 5753 N N . SER B 1 239 ? -1.471 -0.827 17.859 1 96.44 239 SER B N 1
ATOM 5754 C CA . SER B 1 239 ? -0.831 -0.66 19.156 1 96.44 239 SER B CA 1
ATOM 5755 C C . SER B 1 239 ? 0.625 -1.109 19.125 1 96.44 239 SER B C 1
ATOM 5757 O O . SER B 1 239 ? 1.508 -0.415 19.625 1 96.44 239 SER B O 1
ATOM 5759 N N . VAL B 1 240 ? 0.877 -2.225 18.484 1 96.31 240 VAL B N 1
ATOM 5760 C CA . VAL B 1 240 ? 2.242 -2.736 18.391 1 96.31 240 VAL B CA 1
ATOM 5761 C C . VAL B 1 240 ? 3.098 -1.782 17.562 1 96.31 240 VAL B C 1
ATOM 5763 O O . VAL B 1 240 ? 4.227 -1.462 17.938 1 96.31 240 VAL B O 1
ATOM 5766 N N . ALA B 1 241 ? 2.537 -1.339 16.453 1 96.69 241 ALA B N 1
ATOM 5767 C CA . ALA B 1 241 ? 3.268 -0.395 15.617 1 96.69 241 ALA B CA 1
ATOM 5768 C C . ALA B 1 241 ? 3.588 0.886 16.375 1 96.69 241 ALA B C 1
ATOM 5770 O O . ALA B 1 241 ? 4.707 1.399 16.297 1 96.69 241 ALA B O 1
ATOM 5771 N N . SER B 1 242 ? 2.637 1.371 17.156 1 97 242 SER B N 1
ATOM 5772 C CA . SER B 1 242 ? 2.826 2.584 17.938 1 97 242 SER B CA 1
ATOM 5773 C C . SER B 1 242 ? 3.9 2.391 19.016 1 97 242 SER B C 1
ATOM 5775 O O . SER B 1 242 ? 4.754 3.26 19.203 1 97 242 SER B O 1
ATOM 5777 N N . TYR B 1 243 ? 3.92 1.251 19.625 1 96.94 243 TYR B N 1
ATOM 5778 C CA . TYR B 1 243 ? 4.871 0.998 20.703 1 96.94 243 TYR B CA 1
ATOM 5779 C C . TYR B 1 243 ? 6.285 0.835 20.156 1 96.94 243 TYR B C 1
ATOM 5781 O O . TYR B 1 243 ? 7.246 1.326 20.75 1 96.94 243 TYR B O 1
ATOM 5789 N N . VAL B 1 244 ? 6.426 0.218 19.062 1 96.5 244 VAL B N 1
ATOM 5790 C CA . VAL B 1 244 ? 7.746 0.034 18.484 1 96.5 244 VAL B CA 1
ATOM 5791 C C . VAL B 1 244 ? 8.297 1.38 18.016 1 96.5 244 VAL B C 1
ATOM 5793 O O . VAL B 1 244 ? 9.445 1.727 18.328 1 96.5 244 VAL B O 1
ATOM 5796 N N . MET B 1 245 ? 7.531 2.16 17.406 1 96.5 245 MET B N 1
ATOM 5797 C CA . MET B 1 245 ? 7.98 3.461 16.922 1 96.5 245 MET B CA 1
ATOM 5798 C C . MET B 1 245 ? 8.242 4.414 18.078 1 96.5 245 MET B C 1
ATOM 5800 O O . MET B 1 245 ? 9.172 5.219 18.031 1 96.5 245 MET B O 1
ATOM 5804 N N . GLY B 1 246 ? 7.398 4.266 19.078 1 96.88 246 GLY B N 1
ATOM 5805 C CA . GLY B 1 246 ? 7.609 5.078 20.266 1 96.88 246 GLY B CA 1
ATOM 5806 C C . GLY B 1 246 ? 8.906 4.754 21 1 96.88 246 GLY B C 1
ATOM 5807 O O . GLY B 1 246 ? 9.602 5.656 21.469 1 96.88 246 GLY B O 1
ATOM 5808 N N . THR B 1 247 ? 9.227 3.461 21.016 1 96.38 247 THR B N 1
ATOM 5809 C CA . THR B 1 247 ? 10.469 3.043 21.656 1 96.38 247 THR B CA 1
ATOM 5810 C C . THR B 1 247 ? 11.68 3.551 20.875 1 96.38 247 THR B C 1
ATOM 5812 O O . THR B 1 247 ? 12.664 3.982 21.469 1 96.38 247 THR B O 1
ATOM 5815 N N . ILE B 1 248 ? 11.555 3.568 19.609 1 94.62 248 ILE B N 1
ATOM 5816 C CA . ILE B 1 248 ? 12.641 4.094 18.781 1 94.62 248 ILE B CA 1
ATOM 5817 C C . ILE B 1 248 ? 12.797 5.59 19.031 1 94.62 248 ILE B C 1
ATOM 5819 O O . ILE B 1 248 ? 13.922 6.09 19.156 1 94.62 248 ILE B O 1
ATOM 5823 N N . MET B 1 249 ? 11.703 6.277 19.125 1 95.5 249 MET B N 1
ATOM 5824 C CA . MET B 1 249 ? 11.734 7.711 19.391 1 95.5 249 MET B CA 1
ATOM 5825 C C . MET B 1 249 ? 12.375 8.008 20.734 1 95.5 249 MET B C 1
ATOM 5827 O O . MET B 1 249 ? 13.195 8.922 20.859 1 95.5 249 MET B O 1
ATOM 5831 N N . LEU B 1 250 ? 12.047 7.238 21.703 1 94.56 250 LEU B N 1
ATOM 5832 C CA . LEU B 1 250 ? 12.617 7.445 23.031 1 94.56 250 LEU B CA 1
ATOM 5833 C C . LEU B 1 250 ? 14.117 7.164 23.016 1 94.56 250 LEU B C 1
ATOM 5835 O O . LEU B 1 250 ? 14.891 7.887 23.656 1 94.56 250 LEU B O 1
ATOM 5839 N N . CYS B 1 251 ? 14.523 6.113 22.312 1 92.81 251 CYS B N 1
ATOM 5840 C CA . CYS B 1 251 ? 15.938 5.785 22.203 1 92.81 251 CYS B CA 1
ATOM 5841 C C . CYS B 1 251 ? 16.719 6.906 21.516 1 92.81 251 CYS B C 1
ATOM 5843 O O . CYS B 1 251 ? 17.781 7.312 22 1 92.81 251 CYS B O 1
ATOM 5845 N N . VAL B 1 252 ? 16.172 7.418 20.516 1 91.88 252 VAL B N 1
ATOM 5846 C CA . VAL B 1 252 ? 16.828 8.492 19.781 1 91.88 252 VAL B CA 1
ATOM 5847 C C . VAL B 1 252 ? 16.906 9.75 20.641 1 91.88 252 VAL B C 1
ATOM 5849 O O . VAL B 1 252 ? 17.906 10.469 20.609 1 91.88 252 VAL B O 1
ATOM 5852 N N . THR B 1 253 ? 15.859 10.016 21.391 1 90.12 253 THR B N 1
ATOM 5853 C CA . THR B 1 253 ? 15.844 11.172 22.281 1 90.12 253 THR B CA 1
ATOM 5854 C C . THR B 1 253 ? 16.906 11.031 23.359 1 90.12 253 THR B C 1
ATOM 5856 O O . THR B 1 253 ? 17.594 11.992 23.688 1 90.12 253 THR B O 1
ATOM 5859 N N . CYS B 1 254 ? 17.062 9.82 23.844 1 89.12 254 CYS B N 1
ATOM 5860 C CA . CYS B 1 254 ? 18.078 9.57 24.875 1 89.12 254 CYS B CA 1
ATOM 5861 C C . CYS B 1 254 ? 19.484 9.734 24.297 1 89.12 254 CYS B C 1
ATOM 5863 O O . CYS B 1 254 ? 20.359 10.305 24.953 1 89.12 254 CYS B O 1
ATOM 5865 N N . ILE B 1 255 ? 19.641 9.297 23.141 1 86.56 255 ILE B N 1
ATOM 5866 C CA . ILE B 1 255 ? 20.938 9.422 22.5 1 86.56 255 ILE B CA 1
ATOM 5867 C C . ILE B 1 255 ? 21.25 10.898 22.234 1 86.56 255 ILE B C 1
ATOM 5869 O O . ILE B 1 255 ? 22.375 11.344 22.453 1 86.56 255 ILE B O 1
ATOM 5873 N N . SER B 1 256 ? 20.266 11.609 21.828 1 84.56 256 SER B N 1
ATOM 5874 C CA . SER B 1 256 ? 20.438 13.031 21.562 1 84.56 256 SER B CA 1
ATOM 5875 C C . SER B 1 256 ? 20.781 13.805 22.828 1 84.56 256 SER B C 1
ATOM 5877 O O . SER B 1 256 ? 21.641 14.688 22.812 1 84.56 256 SER B O 1
ATOM 5879 N N . LEU B 1 257 ? 20.172 13.414 23.891 1 82.94 257 LEU B N 1
ATOM 5880 C CA . LEU B 1 257 ? 20.438 14.07 25.172 1 82.94 257 LEU B CA 1
ATOM 5881 C C . LEU B 1 257 ? 21.828 13.719 25.672 1 82.94 257 LEU B C 1
ATOM 5883 O O . LEU B 1 257 ? 22.516 14.57 26.234 1 82.94 257 LEU B O 1
ATOM 5887 N N . TYR B 1 258 ? 22.188 12.5 25.453 1 83 258 TYR B N 1
ATOM 5888 C CA . TYR B 1 258 ? 23.516 12.078 25.859 1 83 258 TYR B CA 1
ATOM 5889 C C . TYR B 1 258 ? 24.594 12.805 25.047 1 83 258 TYR B C 1
ATOM 5891 O O . TYR B 1 258 ? 25.625 13.188 25.594 1 83 258 TYR B O 1
ATOM 5899 N N . ALA B 1 259 ? 24.312 13.008 23.844 1 77.12 259 ALA B N 1
ATOM 5900 C CA . ALA B 1 259 ? 25.25 13.711 22.969 1 77.12 259 ALA B CA 1
ATOM 5901 C C . ALA B 1 259 ? 25.375 15.18 23.375 1 77.12 259 ALA B C 1
ATOM 5903 O O . ALA B 1 259 ? 26.453 15.758 23.297 1 77.12 259 ALA B O 1
ATOM 5904 N N . LEU B 1 260 ? 24.359 15.719 23.797 1 78.31 260 LEU B N 1
ATOM 5905 C CA . LEU B 1 260 ? 24.344 17.125 24.188 1 78.31 260 LEU B CA 1
ATOM 5906 C C . LEU B 1 260 ? 25.094 17.328 25.516 1 78.31 260 LEU B C 1
ATOM 5908 O O . LEU B 1 260 ? 25.859 18.281 25.656 1 78.31 260 LEU B O 1
ATOM 5912 N N . LEU B 1 261 ? 24.953 16.344 26.391 1 77.25 261 LEU B N 1
ATOM 5913 C CA . LEU B 1 261 ? 25.531 16.5 27.719 1 77.25 261 LEU B CA 1
ATOM 5914 C C . LEU B 1 261 ? 26.984 16.047 27.734 1 77.25 261 LEU B C 1
ATOM 5916 O O . LEU B 1 261 ? 27.797 16.562 28.516 1 77.25 261 LEU B O 1
ATOM 5920 N N . GLY B 1 262 ? 27.25 14.992 27 1 68.38 262 GLY B N 1
ATOM 5921 C CA . GLY B 1 262 ? 28.578 14.391 27.109 1 68.38 262 GLY B CA 1
ATOM 5922 C C . GLY B 1 262 ? 29.609 15.062 26.219 1 68.38 262 GLY B C 1
ATOM 5923 O O . GLY B 1 262 ? 30.797 14.797 26.344 1 68.38 262 GLY B O 1
ATOM 5924 N N . GLY B 1 263 ? 29.25 16.125 25.438 1 62.75 263 GLY B N 1
ATOM 5925 C CA . GLY B 1 263 ? 30.25 16.75 24.594 1 62.75 263 GLY B CA 1
ATOM 5926 C C . GLY B 1 263 ? 30.891 15.789 23.609 1 62.75 263 GLY B C 1
ATOM 5927 O O . GLY B 1 263 ? 32.094 15.883 23.328 1 62.75 263 GLY B O 1
ATOM 5928 N N . VAL B 1 264 ? 30.188 14.695 23.234 1 61.5 264 VAL B N 1
ATOM 5929 C CA . VAL B 1 264 ? 30.781 13.672 22.391 1 61.5 264 VAL B CA 1
ATOM 5930 C C . VAL B 1 264 ? 30.828 14.164 20.938 1 61.5 264 VAL B C 1
ATOM 5932 O O . VAL B 1 264 ? 29.844 14.727 20.438 1 61.5 264 VAL B O 1
ATOM 5935 N N . GLN B 1 265 ? 32 14.234 20.453 1 61.62 265 GLN B N 1
ATOM 5936 C CA . GLN B 1 265 ? 32.188 14.602 19.047 1 61.62 265 GLN B CA 1
ATOM 5937 C C . GLN B 1 265 ? 31.969 13.414 18.125 1 61.62 265 GLN B C 1
ATOM 5939 O O . GLN B 1 265 ? 32.625 12.383 18.25 1 61.62 265 GLN B O 1
ATOM 5944 N N . PHE B 1 266 ? 30.781 13.438 17.562 1 64.19 266 PHE B N 1
ATOM 5945 C CA . PHE B 1 266 ? 30.5 12.359 16.625 1 64.19 266 PHE B CA 1
ATOM 5946 C C . PHE B 1 266 ? 31.125 12.664 15.266 1 64.19 266 PHE B C 1
ATOM 5948 O O . PHE B 1 266 ? 31.172 13.82 14.836 1 64.19 266 PHE B O 1
ATOM 5955 N N . ALA B 1 267 ? 31.891 11.711 14.75 1 68.56 267 ALA B N 1
ATOM 5956 C CA . ALA B 1 267 ? 32.375 11.828 13.375 1 68.56 267 ALA B CA 1
ATOM 5957 C C . ALA B 1 267 ? 31.203 11.844 12.398 1 68.56 267 ALA B C 1
ATOM 5959 O O . ALA B 1 267 ? 30.203 11.148 12.602 1 68.56 267 ALA B O 1
ATOM 5960 N N . ASP B 1 268 ? 31.234 12.789 11.492 1 77.19 268 ASP B N 1
ATOM 5961 C CA . ASP B 1 268 ? 30.172 12.977 10.508 1 77.19 268 ASP B CA 1
ATOM 5962 C C . ASP B 1 268 ? 30.281 11.961 9.375 1 77.19 268 ASP B C 1
ATOM 5964 O O . ASP B 1 268 ? 31.109 12.109 8.484 1 77.19 268 ASP B O 1
ATOM 5968 N N . PRO B 1 269 ? 29.531 10.891 9.438 1 73.44 269 PRO B N 1
ATOM 5969 C CA . PRO B 1 269 ? 29.562 9.961 8.305 1 73.44 269 PRO B CA 1
ATOM 5970 C C . PRO B 1 269 ? 28.672 10.422 7.148 1 73.44 269 PRO B C 1
ATOM 5972 O O . PRO B 1 269 ? 27.625 11.023 7.371 1 73.44 269 PRO B O 1
ATOM 5975 N N . PRO B 1 270 ? 28.953 10.156 5.863 1 67.94 270 PRO B N 1
ATOM 5976 C CA . PRO B 1 270 ? 30.125 9.656 5.148 1 67.94 270 PRO B CA 1
ATOM 5977 C C . PRO B 1 270 ? 31.156 10.742 4.887 1 67.94 270 PRO B C 1
ATOM 5979 O O . PRO B 1 270 ? 30.812 11.922 4.785 1 67.94 270 PRO B O 1
ATOM 5982 N N . SER B 1 271 ? 32.375 10.484 4.789 1 71.62 271 SER B N 1
ATOM 5983 C CA . SER B 1 271 ? 33.5 11.406 4.68 1 71.62 271 SER B CA 1
ATOM 5984 C C . SER B 1 271 ? 33.5 12.148 3.348 1 71.62 271 SER B C 1
ATOM 5986 O O . SER B 1 271 ? 34.094 13.203 3.213 1 71.62 271 SER B O 1
ATOM 5988 N N . ASP B 1 272 ? 32.562 11.781 2.457 1 79.19 272 ASP B N 1
ATOM 5989 C CA . ASP B 1 272 ? 32.625 12.367 1.12 1 79.19 272 ASP B CA 1
ATOM 5990 C C . ASP B 1 272 ? 31.734 13.609 1.032 1 79.19 272 ASP B C 1
ATOM 5992 O O . ASP B 1 272 ? 31.797 14.352 0.051 1 79.19 272 ASP B O 1
ATOM 5996 N N . LEU B 1 273 ? 31.031 13.969 2.152 1 82.62 273 LEU B N 1
ATOM 5997 C CA . LEU B 1 273 ? 30.125 15.109 2.102 1 82.62 273 LEU B CA 1
ATOM 5998 C C . LEU B 1 273 ? 30.641 16.25 2.973 1 82.62 273 LEU B C 1
ATOM 6000 O O . LEU B 1 273 ? 31.312 16.016 3.975 1 82.62 273 LEU B O 1
ATOM 6004 N N . PRO B 1 274 ? 30.344 17.5 2.484 1 84.12 274 PRO B N 1
ATOM 6005 C CA . PRO B 1 274 ? 30.75 18.641 3.305 1 84.12 274 PRO B CA 1
ATOM 6006 C C . PRO B 1 274 ? 30.094 18.641 4.684 1 84.12 274 PRO B C 1
ATOM 6008 O O . PRO B 1 274 ? 28.906 18.359 4.805 1 84.12 274 PRO B O 1
ATOM 6011 N N . SER B 1 275 ? 30.922 18.844 5.668 1 84.19 275 SER B N 1
ATOM 6012 C CA . SER B 1 275 ? 30.438 18.859 7.039 1 84.19 275 SER B CA 1
ATOM 6013 C C . SER B 1 275 ? 30.219 20.297 7.531 1 84.19 275 SER B C 1
ATOM 6015 O O . SER B 1 275 ? 30.859 21.219 7.047 1 84.19 275 SER B O 1
ATOM 6017 N N . CYS B 1 276 ? 29.188 20.406 8.352 1 85.31 276 CYS B N 1
ATOM 6018 C CA . CYS B 1 276 ? 28.906 21.688 8.977 1 85.31 276 CYS B CA 1
ATOM 6019 C C . CYS B 1 276 ? 29.406 21.719 10.414 1 85.31 276 CYS B C 1
ATOM 6021 O O . CYS B 1 276 ? 29.344 20.703 11.125 1 85.31 276 CYS B O 1
ATOM 6023 N N . SER B 1 277 ? 30.047 22.828 10.75 1 82.75 277 SER B N 1
ATOM 6024 C CA . SER B 1 277 ? 30.531 22.969 12.117 1 82.75 277 SER B CA 1
ATOM 6025 C C . SER B 1 277 ? 29.406 23.375 13.062 1 82.75 277 SER B C 1
ATOM 6027 O O . SER B 1 277 ? 28.625 24.281 12.758 1 82.75 277 SER B O 1
ATOM 6029 N N . VAL B 1 278 ? 29.219 22.578 14.109 1 82.25 278 VAL B N 1
ATOM 6030 C CA . VAL B 1 278 ? 28.219 22.891 15.109 1 82.25 278 VAL B CA 1
ATOM 6031 C C . VAL B 1 278 ? 28.891 23.297 16.422 1 82.25 278 VAL B C 1
ATOM 6033 O O . VAL B 1 278 ? 29.578 22.484 17.047 1 82.25 278 VAL B O 1
ATOM 6036 N N . GLY B 1 279 ? 28.703 24.578 16.734 1 77.38 279 GLY B N 1
ATOM 6037 C CA . GLY B 1 279 ? 29.281 25.062 17.969 1 77.38 279 GLY B CA 1
ATOM 6038 C C . GLY B 1 279 ? 28.531 24.578 19.203 1 77.38 279 GLY B C 1
ATOM 6039 O O . GLY B 1 279 ? 27.375 24.172 19.109 1 77.38 279 GLY B O 1
ATOM 6040 N N . GLN B 1 280 ? 29.188 24.578 20.312 1 79.38 280 GLN B N 1
ATOM 6041 C CA . GLN B 1 280 ? 28.578 24.172 21.562 1 79.38 280 GLN B CA 1
ATOM 6042 C C . GLN B 1 280 ? 27.391 25.062 21.922 1 79.38 280 GLN B C 1
ATOM 6044 O O . GLN B 1 280 ? 26.375 24.578 22.391 1 79.38 280 GLN B O 1
ATOM 6049 N N . TYR B 1 281 ? 27.578 26.266 21.625 1 82.81 281 TYR B N 1
ATOM 6050 C CA . TYR B 1 281 ? 26.484 27.188 21.922 1 82.81 281 TYR B CA 1
ATOM 6051 C C . TYR B 1 281 ? 25.281 26.922 21.031 1 82.81 281 TYR B C 1
ATOM 6053 O O . TYR B 1 281 ? 24.141 27.094 21.453 1 82.81 281 TYR B O 1
ATOM 6061 N N . GLU B 1 282 ? 25.578 26.469 19.906 1 84.44 282 GLU B N 1
ATOM 6062 C CA . GLU B 1 282 ? 24.5 26.188 18.969 1 84.44 282 GLU B CA 1
ATOM 6063 C C . GLU B 1 282 ? 23.719 24.953 19.391 1 84.44 282 GLU B C 1
ATOM 6065 O O . GLU B 1 282 ? 22.5 24.875 19.188 1 84.44 282 GLU B O 1
ATOM 6070 N N . LEU B 1 283 ? 24.422 24.078 19.953 1 82.62 283 LEU B N 1
ATOM 6071 C CA . LEU B 1 283 ? 23.75 22.875 20.422 1 82.62 283 LEU B CA 1
ATOM 6072 C C . LEU B 1 283 ? 22.828 23.172 21.594 1 82.62 283 LEU B C 1
ATOM 6074 O O . LEU B 1 283 ? 21.688 22.703 21.609 1 82.62 283 LEU B O 1
ATOM 6078 N N . LEU B 1 284 ? 23.312 23.984 22.438 1 84.81 284 LEU B N 1
ATOM 6079 C CA . LEU B 1 284 ? 22.516 24.359 23.594 1 84.81 284 LEU B CA 1
ATOM 6080 C C . LEU B 1 284 ? 21.312 25.203 23.188 1 84.81 284 LEU B C 1
ATOM 6082 O O . LEU B 1 284 ? 20.203 25.031 23.703 1 84.81 284 LEU B O 1
ATOM 6086 N N . ALA B 1 285 ? 21.594 26.047 22.312 1 88.19 285 ALA B N 1
ATOM 6087 C CA . ALA B 1 285 ? 20.5 26.891 21.812 1 88.19 285 ALA B CA 1
ATOM 6088 C C . ALA B 1 285 ? 19.469 26.047 21.062 1 88.19 285 ALA B C 1
ATOM 6090 O O . ALA B 1 285 ? 18.266 26.297 21.172 1 88.19 285 ALA B O 1
ATOM 6091 N N . GLY B 1 286 ? 19.984 25.094 20.406 1 86.75 286 GLY B N 1
ATOM 6092 C CA . GLY B 1 286 ? 19.062 24.219 19.703 1 86.75 286 GLY B CA 1
ATOM 6093 C C . GLY B 1 286 ? 18.156 23.438 20.625 1 86.75 286 GLY B C 1
ATOM 6094 O O . GLY B 1 286 ? 16.953 23.328 20.375 1 86.75 286 GLY B O 1
ATOM 6095 N N . ALA B 1 287 ? 18.688 22.984 21.641 1 86.12 287 ALA B N 1
ATOM 6096 C CA . ALA B 1 287 ? 17.906 22.25 22.625 1 86.12 287 ALA B CA 1
ATOM 6097 C C . ALA B 1 287 ? 16.891 23.172 23.328 1 86.12 287 ALA B C 1
ATOM 6099 O O . ALA B 1 287 ? 15.75 22.781 23.547 1 86.12 287 ALA B O 1
ATOM 6100 N N . PHE B 1 288 ? 17.312 24.328 23.594 1 90.69 288 PHE B N 1
ATOM 6101 C CA . PHE B 1 288 ? 16.438 25.281 24.281 1 90.69 288 PHE B CA 1
ATOM 6102 C C . PHE B 1 288 ? 15.273 25.688 23.375 1 90.69 288 PHE B C 1
ATOM 6104 O O . PHE B 1 288 ? 14.117 25.672 23.797 1 90.69 288 PHE B O 1
ATOM 6111 N N . PHE B 1 289 ? 15.57 25.938 22.141 1 91.88 289 PHE B N 1
ATOM 6112 C CA . PHE B 1 289 ? 14.539 26.438 21.25 1 91.88 289 PHE B CA 1
ATOM 6113 C C . PHE B 1 289 ? 13.672 25.312 20.703 1 91.88 289 PHE B C 1
ATOM 6115 O O . PHE B 1 289 ? 12.578 25.547 20.188 1 91.88 289 PHE B O 1
ATOM 6122 N N . SER B 1 290 ? 14.156 24.109 20.875 1 87.44 290 SER B N 1
ATOM 6123 C CA . SER B 1 290 ? 13.336 22.984 20.438 1 87.44 290 SER B CA 1
ATOM 6124 C C . SER B 1 290 ? 12.383 22.531 21.531 1 87.44 290 SER B C 1
ATOM 6126 O O . SER B 1 290 ? 11.227 22.203 21.266 1 87.44 290 SER B O 1
ATOM 6128 N N . LEU B 1 291 ? 12.82 22.547 22.766 1 87.75 291 LEU B N 1
ATOM 6129 C CA . LEU B 1 291 ? 12 22.016 23.844 1 87.75 291 LEU B CA 1
ATOM 6130 C C . LEU B 1 291 ? 11.852 23.031 24.969 1 87.75 291 LEU B C 1
ATOM 6132 O O . LEU B 1 291 ? 10.75 23.25 25.469 1 87.75 291 LEU B O 1
ATOM 6136 N N . GLY B 1 292 ? 12.844 23.703 25.328 1 91.25 292 GLY B N 1
ATOM 6137 C CA . GLY B 1 292 ? 12.836 24.609 26.469 1 91.25 292 GLY B CA 1
ATOM 6138 C C . GLY B 1 292 ? 11.852 25.75 26.312 1 91.25 292 GLY B C 1
ATOM 6139 O O . GLY B 1 292 ? 11.133 26.078 27.266 1 91.25 292 GLY B O 1
ATOM 6140 N N . ILE B 1 293 ? 11.836 26.266 25.141 1 94.25 293 ILE B N 1
ATOM 6141 C CA . ILE B 1 293 ? 11.016 27.438 24.906 1 94.25 293 ILE B CA 1
ATOM 6142 C C . ILE B 1 293 ? 9.539 27.078 25.062 1 94.25 293 ILE B C 1
ATOM 6144 O O . ILE B 1 293 ? 8.727 27.922 25.453 1 94.25 293 ILE B O 1
ATOM 6148 N N . ILE B 1 294 ? 9.195 25.875 24.828 1 93.69 294 ILE B N 1
ATOM 6149 C CA . ILE B 1 294 ? 7.816 25.422 24.969 1 93.69 294 ILE B CA 1
ATOM 6150 C C . ILE B 1 294 ? 7.426 25.391 26.438 1 93.69 294 ILE B C 1
ATOM 6152 O O . ILE B 1 294 ? 6.332 25.828 26.812 1 93.69 294 ILE B O 1
ATOM 6156 N N . PHE B 1 295 ? 8.289 25.016 27.281 1 95 295 PHE B N 1
ATOM 6157 C CA . PHE B 1 295 ? 8.016 24.953 28.719 1 95 295 PHE B CA 1
ATOM 6158 C C . PHE B 1 295 ? 7.965 26.359 29.312 1 95 295 PHE B C 1
ATOM 6160 O O . PHE B 1 295 ? 7.133 26.641 30.172 1 95 295 PHE B O 1
ATOM 6167 N N . VAL B 1 296 ? 8.852 27.219 28.781 1 95.75 296 VAL B N 1
ATOM 6168 C CA . VAL B 1 296 ? 8.836 28.594 29.266 1 95.75 296 VAL B CA 1
ATOM 6169 C C . VAL B 1 296 ? 7.488 29.234 28.938 1 95.75 296 VAL B C 1
ATOM 6171 O O . VAL B 1 296 ? 6.887 29.906 29.781 1 95.75 296 VAL B O 1
ATOM 6174 N N . CYS B 1 297 ? 7.07 29 27.734 1 95.44 297 CYS B N 1
ATOM 6175 C CA . CYS B 1 297 ? 5.785 29.547 27.328 1 95.44 297 CYS B CA 1
ATOM 6176 C C . CYS B 1 297 ? 4.648 28.969 28.172 1 95.44 297 CYS B C 1
ATOM 6178 O O . CYS B 1 297 ? 3.771 29.703 28.625 1 95.44 297 CYS B O 1
ATOM 6180 N N . ALA B 1 298 ? 4.688 27.734 28.438 1 94.94 298 ALA B N 1
ATOM 6181 C CA . ALA B 1 298 ? 3.645 27.062 29.203 1 94.94 298 ALA B CA 1
ATOM 6182 C C . ALA B 1 298 ? 3.605 27.578 30.641 1 94.94 298 ALA B C 1
ATOM 6184 O O . ALA B 1 298 ? 2.529 27.844 31.188 1 94.94 298 ALA B O 1
ATOM 6185 N N . PHE B 1 299 ? 4.734 27.828 31.219 1 95.5 299 PHE B N 1
ATOM 6186 C CA . PHE B 1 299 ? 4.812 28.297 32.594 1 95.5 299 PHE B CA 1
ATOM 6187 C C . PHE B 1 299 ? 4.348 29.734 32.688 1 95.5 299 PHE B C 1
ATOM 6189 O O . PHE B 1 299 ? 3.719 30.125 33.688 1 95.5 299 PHE B O 1
ATOM 6196 N N . MET B 1 300 ? 4.672 30.484 31.672 1 94.44 300 MET B N 1
ATOM 6197 C CA . MET B 1 300 ? 4.215 31.859 31.656 1 94.44 300 MET B CA 1
ATOM 6198 C C . MET B 1 300 ? 2.693 31.938 31.594 1 94.44 300 MET B C 1
ATOM 6200 O O . MET B 1 300 ? 2.086 32.875 32.125 1 94.44 300 MET B O 1
ATOM 6204 N N . HIS B 1 301 ? 2.082 30.984 30.953 1 93.19 301 HIS B N 1
ATOM 6205 C CA . HIS B 1 301 ? 0.629 30.922 30.844 1 93.19 301 HIS B CA 1
ATOM 6206 C C . HIS B 1 301 ? 0.009 30.234 32.062 1 93.19 301 HIS B C 1
ATOM 6208 O O . HIS B 1 301 ? -1.21 30.062 32.125 1 93.19 301 HIS B O 1
ATOM 6214 N N . GLY B 1 302 ? 0.821 29.734 32.969 1 91.38 302 GLY B N 1
ATOM 6215 C CA . GLY B 1 302 ? 0.35 29.125 34.188 1 91.38 302 GLY B CA 1
ATOM 6216 C C . GLY B 1 302 ? -0.003 27.656 34.031 1 91.38 302 GLY B C 1
ATOM 6217 O O . GLY B 1 302 ? -0.784 27.109 34.812 1 91.38 302 GLY B O 1
ATOM 6218 N N . GLU B 1 303 ? 0.459 27.062 33 1 92.81 303 GLU B N 1
ATOM 6219 C CA . GLU B 1 303 ? 0.145 25.672 32.719 1 92.81 303 GLU B CA 1
ATOM 6220 C C . GLU B 1 303 ? 1.312 24.766 33.094 1 92.81 303 GLU B C 1
ATOM 6222 O O . GLU B 1 303 ? 2.111 24.375 32.25 1 92.81 303 GLU B O 1
ATOM 6227 N N . PHE B 1 304 ? 1.291 24.188 34.25 1 92.75 304 PHE B N 1
ATOM 6228 C CA . PHE B 1 304 ? 2.396 23.391 34.75 1 92.75 304 PHE B CA 1
ATOM 6229 C C . PHE B 1 304 ? 2.139 21.906 34.531 1 92.75 304 PHE B C 1
ATOM 6231 O O . PHE B 1 304 ? 3.072 21.094 34.531 1 92.75 304 PHE B O 1
ATOM 6238 N N . ALA B 1 305 ? 0.937 21.531 34.312 1 91 305 ALA B N 1
ATOM 6239 C CA . ALA B 1 305 ? 0.556 20.125 34.156 1 91 305 ALA B CA 1
ATOM 6240 C C . ALA B 1 305 ? 1.128 19.531 32.875 1 91 305 ALA B C 1
ATOM 6242 O O . ALA B 1 305 ? 1.14 18.312 32.719 1 91 305 ALA B O 1
ATOM 6243 N N . ILE B 1 306 ? 1.644 20.391 32.031 1 93.12 306 ILE B N 1
ATOM 6244 C CA . ILE B 1 306 ? 2.176 19.938 30.734 1 93.12 306 ILE B CA 1
ATOM 6245 C C . ILE B 1 306 ? 3.398 19.047 30.969 1 93.12 306 ILE B C 1
ATOM 6247 O O . ILE B 1 306 ? 3.691 18.172 30.156 1 93.12 306 ILE B O 1
ATOM 6251 N N . VAL B 1 307 ? 4.078 19.219 32.094 1 93.75 307 VAL B N 1
ATOM 6252 C CA . VAL B 1 307 ? 5.293 18.469 32.406 1 93.75 307 VAL B CA 1
ATOM 6253 C C . VAL B 1 307 ? 4.957 17 32.594 1 93.75 307 VAL B C 1
ATOM 6255 O O . VAL B 1 307 ? 5.738 16.125 32.219 1 93.75 307 VAL B O 1
ATOM 6258 N N . ARG B 1 308 ? 3.768 16.688 33.062 1 94.19 308 ARG B N 1
ATOM 6259 C CA . ARG B 1 308 ? 3.367 15.32 33.375 1 94.19 308 ARG B CA 1
ATOM 6260 C C . ARG B 1 308 ? 3.066 14.547 32.094 1 94.19 308 ARG B C 1
ATOM 6262 O O . ARG B 1 308 ? 3.08 13.32 32.062 1 94.19 308 ARG B O 1
ATOM 6269 N N . SER B 1 309 ? 2.809 15.25 31.031 1 95.56 309 SER B N 1
ATOM 6270 C CA . SER B 1 309 ? 2.402 14.578 29.812 1 95.56 309 SER B CA 1
ATOM 6271 C C . SER B 1 309 ? 3.479 14.695 28.734 1 95.56 309 SER B C 1
ATOM 6273 O O . SER B 1 309 ? 3.271 14.273 27.594 1 95.56 309 SER B O 1
ATOM 6275 N N . THR B 1 310 ? 4.629 15.219 29.062 1 94.06 310 THR B N 1
ATOM 6276 C CA . THR B 1 310 ? 5.664 15.5 28.078 1 94.06 310 THR B CA 1
ATOM 6277 C C . THR B 1 310 ? 6.273 14.203 27.547 1 94.06 310 THR B C 1
ATOM 6279 O O . THR B 1 310 ? 6.402 14.016 26.344 1 94.06 310 THR B O 1
ATOM 6282 N N . LEU B 1 311 ? 6.613 13.273 28.422 1 94.31 311 LEU B N 1
ATOM 6283 C CA . LEU B 1 311 ? 7.242 12.023 28.031 1 94.31 311 LEU B CA 1
ATOM 6284 C C . LEU B 1 311 ? 6.305 11.203 27.141 1 94.31 311 LEU B C 1
ATOM 6286 O O . LEU B 1 311 ? 6.738 10.625 26.141 1 94.31 311 LEU B O 1
ATOM 6290 N N . GLN B 1 312 ? 5.074 11.211 27.5 1 95.81 312 GLN B N 1
ATOM 6291 C CA . GLN B 1 312 ? 4.086 10.461 26.734 1 95.81 312 GLN B CA 1
ATOM 6292 C C . GLN B 1 312 ? 3.877 11.07 25.344 1 95.81 312 GLN B C 1
ATOM 6294 O O . GLN B 1 312 ? 3.668 10.352 24.375 1 95.81 312 GLN B O 1
ATOM 6299 N N . TYR B 1 313 ? 3.959 12.328 25.328 1 95.5 313 TYR B N 1
ATOM 6300 C CA . TYR B 1 313 ? 3.783 12.992 24.047 1 95.5 313 TYR B CA 1
ATOM 6301 C C . TYR B 1 313 ? 4.926 12.656 23.094 1 95.5 313 TYR B C 1
ATOM 6303 O O . TYR B 1 313 ? 4.699 12.359 21.922 1 95.5 313 TYR B O 1
ATOM 6311 N N . PHE B 1 314 ? 6.098 12.703 23.609 1 93.94 314 PHE B N 1
ATOM 6312 C CA . PHE B 1 314 ? 7.242 12.391 22.75 1 93.94 314 PHE B CA 1
ATOM 6313 C C . PHE B 1 314 ? 7.223 10.922 22.344 1 93.94 314 PHE B C 1
ATOM 6315 O O . PHE B 1 314 ? 7.609 10.594 21.219 1 93.94 314 PHE B O 1
ATOM 6322 N N . PHE B 1 315 ? 6.797 10.102 23.234 1 96.5 315 PHE B N 1
ATOM 6323 C CA . PHE B 1 315 ? 6.656 8.688 22.922 1 96.5 315 PHE B CA 1
ATOM 6324 C C . PHE B 1 315 ? 5.648 8.484 21.797 1 96.5 315 PHE B C 1
ATOM 6326 O O . PHE B 1 315 ? 5.848 7.637 20.922 1 96.5 315 PHE B O 1
ATOM 6333 N N . MET B 1 316 ? 4.621 9.336 21.75 1 97.19 316 MET B N 1
ATOM 6334 C CA . MET B 1 316 ? 3.527 9.156 20.797 1 97.19 316 MET B CA 1
ATOM 6335 C C . MET B 1 316 ? 3.756 9.984 19.547 1 97.19 316 MET B C 1
ATOM 6337 O O . MET B 1 316 ? 2.996 9.875 18.578 1 97.19 316 MET B O 1
ATOM 6341 N N . LEU B 1 317 ? 4.766 10.719 19.516 1 96.44 317 LEU B N 1
ATOM 6342 C CA . LEU B 1 317 ? 5.004 11.633 18.406 1 96.44 317 LEU B CA 1
ATOM 6343 C C . LEU B 1 317 ? 5.059 10.875 17.078 1 96.44 317 LEU B C 1
ATOM 6345 O O . LEU B 1 317 ? 4.406 11.258 16.109 1 96.44 317 LEU B O 1
ATOM 6349 N N . PRO B 1 318 ? 5.77 9.703 17.016 1 97.12 318 PRO B N 1
ATOM 6350 C CA . PRO B 1 318 ? 5.762 8.953 15.758 1 97.12 318 PRO B CA 1
ATOM 6351 C C . PRO B 1 318 ? 4.379 8.422 15.391 1 97.12 318 PRO B C 1
ATOM 6353 O O . PRO B 1 318 ? 4.066 8.273 14.211 1 97.12 318 PRO B O 1
ATOM 6356 N N . THR B 1 319 ? 3.602 8.156 16.375 1 97.62 319 THR B N 1
ATOM 6357 C CA . THR B 1 319 ? 2.234 7.719 16.125 1 97.62 319 THR B CA 1
ATOM 6358 C C . THR B 1 319 ? 1.42 8.828 15.461 1 97.62 319 THR B C 1
ATOM 6360 O O . THR B 1 319 ? 0.688 8.578 14.5 1 97.62 319 THR B O 1
ATOM 6363 N N . PHE B 1 320 ? 1.607 10.023 15.891 1 96.81 320 PHE B N 1
ATOM 6364 C CA . PHE B 1 320 ? 0.883 11.164 15.344 1 96.81 320 PHE B CA 1
ATOM 6365 C C . PHE B 1 320 ? 1.306 11.43 13.906 1 96.81 320 PHE B C 1
ATOM 6367 O O . PHE B 1 320 ? 0.485 11.828 13.078 1 96.81 320 PHE B O 1
ATOM 6374 N N . VAL B 1 321 ? 2.543 11.133 13.648 1 96.12 321 VAL B N 1
ATOM 6375 C CA . VAL B 1 321 ? 3.066 11.469 12.328 1 96.12 321 VAL B CA 1
ATOM 6376 C C . VAL B 1 321 ? 2.818 10.312 11.367 1 96.12 321 VAL B C 1
ATOM 6378 O O . VAL B 1 321 ? 2.221 10.5 10.305 1 96.12 321 VAL B O 1
ATOM 6381 N N . ASN B 1 322 ? 3.17 9.125 11.758 1 97.38 322 ASN B N 1
ATOM 6382 C CA . ASN B 1 322 ? 3.135 7.988 10.844 1 97.38 322 ASN B CA 1
ATOM 6383 C C . ASN B 1 322 ? 1.764 7.316 10.828 1 97.38 322 ASN B C 1
ATOM 6385 O O . ASN B 1 322 ? 1.111 7.242 9.789 1 97.38 322 ASN B O 1
ATOM 6389 N N . VAL B 1 323 ? 1.3 6.91 11.984 1 97.5 323 VAL B N 1
ATOM 6390 C CA . VAL B 1 323 ? 0.066 6.133 12.023 1 97.5 323 VAL B CA 1
ATOM 6391 C C . VAL B 1 323 ? -1.11 7.008 11.594 1 97.5 323 VAL B C 1
ATOM 6393 O O . VAL B 1 323 ? -1.843 6.664 10.664 1 97.5 323 VAL B O 1
ATOM 6396 N N . LEU B 1 324 ? -1.237 8.172 12.234 1 97.5 324 LEU B N 1
ATOM 6397 C CA . LEU B 1 324 ? -2.371 9.039 11.93 1 97.5 324 LEU B CA 1
ATOM 6398 C C . LEU B 1 324 ? -2.225 9.664 10.539 1 97.5 324 LEU B C 1
ATOM 6400 O O . LEU B 1 324 ? -3.193 9.727 9.781 1 97.5 324 LEU B O 1
ATOM 6404 N N . GLY B 1 325 ? -1.039 10.094 10.211 1 97.31 325 GLY B N 1
ATOM 6405 C CA . GLY B 1 325 ? -0.806 10.703 8.914 1 97.31 325 GLY B CA 1
ATOM 6406 C C . GLY B 1 325 ? -1.032 9.75 7.754 1 97.31 325 GLY B C 1
ATOM 6407 O O . GLY B 1 325 ? -1.732 10.086 6.797 1 97.31 325 GLY B O 1
ATOM 6408 N N . ILE B 1 326 ? -0.489 8.594 7.844 1 97.62 326 ILE B N 1
ATOM 6409 C CA . ILE B 1 326 ? -0.596 7.613 6.766 1 97.62 326 ILE B CA 1
ATOM 6410 C C . ILE B 1 326 ? -2.053 7.184 6.605 1 97.62 326 ILE B C 1
ATOM 6412 O O . ILE B 1 326 ? -2.549 7.059 5.484 1 97.62 326 ILE B O 1
ATOM 6416 N N . TYR B 1 327 ? -2.719 6.973 7.691 1 97.44 327 TYR B N 1
ATOM 6417 C CA . TYR B 1 327 ? -4.117 6.578 7.586 1 97.44 327 TYR B CA 1
ATOM 6418 C C . TYR B 1 327 ? -4.957 7.691 6.973 1 97.44 327 TYR B C 1
ATOM 6420 O O . TYR B 1 327 ? -5.855 7.43 6.172 1 97.44 327 TYR B O 1
ATOM 6428 N N . ALA B 1 328 ? -4.699 8.875 7.336 1 96.31 328 ALA B N 1
ATOM 6429 C CA . ALA B 1 328 ? -5.469 10.008 6.824 1 96.31 328 ALA B CA 1
ATOM 6430 C C . ALA B 1 328 ? -5.301 10.141 5.312 1 96.31 328 ALA B C 1
ATOM 6432 O O . ALA B 1 328 ? -6.289 10.227 4.582 1 96.31 328 ALA B O 1
ATOM 6433 N N . TYR B 1 329 ? -4.082 10.062 4.832 1 95.81 329 TYR B N 1
ATOM 6434 C CA . TYR B 1 329 ? -3.83 10.234 3.404 1 95.81 329 TYR B CA 1
ATOM 6435 C C . TYR B 1 329 ? -4.297 9.016 2.619 1 95.81 329 TYR B C 1
ATOM 6437 O O . TYR B 1 329 ? -4.637 9.125 1.438 1 95.81 329 TYR B O 1
ATOM 6445 N N . SER B 1 330 ? -4.348 7.855 3.27 1 95.94 330 SER B N 1
ATOM 6446 C CA . SER B 1 330 ? -4.777 6.633 2.6 1 95.94 330 SER B CA 1
ATOM 6447 C C . SER B 1 330 ? -6.297 6.562 2.5 1 95.94 330 SER B C 1
ATOM 6449 O O . SER B 1 330 ? -6.836 5.754 1.742 1 95.94 330 SER B O 1
ATOM 6451 N N . ASN B 1 331 ? -7.023 7.406 3.256 1 94.12 331 ASN B N 1
ATOM 6452 C CA . ASN B 1 331 ? -8.477 7.336 3.268 1 94.12 331 ASN B CA 1
ATOM 6453 C C . ASN B 1 331 ? -9.109 8.703 3.006 1 94.12 331 ASN B C 1
ATOM 6455 O O . ASN B 1 331 ? -10.07 9.086 3.672 1 94.12 331 ASN B O 1
ATOM 6459 N N . LEU B 1 332 ? -8.633 9.305 2.027 1 91.19 332 LEU B N 1
ATOM 6460 C CA . LEU B 1 332 ? -9.148 10.609 1.636 1 91.19 332 LEU B CA 1
ATOM 6461 C C . LEU B 1 332 ? -10.516 10.484 0.981 1 91.19 332 LEU B C 1
ATOM 6463 O O . LEU B 1 332 ? -11.273 11.461 0.934 1 91.19 332 LEU B O 1
ATOM 6467 N N . HIS B 1 333 ? -10.836 9.312 0.428 1 87.62 333 HIS B N 1
ATOM 6468 C CA . HIS B 1 333 ? -12.094 9.102 -0.275 1 87.62 333 HIS B CA 1
ATOM 6469 C C . HIS B 1 333 ? -13.258 8.984 0.704 1 87.62 333 HIS B C 1
ATOM 6471 O O . HIS B 1 333 ? -14.422 9.109 0.313 1 87.62 333 HIS B O 1
ATOM 6477 N N . ASP B 1 334 ? -12.938 8.711 1.929 1 83.31 334 ASP B N 1
ATOM 6478 C CA . ASP B 1 334 ? -13.953 8.539 2.963 1 83.31 334 ASP B CA 1
ATOM 6479 C C . ASP B 1 334 ? -14.391 9.891 3.529 1 83.31 334 ASP B C 1
ATOM 6481 O O . ASP B 1 334 ? -13.641 10.531 4.27 1 83.31 334 ASP B O 1
ATOM 6485 N N . LEU B 1 335 ? -15.523 10.32 3.258 1 82.12 335 LEU B N 1
ATOM 6486 C CA . LEU B 1 335 ? -16.031 11.617 3.711 1 82.12 335 LEU B CA 1
ATOM 6487 C C . LEU B 1 335 ? -16.938 11.453 4.918 1 82.12 335 LEU B C 1
ATOM 6489 O O . LEU B 1 335 ? -17.672 12.383 5.281 1 82.12 335 LEU B O 1
ATOM 6493 N N . SER B 1 336 ? -16.812 10.219 5.531 1 76.75 336 SER B N 1
ATOM 6494 C CA . SER B 1 336 ? -17.641 9.984 6.707 1 76.75 336 SER B CA 1
ATOM 6495 C C . SER B 1 336 ? -17.062 10.664 7.941 1 76.75 336 SER B C 1
ATOM 6497 O O . SER B 1 336 ? -15.875 10.992 7.977 1 76.75 336 SER B O 1
ATOM 6499 N N . TRP B 1 337 ? -17.828 10.945 8.938 1 69.94 337 TRP B N 1
ATOM 6500 C CA . TRP B 1 337 ? -17.422 11.664 10.141 1 69.94 337 TRP B CA 1
ATOM 6501 C C . TRP B 1 337 ? -16.734 10.727 11.125 1 69.94 337 TRP B C 1
ATOM 6503 O O . TRP B 1 337 ? -16.094 11.18 12.078 1 69.94 337 TRP B O 1
ATOM 6513 N N . GLY B 1 338 ? -16.516 9.344 10.891 1 58.03 338 GLY B N 1
ATOM 6514 C CA . GLY B 1 338 ? -15.695 8.406 11.633 1 58.03 338 GLY B CA 1
ATOM 6515 C C . GLY B 1 338 ? -16.266 8.062 13 1 58.03 338 GLY B C 1
ATOM 6516 O O . GLY B 1 338 ? -15.977 6.996 13.547 1 58.03 338 GLY B O 1
ATOM 6517 N N . THR B 1 339 ? -16.578 9.031 13.992 1 49.31 339 THR B N 1
ATOM 6518 C CA . THR B 1 339 ? -16.984 8.703 15.352 1 49.31 339 THR B CA 1
ATOM 6519 C C . THR B 1 339 ? -18.344 7.992 15.344 1 49.31 339 THR B C 1
ATOM 6521 O O . THR B 1 339 ? -18.984 7.879 14.305 1 49.31 339 THR B O 1
ATOM 6524 N N . LYS B 1 340 ? -19.25 8.055 16.656 1 40.53 340 LYS B N 1
ATOM 6525 C CA . LYS B 1 340 ? -20.422 7.242 16.938 1 40.53 340 LYS B CA 1
ATOM 6526 C C . LYS B 1 340 ? -21.344 7.191 15.719 1 40.53 340 LYS B C 1
ATOM 6528 O O . LYS B 1 340 ? -21.297 8.07 14.852 1 40.53 340 LYS B O 1
ATOM 6533 N N . GLY B 1 341 ? -22.578 6.66 15.688 1 39.94 341 GLY B N 1
ATOM 6534 C CA . GLY B 1 341 ? -23.875 6.168 15.242 1 39.94 341 GLY B CA 1
ATOM 6535 C C . GLY B 1 341 ? -24.281 6.699 13.875 1 39.94 341 GLY B C 1
ATOM 6536 O O . GLY B 1 341 ? -25.328 6.336 13.352 1 39.94 341 GLY B O 1
ATOM 6537 N N . ILE B 1 342 ? -23.656 7.875 13.555 1 38.53 342 ILE B N 1
ATOM 6538 C CA . ILE B 1 342 ? -24.297 8.406 12.352 1 38.53 342 ILE B CA 1
ATOM 6539 C C . ILE B 1 342 ? -23.641 7.824 11.109 1 38.53 342 ILE B C 1
ATOM 6541 O O . ILE B 1 342 ? -22.734 8.43 10.539 1 38.53 342 ILE B O 1
ATOM 6545 N N . GLU B 1 343 ? -23.031 6.777 11.18 1 39.28 343 GLU B N 1
ATOM 6546 C CA . GLU B 1 343 ? -22.781 6.238 9.844 1 39.28 343 GLU B CA 1
ATOM 6547 C C . GLU B 1 343 ? -23.938 6.527 8.898 1 39.28 343 GLU B C 1
ATOM 6549 O O . GLU B 1 343 ? -25.016 6.949 9.336 1 39.28 343 GLU B O 1
ATOM 6554 N N . SER B 1 344 ? -24.047 6.051 7.699 1 35.44 344 SER B N 1
ATOM 6555 C CA . SER B 1 344 ? -25.25 6.266 6.895 1 35.44 344 SER B CA 1
ATOM 6556 C C . SER B 1 344 ? -26.5 6.008 7.711 1 35.44 344 SER B C 1
ATOM 6558 O O . SER B 1 344 ? -26.875 4.855 7.941 1 35.44 344 SER B O 1
ATOM 6560 N N . SER B 1 345 ? -26.625 6.496 8.898 1 31.19 345 SER B N 1
ATOM 6561 C CA . SER B 1 345 ? -28.016 6.465 9.375 1 31.19 345 SER B CA 1
ATOM 6562 C C . SER B 1 345 ? -28.984 6.836 8.266 1 31.19 345 SER B C 1
ATOM 6564 O O . SER B 1 345 ? -28.812 7.848 7.59 1 31.19 345 SER B O 1
ATOM 6566 N N . THR B 1 346 ? -29.547 5.938 7.691 1 31.5 346 THR B N 1
ATOM 6567 C CA . THR B 1 346 ? -30.922 6.262 7.316 1 31.5 346 THR B CA 1
ATOM 6568 C C . THR B 1 346 ? -31.5 7.312 8.258 1 31.5 346 THR B C 1
ATOM 6570 O O . THR B 1 346 ? -31.391 7.188 9.484 1 31.5 346 THR B O 1
ATOM 6573 N N . THR B 1 347 ? -31.375 8.594 7.938 1 29.44 347 THR B N 1
ATOM 6574 C CA . THR B 1 347 ? -32.281 9.508 8.641 1 29.44 347 THR B CA 1
ATOM 6575 C C . THR B 1 347 ? -33.375 8.742 9.344 1 29.44 347 THR B C 1
ATOM 6577 O O . THR B 1 347 ? -34.281 8.203 8.688 1 29.44 347 THR B O 1
ATOM 6580 N N . HIS B 1 348 ? -33.125 8.016 10.328 1 28.16 348 HIS B N 1
ATOM 6581 C CA . HIS B 1 348 ? -34.219 7.672 11.227 1 28.16 348 HIS B CA 1
ATOM 6582 C C . HIS B 1 348 ? -34.969 8.922 11.695 1 28.16 348 HIS B C 1
ATOM 6584 O O . HIS B 1 348 ? -35.438 8.969 12.82 1 28.16 348 HIS B O 1
ATOM 6590 N N . ASN B 1 349 ? -34.812 10.164 11.211 1 27.73 349 ASN B N 1
ATOM 6591 C CA . ASN B 1 349 ? -36.094 10.797 11.516 1 27.73 349 ASN B CA 1
ATOM 6592 C C . ASN B 1 349 ? -37.281 9.844 11.273 1 27.73 349 ASN B C 1
ATOM 6594 O O . ASN B 1 349 ? -37.312 9.164 10.242 1 27.73 349 ASN B O 1
ATOM 6598 N N . GLY B 1 350 ? -37.75 9.133 12.289 1 28.44 350 GLY B N 1
ATOM 6599 C CA . GLY B 1 350 ? -39.062 8.5 12.312 1 28.44 350 GLY B CA 1
ATOM 6600 C C . GLY B 1 350 ? -40 9 11.211 1 28.44 350 GLY B C 1
ATOM 6601 O O . GLY B 1 350 ? -41.188 8.758 11.258 1 28.44 350 GLY B O 1
ATOM 6602 N N . LEU B 1 351 ? -39.656 10.227 10.836 1 27.23 351 LEU B N 1
ATOM 6603 C CA . LEU B 1 351 ? -40.625 10.391 9.766 1 27.23 351 LEU B CA 1
ATOM 6604 C C . LEU B 1 351 ? -40.344 9.43 8.617 1 27.23 351 LEU B C 1
ATOM 6606 O O . LEU B 1 351 ? -39.219 9.273 8.203 1 27.23 351 LEU B O 1
ATOM 6610 N N . PRO B 1 352 ? -41 8.352 8.547 1 28.09 352 PRO B N 1
ATOM 6611 C CA . PRO B 1 352 ? -41.062 7.477 7.375 1 28.09 352 PRO B CA 1
ATOM 6612 C C . PRO B 1 352 ? -40.625 8.188 6.094 1 28.09 352 PRO B C 1
ATOM 6614 O O . PRO B 1 352 ? -41.094 9.297 5.812 1 28.09 352 PRO B O 1
ATOM 6617 N N . ALA B 1 353 ? -39.406 8.367 5.746 1 30.12 353 ALA B N 1
ATOM 6618 C CA . ALA B 1 353 ? -39.375 8.625 4.312 1 30.12 353 ALA B CA 1
ATOM 6619 C C . ALA B 1 353 ? -40.531 7.922 3.602 1 30.12 353 ALA B C 1
ATOM 6621 O O . ALA B 1 353 ? -40.438 7.629 2.406 1 30.12 353 ALA B O 1
ATOM 6622 N N . LYS B 1 354 ? -41.406 7.285 4.43 1 31.94 354 LYS B N 1
ATOM 6623 C CA . LYS B 1 354 ? -42.688 6.922 3.846 1 31.94 354 LYS B CA 1
ATOM 6624 C C . LYS B 1 354 ? -43.281 8.078 3.033 1 31.94 354 LYS B C 1
ATOM 6626 O O . LYS B 1 354 ? -44.344 7.953 2.455 1 31.94 354 LYS B O 1
ATOM 6631 N N . TRP B 1 355 ? -43.031 9.242 3.533 1 26.78 355 TRP B N 1
ATOM 6632 C CA . TRP B 1 355 ? -43.875 10.156 2.764 1 26.78 355 TRP B CA 1
ATOM 6633 C C . TRP B 1 355 ? -43.375 10.273 1.326 1 26.78 355 TRP B C 1
ATOM 6635 O O . TRP B 1 355 ? -42.594 11.172 1.002 1 26.78 355 TRP B O 1
ATOM 6645 N N . GLY B 1 356 ? -42.531 9.43 0.713 1 29.77 356 GLY B N 1
ATOM 6646 C CA . GLY B 1 356 ? -42.969 9.414 -0.679 1 29.77 356 GLY B CA 1
ATOM 6647 C C . GLY B 1 356 ? -44.469 9.555 -0.851 1 29.77 356 GLY B C 1
ATOM 6648 O O . GLY B 1 356 ? -45.219 9.336 0.093 1 29.77 356 GLY B O 1
ATOM 6649 N N . SER B 1 357 ? -44.938 10.516 -1.637 1 30.19 357 SER B N 1
ATOM 6650 C CA . SER B 1 357 ? -46.375 10.672 -1.751 1 30.19 357 SER B CA 1
ATOM 6651 C C . SER B 1 357 ? -47.094 9.328 -1.596 1 30.19 357 SER B C 1
ATOM 6653 O O . SER B 1 357 ? -46.5 8.273 -1.847 1 30.19 357 SER B O 1
ATOM 6655 N N . VAL B 1 358 ? -48.219 9.18 -0.805 1 31.31 358 VAL B N 1
ATOM 6656 C CA . VAL B 1 358 ? -49.281 8.18 -0.963 1 31.31 358 VAL B CA 1
ATOM 6657 C C . VAL B 1 358 ? -49.281 7.656 -2.398 1 31.31 358 VAL B C 1
ATOM 6659 O O . VAL B 1 358 ? -49.656 6.508 -2.646 1 31.31 358 VAL B O 1
ATOM 6662 N N . LYS B 1 359 ? -48.812 8.641 -3.205 1 31.98 359 LYS B N 1
ATOM 6663 C CA . LYS B 1 359 ? -48.844 8.32 -4.629 1 31.98 359 LYS B CA 1
ATOM 6664 C C . LYS B 1 359 ? -47.844 7.254 -4.992 1 31.98 359 LYS B C 1
ATOM 6666 O O . LYS B 1 359 ? -48.125 6.34 -5.766 1 31.98 359 LYS B O 1
ATOM 6671 N N . ASP B 1 360 ? -46.688 7.438 -4.488 1 35.22 360 ASP B N 1
ATOM 6672 C CA . ASP B 1 360 ? -45.688 6.508 -4.98 1 35.22 360 ASP B CA 1
ATOM 6673 C C . ASP B 1 360 ? -45.812 5.148 -4.293 1 35.22 360 ASP B C 1
ATOM 6675 O O . ASP B 1 360 ? -45.562 4.109 -4.91 1 35.22 360 ASP B O 1
ATOM 6679 N N . MET B 1 361 ? -46.062 5.133 -2.984 1 36.59 361 MET B N 1
ATOM 6680 C CA . MET B 1 361 ? -46.469 3.877 -2.354 1 36.59 361 MET B CA 1
ATOM 6681 C C . MET B 1 361 ? -47.719 3.307 -3.014 1 36.59 361 MET B C 1
ATOM 6683 O O . MET B 1 361 ? -47.812 2.096 -3.215 1 36.59 361 MET B O 1
ATOM 6687 N N . VAL B 1 362 ? -48.719 4.27 -3.191 1 37.03 362 VAL B N 1
ATOM 6688 C CA . VAL B 1 362 ? -49.906 3.906 -3.941 1 37.03 362 VAL B CA 1
ATOM 6689 C C . VAL B 1 362 ? -49.531 3.521 -5.367 1 37.03 362 VAL B C 1
ATOM 6691 O O . VAL B 1 362 ? -50.094 2.582 -5.938 1 37.03 362 VAL B O 1
ATOM 6694 N N . ALA B 1 363 ? -48.531 4.234 -5.902 1 36.5 363 ALA B N 1
ATOM 6695 C CA . ALA B 1 363 ? -48.156 3.902 -7.273 1 36.5 363 ALA B CA 1
ATOM 6696 C C . ALA B 1 363 ? -47.406 2.568 -7.332 1 36.5 363 ALA B C 1
ATOM 6698 O O . ALA B 1 363 ? -47.594 1.794 -8.273 1 36.5 363 ALA B O 1
ATOM 6699 N N . LEU B 1 364 ? -46.531 2.287 -6.355 1 38.19 364 LEU B N 1
ATOM 6700 C CA . LEU B 1 364 ? -45.969 0.953 -6.348 1 38.19 364 LEU B CA 1
ATOM 6701 C C . LEU B 1 364 ? -47 -0.111 -6.082 1 38.19 364 LEU B C 1
ATOM 6703 O O . LEU B 1 364 ? -46.969 -1.188 -6.684 1 38.19 364 LEU B O 1
ATOM 6707 N N . HIS B 1 365 ? -47.812 0.181 -5.055 1 35.69 365 HIS B N 1
ATOM 6708 C CA . HIS B 1 365 ? -48.906 -0.77 -4.887 1 35.69 365 HIS B CA 1
ATOM 6709 C C . HIS B 1 365 ? -49.781 -0.847 -6.145 1 35.69 365 HIS B C 1
ATOM 6711 O O . HIS B 1 365 ? -50.25 -1.925 -6.516 1 35.69 365 HIS B O 1
ATOM 6717 N N . LEU B 1 366 ? -50.25 0.351 -6.5 1 33.59 366 LEU B N 1
ATOM 6718 C CA . LEU B 1 366 ? -51.125 0.326 -7.68 1 33.59 366 LEU B CA 1
ATOM 6719 C C . LEU B 1 366 ? -50.344 -0.17 -8.898 1 33.59 366 LEU B C 1
ATOM 6721 O O . LEU B 1 366 ? -50.938 -0.841 -9.766 1 33.59 366 LEU B O 1
ATOM 6725 N N . ASN B 1 367 ? -49.156 0.328 -9.18 1 35.09 367 ASN B N 1
ATOM 6726 C CA . ASN B 1 367 ? -48.562 -0.111 -10.43 1 35.09 367 ASN B CA 1
ATOM 6727 C C . ASN B 1 367 ? -47.875 -1.461 -10.273 1 35.09 367 ASN B C 1
ATOM 6729 O O . ASN B 1 367 ? -47 -1.815 -11.078 1 35.09 367 ASN B O 1
ATOM 6733 N N . ALA B 1 368 ? -47.844 -2.229 -9.281 1 38.03 368 ALA B N 1
ATOM 6734 C CA . ALA B 1 368 ? -47.562 -3.662 -9.281 1 38.03 368 ALA B CA 1
ATOM 6735 C C . ALA B 1 368 ? -48.094 -4.328 -10.547 1 38.03 368 ALA B C 1
ATOM 6737 O O . ALA B 1 368 ? -47.625 -5.387 -10.953 1 38.03 368 ALA B O 1
ATOM 6738 N N . THR B 1 369 ? -49.219 -3.936 -10.961 1 37.97 369 THR B N 1
ATOM 6739 C CA . THR B 1 369 ? -49.75 -4.516 -12.203 1 37.97 369 THR B CA 1
ATOM 6740 C C . THR B 1 369 ? -48.844 -4.125 -13.383 1 37.97 369 THR B C 1
ATOM 6742 O O . THR B 1 369 ? -48.906 -4.754 -14.438 1 37.97 369 THR B O 1
ATOM 6745 N N . HIS B 1 370 ? -48.312 -2.824 -13.523 1 41.75 370 HIS B N 1
ATOM 6746 C CA . HIS B 1 370 ? -47.594 -2.539 -14.766 1 41.75 370 HIS B CA 1
ATOM 6747 C C . HIS B 1 370 ? -46.094 -2.811 -14.617 1 41.75 370 HIS B C 1
ATOM 6749 O O . HIS B 1 370 ? -45.375 -2.02 -14.008 1 41.75 370 HIS B O 1
ATOM 6755 N N . THR B 1 371 ? -45.562 -4.02 -14.781 1 47.47 371 THR B N 1
ATOM 6756 C CA . THR B 1 371 ? -44.219 -4.629 -14.898 1 47.47 371 THR B CA 1
ATOM 6757 C C . THR B 1 371 ? -43.219 -3.641 -15.492 1 47.47 371 THR B C 1
ATOM 6759 O O . THR B 1 371 ? -42.062 -3.643 -15.125 1 47.47 371 THR B O 1
ATOM 6762 N N . ASP B 1 372 ? -43.781 -2.719 -16.266 1 52.28 372 ASP B N 1
ATOM 6763 C CA . ASP B 1 372 ? -42.906 -1.79 -16.953 1 52.28 372 ASP B CA 1
ATOM 6764 C C . ASP B 1 372 ? -42.406 -0.705 -16.016 1 52.28 372 ASP B C 1
ATOM 6766 O O . ASP B 1 372 ? -41.25 -0.29 -16.094 1 52.28 372 ASP B O 1
ATOM 6770 N N . VAL B 1 373 ? -43.281 -0.275 -15.164 1 55.16 373 VAL B N 1
ATOM 6771 C CA . VAL B 1 373 ? -42.875 0.801 -14.266 1 55.16 373 VAL B CA 1
ATOM 6772 C C . VAL B 1 373 ? -41.875 0.273 -13.242 1 55.16 373 VAL B C 1
ATOM 6774 O O . VAL B 1 373 ? -40.906 0.969 -12.883 1 55.16 373 VAL B O 1
ATOM 6777 N N . VAL B 1 374 ? -42.094 -0.941 -12.875 1 56.81 374 VAL B N 1
ATOM 6778 C CA . VAL B 1 374 ? -41.156 -1.545 -11.938 1 56.81 374 VAL B CA 1
ATOM 6779 C C . VAL B 1 374 ? -39.812 -1.735 -12.617 1 56.81 374 VAL B C 1
ATOM 6781 O O . VAL B 1 374 ? -38.75 -1.489 -12.016 1 56.81 374 VAL B O 1
ATOM 6784 N N . SER B 1 375 ? -40 -2.154 -13.875 1 63 375 SER B N 1
ATOM 6785 C CA . SER B 1 375 ? -38.75 -2.338 -14.625 1 63 375 SER B CA 1
ATOM 6786 C C . SER B 1 375 ? -38.031 -1.011 -14.844 1 63 375 SER B C 1
ATOM 6788 O O . SER B 1 375 ? -36.812 -0.942 -14.773 1 63 375 SER B O 1
ATOM 6790 N N . GLU B 1 376 ? -38.875 0.054 -15 1 64.88 376 GLU B N 1
ATOM 6791 C CA . GLU B 1 376 ? -38.25 1.364 -15.211 1 64.88 376 GLU B CA 1
ATOM 6792 C C . GLU B 1 376 ? -37.688 1.906 -13.906 1 64.88 376 GLU B C 1
ATOM 6794 O O . GLU B 1 376 ? -36.625 2.531 -13.922 1 64.88 376 GLU B O 1
ATOM 6799 N N . ALA B 1 377 ? -38.375 1.698 -12.836 1 65.88 377 ALA B N 1
ATOM 6800 C CA . ALA B 1 377 ? -37.906 2.135 -11.539 1 65.88 377 ALA B CA 1
ATOM 6801 C C . ALA B 1 377 ? -36.625 1.384 -11.156 1 65.88 377 ALA B C 1
ATOM 6803 O O . ALA B 1 377 ? -35.688 1.969 -10.586 1 65.88 377 ALA B O 1
ATOM 6804 N N . GLU B 1 378 ? -36.656 0.137 -11.461 1 66.31 378 GLU B N 1
ATOM 6805 C CA . GLU B 1 378 ? -35.438 -0.651 -11.195 1 66.31 378 GLU B CA 1
ATOM 6806 C C . GLU B 1 378 ? -34.281 -0.197 -12.07 1 66.31 378 GLU B C 1
ATOM 6808 O O . GLU B 1 378 ? -33.156 -0.164 -11.625 1 66.31 378 GLU B O 1
ATOM 6813 N N . LYS B 1 379 ? -34.656 0.156 -13.242 1 68.12 379 LYS B N 1
ATOM 6814 C CA . LYS B 1 379 ? -33.625 0.674 -14.141 1 68.12 379 LYS B CA 1
ATOM 6815 C C . LYS B 1 379 ? -33.094 2.016 -13.656 1 68.12 379 LYS B C 1
ATOM 6817 O O . LYS B 1 379 ? -31.891 2.281 -13.742 1 68.12 379 LYS B O 1
ATOM 6822 N N . GLN B 1 380 ? -34 2.83 -13.227 1 68.44 380 GLN B N 1
ATOM 6823 C CA . GLN B 1 380 ? -33.562 4.125 -12.719 1 68.44 380 GLN B CA 1
ATOM 6824 C C . GLN B 1 380 ? -32.719 3.967 -11.453 1 68.44 380 GLN B C 1
ATOM 6826 O O . GLN B 1 380 ? -31.734 4.68 -11.258 1 68.44 380 GLN B O 1
ATOM 6831 N N . LYS B 1 381 ? -33.094 3.096 -10.586 1 68.88 381 LYS B N 1
ATOM 6832 C CA . LYS B 1 381 ? -32.344 2.799 -9.383 1 68.88 381 LYS B CA 1
ATOM 6833 C C . LYS B 1 381 ? -30.953 2.252 -9.742 1 68.88 381 LYS B C 1
ATOM 6835 O O . LYS B 1 381 ? -29.953 2.586 -9.086 1 68.88 381 LYS B O 1
ATOM 6840 N N . GLY B 1 382 ? -31.016 1.432 -10.719 1 69.06 382 GLY B N 1
ATOM 6841 C CA . GLY B 1 382 ? -29.734 0.9 -11.195 1 69.06 382 GLY B CA 1
ATOM 6842 C C . GLY B 1 382 ? -28.828 1.962 -11.781 1 69.06 382 GLY B C 1
ATOM 6843 O O . GLY B 1 382 ? -27.625 1.948 -11.547 1 69.06 382 GLY B O 1
ATOM 6844 N N . ALA B 1 383 ? -29.438 2.895 -12.445 1 74 383 ALA B N 1
ATOM 6845 C CA . ALA B 1 383 ? -28.656 3.975 -13.047 1 74 383 ALA B CA 1
ATOM 6846 C C . ALA B 1 383 ? -28.078 4.898 -11.977 1 74 383 ALA B C 1
ATOM 6848 O O . ALA B 1 383 ? -26.938 5.34 -12.078 1 74 383 ALA B O 1
ATOM 6849 N N . VAL B 1 384 ? -28.891 5.23 -10.977 1 72.88 384 VAL B N 1
ATOM 6850 C CA . VAL B 1 384 ? -28.438 6.082 -9.883 1 72.88 384 VAL B CA 1
ATOM 6851 C C . VAL B 1 384 ? -27.328 5.375 -9.094 1 72.88 384 VAL B C 1
ATOM 6853 O O . VAL B 1 384 ? -26.344 5.992 -8.703 1 72.88 384 VAL B O 1
ATOM 6856 N N . ALA B 1 385 ? -27.531 4.105 -8.93 1 73.62 385 ALA B N 1
ATOM 6857 C CA . ALA B 1 385 ? -26.516 3.322 -8.227 1 73.62 385 ALA B CA 1
ATOM 6858 C C . ALA B 1 385 ? -25.219 3.279 -9.023 1 73.62 385 ALA B C 1
ATOM 6860 O O . ALA B 1 385 ? -24.125 3.359 -8.445 1 73.62 385 ALA B O 1
ATOM 6861 N N . ALA B 1 386 ? -25.438 3.18 -10.273 1 75.69 386 ALA B N 1
ATOM 6862 C CA . ALA B 1 386 ? -24.266 3.162 -11.141 1 75.69 386 ALA B CA 1
ATOM 6863 C C . ALA B 1 386 ? -23.531 4.504 -11.109 1 75.69 386 ALA B C 1
ATOM 6865 O O . ALA B 1 386 ? -22.312 4.555 -11.141 1 75.69 386 ALA B O 1
ATOM 6866 N N . GLU B 1 387 ? -24.234 5.523 -11.062 1 76.75 387 GLU B N 1
ATOM 6867 C CA . GLU B 1 387 ? -23.641 6.852 -10.984 1 76.75 387 GLU B CA 1
ATOM 6868 C C . GLU B 1 387 ? -22.906 7.051 -9.656 1 76.75 387 GLU B C 1
ATOM 6870 O O . GLU B 1 387 ? -21.812 7.613 -9.625 1 76.75 387 GLU B O 1
ATOM 6875 N N . HIS B 1 388 ? -23.531 6.598 -8.602 1 78.06 388 HIS B N 1
ATOM 6876 C CA . HIS B 1 388 ? -22.891 6.699 -7.289 1 78.06 388 HIS B CA 1
ATOM 6877 C C . HIS B 1 388 ? -21.609 5.887 -7.234 1 78.06 388 HIS B C 1
ATOM 6879 O O . HIS B 1 388 ? -20.625 6.32 -6.641 1 78.06 388 HIS B O 1
ATOM 6885 N N . GLU B 1 389 ? -21.688 4.805 -7.934 1 80.88 389 GLU B N 1
ATOM 6886 C CA . GLU B 1 389 ? -20.5 3.963 -7.957 1 80.88 389 GLU B CA 1
ATOM 6887 C C . GLU B 1 389 ? -19.375 4.609 -8.766 1 80.88 389 GLU B C 1
ATOM 6889 O O . GLU B 1 389 ? -18.203 4.496 -8.414 1 80.88 389 GLU B O 1
ATOM 6894 N N . ASP B 1 390 ? -19.719 5.277 -9.742 1 83.25 390 ASP B N 1
ATOM 6895 C CA . ASP B 1 390 ? -18.734 5.945 -10.57 1 83.25 390 ASP B CA 1
ATOM 6896 C C . ASP B 1 390 ? -18.062 7.094 -9.812 1 83.25 390 ASP B C 1
ATOM 6898 O O . ASP B 1 390 ? -16.859 7.301 -9.922 1 83.25 390 ASP B O 1
ATOM 6902 N N . VAL B 1 391 ? -18.875 7.836 -9.117 1 82 391 VAL B N 1
ATOM 6903 C CA . VAL B 1 391 ? -18.312 8.93 -8.32 1 82 391 VAL B CA 1
ATOM 6904 C C . VAL B 1 391 ? -17.391 8.367 -7.246 1 82 391 VAL B C 1
ATOM 6906 O O . VAL B 1 391 ? -16.312 8.914 -7.004 1 82 391 VAL B O 1
ATOM 6909 N N . ASP B 1 392 ? -17.781 7.27 -6.668 1 84.75 392 ASP B N 1
ATOM 6910 C CA . ASP B 1 392 ? -16.953 6.637 -5.648 1 84.75 392 ASP B CA 1
ATOM 6911 C C . ASP B 1 392 ? -15.633 6.156 -6.238 1 84.75 392 ASP B C 1
ATOM 6913 O O . ASP B 1 392 ? -14.578 6.285 -5.605 1 84.75 392 ASP B O 1
ATOM 6917 N N . ASN B 1 393 ? -15.742 5.66 -7.422 1 87.06 393 ASN B N 1
ATOM 6918 C CA . ASN B 1 393 ? -14.531 5.203 -8.086 1 87.06 393 ASN B CA 1
ATOM 6919 C C . ASN B 1 393 ? -13.602 6.367 -8.438 1 87.06 393 ASN B C 1
ATOM 6921 O O . ASN B 1 393 ? -12.383 6.246 -8.336 1 87.06 393 ASN B O 1
ATOM 6925 N N . ARG B 1 394 ? -14.156 7.422 -8.812 1 86.5 394 ARG B N 1
ATOM 6926 C CA . ARG B 1 394 ? -13.367 8.609 -9.109 1 86.5 394 ARG B CA 1
ATOM 6927 C C . ARG B 1 394 ? -12.648 9.109 -7.867 1 86.5 394 ARG B C 1
ATOM 6929 O O . ARG B 1 394 ? -11.477 9.508 -7.934 1 86.5 394 ARG B O 1
ATOM 6936 N N . PHE B 1 395 ? -13.328 9.062 -6.77 1 88.31 395 PHE B N 1
ATOM 6937 C CA . PHE B 1 395 ? -12.734 9.508 -5.516 1 88.31 395 PHE B CA 1
ATOM 6938 C C . PHE B 1 395 ? -11.617 8.562 -5.078 1 88.31 395 PHE B C 1
ATOM 6940 O O . PHE B 1 395 ? -10.586 9.016 -4.574 1 88.31 395 PHE B O 1
ATOM 6947 N N . ARG B 1 396 ? -11.797 7.301 -5.344 1 91.56 396 ARG B N 1
ATOM 6948 C CA . ARG B 1 396 ? -10.781 6.328 -4.961 1 91.56 396 ARG B CA 1
ATOM 6949 C C . ARG B 1 396 ? -9.523 6.488 -5.812 1 91.56 396 ARG B C 1
ATOM 6951 O O . ARG B 1 396 ? -8.406 6.359 -5.305 1 91.56 396 ARG B O 1
ATOM 6958 N N . VAL B 1 397 ? -9.75 6.785 -7.043 1 92 397 VAL B N 1
ATOM 6959 C CA . VAL B 1 397 ? -8.602 6.977 -7.93 1 92 397 VAL B CA 1
ATOM 6960 C C . VAL B 1 397 ? -7.852 8.25 -7.539 1 92 397 VAL B C 1
ATOM 6962 O O . VAL B 1 397 ? -6.621 8.266 -7.512 1 92 397 VAL B O 1
ATOM 6965 N N . PHE B 1 398 ? -8.562 9.281 -7.203 1 91 398 PHE B N 1
ATOM 6966 C CA . PHE B 1 398 ? -7.941 10.523 -6.766 1 91 398 PHE B CA 1
ATOM 6967 C C . PHE B 1 398 ? -7.141 10.305 -5.488 1 91 398 PHE B C 1
ATOM 6969 O O . PHE B 1 398 ? -6.016 10.797 -5.363 1 91 398 PHE B O 1
ATOM 6976 N N . ARG B 1 399 ? -7.773 9.609 -4.566 1 93.44 399 ARG B N 1
ATOM 6977 C CA . ARG B 1 399 ? -7.074 9.297 -3.322 1 93.44 399 ARG B CA 1
ATOM 6978 C C . ARG B 1 399 ? -5.777 8.547 -3.596 1 93.44 399 ARG B C 1
ATOM 6980 O O . ARG B 1 399 ? -4.738 8.859 -3.006 1 93.44 399 ARG B O 1
ATOM 6987 N N . SER B 1 400 ? -5.777 7.559 -4.48 1 94.75 400 SER B N 1
ATOM 6988 C CA . SER B 1 400 ? -4.59 6.77 -4.789 1 94.75 400 SER B CA 1
ATOM 6989 C C . SER B 1 400 ? -3.516 7.625 -5.457 1 94.75 400 SER B C 1
ATOM 6991 O O . SER B 1 400 ? -2.326 7.477 -5.168 1 94.75 400 SER B O 1
ATOM 6993 N N . LEU B 1 401 ? -3.934 8.531 -6.297 1 94.25 401 LEU B N 1
ATOM 6994 C CA . LEU B 1 401 ? -2.982 9.406 -6.969 1 94.25 401 LEU B CA 1
ATOM 6995 C C . LEU B 1 401 ? -2.348 10.375 -5.98 1 94.25 401 LEU B C 1
ATOM 6997 O O . LEU B 1 401 ? -1.138 10.609 -6.027 1 94.25 401 LEU B O 1
ATOM 7001 N N . LEU B 1 402 ? -3.137 10.938 -5.109 1 94.5 402 LEU B N 1
ATOM 7002 C CA . LEU B 1 402 ? -2.605 11.875 -4.125 1 94.5 402 LEU B CA 1
ATOM 7003 C C . LEU B 1 402 ? -1.685 11.164 -3.141 1 94.5 402 LEU B C 1
ATOM 7005 O O . LEU B 1 402 ? -0.65 11.711 -2.748 1 94.5 402 LEU B O 1
ATOM 7009 N N . LEU B 1 403 ? -2.119 9.977 -2.732 1 96.25 403 LEU B N 1
ATOM 7010 C CA . LEU B 1 403 ? -1.274 9.195 -1.838 1 96.25 403 LEU B CA 1
ATOM 7011 C C . LEU B 1 403 ? 0.065 8.875 -2.494 1 96.25 403 LEU B C 1
ATOM 7013 O O . LEU B 1 403 ? 1.114 8.984 -1.855 1 96.25 403 LEU B O 1
ATOM 7017 N N . LEU B 1 404 ? 0.045 8.555 -3.756 1 95.88 404 LEU B N 1
ATOM 7018 C CA . LEU B 1 404 ? 1.276 8.266 -4.48 1 95.88 404 LEU B CA 1
ATOM 7019 C C . LEU B 1 404 ? 2.148 9.508 -4.598 1 95.88 404 LEU B C 1
ATOM 7021 O O . LEU B 1 404 ? 3.367 9.438 -4.434 1 95.88 404 LEU B O 1
ATOM 7025 N N . MET B 1 405 ? 1.52 10.586 -4.859 1 96.25 405 MET B N 1
ATOM 7026 C CA . MET B 1 405 ? 2.27 11.836 -4.941 1 96.25 405 MET B CA 1
ATOM 7027 C C . MET B 1 405 ? 2.912 12.18 -3.604 1 96.25 405 MET B C 1
ATOM 7029 O O . MET B 1 405 ? 4.059 12.633 -3.557 1 96.25 405 MET B O 1
ATOM 7033 N N . TRP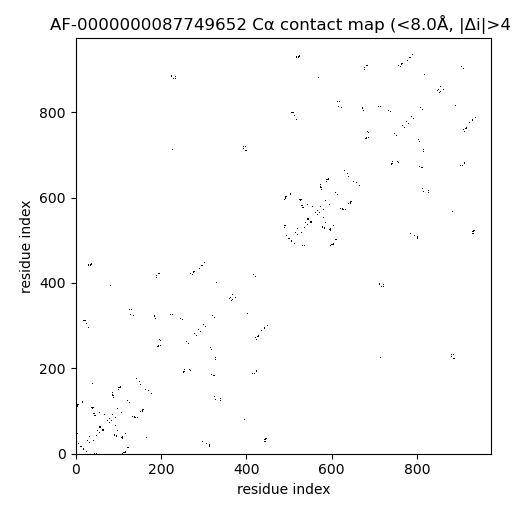 B 1 406 ? 2.166 11.984 -2.551 1 97.44 406 TRP B N 1
ATOM 7034 C CA . TRP B 1 406 ? 2.67 12.258 -1.21 1 97.44 406 TRP B CA 1
ATOM 7035 C C . TRP B 1 406 ? 3.838 11.336 -0.871 1 97.44 406 TRP B C 1
ATOM 7037 O O . TRP B 1 406 ? 4.883 11.797 -0.403 1 97.44 406 TRP B O 1
ATOM 7047 N N . LEU B 1 407 ? 3.762 10.047 -1.198 1 96.94 407 LEU B N 1
ATOM 7048 C CA . LEU B 1 407 ? 4.809 9.086 -0.885 1 96.94 407 LEU B CA 1
ATOM 7049 C C . LEU B 1 407 ? 6.027 9.297 -1.774 1 96.94 407 LEU B C 1
ATOM 7051 O O . LEU B 1 407 ? 7.164 9.227 -1.302 1 96.94 407 LEU B O 1
ATOM 7055 N N . LEU B 1 408 ? 5.824 9.617 -3.051 1 96.19 408 LEU B N 1
ATOM 7056 C CA . LEU B 1 408 ? 6.93 9.797 -3.984 1 96.19 408 LEU B CA 1
ATOM 7057 C C . LEU B 1 408 ? 7.695 11.078 -3.676 1 96.19 408 LEU B C 1
ATOM 7059 O O . LEU B 1 408 ? 8.93 11.102 -3.738 1 96.19 408 LEU B O 1
ATOM 7063 N N . SER B 1 409 ? 6.973 12.117 -3.371 1 97.5 409 SER B N 1
ATOM 7064 C CA . SER B 1 409 ? 7.66 13.359 -3.02 1 97.5 409 SER B CA 1
ATOM 7065 C C . SER B 1 409 ? 8.477 13.195 -1.742 1 97.5 409 SER B C 1
ATOM 7067 O O . SER B 1 409 ? 9.609 13.672 -1.657 1 97.5 409 SER B O 1
ATOM 7069 N N . ASN B 1 410 ? 7.906 12.539 -0.746 1 97.69 410 ASN B N 1
ATOM 7070 C CA . ASN B 1 410 ? 8.656 12.273 0.477 1 97.69 410 ASN B CA 1
ATOM 7071 C C . ASN B 1 410 ? 9.836 11.336 0.217 1 97.69 410 ASN B C 1
ATOM 7073 O O . ASN B 1 410 ? 10.906 11.5 0.81 1 97.69 410 ASN B O 1
ATOM 7077 N N . GLY B 1 411 ? 9.641 10.344 -0.712 1 95.06 411 GLY B N 1
ATOM 7078 C CA . GLY B 1 411 ? 10.742 9.469 -1.09 1 95.06 411 GLY B CA 1
ATOM 7079 C C . GLY B 1 411 ? 11.867 10.195 -1.802 1 95.06 411 GLY B C 1
ATOM 7080 O O . GLY B 1 411 ? 13.039 9.93 -1.548 1 95.06 411 GLY B O 1
ATOM 7081 N N . CYS B 1 412 ? 11.484 11.078 -2.635 1 95.19 412 CYS B N 1
ATOM 7082 C CA . CYS B 1 412 ? 12.477 11.883 -3.344 1 95.19 412 CYS B CA 1
ATOM 7083 C C . CYS B 1 412 ? 13.266 12.758 -2.377 1 95.19 412 CYS B C 1
ATOM 7085 O O . CYS B 1 412 ? 14.484 12.875 -2.492 1 95.19 412 CYS B O 1
ATOM 7087 N N . TRP B 1 413 ? 12.57 13.352 -1.445 1 96.69 413 TRP B N 1
ATOM 7088 C CA . TRP B 1 413 ? 13.25 14.172 -0.445 1 96.69 413 TRP B CA 1
ATOM 7089 C C . TRP B 1 413 ? 14.18 13.32 0.414 1 96.69 413 TRP B C 1
ATOM 7091 O O . TRP B 1 413 ? 15.297 13.742 0.731 1 96.69 413 TRP B O 1
ATOM 7101 N N . LEU B 1 414 ? 13.773 12.133 0.748 1 95.12 414 LEU B N 1
ATOM 7102 C CA . LEU B 1 414 ? 14.602 11.219 1.525 1 95.12 414 LEU B CA 1
ATOM 7103 C C . LEU B 1 414 ? 15.875 10.859 0.768 1 95.12 414 LEU B C 1
ATOM 7105 O O . LEU B 1 414 ? 16.969 10.898 1.335 1 95.12 414 LEU B O 1
ATOM 7109 N N . TYR B 1 415 ? 15.719 10.602 -0.5 1 91.56 415 TYR B N 1
ATOM 7110 C CA . TYR B 1 415 ? 16.859 10.242 -1.325 1 91.56 415 TYR B CA 1
ATOM 7111 C C . TYR B 1 415 ? 17.812 11.422 -1.477 1 91.56 415 TYR B C 1
ATOM 7113 O O . TYR B 1 415 ? 19.031 11.266 -1.337 1 91.56 415 TYR B O 1
ATOM 7121 N N . TYR B 1 416 ? 17.266 12.562 -1.705 1 93.38 416 TYR B N 1
ATOM 7122 C CA . TYR B 1 416 ? 18.078 13.766 -1.872 1 93.38 416 TYR B CA 1
ATOM 7123 C C . TYR B 1 416 ? 18.844 14.086 -0.592 1 93.38 416 TYR B C 1
ATOM 7125 O O . TYR B 1 416 ? 20.047 14.328 -0.624 1 93.38 416 TYR B O 1
ATOM 7133 N N . ALA B 1 417 ? 18.203 14.055 0.542 1 94.5 417 ALA B N 1
ATOM 7134 C CA . ALA B 1 417 ? 18.812 14.422 1.818 1 94.5 417 ALA B CA 1
ATOM 7135 C C . ALA B 1 417 ? 19.906 13.422 2.211 1 94.5 417 ALA B C 1
ATOM 7137 O O . ALA B 1 417 ? 20.969 13.812 2.688 1 94.5 417 ALA B O 1
ATOM 7138 N N . THR B 1 418 ? 19.688 12.117 1.966 1 90.56 418 THR B N 1
ATOM 7139 C CA . THR B 1 418 ? 20.641 11.102 2.395 1 90.56 418 THR B CA 1
ATOM 7140 C C . THR B 1 418 ? 21.844 11.047 1.441 1 90.56 418 THR B C 1
ATOM 7142 O O . THR B 1 418 ? 22.922 10.617 1.824 1 90.56 418 THR B O 1
ATOM 7145 N N . SER B 1 419 ? 21.703 11.547 0.184 1 88.12 419 SER B N 1
ATOM 7146 C CA . SER B 1 419 ? 22.766 11.453 -0.806 1 88.12 419 SER B CA 1
ATOM 7147 C C . SER B 1 419 ? 23.609 12.727 -0.834 1 88.12 419 SER B C 1
ATOM 7149 O O . SER B 1 419 ? 24.797 12.68 -1.131 1 88.12 419 SER B O 1
ATOM 7151 N N . PHE B 1 420 ? 23 13.898 -0.45 1 91.12 420 PHE B N 1
ATOM 7152 C CA . PHE B 1 420 ? 23.719 15.141 -0.733 1 91.12 420 PHE B CA 1
ATOM 7153 C C . PHE B 1 420 ? 23.922 15.945 0.542 1 91.12 420 PHE B C 1
ATOM 7155 O O . PHE B 1 420 ? 24.672 16.922 0.546 1 91.12 420 PHE B O 1
ATOM 7162 N N . ILE B 1 421 ? 23.281 15.586 1.66 1 92.12 421 ILE B N 1
ATOM 7163 C CA . ILE B 1 421 ? 23.391 16.391 2.877 1 92.12 421 ILE B CA 1
ATOM 7164 C C . ILE B 1 421 ? 24.047 15.547 3.98 1 92.12 421 ILE B C 1
ATOM 7166 O O . ILE B 1 421 ? 23.625 14.414 4.23 1 92.12 421 ILE B O 1
ATOM 7170 N N . SER B 1 422 ? 25.016 16.078 4.598 1 90.62 422 SER B N 1
ATOM 7171 C CA . SER B 1 422 ? 25.703 15.383 5.68 1 90.62 422 SER B CA 1
ATOM 7172 C C . SER B 1 422 ? 24.891 15.414 6.965 1 90.62 422 SER B C 1
ATOM 7174 O O . SER B 1 422 ? 23.906 16.172 7.074 1 90.62 422 SER B O 1
ATOM 7176 N N . CYS B 1 423 ? 25.266 14.617 7.914 1 87.81 423 CYS B N 1
ATOM 7177 C CA . CYS B 1 423 ? 24.547 14.492 9.18 1 87.81 423 CYS B CA 1
ATOM 7178 C C . CYS B 1 423 ? 24.562 15.805 9.945 1 87.81 423 CYS B C 1
ATOM 7180 O O . CYS B 1 423 ? 23.516 16.266 10.414 1 87.81 423 CYS B O 1
ATOM 7182 N N . SER B 1 424 ? 25.734 16.438 10.047 1 87.38 424 SER B N 1
ATOM 7183 C CA . SER B 1 424 ? 25.875 17.672 10.805 1 87.38 424 SER B CA 1
ATOM 7184 C C . SER B 1 424 ? 25.078 18.812 10.164 1 87.38 424 SER B C 1
ATOM 7186 O O . SER B 1 424 ? 24.422 19.578 10.859 1 87.38 424 SER B O 1
ATOM 7188 N N . CYS B 1 425 ? 25.094 18.812 8.883 1 90.62 425 CYS B N 1
ATOM 7189 C CA . CYS B 1 425 ? 24.391 19.891 8.18 1 90.62 425 CYS B CA 1
ATOM 7190 C C . CYS B 1 425 ? 22.875 19.719 8.305 1 90.62 425 CYS B C 1
ATOM 7192 O O . CYS B 1 425 ? 22.172 20.703 8.539 1 90.62 425 CYS B O 1
ATOM 7194 N N . TYR B 1 426 ? 22.391 18.516 8.172 1 93.12 426 TYR B N 1
ATOM 7195 C CA . TYR B 1 426 ? 20.953 18.297 8.266 1 93.12 426 TYR B CA 1
ATOM 7196 C C . TYR B 1 426 ? 20.438 18.656 9.648 1 93.12 426 TYR B C 1
ATOM 7198 O O . TYR B 1 426 ? 19.422 19.328 9.789 1 93.12 426 TYR B O 1
ATOM 7206 N N . LEU B 1 427 ? 21.109 18.219 10.648 1 89.19 427 LEU B N 1
ATOM 7207 C CA . LEU B 1 427 ? 20.641 18.438 12.016 1 89.19 427 LEU B CA 1
ATOM 7208 C C . LEU B 1 427 ? 20.75 19.922 12.391 1 89.19 427 LEU B C 1
ATOM 7210 O O . LEU B 1 427 ? 19.891 20.438 13.125 1 89.19 427 LEU B O 1
ATOM 7214 N N . LYS B 1 428 ? 21.766 20.578 11.852 1 90.06 428 LYS B N 1
ATOM 7215 C CA . LYS B 1 428 ? 21.891 22.016 12.094 1 90.06 428 LYS B CA 1
ATOM 7216 C C . LYS B 1 428 ? 20.75 22.781 11.453 1 90.06 428 LYS B C 1
ATOM 7218 O O . LYS B 1 428 ? 20.094 23.594 12.109 1 90.06 428 LYS B O 1
ATOM 7223 N N . TYR B 1 429 ? 20.453 22.453 10.242 1 92 429 TYR B N 1
ATOM 7224 C CA . TYR B 1 429 ? 19.391 23.172 9.539 1 92 429 TYR B CA 1
ATOM 7225 C C . TYR B 1 429 ? 18.031 22.828 10.125 1 92 429 TYR B C 1
ATOM 7227 O O . TYR B 1 429 ? 17.156 23.703 10.219 1 92 429 TYR B O 1
ATOM 7235 N N . LEU B 1 430 ? 17.859 21.625 10.492 1 91.62 430 LEU B N 1
ATOM 7236 C CA . LEU B 1 430 ? 16.594 21.234 11.125 1 91.62 430 LEU B CA 1
ATOM 7237 C C . LEU B 1 430 ? 16.391 21.969 12.438 1 91.62 430 LEU B C 1
ATOM 7239 O O . LEU B 1 430 ? 15.289 22.438 12.734 1 91.62 430 LEU B O 1
ATOM 7243 N N . SER B 1 431 ? 17.453 22.094 13.172 1 90.62 431 SER B N 1
ATOM 7244 C CA . SER B 1 431 ? 17.375 22.812 14.445 1 90.62 431 SER B CA 1
ATOM 7245 C C . SER B 1 431 ? 17.031 24.281 14.234 1 90.62 431 SER B C 1
ATOM 7247 O O . SER B 1 431 ? 16.266 24.859 15.008 1 90.62 431 SER B O 1
ATOM 7249 N N . TYR B 1 432 ? 17.531 24.844 13.172 1 93.25 432 TYR B N 1
ATOM 7250 C CA . TYR B 1 432 ? 17.234 26.234 12.875 1 93.25 432 TYR B CA 1
ATOM 7251 C C . TYR B 1 432 ? 15.766 26.406 12.484 1 93.25 432 TYR B C 1
ATOM 7253 O O . TYR B 1 432 ? 15.109 27.359 12.906 1 93.25 432 TYR B O 1
ATOM 7261 N N . VAL B 1 433 ? 15.273 25.469 11.727 1 93.94 433 VAL B N 1
ATOM 7262 C CA . VAL B 1 433 ? 13.891 25.562 11.281 1 93.94 433 VAL B CA 1
ATOM 7263 C C . VAL B 1 433 ? 12.953 25.422 12.477 1 93.94 433 VAL B C 1
ATOM 7265 O O . VAL B 1 433 ? 12.016 26.203 12.633 1 93.94 433 VAL B O 1
ATOM 7268 N N . VAL B 1 434 ? 13.227 24.531 13.312 1 92.75 434 VAL B N 1
ATOM 7269 C CA . VAL B 1 434 ? 12.398 24.297 14.492 1 92.75 434 VAL B CA 1
ATOM 7270 C C . VAL B 1 434 ? 12.477 25.5 15.43 1 92.75 434 VAL B C 1
ATOM 7272 O O . VAL B 1 434 ? 11.461 25.906 16 1 92.75 434 VAL B O 1
ATOM 7275 N N . ALA B 1 435 ? 13.672 26.062 15.531 1 93.81 435 ALA B N 1
ATOM 7276 C CA . ALA B 1 435 ? 13.867 27.234 16.391 1 93.81 435 ALA B CA 1
ATOM 7277 C C . ALA B 1 435 ? 13.062 28.422 15.891 1 93.81 435 ALA B C 1
ATOM 7279 O O . ALA B 1 435 ? 12.43 29.125 16.672 1 93.81 435 ALA B O 1
ATOM 7280 N N . VAL B 1 436 ? 13.078 28.562 14.633 1 94.12 436 VAL B N 1
ATOM 7281 C CA . VAL B 1 436 ? 12.352 29.688 14.055 1 94.12 436 VAL B CA 1
ATOM 7282 C C . VAL B 1 436 ? 10.859 29.516 14.297 1 94.12 436 VAL B C 1
ATOM 7284 O O . VAL B 1 436 ? 10.18 30.453 14.727 1 94.12 436 VAL B O 1
ATOM 7287 N N . PHE B 1 437 ? 10.297 28.375 14.125 1 94.62 437 PHE B N 1
ATOM 7288 C CA . PHE B 1 437 ? 8.875 28.125 14.312 1 94.62 437 PHE B CA 1
ATOM 7289 C C . PHE B 1 437 ? 8.477 28.297 15.773 1 94.62 437 PHE B C 1
ATOM 7291 O O . PHE B 1 437 ? 7.477 28.953 16.078 1 94.62 437 PHE B O 1
ATOM 7298 N N . ASN B 1 438 ? 9.266 27.781 16.641 1 95.06 438 ASN B N 1
ATOM 7299 C CA . ASN B 1 438 ? 8.938 27.859 18.047 1 95.06 438 ASN B CA 1
ATOM 7300 C C . ASN B 1 438 ? 9.094 29.281 18.594 1 95.06 438 ASN B C 1
ATOM 7302 O O . ASN B 1 438 ? 8.344 29.688 19.484 1 95.06 438 ASN B O 1
ATOM 7306 N N . THR B 1 439 ? 10.055 29.984 18.031 1 95.75 439 THR B N 1
ATOM 7307 C CA . THR B 1 439 ? 10.242 31.359 18.469 1 95.75 439 THR B CA 1
ATOM 7308 C C . THR B 1 439 ? 9.055 32.219 18.031 1 95.75 439 THR B C 1
ATOM 7310 O O . THR B 1 439 ? 8.586 33.062 18.812 1 95.75 439 THR B O 1
ATOM 7313 N N . ILE B 1 440 ? 8.594 32 16.859 1 95.75 440 ILE B N 1
ATOM 7314 C CA . ILE B 1 440 ? 7.441 32.75 16.375 1 95.75 440 ILE B CA 1
ATOM 7315 C C . ILE B 1 440 ? 6.23 32.469 17.25 1 95.75 440 ILE B C 1
ATOM 7317 O O . ILE B 1 440 ? 5.516 33.375 17.672 1 95.75 440 ILE B O 1
ATOM 7321 N N . ARG B 1 441 ? 6.055 31.266 17.594 1 96.06 441 ARG B N 1
ATOM 7322 C CA . ARG B 1 441 ? 4.934 30.859 18.438 1 96.06 441 ARG B CA 1
ATOM 7323 C C . ARG B 1 441 ? 5.078 31.406 19.844 1 96.06 441 ARG B C 1
ATOM 7325 O O . ARG B 1 441 ? 4.094 31.828 20.469 1 96.06 441 ARG B O 1
ATOM 7332 N N . PHE B 1 442 ? 6.277 31.391 20.312 1 96.44 442 PHE B N 1
ATOM 7333 C CA . PHE B 1 442 ? 6.555 31.906 21.641 1 96.44 442 PHE B CA 1
ATOM 7334 C C . PHE B 1 442 ? 6.293 33.406 21.703 1 96.44 442 PHE B C 1
ATOM 7336 O O . PHE B 1 442 ? 5.66 33.906 22.641 1 96.44 442 PHE B O 1
ATOM 7343 N N . LEU B 1 443 ? 6.789 34.125 20.703 1 95.88 443 LEU B N 1
ATOM 7344 C CA . LEU B 1 443 ? 6.574 35.562 20.656 1 95.88 443 LEU B CA 1
ATOM 7345 C C . LEU B 1 443 ? 5.086 35.875 20.562 1 95.88 443 LEU B C 1
ATOM 7347 O O . LEU B 1 443 ? 4.621 36.844 21.172 1 95.88 443 LEU B O 1
ATOM 7351 N N . GLY B 1 444 ? 4.398 35.094 19.812 1 95.38 444 GLY B N 1
ATOM 7352 C CA . GLY B 1 444 ? 2.953 35.281 19.766 1 95.38 444 GLY B CA 1
ATOM 7353 C C . GLY B 1 444 ? 2.289 35.062 21.109 1 95.38 444 GLY B C 1
ATOM 7354 O O . GLY B 1 444 ? 1.397 35.812 21.5 1 95.38 444 GLY B O 1
ATOM 7355 N N . GLY B 1 445 ? 2.742 34.062 21.828 1 94.81 445 GLY B N 1
ATOM 7356 C CA . GLY B 1 445 ? 2.219 33.812 23.156 1 94.81 445 GLY B CA 1
ATOM 7357 C C . GLY B 1 445 ? 2.535 34.906 24.141 1 94.81 445 GLY B C 1
ATOM 7358 O O . GLY B 1 445 ? 1.7 35.281 24.969 1 94.81 445 GLY B O 1
ATOM 7359 N N . LEU B 1 446 ? 3.674 35.5 23.984 1 95.06 446 LEU B N 1
ATOM 7360 C CA . LEU B 1 446 ? 4.098 36.562 24.859 1 95.06 446 LEU B CA 1
ATOM 7361 C C . LEU B 1 446 ? 3.281 37.844 24.609 1 95.06 446 LEU B C 1
ATOM 7363 O O . LEU B 1 446 ? 2.854 38.5 25.547 1 95.06 446 LEU B O 1
ATOM 7367 N N . VAL B 1 447 ? 3.143 38.125 23.375 1 95.81 447 VAL B N 1
ATOM 7368 C CA . VAL B 1 447 ? 2.357 39.312 23.031 1 95.81 447 VAL B CA 1
ATOM 7369 C C . VAL B 1 447 ? 0.919 39.125 23.5 1 95.81 447 VAL B C 1
ATOM 7371 O O . VAL B 1 447 ? 0.309 40.094 24.016 1 95.81 447 VAL B O 1
ATOM 7374 N N . PHE B 1 448 ? 0.445 38 23.328 1 95.75 448 PHE B N 1
ATOM 7375 C CA . PHE B 1 448 ? -0.907 37.688 23.781 1 95.75 448 PHE B CA 1
ATOM 7376 C C . PHE B 1 448 ? -1.049 37.938 25.281 1 95.75 448 PHE B C 1
ATOM 7378 O O . PHE B 1 448 ? -2.006 38.562 25.719 1 95.75 448 PHE B O 1
ATOM 7385 N N . LEU B 1 449 ? -0.154 37.5 26.062 1 94.06 449 LEU B N 1
ATOM 7386 C CA . LEU B 1 449 ? -0.192 37.656 27.516 1 94.06 449 LEU B CA 1
ATOM 7387 C C . LEU B 1 449 ? -0.056 39.125 27.906 1 94.06 449 LEU B C 1
ATOM 7389 O O . LEU B 1 449 ? -0.712 39.562 28.844 1 94.06 449 LEU B O 1
ATOM 7393 N N . THR B 1 450 ? 0.779 39.812 27.203 1 93.56 450 THR B N 1
ATOM 7394 C CA . THR B 1 450 ? 0.966 41.219 27.469 1 93.56 450 THR B CA 1
ATOM 7395 C C . THR B 1 450 ? -0.314 42 27.188 1 93.56 450 THR B C 1
ATOM 7397 O O . THR B 1 450 ? -0.702 42.875 27.969 1 93.56 450 THR B O 1
ATOM 7400 N N . LEU B 1 451 ? -0.917 41.688 26.109 1 91.56 451 LEU B N 1
ATOM 7401 C CA . LEU B 1 451 ? -2.17 42.344 25.766 1 91.56 451 LEU B CA 1
ATOM 7402 C C . LEU B 1 451 ? -3.26 42 26.781 1 91.56 451 LEU B C 1
ATOM 7404 O O . LEU B 1 451 ? -4.086 42.875 27.109 1 91.56 451 LEU B O 1
ATOM 7408 N N . ARG B 1 452 ? -3.242 40.844 27.219 1 89.19 452 ARG B N 1
ATOM 7409 C CA . ARG B 1 452 ? -4.207 40.406 28.234 1 89.19 452 ARG B CA 1
ATOM 7410 C C . ARG B 1 452 ? -4.004 41.156 29.531 1 89.19 452 ARG B C 1
ATOM 7412 O O . ARG B 1 452 ? -4.973 41.594 30.172 1 89.19 452 ARG B O 1
ATOM 7419 N N . LEU B 1 453 ? -2.812 41.406 29.906 1 87.12 453 LEU B N 1
ATOM 7420 C CA . LEU B 1 453 ? -2.49 42.125 31.125 1 87.12 453 LEU B CA 1
ATOM 7421 C C . LEU B 1 453 ? -2.855 43.594 31 1 87.12 453 LEU B C 1
ATOM 7423 O O . LEU B 1 453 ? -3.379 44.188 31.953 1 87.12 453 LEU B O 1
ATOM 7427 N N . LEU B 1 454 ? -2.619 44.094 29.844 1 87.12 454 LEU B N 1
ATOM 7428 C CA . LEU B 1 454 ? -2.936 45.5 29.625 1 87.12 454 LEU B CA 1
ATOM 7429 C C . LEU B 1 454 ? -4.445 45.719 29.641 1 87.12 454 LEU B C 1
ATOM 7431 O O . LEU B 1 454 ? -4.918 46.75 30.172 1 87.12 454 LEU B O 1
ATOM 7435 N N . ARG B 1 455 ? -5.148 44.844 29.094 1 82.94 455 ARG B N 1
ATOM 7436 C CA . ARG B 1 455 ? -6.602 44.969 29.094 1 82.94 455 ARG B CA 1
ATOM 7437 C C . ARG B 1 455 ? -7.152 44.812 30.516 1 82.94 455 ARG B C 1
ATOM 7439 O O . ARG B 1 455 ? -8.133 45.469 30.875 1 82.94 455 ARG B O 1
ATOM 7446 N N . GLY B 1 456 ? -6.562 44 31.281 1 76.69 456 GLY B N 1
ATOM 7447 C CA . GLY B 1 456 ? -6.953 43.812 32.656 1 76.69 456 GLY B CA 1
ATOM 7448 C C . GLY B 1 456 ? -6.699 45.062 33.5 1 76.69 456 GLY B C 1
ATOM 7449 O O . GLY B 1 456 ? -7.543 45.469 34.312 1 76.69 456 GLY B O 1
ATOM 7450 N N . ILE B 1 457 ? -5.641 45.719 33.219 1 74.75 457 ILE B N 1
ATOM 7451 C CA . ILE B 1 457 ? -5.273 46.906 33.938 1 74.75 457 ILE B CA 1
ATOM 7452 C C . ILE B 1 457 ? -6.211 48.062 33.562 1 74.75 457 ILE B C 1
ATOM 7454 O O . ILE B 1 457 ? -6.668 48.812 34.406 1 74.75 457 ILE B O 1
ATOM 7458 N N . LEU B 1 458 ? -6.496 48.062 32.312 1 70.62 458 LEU B N 1
ATOM 7459 C CA . LEU B 1 458 ? -7.359 49.125 31.844 1 70.62 458 LEU B CA 1
ATOM 7460 C C . LEU B 1 458 ? -8.781 48.969 32.375 1 70.62 458 LEU B C 1
ATOM 7462 O O . LEU B 1 458 ? -9.445 49.969 32.688 1 70.62 458 LEU B O 1
ATOM 7466 N N . HIS B 1 459 ? -9.211 47.719 32.375 1 70.38 459 HIS B N 1
ATOM 7467 C CA . HIS B 1 459 ? -10.539 47.469 32.938 1 70.38 459 HIS B CA 1
ATOM 7468 C C . HIS B 1 459 ? -10.602 47.812 34.406 1 70.38 459 HIS B C 1
ATOM 7470 O O . HIS B 1 459 ? -11.594 48.375 34.906 1 70.38 459 HIS B O 1
ATOM 7476 N N . CYS B 1 460 ? -9.562 47.406 35.125 1 62.22 460 CYS B N 1
ATOM 7477 C CA . CYS B 1 460 ? -9.492 47.719 36.562 1 62.22 460 CYS B CA 1
ATOM 7478 C C . CYS B 1 460 ? -9.453 49.25 36.781 1 62.22 460 CYS B C 1
ATOM 7480 O O . CYS B 1 460 ? -10.086 49.75 37.688 1 62.22 460 CYS B O 1
ATOM 7482 N N . CYS B 1 461 ? -8.797 49.906 35.906 1 58.53 461 CYS B N 1
ATOM 7483 C CA . CYS B 1 461 ? -8.711 51.375 36 1 58.53 461 CYS B CA 1
ATOM 7484 C C . CYS B 1 461 ? -10.055 52 35.656 1 58.53 461 CYS B C 1
ATOM 7486 O O . CYS B 1 461 ? -10.453 52.969 36.312 1 58.53 461 CYS B O 1
ATOM 7488 N N . ARG B 1 462 ? -10.766 51.406 34.719 1 57.75 462 ARG B N 1
ATOM 7489 C CA . ARG B 1 462 ? -12.07 51.938 34.375 1 57.75 462 ARG B CA 1
ATOM 7490 C C . ARG B 1 462 ? -13.102 51.656 35.469 1 57.75 462 ARG B C 1
ATOM 7492 O O . ARG B 1 462 ? -13.953 52.531 35.75 1 57.75 462 ARG B O 1
ATOM 7499 N N . GLN B 1 463 ? -13.039 50.469 35.969 1 57.22 463 GLN B N 1
ATOM 7500 C CA . GLN B 1 463 ? -13.961 50.156 37.062 1 57.22 463 GLN B CA 1
ATOM 7501 C C . GLN B 1 463 ? -13.609 50.969 38.312 1 57.22 463 GLN B C 1
ATOM 7503 O O . GLN B 1 463 ? -14.5 51.344 39.094 1 57.22 463 GLN B O 1
ATOM 7508 N N . GLY B 1 464 ? -12.406 51.219 38.531 1 49.66 464 GLY B N 1
ATOM 7509 C CA . GLY B 1 464 ? -12 52.062 39.656 1 49.66 464 GLY B CA 1
ATOM 7510 C C . GLY B 1 464 ? -12.398 53.531 39.469 1 49.66 464 GLY B C 1
ATOM 7511 O O . GLY B 1 464 ? -12.82 54.188 40.406 1 49.66 464 GLY B O 1
ATOM 7512 N N . VAL B 1 465 ? -12.352 53.969 38.25 1 50.75 465 VAL B N 1
ATOM 7513 C CA . VAL B 1 465 ? -12.758 55.344 37.969 1 50.75 465 VAL B CA 1
ATOM 7514 C C . VAL B 1 465 ? -14.273 55.469 38.062 1 50.75 465 VAL B C 1
ATOM 7516 O O . VAL B 1 465 ? -14.797 56.531 38.469 1 50.75 465 VAL B O 1
ATOM 7519 N N . LYS B 1 466 ? -15.039 54.5 37.562 1 51.91 466 LYS B N 1
ATOM 7520 C CA . LYS B 1 466 ? -16.5 54.594 37.656 1 51.91 466 LYS B CA 1
ATOM 7521 C C . LYS B 1 466 ? -16.969 54.625 39.094 1 51.91 466 LYS B C 1
ATOM 7523 O O . LYS B 1 466 ? -18.047 55.125 39.406 1 51.91 466 LYS B O 1
ATOM 7528 N N . LYS B 1 467 ? -16.234 54.062 40 1 47.88 467 LYS B N 1
ATOM 7529 C CA . LYS B 1 467 ? -16.688 54.188 41.375 1 47.88 467 LYS B CA 1
ATOM 7530 C C . LYS B 1 467 ? -16.594 55.625 41.844 1 47.88 467 LYS B C 1
ATOM 7532 O O . LYS B 1 467 ? -17.406 56.094 42.656 1 47.88 467 LYS B O 1
ATOM 7537 N N . THR B 1 468 ? -15.688 56.406 41.344 1 42.31 468 THR B N 1
ATOM 7538 C CA . THR B 1 468 ? -15.648 57.75 41.875 1 42.31 468 THR B CA 1
ATOM 7539 C C . THR B 1 468 ? -16.688 58.625 41.156 1 42.31 468 THR B C 1
ATOM 7541 O O . THR B 1 468 ? -17.188 59.594 41.75 1 42.31 468 THR B O 1
ATOM 7544 N N . SER B 1 469 ? -16.906 58.469 39.844 1 37.28 469 SER B N 1
ATOM 7545 C CA . SER B 1 469 ? -17.781 59.406 39.125 1 37.28 469 SER B CA 1
ATOM 7546 C C . SER B 1 469 ? -19.25 59 39.312 1 37.28 469 SER B C 1
ATOM 7548 O O . SER B 1 469 ? -20.141 59.656 38.75 1 37.28 469 SER B O 1
ATOM 7550 N N . GLU B 1 470 ? -19.688 57.938 39.906 1 35.91 470 GLU B N 1
ATOM 7551 C CA . GLU B 1 470 ? -21.109 57.625 40.031 1 35.91 470 GLU B CA 1
ATOM 7552 C C . GLU B 1 470 ? -21.812 58.656 40.906 1 35.91 470 GLU B C 1
ATOM 7554 O O . GLU B 1 470 ? -22.969 58.469 41.281 1 35.91 470 GLU B O 1
ATOM 7559 N N . LEU B 1 471 ? -21.25 59.844 41.25 1 32.69 471 LEU B N 1
ATOM 7560 C CA . LEU B 1 471 ? -22.281 60.688 41.875 1 32.69 471 LEU B CA 1
ATOM 7561 C C . LEU B 1 471 ? -23.391 61 40.875 1 32.69 471 LEU B C 1
ATOM 7563 O O . LEU B 1 471 ? -24.578 60.875 41.219 1 32.69 471 LEU B O 1
ATOM 7567 N N . HIS B 1 472 ? -23.406 62.219 40 1 30.7 472 HIS B N 1
ATOM 7568 C CA . HIS B 1 472 ? -24.625 62.75 39.438 1 30.7 472 HIS B CA 1
ATOM 7569 C C . HIS B 1 472 ? -25.078 61.938 38.219 1 30.7 472 HIS B C 1
ATOM 7571 O O . HIS B 1 472 ? -24.281 61.688 37.312 1 30.7 472 HIS B O 1
ATOM 7577 N N . PRO B 1 473 ? -26.156 61.094 38.25 1 30.05 473 PRO B N 1
ATOM 7578 C CA . PRO B 1 473 ? -26.75 60.188 37.25 1 30.05 473 PRO B CA 1
ATOM 7579 C C . PRO B 1 473 ? -27.094 60.906 35.938 1 30.05 473 PRO B C 1
ATOM 7581 O O . PRO B 1 473 ? -27.984 61.75 35.906 1 30.05 473 PRO B O 1
ATOM 7584 N N . LEU B 1 474 ? -26.188 61.781 35.312 1 26.22 474 LEU B N 1
ATOM 7585 C CA . LEU B 1 474 ? -26.688 62.469 34.125 1 26.22 474 LEU B CA 1
ATOM 7586 C C . LEU B 1 474 ? -27.375 61.5 33.188 1 26.22 474 LEU B C 1
ATOM 7588 O O . LEU B 1 474 ? -26.891 60.406 32.938 1 26.22 474 LEU B O 1
ATOM 7592 N N . MET B 1 475 ? -28.766 61.625 33.031 1 26.2 475 MET B N 1
ATOM 7593 C CA . MET B 1 475 ? -29.781 61 32.188 1 26.2 475 MET B CA 1
ATOM 7594 C C . MET B 1 475 ? -29.312 60.906 30.75 1 26.2 475 MET B C 1
ATOM 7596 O O . MET B 1 475 ? -29 61.938 30.125 1 26.2 475 MET B O 1
ATOM 7600 N N . CYS B 1 476 ? -28.406 59.969 30.438 1 23.17 476 CYS B N 1
ATOM 7601 C CA . CYS B 1 476 ? -27.984 59.688 29.062 1 23.17 476 CYS B CA 1
ATOM 7602 C C . CYS B 1 476 ? -29.172 59.656 28.125 1 23.17 476 CYS B C 1
ATOM 7604 O O . CYS B 1 476 ? -30.141 58.938 28.359 1 23.17 476 CYS B O 1
ATOM 7606 N N . GLY B 1 477 ? -29.531 60.844 27.531 1 22.75 477 GLY B N 1
ATOM 7607 C CA . GLY B 1 477 ? -30.578 61.125 26.562 1 22.75 477 GLY B CA 1
ATOM 7608 C C . GLY B 1 477 ? -30.703 60.031 25.5 1 22.75 477 GLY B C 1
ATOM 7609 O O . GLY B 1 477 ? -29.766 59.25 25.281 1 22.75 477 GLY B O 1
ATOM 7610 N N . ASN B 1 478 ? -31.969 59.656 25.125 1 23.41 478 ASN B N 1
ATOM 7611 C CA . ASN B 1 478 ? -32.625 58.719 24.219 1 23.41 478 ASN B CA 1
ATOM 7612 C C . ASN B 1 478 ? -32.031 58.812 22.812 1 23.41 478 ASN B C 1
ATOM 7614 O O . ASN B 1 478 ? -32.125 59.844 22.172 1 23.41 478 ASN B O 1
ATOM 7618 N N . PRO B 1 479 ? -30.906 58.188 22.469 1 22.75 479 PRO B N 1
ATOM 7619 C CA . PRO B 1 479 ? -30.453 58.312 21.078 1 22.75 479 PRO B CA 1
ATOM 7620 C C . PRO B 1 479 ? -31.562 58.031 20.062 1 22.75 479 PRO B C 1
ATOM 7622 O O . PRO B 1 479 ? -32.344 57.125 20.25 1 22.75 479 PRO B O 1
ATOM 7625 N N . GLN B 1 480 ? -32.125 59.062 19.422 1 20.91 480 GLN B N 1
ATOM 7626 C CA . GLN B 1 480 ? -33.094 59.094 18.312 1 20.91 480 GLN B CA 1
ATOM 7627 C C . GLN B 1 480 ? -32.75 58.031 17.266 1 20.91 480 GLN B C 1
ATOM 7629 O O . GLN B 1 480 ? -31.594 57.656 17.094 1 20.91 480 GLN B O 1
ATOM 7634 N N . ALA B 1 481 ? -33.844 57.375 16.625 1 24.22 481 ALA B N 1
ATOM 7635 C CA . ALA B 1 481 ? -34.281 56.406 15.602 1 24.22 481 ALA B CA 1
ATOM 7636 C C . ALA B 1 481 ? -33.688 56.719 14.25 1 24.22 481 ALA B C 1
ATOM 7638 O O . ALA B 1 481 ? -34.312 57.375 13.406 1 24.22 481 ALA B O 1
ATOM 7639 N N . GLY B 1 482 ? -32.5 57.281 14.133 1 21.69 482 GLY B N 1
ATOM 7640 C CA . GLY B 1 482 ? -32.219 57.625 12.742 1 21.69 482 GLY B CA 1
ATOM 7641 C C . GLY B 1 482 ? -32.375 56.438 11.805 1 21.69 482 GLY B C 1
ATOM 7642 O O . GLY B 1 482 ? -32.062 55.312 12.172 1 21.69 482 GLY B O 1
ATOM 7643 N N . ASP B 1 483 ? -33.375 56.531 10.891 1 22.56 483 ASP B N 1
ATOM 7644 C CA . ASP B 1 483 ? -33.875 55.781 9.758 1 22.56 483 ASP B CA 1
ATOM 7645 C C . ASP B 1 483 ? -32.75 55.344 8.812 1 22.56 483 ASP B C 1
ATOM 7647 O O . ASP B 1 483 ? -31.984 56.188 8.352 1 22.56 483 ASP B O 1
ATOM 7651 N N . CYS B 1 484 ? -32 54.344 9.062 1 22.16 484 CYS B N 1
ATOM 7652 C CA . CYS B 1 484 ? -31.141 53.781 8.062 1 22.16 484 CYS B CA 1
ATOM 7653 C C . CYS B 1 484 ? -31.844 53.656 6.715 1 22.16 484 CYS B C 1
ATOM 7655 O O . CYS B 1 484 ? -32.531 52.688 6.453 1 22.16 484 CYS B O 1
ATOM 7657 N N . SER B 1 485 ? -32.625 54.781 6.336 1 20.83 485 SER B N 1
ATOM 7658 C CA . SER B 1 485 ? -33.062 54.781 4.945 1 20.83 485 SER B CA 1
ATOM 7659 C C . SER B 1 485 ? -31.875 54.562 4 1 20.83 485 SER B C 1
ATOM 7661 O O . SER B 1 485 ? -30.734 54.844 4.352 1 20.83 485 SER B O 1
ATOM 7663 N N . PRO B 1 486 ? -32.312 54.094 2.732 1 22.92 486 PRO B N 1
ATOM 7664 C CA . PRO B 1 486 ? -31.484 53.844 1.55 1 22.92 486 PRO B CA 1
ATOM 7665 C C . PRO B 1 486 ? -30.656 55.062 1.118 1 22.92 486 PRO B C 1
ATOM 7667 O O . PRO B 1 486 ? -31.234 56.125 0.824 1 22.92 486 PRO B O 1
ATOM 7670 N N . VAL B 1 487 ? -29.922 55.75 2.055 1 20.72 487 VAL B N 1
ATOM 7671 C CA . VAL B 1 487 ? -29.078 56.438 1.084 1 20.72 487 VAL B CA 1
ATOM 7672 C C . VAL B 1 487 ? -28.125 55.438 0.421 1 20.72 487 VAL B C 1
ATOM 7674 O O . VAL B 1 487 ? -27.562 54.562 1.089 1 20.72 487 VAL B O 1
#

Sequence (974 aa):
VAGEIAVDEPNFLNPVIAAQHFEYKIANIMDASLQSVFGFIGVLPGAFSAYRYEAIRSVNGVGPLAEYFKSLTASKKELGLCVGNMYLAEDRILCFEILARKDCDWTMHYVKDAIAHTDVPETLVDLIKQRRRWLNGAFFAGLFAIWNFGRVWSQSAHSFPRKCAFTLQFAYLAFQNVMNWFLLSNLFLTFFYILSLALYNKSIELLRVILATYFVLVGSLIIFALGNKPGHRTAVYYSVASYVMGTIMLCVTCISLYALLGGVQFADPPSDLPSCSVGQYELLAGAFFSLGIIFVCAFMHGEFAIVRSTLQYFFMLPTFVNVLGIYAYSNLHDLSWGTKGIESSTTHNGLPAKWGSVKDMVALHLNATHTDVVSEAEKQKGAVAAEHEDVDNRFRVFRSLLLLMWLLSNGCWLYYATSFISCSCYLKYLSYVVAVFNTIRFLGGLVFLTLRLLRGILHCCRQGVKKTSELHPLMCGNPQAGDCSPVVAGEIAVDEPNFLNPVIAAQHFEYKIANIMDASLQSVFGFIGVLPGAFSAYRYEAIRSVNGVGPLAEYFKSLTASKKELGLCVGNMYLAEDRILCFEILARKDCDWTMHYVKDAIAHTDVPETLVDLIKQRRRWLNGAFFAGLFAIWNFGRVWSQSAHSFPRKCAFTLQFAYLAFQNVMNWFLLSNLFLTFFYILSLALYNKSIELLRVILATYFVLVGSLIIFALGNKPGHRTAVYYSVASYVMGTIMLCVTCISLYALLGGVQFADPPSDLPSCSVGQYELLAGAFFSLGIIFVCAFMHGEFAIVRSTLQYFFMLPTFVNVLGIYAYSNLHDLSWGTKGIESSTTHNGLPAKWGSVKDMVALHLNATHTDVVSEAEKQKGAVAAEHEDVDNRFRVFRSLLLLMWLLSNGCWLYYATSFISCSCYLKYLSYVVAVFNTIRFLGGLVFLTLRLLRGILHCCRQGVKKTSELHPLMCGNPQAGDCSPV

Organism: NCBI:txid74557

Nearest PDB structures (foldseek):
  8z0o-assembly1_B  TM=8.791E-01  e=6.544E-26  Phytophthora sojae strain P6497
  7wjo-assembly1_A  TM=8.670E-01  e=1.499E-25  Phytophthora sojae strain P6497
  7wjn-assembly1_A  TM=8.757E-01  e=3.287E-25  Phytophthora sojae strain P6497
  8k52-assembly1_B  TM=8.752E-01  e=2.787E-24  Phytophthora sojae strain P6497
  8k52-assembly1_A  TM=8.693E-01  e=2.469E-23  Phytophthora sojae strain P6497

pLDDT: mean 82.7, std 20.16, range [20.69, 97.75]

Solvent-accessible surface area (backbone atoms only — not comparable to full-atom values): 51625 Å² total; per-residue (Å²): 68,23,45,35,66,40,62,53,80,65,51,63,85,41,46,59,35,13,24,48,44,34,49,41,49,48,43,46,54,26,50,39,25,28,24,25,67,71,26,57,43,69,61,49,51,86,88,48,54,51,77,62,63,82,63,38,51,55,60,93,74,45,40,23,44,45,59,49,46,41,70,79,73,47,50,71,79,75,50,36,63,64,50,43,30,19,51,58,28,38,44,32,50,30,36,50,36,35,46,32,26,71,71,33,64,57,68,32,43,62,40,76,88,43,74,44,73,40,89,71,56,75,45,70,49,53,40,42,37,48,45,25,36,51,51,43,4,49,52,40,34,48,52,47,48,62,74,49,47,64,39,42,74,71,36,20,53,56,55,68,71,54,51,51,48,47,51,53,49,50,51,51,51,52,52,50,50,55,51,58,69,36,42,63,37,49,54,51,47,50,50,50,40,56,46,42,45,67,23,49,87,76,37,51,65,60,46,50,51,55,54,49,49,52,51,50,49,54,52,51,48,49,49,46,33,43,52,44,73,80,38,82,85,45,38,61,59,56,50,51,54,37,51,55,45,14,52,51,44,46,50,52,51,50,50,52,51,47,40,67,71,64,68,58,82,61,70,62,63,62,84,89,44,73,77,46,89,77,53,72,66,54,54,52,49,36,50,34,36,64,50,48,48,59,52,52,49,31,51,74,73,69,47,66,70,46,68,71,15,44,67,34,27,55,30,41,44,50,34,60,47,48,57,39,42,47,34,21,48,51,42,55,57,58,77,65,81,64,63,80,84,70,52,92,50,68,76,65,58,78,60,57,80,62,70,44,54,70,54,49,58,42,38,50,63,60,39,63,76,44,64,61,56,52,52,47,49,50,48,48,51,49,49,53,49,50,50,52,49,48,51,51,49,52,32,30,52,50,28,46,51,51,37,46,49,50,53,49,54,28,48,50,50,45,52,48,45,72,73,73,45,25,40,46,40,49,55,52,51,50,39,50,55,45,28,52,55,42,47,53,28,42,52,24,27,50,52,36,53,51,52,51,51,50,52,50,50,50,50,52,49,50,56,56,48,51,67,68,60,67,67,79,82,74,79,78,74,79,79,77,83,74,78,86,59,90,118,69,23,43,34,66,40,64,53,80,65,51,62,85,41,46,59,36,12,23,49,43,36,50,41,50,49,44,47,56,26,50,40,25,28,24,26,68,70,27,56,43,71,62,47,51,85,87,47,53,52,77,62,62,84,62,39,51,55,60,95,75,46,40,24,46,45,61,49,46,39,69,80,73,47,50,69,80,72,48,36,62,63,51,42,30,19,51,57,29,37,46,32,50,29,38,51,35,34,46,33,27,70,71,32,64,57,69,33,42,60,41,77,86,43,74,45,73,40,88,70,56,73,45,71,49,53,38,43,36,48,46,26,36,50,51,43,4,46,51,40,34,49,52,48,49,62,72,48,47,64,39,43,73,73,37,20,52,56,54,68,70,54,51,53,48,46,50,53,48,50,52,51,50,52,52,49,51,54,50,57,69,38,41,62,36,50,57,52,48,51,51,51,38,54,45,41,45,68,23,51,87,77,37,50,66,59,46,50,50,54,53,49,50,52,51,50,48,54,53,50,47,49,48,45,33,44,52,44,74,80,38,82,86,46,37,61,58,56,50,51,54,38,50,54,46,14,50,51,44,47,52,51,51,51,50,52,50,47,42,67,71,63,69,57,81,61,67,62,64,63,82,89,44,73,76,46,89,77,52,72,66,53,52,53,49,35,51,35,34,65,50,46,49,59,52,52,50,32,51,74,73,68,45,67,70,48,66,70,14,45,68,34,28,55,31,41,43,50,34,60,48,49,56,38,41,47,35,20,47,50,42,54,58,58,78,64,80,63,62,82,83,67,53,92,49,68,75,66,59,79,59,55,81,63,71,44,55,71,54,51,58,43,38,50,63,61,36,64,76,44,65,60,56,52,51,48,50,50,46,50,51,49,49,53,50,48,50,52,49,49,50,51,49,51,32,30,51,50,27,45,51,52,38,46,50,51,52,50,54,28,47,50,51,46,52,50,46,71,74,74,45,24,40,46,37,49,55,50,53,50,39,50,54,45,27,52,55,43,47,52,27,43,51,22,26,50,51,36,50,53,52,52,51,51,51,51,50,49,48,52,50,49,57,56,48,50,67,69,61,64,68,78,79,73,78,80,74,80,80,78,82,76,73,86,60,91,118

Radius of gyration: 36.28 Å; Cα contacts (8 Å, |Δi|>4): 1064; chains: 2; bounding box: 86×129×84 Å

InterPro domains:
  IPR004835 Chitin synthase [PTHR22914] (1-452)
  IPR029044 Nucleotide-diphospho-sugar transferases [SSF53448] (34-196)

Foldseek 3Di:
DFEQEAADPFDLVQLVRLLVRLVSLLCQLFVQLLQQVLFADQFRDPVTDDDDCVLADDDPLDALVNQLCCLVVDDCVGCDLLSLLLNLRSRRSSRLRSLLPFAEHHGDHYDHVDYDYDHDDRALLLVLLQLLSVVSNSLSSLVVSLVCVVSNVVGYPHDPVSNVSVVVVNVVSVVVSVCLLLVLLLVLVLLLLLCCLVPVVPPVPVSVVLSVVLVVLLVVLLVCLQPDRRDPVCRVVLVVSLQSQLVSLVVSVVSLVCCLPVVDDGDWPDPVADADDADNVLSVLLVCLQPVLSCVSCVVSVHPCSVSSVSSNSSRVCVVRRNSVSNSLSPSLDSDNRDDDVDVPPPPPVPPVVPPPCCVVVCCVVCVVPPVVVVVVVVVVVVVVVVVVVSSVVSNVVSVVRSVVSVVVSVVVNVCCVPHPISNRSVSVVSVVSSVSSVSSSVSSVVSVVVVVVVVVVVVVVVVVVVVPPPPPPPPDDPPPPPPPPD/DFEQEAADPFDLVQLVRLLVRLVSLLCQLFVQLLQQVLFADQFRDPVTDDDDCVLADDDPLDALVNQLCCLVVDDCVVCDLLSLLLNLRSRRSSRLRSLLPFAEHHGDHYDHVDYDYDHDDRALLLVLLQLLSVVSNSLSSLVVSLVCVVSNVVGYPHDPVSNVSVVVVNVVSVVVSVCLLLVLLLVLVLLLLLCCLVPVVPPVPVSVVLSVVLVVLLVVLLVCLQPDRRDPVCRVVLVVSLQSQLVSLVVSVVSLVCCLPVVDDGDWPDPVADADDADNVLSVLLVCLQPVLSCVSCVVSVHPCSVSSVSSNSSRVCVVRRNSVSNSLSPSLDSDSRDDDVDVPPPPPVPPVVPPPVCVVVCVVVCVVVPVVVVVVVVVVVVVVVVVVVSSVVSNVVSVVRSVVSVVVSVVVNVCCVPHPISNRSVSVVSVVSSVSSVSSSVSSVVSVVVVVVVVVVVVVVVVVCVVPPPPPPPPDDPDPPDPPDD

Secondary structure (DSSP, 8-state):
-EEEEEESS--TTSHHHHHHHHHHHHIIIIIIHHHHHHT--S---TTSB---HHHH--BTTBSHHHHHTHHHHS-HHHHHHHHHHHGGGHHHHHHHHHHT-TT------EEEEEEEEE----SHHHHHHHHHHHHHHHHHHHHHHHHTTHHHHHT----HHHHHHHHHHHHHHHHHHHHHHTHHHHHHHHHHHHHHHHHTTT-HHHHHHHHHHHHHHHHHHHHHHHH---SHHHHHHHHHHHHHHHHHHHHHHHHHHHHHHHT-----S-TTSPPPP--HHHHHHHHIIIIIHHHHHHHHTT-GGGGGGHHHHHHHHHIIIIIHHHHHHHTTT--S--SSS-SS-----SS-TT-S-HHHHHHHHHGGG-HHHHHHHHHHHHHHHHHHHHHHHHHHHHHHHHHHHHHHHHHHHHHHHHHH--HHHHHHHHHHHHHHHHHHHHHHHHHHHHHHHHHHHHHHHHHHHHHHHTSS---------------/-EEEEEESS--TTSHHHHHHHHHHHHIIIIIIHHHHHHT--S---TTSB---HHHH--BTTBSHHHHHTHHHHS-HHHHHHHHHHHGGGHHHHHHHHHHT-TT------EEEEEEEEE----SHHHHHHHHHHHHHHHHHHHHHHHHTTHHHHHT----HHHHHHHHHHHHHHHHHHHHHHTHHHHHHHHHHHHHHHHHTTT-HHHHHHHHHHHHHHHHHHHHHHHH---SHHHHHHHHHHHHHHHHHHHHHHHHHHHHHHHT-----S-TTSPPPP--HHHHHHHHIIIIIHHHHHHHHTT-GGGGGGHHHHHHHHHIIIIIHHHHHHHTTT--S--SSS-SS-----SS-TT-S-HHHHHHHHHGGG-HHHHHHHHHHHHHHHHHHHHHHHHHHHHHHHHHHHHHHHHHHHHHHHHHH--HHHHHHHHHHHHHHHHHHHHHHHHHHHHHHHHHHHHHHHHHHHHHHH-SS---------------